Protein 9FQK (pdb70)

Secondary structure (P-SEA, 3-state):
ccccccccbbbbbbccbbbccccaaaaaaaaaaaaacccbbbbbcccccccccccccbbbbbcccccccccaaaaaaaaaaaacccccaaaaaaaaaaaaaaaaaaaaacccccccccccbbbbbbccccccccccccccccccccccaaaaaaaaaaaaaaaaccccccccccccccccccccccbbbbbbcccbbbbbbbbcbbbbcccccccccccccccccccaaaaaaaaaacccccccccccccccccccccccccccccccbbbbbccccccccccccccccccccaaaaaaaaaaaaaacccccccccbbbbbcccccaaaaaaccccaaaaaacccccccccbbbbbcccccccccccccccccccccccccccccccccbbbbcccccccccccccccaaaaaaaaaaaaaaaaaaaacccccccccccccccaaaaaaaaaaaaaccccccaaaaaaaaaaaaaacccccccaaaaaaaaaaaaaaaaacccbbbcccccccaaaaaaaaaaaaaaaaaaaaaaaaaaccccccccccccccccccccccbbbbbbccccccccbbbbbbbbbbbcccccccccccccccccc/cbbbbbbbbbccccccbbbbbbbbccccccccaaaaaaaaaacccccbbbbbcccccccccccccccccccccccbbbbbccccccccccccccccccccccaaaaaaaaaaaccbbbbccccccccccccccaaaaaaaccccccccccccccccccccccccccccaaaaaaaaaaaacccccaaaaaaaaaccccccccccccccccccccccccaaaaaaaaaaaaaaccccaaaaaaaaaaaaacccccccccc

Sequence (863 aa):
AAAAAAGYAVHDHFYDAVVVGAGGAGLRAASGLVAHGLKTACISKVFPTRSHTVAAQGGINAALGNMTEDDWRWHAYDTVKGSDWLGDQDAIEHMCRLAPQVVLELESYGLPFSRTKEGKIYQRAFGGQSLKFGKGGQAYRCAAAADRTGHAILHTLYGMSLKYDCLFFIEYFALDLIMDQDGSCKGVIAMSMEDGSIHRFGAHQTVIATGGYGRAYQSCTSAHTCTGDGGGMVSRAGLPLQDLEFVQFHPTGIFPAGCLMTEGCRGEGGILRNSEGEPFMARYAPTAKDLASRDVVSRAMTLEIREGRGVGPNKDHIYLHLDHLPAETLRERLPGISETAKIFAGVDVTKEPIPVLPTVHYNMGGIPTNWKAQCLNPTSSDPNKIVPGLLAAGEAGSASVHGANRLGANSLLDLVVFGRTAADTVAEIVKPNSPPVTLPKDAGGGTIDRFDKIRHAKGPVSTADLRSKLQRTMQTRAPVYRNGDDLKKGCEEVREIMKEYKDVGIKDRTLVWNTDLIETLELENLITQAAQTIVSGEARKESRGAHAREDFTERDDKKWMKHSLSYQTKPHVEESDIVLKYRPVVDQPLDSEMHHVPPAKRVYMQTFRVYRYDPLLQDKPHMQEFNIDLAQCGPMILDALIKIKATQDSTLAFRRSCREGICGSCAMNINGKNGLACLQYIEPGAAPIDIQPLPHTYVLKDLVPDLSNFYNQYKSIEPFLKRRRAKQPGEKEYYQSIEDREKLDGMYECNLCACCMTSCPSYWWNPEYYLGPAVLLQAYRWIADSRDEFTTERMAWINDSMRLYRCHGIMNCTSCCPKGLDPAKAIAKMKAAIAAAYEPGWTKIVAQESIANKKRESGMMYA

Structure (mmCIF, N/CA/C/O backbone):
data_9FQK
#
_entry.id   9FQK
#
_cell.length_a   1.00
_cell.length_b   1.00
_cell.length_c   1.00
_cell.angle_alpha   90.00
_cell.angle_beta   90.00
_cell.angle_gamma   90.00
#
_symmetry.space_group_name_H-M   'P 1'
#
loop_
_entity.id
_entity.type
_entity.pdbx_description
1 polymer 'Succinate dehydrogenase [ubiquinone] flavoprotein subunit, mitochondrial'
2 polymer 'Succinate dehydrogenase [ubiquinone] iron-sulfur subunit, mitochondrial'
3 non-polymer 'FLAVIN-ADENINE DINUCLEOTIDE'
4 non-polymer 'FE2/S2 (INORGANIC) CLUSTER'
5 non-polymer 'IRON/SULFUR CLUSTER'
6 non-polymer 'FE3-S4 CLUSTER'
7 non-polymer 'POTASSIUM ION'
#
loop_
_atom_site.group_PDB
_atom_site.id
_atom_site.type_symbol
_atom_site.label_atom_id
_atom_site.label_alt_id
_atom_site.label_comp_id
_atom_site.label_asym_id
_atom_site.label_entity_id
_atom_site.label_seq_id
_atom_site.pdbx_PDB_ins_code
_atom_site.Cartn_x
_atom_site.Cartn_y
_atom_site.Cartn_z
_atom_site.occupancy
_atom_site.B_iso_or_equiv
_atom_site.auth_seq_id
_atom_site.auth_comp_id
_atom_site.auth_asym_id
_atom_site.auth_atom_id
_atom_site.pdbx_PDB_model_num
ATOM 1 N N . ALA A 1 1 ? 118.995 228.966 257.601 1.00 29.21 25 ALA 2m N 1
ATOM 2 C CA . ALA A 1 1 ? 119.055 227.905 258.599 1.00 36.30 25 ALA 2m CA 1
ATOM 3 C C . ALA A 1 1 ? 118.042 226.812 258.260 1.00 36.61 25 ALA 2m C 1
ATOM 4 O O . ALA A 1 1 ? 117.507 226.790 257.152 1.00 37.20 25 ALA 2m O 1
ATOM 6 N N . ALA A 1 2 ? 117.775 225.905 259.200 1.00 35.75 26 ALA 2m N 1
ATOM 7 C CA . ALA A 1 2 ? 116.915 224.759 258.916 1.00 35.86 26 ALA 2m CA 1
ATOM 8 C C . ALA A 1 2 ? 116.152 224.340 260.165 1.00 38.89 26 ALA 2m C 1
ATOM 9 O O . ALA A 1 2 ? 116.760 224.003 261.185 1.00 43.72 26 ALA 2m O 1
ATOM 11 N N . ALA A 1 3 ? 114.823 224.356 260.068 1.00 42.08 27 ALA 2m N 1
ATOM 12 C CA . ALA A 1 3 ? 113.923 223.821 261.083 1.00 39.21 27 ALA 2m CA 1
ATOM 13 C C . ALA A 1 3 ? 112.716 223.236 260.354 1.00 38.60 27 ALA 2m C 1
ATOM 14 O O . ALA A 1 3 ? 112.658 223.238 259.121 1.00 38.37 27 ALA 2m O 1
ATOM 16 N N . ALA A 1 4 ? 111.743 222.723 261.115 1.00 43.78 28 ALA 2m N 1
ATOM 17 C CA . ALA A 1 4 ? 110.545 222.138 260.504 1.00 41.74 28 ALA 2m CA 1
ATOM 18 C C . ALA A 1 4 ? 109.354 222.371 261.432 1.00 40.02 28 ALA 2m C 1
ATOM 19 O O . ALA A 1 4 ? 109.136 221.594 262.366 1.00 37.49 28 ALA 2m O 1
ATOM 21 N N . ALA A 1 5 ? 108.584 223.420 261.155 1.00 40.26 29 ALA 2m N 1
ATOM 22 C CA . ALA A 1 5 ? 107.373 223.737 261.903 1.00 35.32 29 ALA 2m CA 1
ATOM 23 C C . ALA A 1 5 ? 106.156 223.354 261.070 1.00 37.63 29 ALA 2m C 1
ATOM 24 O O . ALA A 1 5 ? 105.992 223.837 259.944 1.00 35.74 29 ALA 2m O 1
ATOM 26 N N . ALA A 1 6 ? 105.307 222.488 261.624 1.00 38.47 30 ALA 2m N 1
ATOM 27 C CA . ALA A 1 6 ? 104.090 222.036 260.949 1.00 33.03 30 ALA 2m CA 1
ATOM 28 C C . ALA A 1 6 ? 104.388 221.583 259.522 1.00 32.76 30 ALA 2m C 1
ATOM 29 O O . ALA A 1 6 ? 103.619 221.835 258.593 1.00 35.61 30 ALA 2m O 1
ATOM 31 N N . GLY A 1 7 ? 105.519 220.909 259.349 1.00 28.63 31 GLY 2m N 1
ATOM 32 C CA . GLY A 1 7 ? 105.887 220.347 258.068 1.00 26.58 31 GLY 2m CA 1
ATOM 33 C C . GLY A 1 7 ? 106.501 221.318 257.086 1.00 30.68 31 GLY 2m C 1
ATOM 34 O O . GLY A 1 7 ? 106.816 220.914 255.959 1.00 26.85 31 GLY 2m O 1
ATOM 35 N N . TYR A 1 8 ? 106.684 222.576 257.467 1.00 31.80 32 TYR 2m N 1
ATOM 36 C CA . TYR A 1 8 ? 107.245 223.596 256.594 1.00 28.12 32 TYR 2m CA 1
ATOM 37 C C . TYR A 1 8 ? 108.710 223.836 256.944 1.00 32.16 32 TYR 2m C 1
ATOM 38 O O . TYR A 1 8 ? 109.088 223.808 258.118 1.00 33.71 32 TYR 2m O 1
ATOM 47 N N . ALA A 1 9 ? 109.531 224.070 255.921 1.00 28.49 33 ALA 2m N 1
ATOM 48 C CA . ALA A 1 9 ? 110.944 224.384 256.119 1.00 25.58 33 ALA 2m CA 1
ATOM 49 C C . ALA A 1 9 ? 111.076 225.841 256.547 1.00 23.55 33 ALA 2m C 1
ATOM 50 O O . ALA A 1 9 ? 110.799 226.752 255.760 1.00 22.67 33 ALA 2m O 1
ATOM 52 N N . VAL A 1 10 ? 111.513 226.067 257.785 1.00 23.83 34 VAL 2m N 1
ATOM 53 C CA . VAL A 1 10 ? 111.601 227.401 258.368 1.00 23.64 34 VAL 2m CA 1
ATOM 54 C C . VAL A 1 10 ? 113.069 227.774 258.519 1.00 21.82 34 VAL 2m C 1
ATOM 55 O O . VAL A 1 10 ? 113.819 227.105 259.240 1.00 23.50 34 VAL 2m O 1
ATOM 59 N N . HIS A 1 11 ? 113.474 228.850 257.849 1.00 19.52 35 HIS 2m N 1
ATOM 60 C CA . HIS A 1 11 ? 114.797 229.431 258.010 1.00 18.76 35 HIS 2m CA 1
ATOM 61 C C . HIS A 1 11 ? 114.731 230.558 259.033 1.00 14.96 35 HIS 2m C 1
ATOM 62 O O . HIS A 1 11 ? 113.719 231.254 259.145 1.00 15.78 35 HIS 2m O 1
ATOM 69 N N . ASP A 1 12 ? 115.818 230.738 259.782 1.00 14.90 36 ASP 2m N 1
ATOM 70 C CA . ASP A 1 12 ? 115.895 231.751 260.826 1.00 14.02 36 ASP 2m CA 1
ATOM 71 C C . ASP A 1 12 ? 117.033 232.711 260.521 1.00 13.47 36 ASP 2m C 1
ATOM 72 O O . ASP A 1 12 ? 118.172 232.285 260.310 1.00 16.33 36 ASP 2m O 1
ATOM 77 N N . HIS A 1 13 ? 116.721 234.000 260.514 1.00 13.68 37 HIS 2m N 1
ATOM 78 C CA . HIS A 1 13 ? 117.696 235.063 260.360 1.00 10.06 37 HIS 2m CA 1
ATOM 79 C C . HIS A 1 13 ? 117.628 235.911 261.625 1.00 9.72 37 HIS 2m C 1
ATOM 80 O O . HIS A 1 13 ? 116.573 235.994 262.262 1.00 13.84 37 HIS 2m O 1
ATOM 87 N N . PHE A 1 14 ? 118.756 236.510 262.037 1.00 9.16 38 PHE 2m N 1
ATOM 88 C CA . PHE A 1 14 ? 118.806 237.270 263.295 1.00 10.42 38 PHE 2m CA 1
ATOM 89 C C . PHE A 1 14 ? 119.540 238.595 263.064 1.00 11.55 38 PHE 2m C 1
ATOM 90 O O . PHE A 1 14 ? 120.737 238.713 263.335 1.00 15.59 38 PHE 2m O 1
ATOM 98 N N . TYR A 1 15 ? 118.803 239.602 262.598 1.00 11.91 39 TYR 2m N 1
ATOM 99 C CA . TYR A 1 15 ? 119.357 240.904 262.264 1.00 11.17 39 TYR 2m CA 1
ATOM 100 C C . TYR A 1 15 ? 119.172 241.885 263.422 1.00 11.38 39 TYR 2m C 1
ATOM 101 O O . TYR A 1 15 ? 118.607 241.557 264.467 1.00 17.20 39 TYR 2m O 1
ATOM 110 N N . ASP A 1 16 ? 119.679 243.106 263.237 1.00 12.27 40 ASP 2m N 1
ATOM 111 C CA . ASP A 1 16 ? 119.446 244.189 264.185 1.00 11.43 40 ASP 2m CA 1
ATOM 112 C C . ASP A 1 16 ? 118.218 245.009 263.826 1.00 9.55 40 ASP 2m C 1
ATOM 113 O O . ASP A 1 16 ? 117.649 245.668 264.703 1.00 9.10 40 ASP 2m O 1
ATOM 118 N N . ALA A 1 17 ? 117.811 244.987 262.562 1.00 7.74 41 ALA 2m N 1
ATOM 119 C CA . ALA A 1 17 ? 116.646 245.711 262.087 1.00 6.67 41 ALA 2m CA 1
ATOM 120 C C . ALA A 1 17 ? 116.151 245.041 260.814 1.00 6.38 41 ALA 2m C 1
ATOM 121 O O . ALA A 1 17 ? 116.944 244.523 260.026 1.00 7.50 41 ALA 2m O 1
ATOM 123 N N . VAL A 1 18 ? 114.834 245.040 260.633 1.00 4.95 42 VAL 2m N 1
ATOM 124 C CA . VAL A 1 18 ? 114.192 244.528 259.427 1.00 4.10 42 VAL 2m CA 1
ATOM 125 C C . VAL A 1 18 ? 113.228 245.592 258.920 1.00 3.70 42 VAL 2m C 1
ATOM 126 O O . VAL A 1 18 ? 112.512 246.217 259.709 1.00 4.73 42 VAL 2m O 1
ATOM 130 N N . VAL A 1 19 ? 113.215 245.801 257.608 1.00 3.25 43 VAL 2m N 1
ATOM 131 C CA . VAL A 1 19 ? 112.344 246.774 256.956 1.00 3.16 43 VAL 2m CA 1
ATOM 132 C C . VAL A 1 19 ? 111.455 246.020 255.979 1.00 3.09 43 VAL 2m C 1
ATOM 133 O O . VAL A 1 19 ? 111.948 245.448 255.000 1.00 3.37 43 VAL 2m O 1
ATOM 137 N N . VAL A 1 20 ? 110.145 246.016 256.237 1.00 2.67 44 VAL 2m N 1
ATOM 138 C CA . VAL A 1 20 ? 109.180 245.375 255.347 1.00 2.91 44 VAL 2m CA 1
ATOM 139 C C . VAL A 1 20 ? 108.708 246.421 254.345 1.00 2.58 44 VAL 2m C 1
ATOM 140 O O . VAL A 1 20 ? 107.917 247.305 254.675 1.00 2.76 44 VAL 2m O 1
ATOM 144 N N . GLY A 1 21 ? 109.200 246.316 253.114 1.00 2.51 45 GLY 2m N 1
ATOM 145 C CA . GLY A 1 21 ? 108.847 247.251 252.061 1.00 3.21 45 GLY 2m CA 1
ATOM 146 C C . GLY A 1 21 ? 110.091 247.811 251.399 1.00 3.57 45 GLY 2m C 1
ATOM 147 O O . GLY A 1 21 ? 111.042 248.180 252.088 1.00 3.41 45 GLY 2m O 1
ATOM 148 N N . ALA A 1 22 ? 110.100 247.866 250.066 1.00 3.40 46 ALA 2m N 1
ATOM 149 C CA . ALA A 1 22 ? 111.217 248.425 249.316 1.00 3.41 46 ALA 2m CA 1
ATOM 150 C C . ALA A 1 22 ? 110.760 249.572 248.433 1.00 4.25 46 ALA 2m C 1
ATOM 151 O O . ALA A 1 22 ? 111.324 249.815 247.362 1.00 4.21 46 ALA 2m O 1
ATOM 153 N N . GLY A 1 23 ? 109.721 250.283 248.859 1.00 4.09 47 GLY 2m N 1
ATOM 154 C CA . GLY A 1 23 ? 109.300 251.500 248.205 1.00 3.60 47 GLY 2m CA 1
ATOM 155 C C . GLY A 1 23 ? 110.111 252.655 248.759 1.00 4.54 47 GLY 2m C 1
ATOM 156 O O . GLY A 1 23 ? 111.066 252.476 249.522 1.00 4.58 47 GLY 2m O 1
ATOM 157 N N . GLY A 1 24 ? 109.733 253.866 248.360 1.00 4.19 48 GLY 2m N 1
ATOM 158 C CA . GLY A 1 24 ? 110.415 255.060 248.827 1.00 3.89 48 GLY 2m CA 1
ATOM 159 C C . GLY A 1 24 ? 110.789 255.017 250.292 1.00 4.65 48 GLY 2m C 1
ATOM 160 O O . GLY A 1 24 ? 111.961 255.184 250.647 1.00 5.25 48 GLY 2m O 1
ATOM 161 N N . ALA A 1 25 ? 109.805 254.777 251.158 1.00 3.74 49 ALA 2m N 1
ATOM 162 C CA . ALA A 1 25 ? 110.060 254.791 252.595 1.00 3.82 49 ALA 2m CA 1
ATOM 163 C C . ALA A 1 25 ? 111.008 253.666 252.997 1.00 4.61 49 ALA 2m C 1
ATOM 164 O O . ALA A 1 25 ? 111.878 253.855 253.852 1.00 5.09 49 ALA 2m O 1
ATOM 166 N N . GLY A 1 26 ? 110.843 252.487 252.397 1.00 3.81 50 GLY 2m N 1
ATOM 167 C CA . GLY A 1 26 ? 111.648 251.345 252.800 1.00 3.17 50 GLY 2m CA 1
ATOM 168 C C . GLY A 1 26 ? 113.086 251.431 252.328 1.00 4.15 50 GLY 2m C 1
ATOM 169 O O . GLY A 1 26 ? 114.011 251.072 253.061 1.00 3.78 50 GLY 2m O 1
ATOM 170 N N . LEU A 1 27 ? 113.297 251.895 251.096 1.00 4.46 51 LEU 2m N 1
ATOM 171 C CA . LEU A 1 27 ? 114.655 252.018 250.577 1.00 4.39 51 LEU 2m CA 1
ATOM 172 C C . LEU A 1 27 ? 115.451 253.044 251.371 1.00 4.96 51 LEU 2m C 1
ATOM 173 O O . LEU A 1 27 ? 116.645 252.850 251.632 1.00 6.30 51 LEU 2m O 1
ATOM 178 N N . ARG A 1 28 ? 114.806 254.142 251.761 1.00 4.35 52 ARG 2m N 1
ATOM 179 C CA . ARG A 1 28 ? 115.488 255.175 252.532 1.00 4.61 52 ARG 2m CA 1
ATOM 180 C C . ARG A 1 28 ? 115.834 254.683 253.930 1.00 5.28 52 ARG 2m C 1
ATOM 181 O O . ARG A 1 28 ? 116.945 254.914 254.420 1.00 5.83 52 ARG 2m O 1
ATOM 189 N N . ALA A 1 29 ? 114.892 254.009 254.589 1.00 4.92 53 ALA 2m N 1
ATOM 190 C CA . ALA A 1 29 ? 115.142 253.510 255.935 1.00 4.22 53 ALA 2m CA 1
ATOM 191 C C . ALA A 1 29 ? 116.295 252.516 255.945 1.00 5.69 53 ALA 2m C 1
ATOM 192 O O . ALA A 1 29 ? 117.155 252.556 256.832 1.00 6.17 53 ALA 2m O 1
ATOM 194 N N . ALA A 1 30 ? 116.325 251.615 254.965 1.00 5.78 54 ALA 2m N 1
ATOM 195 C CA . ALA A 1 30 ? 117.374 250.604 254.911 1.00 5.35 54 ALA 2m CA 1
ATOM 196 C C . ALA A 1 30 ? 118.743 251.242 254.713 1.00 6.07 54 ALA 2m C 1
ATOM 197 O O . ALA A 1 30 ? 119.689 250.951 255.453 1.00 6.60 54 ALA 2m O 1
ATOM 199 N N . SER A 1 31 ? 118.864 252.116 253.714 1.00 5.25 55 SER 2m N 1
ATOM 200 C CA . SER A 1 31 ? 120.134 252.793 253.477 1.00 6.88 55 SER 2m CA 1
ATOM 201 C C . SER A 1 31 ? 120.610 253.508 254.733 1.00 7.69 55 SER 2m C 1
ATOM 202 O O . SER A 1 31 ? 121.805 253.502 255.047 1.00 7.76 55 SER 2m O 1
ATOM 205 N N . GLY A 1 32 ? 119.686 254.129 255.465 1.00 6.80 56 GLY 2m N 1
ATOM 206 C CA . GLY A 1 32 ? 120.068 254.830 256.677 1.00 5.78 56 GLY 2m CA 1
ATOM 207 C C . GLY A 1 32 ? 120.572 253.900 257.762 1.00 7.73 56 GLY 2m C 1
ATOM 208 O O . GLY A 1 32 ? 121.583 254.180 258.411 1.00 8.86 56 GLY 2m O 1
ATOM 209 N N . LEU A 1 33 ? 119.875 252.783 257.979 1.00 7.62 57 LEU 2m N 1
ATOM 210 C CA . LEU A 1 33 ? 120.295 251.837 259.005 1.00 7.84 57 LEU 2m CA 1
ATOM 211 C C . LEU A 1 33 ? 121.663 251.251 258.686 1.00 9.35 57 LEU 2m C 1
ATOM 212 O O . LEU A 1 33 ? 122.524 251.141 259.567 1.00 9.76 57 LEU 2m O 1
ATOM 217 N N . VAL A 1 34 ? 121.879 250.871 257.428 1.00 8.42 58 VAL 2m N 1
ATOM 218 C CA . VAL A 1 34 ? 123.172 250.335 257.016 1.00 9.34 58 VAL 2m CA 1
ATOM 219 C C . VAL A 1 34 ? 124.255 251.390 257.184 1.00 9.15 58 VAL 2m C 1
ATOM 220 O O . VAL A 1 34 ? 125.383 251.089 257.588 1.00 10.39 58 VAL 2m O 1
ATOM 224 N N . ALA A 1 35 ? 123.930 252.645 256.870 1.00 9.74 59 ALA 2m N 1
ATOM 225 C CA . ALA A 1 35 ? 124.886 253.731 257.040 1.00 10.05 59 ALA 2m CA 1
ATOM 226 C C . ALA A 1 35 ? 125.216 253.967 258.505 1.00 10.66 59 ALA 2m C 1
ATOM 227 O O . ALA A 1 35 ? 126.297 254.474 258.822 1.00 13.68 59 ALA 2m O 1
ATOM 229 N N . HIS A 1 36 ? 124.304 253.618 259.405 1.00 11.59 60 HIS 2m N 1
ATOM 230 C CA . HIS A 1 36 ? 124.548 253.728 260.835 1.00 11.63 60 HIS 2m CA 1
ATOM 231 C C . HIS A 1 36 ? 125.352 252.558 261.381 1.00 14.21 60 HIS 2m C 1
ATOM 232 O O . HIS A 1 36 ? 125.698 252.565 262.568 1.00 17.29 60 HIS 2m O 1
ATOM 239 N N . GLY A 1 37 ? 125.658 251.566 260.552 1.00 14.83 61 GLY 2m N 1
ATOM 240 C CA . GLY A 1 37 ? 126.450 250.433 260.978 1.00 14.33 61 GLY 2m CA 1
ATOM 241 C C . GLY A 1 37 ? 125.665 249.293 261.580 1.00 18.11 61 GLY 2m C 1
ATOM 242 O O . GLY A 1 37 ? 126.243 248.477 262.305 1.00 18.82 61 GLY 2m O 1
ATOM 243 N N . LEU A 1 38 ? 124.369 249.208 261.301 1.00 14.78 62 LEU 2m N 1
ATOM 244 C CA . LEU A 1 38 ? 123.498 248.188 261.863 1.00 15.91 62 LEU 2m CA 1
ATOM 245 C C . LEU A 1 38 ? 123.202 247.116 260.818 1.00 13.11 62 LEU 2m C 1
ATOM 246 O O . LEU A 1 38 ? 122.944 247.429 259.653 1.00 13.50 62 LEU 2m O 1
ATOM 251 N N . LYS A 1 39 ? 123.248 245.851 261.239 1.00 12.35 63 LYS 2m N 1
ATOM 252 C CA . LYS A 1 39 ? 122.938 244.744 260.338 1.00 13.15 63 LYS 2m CA 1
ATOM 253 C C . LYS A 1 39 ? 121.436 244.714 260.073 1.00 10.69 63 LYS 2m C 1
ATOM 254 O O . LYS A 1 39 ? 120.638 244.644 261.012 1.00 12.36 63 LYS 2m O 1
ATOM 260 N N . THR A 1 40 ? 121.050 244.758 258.798 1.00 8.90 64 THR 2m N 1
ATOM 261 C CA . THR A 1 40 ? 119.662 244.995 258.425 1.00 9.18 64 THR 2m CA 1
ATOM 262 C C . THR A 1 40 ? 119.278 244.181 257.195 1.00 7.04 64 THR 2m C 1
ATOM 263 O O . THR A 1 40 ? 120.117 243.877 256.343 1.00 7.04 64 THR 2m O 1
ATOM 267 N N . ALA A 1 41 ? 117.990 243.841 257.112 1.00 6.80 65 ALA 2m N 1
ATOM 268 C CA . ALA A 1 41 ? 117.398 243.181 255.957 1.00 4.81 65 ALA 2m CA 1
ATOM 269 C C . ALA A 1 41 ? 116.187 243.978 255.485 1.00 4.13 65 ALA 2m C 1
ATOM 270 O O . ALA A 1 41 ? 115.509 244.625 256.286 1.00 5.90 65 ALA 2m O 1
ATOM 272 N N . CYS A 1 42 ? 115.915 243.934 254.178 1.00 3.88 66 CYS 2m N 1
ATOM 273 C CA . CYS A 1 42 ? 114.807 244.677 253.571 1.00 4.23 66 CYS 2m CA 1
ATOM 274 C C . CYS A 1 42 ? 113.957 243.745 252.700 1.00 4.90 66 CYS 2m C 1
ATOM 275 O O . CYS A 1 42 ? 114.337 243.433 251.569 1.00 6.57 66 CYS 2m O 1
ATOM 278 N N . ILE A 1 43 ? 112.798 243.336 253.218 1.00 5.58 67 ILE 2m N 1
ATOM 279 C CA . ILE A 1 43 ? 111.899 242.377 252.570 1.00 4.26 67 ILE 2m CA 1
ATOM 280 C C . ILE A 1 43 ? 110.910 243.117 251.669 1.00 3.88 67 ILE 2m C 1
ATOM 281 O O . ILE A 1 43 ? 110.349 244.141 252.067 1.00 4.93 67 ILE 2m O 1
ATOM 286 N N . SER A 1 44 ? 110.703 242.614 250.444 1.00 3.38 68 SER 2m N 1
ATOM 287 C CA . SER A 1 44 ? 109.742 243.214 249.515 1.00 4.58 68 SER 2m CA 1
ATOM 288 C C . SER A 1 44 ? 109.078 242.155 248.640 1.00 4.57 68 SER 2m C 1
ATOM 289 O O . SER A 1 44 ? 109.686 241.132 248.318 1.00 4.82 68 SER 2m O 1
ATOM 292 N N . LYS A 1 45 ? 107.792 242.378 248.326 1.00 4.72 69 LYS 2m N 1
ATOM 293 C CA . LYS A 1 45 ? 107.041 241.462 247.439 1.00 4.96 69 LYS 2m CA 1
ATOM 294 C C . LYS A 1 45 ? 107.479 241.588 245.986 1.00 4.68 69 LYS 2m C 1
ATOM 295 O O . LYS A 1 45 ? 107.285 240.653 245.211 1.00 5.89 69 LYS 2m O 1
ATOM 301 N N . VAL A 1 46 ? 108.041 242.742 245.593 1.00 4.32 70 VAL 2m N 1
ATOM 302 C CA . VAL A 1 46 ? 108.412 243.024 244.229 1.00 3.56 70 VAL 2m CA 1
ATOM 303 C C . VAL A 1 46 ? 109.835 243.588 244.224 1.00 3.81 70 VAL 2m C 1
ATOM 304 O O . VAL A 1 46 ? 110.362 243.967 245.266 1.00 4.84 70 VAL 2m O 1
ATOM 308 N N . PHE A 1 47 ? 110.454 243.579 243.053 1.00 3.83 71 PHE 2m N 1
ATOM 309 C CA . PHE A 1 47 ? 111.752 244.236 242.916 1.00 3.58 71 PHE 2m CA 1
ATOM 310 C C . PHE A 1 47 ? 111.600 245.698 243.338 1.00 3.53 71 PHE 2m C 1
ATOM 311 O O . PHE A 1 47 ? 110.620 246.350 242.942 1.00 3.47 71 PHE 2m O 1
ATOM 319 N N . PRO A 1 48 ? 112.516 246.246 244.139 1.00 3.65 72 PRO 2m N 1
ATOM 320 C CA . PRO A 1 48 ? 112.265 247.559 244.753 1.00 3.50 72 PRO 2m CA 1
ATOM 321 C C . PRO A 1 48 ? 111.847 248.644 243.779 1.00 3.50 72 PRO 2m C 1
ATOM 322 O O . PRO A 1 48 ? 111.131 249.574 244.169 1.00 4.53 72 PRO 2m O 1
ATOM 326 N N . THR A 1 49 ? 112.260 248.548 242.520 1.00 3.26 73 THR 2m N 1
ATOM 327 C CA . THR A 1 49 ? 112.000 249.581 241.528 1.00 3.63 73 THR 2m CA 1
ATOM 328 C C . THR A 1 49 ? 110.607 249.480 240.921 1.00 4.15 73 THR 2m C 1
ATOM 329 O O . THR A 1 49 ? 110.214 250.366 240.159 1.00 5.17 73 THR 2m O 1
ATOM 333 N N . ARG A 1 50 ? 109.849 248.439 241.258 1.00 3.41 74 ARG 2m N 1
ATOM 334 C CA . ARG A 1 50 ? 108.501 248.257 240.742 1.00 2.60 74 ARG 2m CA 1
ATOM 335 C C . ARG A 1 50 ? 107.429 248.678 241.737 1.00 2.20 74 ARG 2m C 1
ATOM 336 O O . ARG A 1 50 ? 106.241 248.526 241.462 1.00 2.57 74 ARG 2m O 1
ATOM 344 N N . SER A 1 51 ? 107.833 249.206 242.902 1.00 2.18 75 SER 2m N 1
ATOM 345 C CA . SER A 1 51 ? 106.891 249.675 243.920 1.00 2.13 75 SER 2m CA 1
ATOM 346 C C . SER A 1 51 ? 106.049 250.843 243.377 1.00 2.45 75 SER 2m C 1
ATOM 347 O O . SER A 1 51 ? 106.443 251.518 242.422 1.00 3.51 75 SER 2m O 1
ATOM 350 N N . HIS A 1 52 ? 104.943 251.161 244.069 1.00 2.12 76 HIS 2m N 1
ATOM 351 C CA . HIS A 1 52 ? 104.022 252.202 243.580 1.00 2.70 76 HIS 2m CA 1
ATOM 352 C C . HIS A 1 52 ? 104.635 253.583 243.618 1.00 2.80 76 HIS 2m C 1
ATOM 353 O O . HIS A 1 52 ? 104.190 254.470 242.896 1.00 2.44 76 HIS 2m O 1
ATOM 360 N N . THR A 1 53 ? 105.719 253.754 244.383 1.00 2.74 77 THR 2m N 1
ATOM 361 C CA . THR A 1 53 ? 106.393 255.054 244.446 1.00 3.78 77 THR 2m CA 1
ATOM 362 C C . THR A 1 53 ? 106.845 255.452 243.030 1.00 2.99 77 THR 2m C 1
ATOM 363 O O . THR A 1 53 ? 106.942 256.638 242.727 1.00 3.13 77 THR 2m O 1
ATOM 367 N N . VAL A 1 54 ? 107.124 254.457 242.171 1.00 2.71 78 VAL 2m N 1
ATOM 368 C CA . VAL A 1 54 ? 107.593 254.716 240.812 1.00 2.50 78 VAL 2m CA 1
ATOM 369 C C . VAL A 1 54 ? 106.528 255.427 239.980 1.00 2.36 78 VAL 2m C 1
ATOM 370 O O . VAL A 1 54 ? 106.856 256.125 239.012 1.00 2.82 78 VAL 2m O 1
ATOM 374 N N . ALA A 1 55 ? 105.255 255.246 240.317 1.00 3.01 79 ALA 2m N 1
ATOM 375 C CA . ALA A 1 55 ? 104.174 255.833 239.541 1.00 3.24 79 ALA 2m CA 1
ATOM 376 C C . ALA A 1 55 ? 103.910 257.290 239.890 1.00 3.73 79 ALA 2m C 1
ATOM 377 O O . ALA A 1 55 ? 103.124 257.944 239.201 1.00 4.76 79 ALA 2m O 1
ATOM 379 N N . ALA A 1 56 ? 104.542 257.805 240.943 1.00 3.60 80 ALA 2m N 1
ATOM 380 C CA . ALA A 1 56 ? 104.408 259.213 241.311 1.00 5.48 80 ALA 2m CA 1
ATOM 381 C C . ALA A 1 56 ? 104.867 260.096 240.149 1.00 6.04 80 ALA 2m C 1
ATOM 382 O O . ALA A 1 56 ? 105.819 259.766 239.441 1.00 6.00 80 ALA 2m O 1
ATOM 384 N N . GLN A 1 57 ? 104.219 261.256 239.983 1.00 7.04 81 GLN 2m N 1
ATOM 385 C CA . GLN A 1 57 ? 104.489 262.113 238.827 1.00 9.99 81 GLN 2m CA 1
ATOM 386 C C . GLN A 1 57 ? 104.812 263.553 239.193 1.00 11.04 81 GLN 2m C 1
ATOM 387 O O . GLN A 1 57 ? 105.621 264.194 238.533 1.00 10.52 81 GLN 2m O 1
ATOM 393 N N . GLY A 1 58 ? 104.160 264.096 240.232 1.00 10.80 82 GLY 2m N 1
ATOM 394 C CA . GLY A 1 58 ? 104.259 265.498 240.555 1.00 9.03 82 GLY 2m CA 1
ATOM 395 C C . GLY A 1 58 ? 105.642 265.954 241.018 1.00 11.87 82 GLY 2m C 1
ATOM 396 O O . GLY A 1 58 ? 106.290 266.737 240.318 1.00 14.20 82 GLY 2m O 1
ATOM 397 N N . GLY A 1 59 ? 106.049 265.553 242.209 1.00 9.60 83 GLY 2m N 1
ATOM 398 C CA . GLY A 1 59 ? 107.322 265.971 242.760 1.00 6.60 83 GLY 2m CA 1
ATOM 399 C C . GLY A 1 59 ? 107.293 265.959 244.276 1.00 6.04 83 GLY 2m C 1
ATOM 400 O O . GLY A 1 59 ? 106.372 265.419 244.892 1.00 8.30 83 GLY 2m O 1
ATOM 401 N N . ILE A 1 60 ? 108.342 266.535 244.881 1.00 5.62 84 ILE 2m N 1
ATOM 402 C CA . ILE A 1 60 ? 108.514 266.564 246.340 1.00 6.41 84 ILE 2m CA 1
ATOM 403 C C . ILE A 1 60 ? 108.603 268.037 246.752 1.00 6.07 84 ILE 2m C 1
ATOM 404 O O . ILE A 1 60 ? 109.316 268.813 246.113 1.00 6.09 84 ILE 2m O 1
ATOM 409 N N . ASN A 1 61 ? 107.983 268.392 247.869 1.00 5.92 85 ASN 2m N 1
ATOM 410 C CA . ASN A 1 61 ? 107.920 269.801 248.270 1.00 5.64 85 ASN 2m CA 1
ATOM 411 C C . ASN A 1 61 ? 109.086 270.155 249.164 1.00 6.30 85 ASN 2m C 1
ATOM 412 O O . ASN A 1 61 ? 109.396 269.401 250.123 1.00 7.03 85 ASN 2m O 1
ATOM 417 N N . ALA A 1 62 ? 109.838 271.197 248.829 1.00 5.65 86 ALA 2m N 1
ATOM 418 C CA . ALA A 1 62 ? 110.930 271.686 249.691 1.00 5.93 86 ALA 2m CA 1
ATOM 419 C C . ALA A 1 62 ? 111.006 273.203 249.558 1.00 6.70 86 ALA 2m C 1
ATOM 420 O O . ALA A 1 62 ? 110.943 273.740 248.454 1.00 9.39 86 ALA 2m O 1
ATOM 422 N N . ALA A 1 63 ? 111.311 273.882 250.667 1.00 7.53 87 ALA 2m N 1
ATOM 423 C CA . ALA A 1 63 ? 111.485 275.331 250.636 1.00 9.32 87 ALA 2m CA 1
ATOM 424 C C . ALA A 1 63 ? 112.892 275.660 250.186 1.00 7.86 87 ALA 2m C 1
ATOM 425 O O . ALA A 1 63 ? 113.702 276.260 250.912 1.00 9.18 87 ALA 2m O 1
ATOM 427 N N . LEU A 1 64 ? 113.221 275.209 248.964 1.00 8.95 88 LEU 2m N 1
ATOM 428 C CA . LEU A 1 64 ? 114.545 275.478 248.365 1.00 8.08 88 LEU 2m CA 1
ATOM 429 C C . LEU A 1 64 ? 114.688 276.949 247.996 1.00 10.61 88 LEU 2m C 1
ATOM 430 O O . LEU A 1 64 ? 115.780 277.504 248.123 1.00 12.79 88 LEU 2m O 1
ATOM 435 N N . GLY A 1 65 ? 113.592 277.564 247.588 1.00 13.79 89 GLY 2m N 1
ATOM 436 C CA . GLY A 1 65 ? 113.641 278.961 247.234 1.00 11.93 89 GLY 2m CA 1
ATOM 437 C C . GLY A 1 65 ? 114.283 279.255 245.879 1.00 13.51 89 GLY 2m C 1
ATOM 438 O O . GLY A 1 65 ? 114.885 280.301 245.703 1.00 16.69 89 GLY 2m O 1
ATOM 439 N N . ASN A 1 66 ? 114.356 278.214 245.026 1.00 13.18 90 ASN 2m N 1
ATOM 440 C CA . ASN A 1 66 ? 115.004 278.343 243.702 1.00 13.80 90 ASN 2m CA 1
ATOM 441 C C . ASN A 1 66 ? 114.179 279.175 242.745 1.00 17.95 90 ASN 2m C 1
ATOM 442 O O . ASN A 1 66 ? 114.764 279.829 241.871 1.00 19.76 90 ASN 2m O 1
ATOM 447 N N . MET A 1 67 ? 112.841 279.095 242.852 1.00 18.65 91 MET 2m N 1
ATOM 448 C CA . MET A 1 67 ? 111.934 279.870 241.990 1.00 16.88 91 MET 2m CA 1
ATOM 449 C C . MET A 1 67 ? 111.544 281.202 242.587 1.00 19.85 91 MET 2m C 1
ATOM 450 O O . MET A 1 67 ? 111.565 282.218 241.880 1.00 21.62 91 MET 2m O 1
ATOM 455 N N . THR A 1 68 ? 111.140 281.221 243.856 1.00 23.22 92 THR 2m N 1
ATOM 456 C CA . THR A 1 68 ? 110.736 282.464 244.558 1.00 20.68 92 THR 2m CA 1
ATOM 457 C C . THR A 1 68 ? 111.263 282.398 245.986 1.00 23.20 92 THR 2m C 1
ATOM 458 O O . THR A 1 68 ? 111.608 281.290 246.413 1.00 26.81 92 THR 2m O 1
ATOM 462 N N . GLU A 1 69 ? 111.298 283.516 246.709 1.00 23.03 93 GLU 2m N 1
ATOM 463 C CA . GLU A 1 69 ? 111.676 283.485 248.121 1.00 24.92 93 GLU 2m CA 1
ATOM 464 C C . GLU A 1 69 ? 110.722 282.547 248.888 1.00 21.53 93 GLU 2m C 1
ATOM 465 O O . GLU A 1 69 ? 109.529 282.495 248.606 1.00 20.98 93 GLU 2m O 1
ATOM 471 N N . ASP A 1 70 ? 111.272 281.777 249.835 1.00 17.02 94 ASP 2m N 1
ATOM 472 C CA . ASP A 1 70 ? 110.497 280.791 250.581 1.00 14.15 94 ASP 2m CA 1
ATOM 473 C C . ASP A 1 70 ? 111.063 280.547 251.980 1.00 13.69 94 ASP 2m C 1
ATOM 474 O O . ASP A 1 70 ? 112.197 280.914 252.276 1.00 18.76 94 ASP 2m O 1
ATOM 479 N N . ASP A 1 71 ? 110.183 280.073 252.857 1.00 12.15 95 ASP 2m N 1
ATOM 480 C CA . ASP A 1 71 ? 110.533 279.718 254.230 1.00 10.79 95 ASP 2m CA 1
ATOM 481 C C . ASP A 1 71 ? 109.862 278.384 254.527 1.00 9.13 95 ASP 2m C 1
ATOM 482 O O . ASP A 1 71 ? 108.646 278.239 254.270 1.00 10.02 95 ASP 2m O 1
ATOM 487 N N . TRP A 1 72 ? 110.541 277.476 255.233 1.00 8.28 96 TRP 2m N 1
ATOM 488 C CA . TRP A 1 72 ? 109.955 276.202 255.601 1.00 9.49 96 TRP 2m CA 1
ATOM 489 C C . TRP A 1 72 ? 108.728 276.420 256.494 1.00 9.24 96 TRP 2m C 1
ATOM 490 O O . TRP A 1 72 ? 107.774 275.657 256.449 1.00 9.23 96 TRP 2m O 1
ATOM 501 N N . ARG A 1 73 ? 108.788 277.475 257.311 1.00 8.72 97 ARG 2m N 1
ATOM 502 C CA . ARG A 1 73 ? 107.664 277.763 258.176 1.00 8.61 97 ARG 2m CA 1
ATOM 503 C C . ARG A 1 73 ? 106.381 278.054 257.377 1.00 7.47 97 ARG 2m C 1
ATOM 504 O O . ARG A 1 73 ? 105.289 277.720 257.807 1.00 8.70 97 ARG 2m O 1
ATOM 512 N N . TRP A 1 74 ? 106.503 278.727 256.177 1.00 7.56 98 TRP 2m N 1
ATOM 513 C CA . TRP A 1 74 ? 105.418 278.790 255.360 1.00 7.69 98 TRP 2m CA 1
ATOM 514 C C . TRP A 1 74 ? 104.816 277.561 254.765 1.00 7.28 98 TRP 2m C 1
ATOM 515 O O . TRP A 1 74 ? 103.595 277.315 254.794 1.00 6.47 98 TRP 2m O 1
ATOM 526 N N . HIS A 1 75 ? 105.702 276.635 254.470 1.00 7.00 99 HIS 2m N 1
ATOM 527 C CA . HIS A 1 75 ? 105.309 275.278 254.033 1.00 6.89 99 HIS 2m CA 1
ATOM 528 C C . HIS A 1 75 ? 104.580 274.571 255.155 1.00 6.81 99 HIS 2m C 1
ATOM 529 O O . HIS A 1 75 ? 103.721 273.730 254.934 1.00 7.60 99 HIS 2m O 1
ATOM 536 N N . ALA A 1 76 ? 105.062 274.804 256.397 1.00 4.59 100 ALA 2m N 1
ATOM 537 C CA . ALA A 1 76 ? 104.455 274.165 257.561 1.00 6.21 100 ALA 2m CA 1
ATOM 538 C C . ALA A 1 76 ? 103.031 274.664 257.799 1.00 6.15 100 ALA 2m C 1
ATOM 539 O O . ALA A 1 76 ? 102.125 273.872 258.088 1.00 6.73 100 ALA 2m O 1
ATOM 541 N N . TYR A 1 77 ? 102.800 275.976 257.642 1.00 5.87 101 TYR 2m N 1
ATOM 542 C CA . TYR A 1 77 ? 101.454 276.521 257.804 1.00 5.42 101 TYR 2m CA 1
ATOM 543 C C . TYR A 1 77 ? 100.514 275.932 256.771 1.00 6.18 101 TYR 2m C 1
ATOM 544 O O . TYR A 1 77 ? 99.367 275.587 257.077 1.00 6.29 101 TYR 2m O 1
ATOM 553 N N . ASP A 1 78 ? 100.982 275.815 255.524 1.00 6.36 102 ASP 2m N 1
ATOM 554 C CA . ASP A 1 78 ? 100.145 275.258 254.458 1.00 8.10 102 ASP 2m CA 1
ATOM 555 C C . ASP A 1 78 ? 99.727 273.832 254.778 1.00 7.20 102 ASP 2m C 1
ATOM 556 O O . ASP A 1 78 ? 98.571 273.453 254.560 1.00 10.19 102 ASP 2m O 1
ATOM 561 N N . THR A 1 79 ? 100.645 273.043 255.323 1.00 4.95 103 THR 2m N 1
ATOM 562 C CA . THR A 1 79 ? 100.331 271.659 255.657 1.00 6.84 103 THR 2m CA 1
ATOM 563 C C . THR A 1 79 ? 99.303 271.581 256.779 1.00 6.48 103 THR 2m C 1
ATOM 564 O O . THR A 1 79 ? 98.418 270.720 256.758 1.00 7.32 103 THR 2m O 1
ATOM 568 N N . VAL A 1 80 ? 99.398 272.470 257.775 1.00 6.12 104 VAL 2m N 1
ATOM 569 C CA . VAL A 1 80 ? 98.416 272.471 258.858 1.00 6.55 104 VAL 2m CA 1
ATOM 570 C C . VAL A 1 80 ? 97.026 272.782 258.315 1.00 8.25 104 VAL 2m C 1
ATOM 571 O O . VAL A 1 80 ? 96.048 272.101 258.642 1.00 10.16 104 VAL 2m O 1
ATOM 575 N N . LYS A 1 81 ? 96.914 273.823 257.486 1.00 7.36 105 LYS 2m N 1
ATOM 576 C CA . LYS A 1 81 ? 95.621 274.149 256.894 1.00 10.18 105 LYS 2m CA 1
ATOM 577 C C . LYS A 1 81 ? 95.113 272.997 256.040 1.00 11.62 105 LYS 2m C 1
ATOM 578 O O . LYS A 1 81 ? 93.939 272.619 256.124 1.00 13.35 105 LYS 2m O 1
ATOM 584 N N . GLY A 1 82 ? 95.991 272.412 255.227 1.00 8.59 106 GLY 2m N 1
ATOM 585 C CA . GLY A 1 82 ? 95.579 271.313 254.372 1.00 9.56 106 GLY 2m CA 1
ATOM 586 C C . GLY A 1 82 ? 95.111 270.104 255.158 1.00 9.97 106 GLY 2m C 1
ATOM 587 O O . GLY A 1 82 ? 94.189 269.400 254.741 1.00 12.39 106 GLY 2m O 1
ATOM 588 N N . SER A 1 83 ? 95.737 269.849 256.304 1.00 9.15 107 SER 2m N 1
ATOM 589 C CA . SER A 1 83 ? 95.323 268.752 257.164 1.00 8.69 107 SER 2m CA 1
ATOM 590 C C . SER A 1 83 ? 93.988 269.019 257.837 1.00 8.54 107 SER 2m C 1
ATOM 591 O O . SER A 1 83 ? 93.460 268.127 258.508 1.00 8.69 107 SER 2m O 1
ATOM 594 N N . ASP A 1 84 ? 93.441 270.222 257.677 1.00 8.63 108 ASP 2m N 1
ATOM 595 C CA . ASP A 1 84 ? 92.196 270.616 258.326 1.00 9.68 108 ASP 2m CA 1
ATOM 596 C C . ASP A 1 84 ? 92.314 270.465 259.839 1.00 9.80 108 ASP 2m C 1
ATOM 597 O O . ASP A 1 84 ? 91.375 270.050 260.522 1.00 11.06 108 ASP 2m O 1
ATOM 602 N N . TRP A 1 85 ? 93.490 270.807 260.358 1.00 10.10 109 TRP 2m N 1
ATOM 603 C CA . TRP A 1 85 ? 93.770 270.793 261.791 1.00 10.07 109 TRP 2m CA 1
ATOM 604 C C . TRP A 1 85 ? 93.454 269.436 262.406 1.00 10.67 109 TRP 2m C 1
ATOM 605 O O . TRP A 1 85 ? 92.877 269.330 263.489 1.00 12.69 109 TRP 2m O 1
ATOM 616 N N . LEU A 1 86 ? 93.852 268.386 261.694 1.00 9.60 110 LEU 2m N 1
ATOM 617 C CA . LEU A 1 86 ? 93.878 267.033 262.213 1.00 9.38 110 LEU 2m CA 1
ATOM 618 C C . LEU A 1 86 ? 95.282 266.461 262.275 1.00 9.81 110 LEU 2m C 1
ATOM 619 O O . LEU A 1 86 ? 95.493 265.459 262.966 1.00 12.15 110 LEU 2m O 1
ATOM 624 N N . GLY A 1 87 ? 96.241 267.065 261.579 1.00 8.77 111 GLY 2m N 1
ATOM 625 C CA . GLY A 1 87 ? 97.602 266.587 261.611 1.00 11.32 111 GLY 2m CA 1
ATOM 626 C C . GLY A 1 87 ? 98.386 267.133 262.789 1.00 11.46 111 GLY 2m C 1
ATOM 627 O O . GLY A 1 87 ? 98.132 268.228 263.285 1.00 11.69 111 GLY 2m O 1
ATOM 628 N N . ASP A 1 88 ? 99.362 266.347 263.233 1.00 12.74 112 ASP 2m N 1
ATOM 629 C CA . ASP A 1 88 ? 100.218 266.765 264.332 1.00 13.34 112 ASP 2m CA 1
ATOM 630 C C . ASP A 1 88 ? 101.171 267.854 263.865 1.00 11.42 112 ASP 2m C 1
ATOM 631 O O . ASP A 1 88 ? 101.902 267.676 262.886 1.00 13.69 112 ASP 2m O 1
ATOM 636 N N . GLN A 1 89 ? 101.171 268.981 264.571 1.00 12.86 113 GLN 2m N 1
ATOM 637 C CA . GLN A 1 89 ? 102.052 270.083 264.215 1.00 13.08 113 GLN 2m CA 1
ATOM 638 C C . GLN A 1 89 ? 103.494 269.812 264.621 1.00 12.89 113 GLN 2m C 1
ATOM 639 O O . GLN A 1 89 ? 104.414 270.417 264.059 1.00 12.87 113 GLN 2m O 1
ATOM 645 N N . ASP A 1 90 ? 103.700 268.903 265.573 1.00 15.64 114 ASP 2m N 1
ATOM 646 C CA . ASP A 1 90 ? 105.039 268.440 265.921 1.00 16.21 114 ASP 2m CA 1
ATOM 647 C C . ASP A 1 90 ? 105.705 267.754 264.735 1.00 14.46 114 ASP 2m C 1
ATOM 648 O O . ASP A 1 90 ? 106.825 268.101 264.347 1.00 13.87 114 ASP 2m O 1
ATOM 653 N N . ALA A 1 91 ? 105.024 266.774 264.143 1.00 11.03 115 ALA 2m N 1
ATOM 654 C CA . ALA A 1 91 ? 105.588 266.061 263.005 1.00 10.37 115 ALA 2m CA 1
ATOM 655 C C . ALA A 1 91 ? 105.700 266.952 261.777 1.00 10.24 115 ALA 2m C 1
ATOM 656 O O . ALA A 1 91 ? 106.638 266.799 260.987 1.00 9.89 115 ALA 2m O 1
ATOM 658 N N . ILE A 1 92 ? 104.758 267.878 261.595 1.00 9.94 116 ILE 2m N 1
ATOM 659 C CA . ILE A 1 92 ? 104.799 268.762 260.434 1.00 9.41 116 ILE 2m CA 1
ATOM 660 C C . ILE A 1 92 ? 106.041 269.644 260.477 1.00 9.27 116 ILE 2m C 1
ATOM 661 O O . ILE A 1 92 ? 106.695 269.866 259.450 1.00 10.19 116 ILE 2m O 1
ATOM 666 N N . GLU A 1 93 ? 106.390 270.165 261.656 1.00 7.56 117 GLU 2m N 1
ATOM 667 C CA . GLU A 1 93 ? 107.592 270.988 261.755 1.00 11.28 117 GLU 2m CA 1
ATOM 668 C C . GLU A 1 93 ? 108.840 270.180 261.424 1.00 11.46 117 GLU 2m C 1
ATOM 669 O O . GLU A 1 93 ? 109.724 270.656 260.705 1.00 12.68 117 GLU 2m O 1
ATOM 675 N N . HIS A 1 94 ? 108.929 268.957 261.946 1.00 9.59 118 HIS 2m N 1
ATOM 676 C CA . HIS A 1 94 ? 110.098 268.126 261.683 1.00 9.90 118 HIS 2m CA 1
ATOM 677 C C . HIS A 1 94 ? 110.247 267.850 260.195 1.00 8.55 118 HIS 2m C 1
ATOM 678 O O . HIS A 1 94 ? 111.363 267.835 259.664 1.00 8.09 118 HIS 2m O 1
ATOM 685 N N . MET A 1 95 ? 109.129 267.628 259.504 1.00 7.97 119 MET 2m N 1
ATOM 686 C CA . MET A 1 95 ? 109.181 267.306 258.083 1.00 8.14 119 MET 2m CA 1
ATOM 687 C C . MET A 1 95 ? 109.529 268.527 257.243 1.00 7.43 119 MET 2m C 1
ATOM 688 O O . MET A 1 95 ? 110.306 268.428 256.286 1.00 6.66 119 MET 2m O 1
ATOM 693 N N . CYS A 1 96 ? 108.961 269.684 257.579 1.00 8.21 120 CYS 2m N 1
ATOM 694 C CA . CYS A 1 96 ? 109.167 270.871 256.759 1.00 7.00 120 CYS 2m CA 1
ATOM 695 C C . CYS A 1 96 ? 110.564 271.447 256.955 1.00 7.60 120 CYS 2m C 1
ATOM 696 O O . CYS A 1 96 ? 111.179 271.939 256.003 1.00 7.50 120 CYS 2m O 1
ATOM 699 N N . ARG A 1 97 ? 111.081 271.387 258.182 1.00 7.66 121 ARG 2m N 1
ATOM 700 C CA . ARG A 1 97 ? 112.410 271.905 258.479 1.00 7.69 121 ARG 2m CA 1
ATOM 701 C C . ARG A 1 97 ? 113.512 271.065 257.853 1.00 7.19 121 ARG 2m C 1
ATOM 702 O O . ARG A 1 97 ? 114.641 271.547 257.717 1.00 10.70 121 ARG 2m O 1
ATOM 710 N N . LEU A 1 98 ? 113.212 269.826 257.473 1.00 6.38 122 LEU 2m N 1
ATOM 711 C CA . LEU A 1 98 ? 114.183 268.927 256.867 1.00 6.01 122 LEU 2m CA 1
ATOM 712 C C . LEU A 1 98 ? 113.983 268.780 255.369 1.00 6.13 122 LEU 2m C 1
ATOM 713 O O . LEU A 1 98 ? 114.841 268.192 254.697 1.00 7.27 122 LEU 2m O 1
ATOM 718 N N . ALA A 1 99 ? 112.893 269.314 254.826 1.00 4.67 123 ALA 2m N 1
ATOM 719 C CA . ALA A 1 99 ? 112.599 269.167 253.400 1.00 4.87 123 ALA 2m CA 1
ATOM 720 C C . ALA A 1 99 ? 113.715 269.711 252.505 1.00 5.71 123 ALA 2m C 1
ATOM 721 O O . ALA A 1 99 ? 114.069 269.021 251.535 1.00 5.56 123 ALA 2m O 1
ATOM 723 N N . PRO A 1 100 ? 114.293 270.876 252.769 1.00 5.75 124 PRO 2m N 1
ATOM 724 C CA . PRO A 1 100 ? 115.416 271.328 251.926 1.00 6.18 124 PRO 2m CA 1
ATOM 725 C C . PRO A 1 100 ? 116.579 270.342 251.919 1.00 6.49 124 PRO 2m C 1
ATOM 726 O O . PRO A 1 100 ? 117.082 269.978 250.851 1.00 6.52 124 PRO 2m O 1
ATOM 730 N N . GLN A 1 101 ? 117.011 269.890 253.098 1.00 8.01 125 GLN 2m N 1
ATOM 731 C CA . GLN A 1 101 ? 118.149 268.979 253.180 1.00 7.19 125 GLN 2m CA 1
ATOM 732 C C . GLN A 1 101 ? 117.858 267.665 252.470 1.00 6.25 125 GLN 2m C 1
ATOM 733 O O . GLN A 1 101 ? 118.699 267.145 251.728 1.00 8.22 125 GLN 2m O 1
ATOM 739 N N . VAL A 1 102 ? 116.672 267.100 252.699 1.00 5.66 126 VAL 2m N 1
ATOM 740 C CA . VAL A 1 102 ? 116.355 265.786 252.145 1.00 6.00 126 VAL 2m CA 1
ATOM 741 C C . VAL A 1 102 ? 116.391 265.830 250.622 1.00 5.74 126 VAL 2m C 1
ATOM 742 O O . VAL A 1 102 ? 116.888 264.902 249.972 1.00 6.06 126 VAL 2m O 1
ATOM 746 N N . VAL A 1 103 ? 115.874 266.910 250.029 1.00 5.46 127 VAL 2m N 1
ATOM 747 C CA . VAL A 1 103 ? 115.818 267.005 248.573 1.00 5.22 127 VAL 2m CA 1
ATOM 748 C C . VAL A 1 103 ? 117.216 267.151 247.993 1.00 5.30 127 VAL 2m C 1
ATOM 749 O O . VAL A 1 103 ? 117.576 266.513 247.008 1.00 4.67 127 VAL 2m O 1
ATOM 753 N N . LEU A 1 104 ? 118.076 267.944 248.663 1.00 5.39 128 LEU 2m N 1
ATOM 754 C CA . LEU A 1 104 ? 119.436 268.128 248.183 1.00 4.56 128 LEU 2m CA 1
ATOM 755 C C . LEU A 1 104 ? 120.231 266.835 248.302 1.00 6.29 128 LEU 2m C 1
ATOM 756 O O . LEU A 1 104 ? 121.042 266.508 247.426 1.00 5.65 128 LEU 2m O 1
ATOM 761 N N . GLU A 1 105 ? 120.020 266.086 249.384 1.00 6.41 129 GLU 2m N 1
ATOM 762 C CA . GLU A 1 105 ? 120.661 264.783 249.516 1.00 6.41 129 GLU 2m CA 1
ATOM 763 C C . GLU A 1 105 ? 120.296 263.878 248.347 1.00 5.83 129 GLU 2m C 1
ATOM 764 O O . GLU A 1 105 ? 121.158 263.182 247.797 1.00 6.49 129 GLU 2m O 1
ATOM 770 N N . LEU A 1 106 ? 119.023 263.877 247.952 1.00 5.31 130 LEU 2m N 1
ATOM 771 C CA . LEU A 1 106 ? 118.591 263.049 246.833 1.00 5.98 130 LEU 2m CA 1
ATOM 772 C C . LEU A 1 106 ? 119.294 263.456 245.545 1.00 4.93 130 LEU 2m C 1
ATOM 773 O O . LEU A 1 106 ? 119.657 262.603 244.729 1.00 3.78 130 LEU 2m O 1
ATOM 778 N N . GLU A 1 107 ? 119.487 264.759 245.344 1.00 5.27 131 GLU 2m N 1
ATOM 779 C CA . GLU A 1 107 ? 120.252 265.225 244.195 1.00 4.32 131 GLU 2m CA 1
ATOM 780 C C . GLU A 1 107 ? 121.703 264.782 244.286 1.00 4.98 131 GLU 2m C 1
ATOM 781 O O . GLU A 1 107 ? 122.330 264.490 243.263 1.00 5.03 131 GLU 2m O 1
ATOM 787 N N . SER A 1 108 ? 122.250 264.726 245.500 1.00 5.14 132 SER 2m N 1
ATOM 788 C CA . SER A 1 108 ? 123.635 264.322 245.692 1.00 4.83 132 SER 2m CA 1
ATOM 789 C C . SER A 1 108 ? 123.864 262.863 245.336 1.00 5.83 132 SER 2m C 1
ATOM 790 O O . SER A 1 108 ? 125.002 262.482 245.044 1.00 5.70 132 SER 2m O 1
ATOM 793 N N . TYR A 1 109 ? 122.822 262.042 245.361 1.00 5.96 133 TYR 2m N 1
ATOM 794 C CA . TYR A 1 109 ? 122.917 260.656 244.935 1.00 5.48 133 TYR 2m CA 1
ATOM 795 C C . TYR A 1 109 ? 122.559 260.473 243.468 1.00 4.80 133 TYR 2m C 1
ATOM 796 O O . TYR A 1 109 ? 122.541 259.337 242.986 1.00 7.84 133 TYR 2m O 1
ATOM 805 N N . GLY A 1 110 ? 122.278 261.559 242.753 1.00 3.65 134 GLY 2m N 1
ATOM 806 C CA . GLY A 1 110 ? 122.124 261.525 241.316 1.00 2.93 134 GLY 2m CA 1
ATOM 807 C C . GLY A 1 110 ? 120.717 261.694 240.784 1.00 3.48 134 GLY 2m C 1
ATOM 808 O O . GLY A 1 110 ? 120.505 261.474 239.587 1.00 3.79 134 GLY 2m O 1
ATOM 809 N N . LEU A 1 111 ? 119.756 262.076 241.614 1.00 3.59 135 LEU 2m N 1
ATOM 810 C CA . LEU A 1 111 ? 118.385 262.229 241.150 1.00 3.60 135 LEU 2m CA 1
ATOM 811 C C . LEU A 1 111 ? 118.336 263.226 239.994 1.00 3.67 135 LEU 2m C 1
ATOM 812 O O . LEU A 1 111 ? 118.659 264.407 240.193 1.00 4.16 135 LEU 2m O 1
ATOM 817 N N . PRO A 1 112 ? 117.931 262.812 238.792 1.00 3.95 136 PRO 2m N 1
ATOM 818 C CA . PRO A 1 112 ? 117.978 263.703 237.614 1.00 3.74 136 PRO 2m CA 1
ATOM 819 C C . PRO A 1 112 ? 116.872 264.756 237.614 1.00 4.96 136 PRO 2m C 1
ATOM 820 O O . PRO A 1 112 ? 115.969 264.755 236.775 1.00 6.22 136 PRO 2m O 1
ATOM 824 N N . PHE A 1 113 ? 116.929 265.694 238.566 1.00 4.78 137 PHE 2m N 1
ATOM 825 C CA . PHE A 1 113 ? 115.926 266.755 238.669 1.00 5.59 137 PHE 2m CA 1
ATOM 826 C C . PHE A 1 113 ? 115.929 267.622 237.412 1.00 6.86 137 PHE 2m C 1
ATOM 827 O O . PHE A 1 113 ? 116.941 267.756 236.729 1.00 7.30 137 PHE 2m O 1
ATOM 835 N N . SER A 1 114 ? 114.780 268.245 237.111 1.00 8.25 138 SER 2m N 1
ATOM 836 C CA . SER A 1 114 ? 114.758 269.250 236.051 1.00 7.74 138 SER 2m CA 1
ATOM 837 C C . SER A 1 114 ? 115.458 270.509 236.556 1.00 8.34 138 SER 2m C 1
ATOM 838 O O . SER A 1 114 ? 115.474 270.790 237.753 1.00 10.11 138 SER 2m O 1
ATOM 841 N N . ARG A 1 115 ? 116.063 271.270 235.637 1.00 7.73 139 ARG 2m N 1
ATOM 842 C CA . ARG A 1 115 ? 116.930 272.376 236.018 1.00 9.55 139 ARG 2m CA 1
ATOM 843 C C . ARG A 1 115 ? 116.390 273.720 235.541 1.00 10.64 139 ARG 2m C 1
ATOM 844 O O . ARG A 1 115 ? 115.635 273.807 234.569 1.00 11.91 139 ARG 2m O 1
ATOM 852 N N . THR A 1 116 ? 116.802 274.772 236.251 1.00 9.37 140 THR 2m N 1
ATOM 853 C CA . THR A 1 116 ? 116.487 276.151 235.910 1.00 14.18 140 THR 2m CA 1
ATOM 854 C C . THR A 1 116 ? 117.571 276.721 234.994 1.00 16.52 140 THR 2m C 1
ATOM 855 O O . THR A 1 116 ? 118.490 276.018 234.571 1.00 20.30 140 THR 2m O 1
ATOM 859 N N . LYS A 1 117 ? 117.478 278.020 234.687 1.00 17.94 141 LYS 2m N 1
ATOM 860 C CA . LYS A 1 117 ? 118.474 278.674 233.844 1.00 19.90 141 LYS 2m CA 1
ATOM 861 C C . LYS A 1 117 ? 119.781 278.937 234.573 1.00 19.99 141 LYS 2m C 1
ATOM 862 O O . LYS A 1 117 ? 120.769 279.301 233.926 1.00 19.60 141 LYS 2m O 1
ATOM 868 N N . GLU A 1 118 ? 119.809 278.780 235.892 1.00 21.05 142 GLU 2m N 1
ATOM 869 C CA . GLU A 1 118 ? 121.005 279.007 236.689 1.00 21.37 142 GLU 2m CA 1
ATOM 870 C C . GLU A 1 118 ? 121.626 277.705 237.174 1.00 19.39 142 GLU 2m C 1
ATOM 871 O O . GLU A 1 118 ? 122.580 277.736 237.957 1.00 21.39 142 GLU 2m O 1
ATOM 877 N N . GLY A 1 119 ? 121.110 276.566 236.725 1.00 14.98 143 GLY 2m N 1
ATOM 878 C CA . GLY A 1 119 ? 121.619 275.277 237.131 1.00 13.88 143 GLY 2m CA 1
ATOM 879 C C . GLY A 1 119 ? 121.045 274.746 238.421 1.00 15.57 143 GLY 2m C 1
ATOM 880 O O . GLY A 1 119 ? 121.520 273.715 238.912 1.00 19.59 143 GLY 2m O 1
ATOM 881 N N . LYS A 1 120 ? 120.047 275.414 238.985 1.00 15.77 144 LYS 2m N 1
ATOM 882 C CA . LYS A 1 120 ? 119.378 274.967 240.194 1.00 14.71 144 LYS 2m CA 1
ATOM 883 C C . LYS A 1 120 ? 118.199 274.061 239.841 1.00 12.06 144 LYS 2m C 1
ATOM 884 O O . LYS A 1 120 ? 117.843 273.885 238.674 1.00 12.70 144 LYS 2m O 1
ATOM 890 N N . ILE A 1 121 ? 117.590 273.476 240.866 1.00 11.45 145 ILE 2m N 1
ATOM 891 C CA . ILE A 1 121 ? 116.474 272.550 240.680 1.00 8.94 145 ILE 2m CA 1
ATOM 892 C C . ILE A 1 121 ? 115.202 273.338 240.390 1.00 11.34 145 ILE 2m C 1
ATOM 893 O O . ILE A 1 121 ? 114.856 274.276 241.111 1.00 12.73 145 ILE 2m O 1
ATOM 898 N N . TYR A 1 122 ? 114.495 272.952 239.323 1.00 12.35 146 TYR 2m N 1
ATOM 899 C CA . TYR A 1 122 ? 113.235 273.597 238.971 1.00 10.58 146 TYR 2m CA 1
ATOM 900 C C . TYR A 1 122 ? 112.138 273.170 239.939 1.00 10.81 146 TYR 2m C 1
ATOM 901 O O . TYR A 1 122 ? 112.051 272.007 240.330 1.00 10.92 146 TYR 2m O 1
ATOM 910 N N . GLN A 1 123 ? 111.308 274.136 240.365 1.00 10.55 147 GLN 2m N 1
ATOM 911 C CA . GLN A 1 123 ? 110.168 273.904 241.259 1.00 12.07 147 GLN 2m CA 1
ATOM 912 C C . GLN A 1 123 ? 108.872 274.391 240.603 1.00 15.46 147 GLN 2m C 1
ATOM 913 O O . GLN A 1 123 ? 108.823 275.514 240.098 1.00 16.35 147 GLN 2m O 1
ATOM 919 N N . ARG A 1 124 ? 107.830 273.589 240.667 1.00 17.63 148 ARG 2m N 1
ATOM 920 C CA . ARG A 1 124 ? 106.521 273.833 240.042 1.00 16.12 148 ARG 2m CA 1
ATOM 921 C C . ARG A 1 124 ? 105.467 274.154 241.088 1.00 18.93 148 ARG 2m C 1
ATOM 922 O O . ARG A 1 124 ? 105.622 273.822 242.263 1.00 21.19 148 ARG 2m O 1
ATOM 930 N N . ALA A 1 125 ? 104.397 274.834 240.647 1.00 20.47 149 ALA 2m N 1
ATOM 931 C CA . ALA A 1 125 ? 103.279 275.183 241.519 1.00 22.16 149 ALA 2m CA 1
ATOM 932 C C . ALA A 1 125 ? 102.395 273.953 241.752 1.00 21.25 149 ALA 2m C 1
ATOM 933 O O . ALA A 1 125 ? 102.081 273.228 240.803 1.00 22.43 149 ALA 2m O 1
ATOM 935 N N . PHE A 1 126 ? 101.917 273.776 242.979 1.00 20.63 150 PHE 2m N 1
ATOM 936 C CA . PHE A 1 126 ? 101.024 272.673 243.336 1.00 19.66 150 PHE 2m CA 1
ATOM 937 C C . PHE A 1 126 ? 99.900 273.208 244.214 1.00 22.62 150 PHE 2m C 1
ATOM 938 O O . PHE A 1 126 ? 99.971 274.335 244.723 1.00 23.35 150 PHE 2m O 1
ATOM 946 N N . GLY A 1 127 ? 98.814 272.446 244.327 1.00 24.13 151 GLY 2m N 1
ATOM 947 C CA . GLY A 1 127 ? 97.636 272.917 245.059 1.00 23.81 151 GLY 2m CA 1
ATOM 948 C C . GLY A 1 127 ? 97.847 272.924 246.567 1.00 21.02 151 GLY 2m C 1
ATOM 949 O O . GLY A 1 127 ? 98.459 272.043 247.143 1.00 19.13 151 GLY 2m O 1
ATOM 950 N N . GLY A 1 128 ? 97.296 273.970 247.210 1.00 18.38 152 GLY 2m N 1
ATOM 951 C CA . GLY A 1 128 ? 97.360 274.100 248.657 1.00 19.99 152 GLY 2m CA 1
ATOM 952 C C . GLY A 1 128 ? 98.623 274.743 249.188 1.00 23.33 152 GLY 2m C 1
ATOM 953 O O . GLY A 1 128 ? 98.825 274.751 250.404 1.00 25.48 152 GLY 2m O 1
ATOM 954 N N . GLN A 1 129 ? 99.464 275.290 248.317 1.00 21.82 153 GLN 2m N 1
ATOM 955 C CA . GLN A 1 129 ? 100.741 275.894 248.697 1.00 20.32 153 GLN 2m CA 1
ATOM 956 C C . GLN A 1 129 ? 100.698 277.401 248.505 1.00 18.31 153 GLN 2m C 1
ATOM 957 O O . GLN A 1 129 ? 100.230 277.892 247.480 1.00 21.58 153 GLN 2m O 1
ATOM 963 N N . SER A 1 130 ? 101.133 278.141 249.541 1.00 16.59 154 SER 2m N 1
ATOM 964 C CA . SER A 1 130 ? 101.098 279.598 249.469 1.00 18.41 154 SER 2m CA 1
ATOM 965 C C . SER A 1 130 ? 102.382 280.152 250.073 1.00 18.86 154 SER 2m C 1
ATOM 966 O O . SER A 1 130 ? 103.273 279.387 250.525 1.00 20.70 154 SER 2m O 1
ATOM 969 N N . LEU A 1 131 ? 102.515 281.453 250.096 1.00 16.70 155 LEU 2m N 1
ATOM 970 C CA . LEU A 1 131 ? 103.649 282.153 250.696 1.00 16.15 155 LEU 2m CA 1
ATOM 971 C C . LEU A 1 131 ? 103.155 283.132 251.751 1.00 14.11 155 LEU 2m C 1
ATOM 972 O O . LEU A 1 131 ? 102.013 283.606 251.721 1.00 16.24 155 LEU 2m O 1
ATOM 977 N N . LYS A 1 132 ? 104.048 283.454 252.676 1.00 12.36 156 LYS 2m N 1
ATOM 978 C CA . LYS A 1 132 ? 103.776 284.440 253.747 1.00 13.50 156 LYS 2m CA 1
ATOM 979 C C . LYS A 1 132 ? 102.581 284.023 254.622 1.00 14.41 156 LYS 2m C 1
ATOM 980 O O . LYS A 1 132 ? 101.761 284.860 254.993 1.00 15.47 156 LYS 2m O 1
ATOM 986 N N . PHE A 1 133 ? 102.477 282.726 254.932 1.00 14.11 157 PHE 2m N 1
ATOM 987 C CA . PHE A 1 133 ? 101.441 282.182 255.829 1.00 12.07 157 PHE 2m CA 1
ATOM 988 C C . PHE A 1 133 ? 100.042 282.482 255.266 1.00 13.25 157 PHE 2m C 1
ATOM 989 O O . PHE A 1 133 ? 99.109 282.789 256.013 1.00 15.12 157 PHE 2m O 1
ATOM 997 N N . GLY A 1 134 ? 99.918 282.451 253.948 1.00 14.60 158 GLY 2m N 1
ATOM 998 C CA . GLY A 1 134 ? 98.647 282.585 253.284 1.00 17.09 158 GLY 2m CA 1
ATOM 999 C C . GLY A 1 134 ? 98.412 283.992 252.745 1.00 19.50 158 GLY 2m C 1
ATOM 1000 O O . GLY A 1 134 ? 97.552 284.174 251.878 1.00 20.14 158 GLY 2m O 1
ATOM 1001 N N . LYS A 1 135 ? 99.164 284.987 253.229 1.00 19.63 159 LYS 2m N 1
ATOM 1002 C CA . LYS A 1 135 ? 99.005 286.350 252.780 1.00 19.64 159 LYS 2m CA 1
ATOM 1003 C C . LYS A 1 135 ? 99.711 286.626 251.464 1.00 20.51 159 LYS 2m C 1
ATOM 1004 O O . LYS A 1 135 ? 99.490 287.685 250.865 1.00 27.49 159 LYS 2m O 1
ATOM 1010 N N . GLY A 1 136 ? 100.559 285.714 251.002 1.00 21.42 160 GLY 2m N 1
ATOM 1011 C CA . GLY A 1 136 ? 101.210 285.822 249.711 1.00 21.17 160 GLY 2m CA 1
ATOM 1012 C C . GLY A 1 136 ? 100.416 285.119 248.627 1.00 23.36 160 GLY 2m C 1
ATOM 1013 O O . GLY A 1 136 ? 99.202 284.945 248.726 1.00 26.62 160 GLY 2m O 1
ATOM 1014 N N . GLY A 1 137 ? 101.120 284.713 247.573 1.00 21.03 161 GLY 2m N 1
ATOM 1015 C CA . GLY A 1 137 ? 100.525 284.030 246.452 1.00 21.02 161 GLY 2m CA 1
ATOM 1016 C C . GLY A 1 137 ? 100.975 282.582 246.335 1.00 19.97 161 GLY 2m C 1
ATOM 1017 O O . GLY A 1 137 ? 101.564 282.004 247.252 1.00 21.97 161 GLY 2m O 1
ATOM 1018 N N . GLN A 1 138 ? 100.668 281.986 245.175 1.00 19.03 162 GLN 2m N 1
ATOM 1019 C CA . GLN A 1 138 ? 101.035 280.598 244.913 1.00 21.75 162 GLN 2m CA 1
ATOM 1020 C C . GLN A 1 138 ? 102.534 280.413 245.179 1.00 19.91 162 GLN 2m C 1
ATOM 1021 O O . GLN A 1 138 ? 103.350 281.220 244.741 1.00 21.11 162 GLN 2m O 1
ATOM 1027 N N . ALA A 1 139 ? 102.887 279.304 245.821 1.00 16.76 163 ALA 2m N 1
ATOM 1028 C CA . ALA A 1 139 ? 104.265 278.958 246.151 1.00 14.00 163 ALA 2m CA 1
ATOM 1029 C C . ALA A 1 139 ? 104.737 277.817 245.241 1.00 20.96 163 ALA 2m C 1
ATOM 1030 O O . ALA A 1 139 ? 104.008 276.877 245.012 1.00 24.72 163 ALA 2m O 1
ATOM 1032 N N . TYR A 1 140 ? 105.888 278.046 244.603 1.00 16.91 164 TYR 2m N 1
ATOM 1033 C CA . TYR A 1 140 ? 106.463 277.017 243.723 1.00 16.65 164 TYR 2m CA 1
ATOM 1034 C C . TYR A 1 140 ? 107.516 276.211 244.500 1.00 14.04 164 TYR 2m C 1
ATOM 1035 O O . TYR A 1 140 ? 108.708 276.448 244.380 1.00 13.90 164 TYR 2m O 1
ATOM 1044 N N . ARG A 1 141 ? 107.043 275.275 245.343 1.00 12.13 165 ARG 2m N 1
ATOM 1045 C CA . ARG A 1 141 ? 107.908 274.410 246.174 1.00 10.99 165 ARG 2m CA 1
ATOM 1046 C C . ARG A 1 141 ? 108.100 272.974 245.676 1.00 10.22 165 ARG 2m C 1
ATOM 1047 O O . ARG A 1 141 ? 108.963 272.270 246.204 1.00 9.69 165 ARG 2m O 1
ATOM 1055 N N . CYS A 1 142 ? 107.451 272.567 244.609 1.00 9.44 166 CYS 2m N 1
ATOM 1056 C CA . CYS A 1 142 ? 107.462 271.118 244.229 1.00 9.16 166 CYS 2m CA 1
ATOM 1057 C C . CYS A 1 142 ? 108.595 270.786 243.275 1.00 9.46 166 CYS 2m C 1
ATOM 1058 O O . CYS A 1 142 ? 108.414 270.806 242.041 1.00 11.99 166 CYS 2m O 1
ATOM 1061 N N . ALA A 1 143 ? 109.777 270.479 243.823 1.00 7.71 167 ALA 2m N 1
ATOM 1062 C CA . ALA A 1 143 ? 110.958 270.082 243.022 1.00 6.52 167 ALA 2m CA 1
ATOM 1063 C C . ALA A 1 143 ? 110.584 268.861 242.185 1.00 7.50 167 ALA 2m C 1
ATOM 1064 O O . ALA A 1 143 ? 110.556 267.757 242.757 1.00 8.27 167 ALA 2m O 1
ATOM 1066 N N . ALA A 1 144 ? 110.327 269.036 240.890 1.00 8.04 168 ALA 2m N 1
ATOM 1067 C CA . ALA A 1 144 ? 109.870 267.947 239.998 1.00 8.29 168 ALA 2m CA 1
ATOM 1068 C C . ALA A 1 144 ? 110.991 267.513 239.059 1.00 8.79 168 ALA 2m C 1
ATOM 1069 O O . ALA A 1 144 ? 111.961 268.276 238.936 1.00 7.11 168 ALA 2m O 1
ATOM 1071 N N . ALA A 1 145 ? 110.884 266.325 238.461 1.00 11.47 169 ALA 2m N 1
ATOM 1072 C CA . ALA A 1 145 ? 111.842 265.813 237.457 1.00 11.12 169 ALA 2m CA 1
ATOM 1073 C C . ALA A 1 145 ? 111.000 265.425 236.244 1.00 12.53 169 ALA 2m C 1
ATOM 1074 O O . ALA A 1 145 ? 110.799 264.211 236.044 1.00 13.53 169 ALA 2m O 1
ATOM 1076 N N . ALA A 1 146 ? 110.501 266.407 235.484 1.00 14.51 170 ALA 2m N 1
ATOM 1077 C CA . ALA A 1 146 ? 109.576 266.164 234.352 1.00 19.17 170 ALA 2m CA 1
ATOM 1078 C C . ALA A 1 146 ? 108.278 265.596 234.938 1.00 21.18 170 ALA 2m C 1
ATOM 1079 O O . ALA A 1 146 ? 107.922 266.028 236.051 1.00 18.80 170 ALA 2m O 1
ATOM 1081 N N . ASP A 1 147 ? 107.606 264.662 234.258 1.00 25.12 171 ASP 2m N 1
ATOM 1082 C CA . ASP A 1 147 ? 106.377 264.000 234.771 1.00 20.60 171 ASP 2m CA 1
ATOM 1083 C C . ASP A 1 147 ? 106.790 262.671 235.406 1.00 16.58 171 ASP 2m C 1
ATOM 1084 O O . ASP A 1 147 ? 105.890 261.863 235.701 1.00 17.68 171 ASP 2m O 1
ATOM 1089 N N . ARG A 1 148 ? 108.092 262.452 235.615 1.00 13.74 172 ARG 2m N 1
ATOM 1090 C CA . ARG A 1 148 ? 108.629 261.189 236.181 1.00 11.03 172 ARG 2m CA 1
ATOM 1091 C C . ARG A 1 148 ? 109.480 261.519 237.407 1.00 9.00 172 ARG 2m C 1
ATOM 1092 O O . ARG A 1 148 ? 110.709 261.306 237.344 1.00 10.29 172 ARG 2m O 1
ATOM 1100 N N . THR A 1 149 ? 108.864 261.999 238.490 1.00 6.57 173 THR 2m N 1
ATOM 1101 C CA . THR A 1 149 ? 109.597 262.371 239.730 1.00 6.36 173 THR 2m CA 1
ATOM 1102 C C . THR A 1 149 ? 109.651 261.147 240.642 1.00 4.08 173 THR 2m C 1
ATOM 1103 O O . THR A 1 149 ? 110.592 261.090 241.435 1.00 4.02 173 THR 2m O 1
ATOM 1107 N N . GLY A 1 150 ? 108.679 260.230 240.577 1.00 4.09 174 GLY 2m N 1
ATOM 1108 C CA . GLY A 1 150 ? 108.746 258.976 241.307 1.00 3.34 174 GLY 2m CA 1
ATOM 1109 C C . GLY A 1 150 ? 109.808 258.032 240.784 1.00 2.77 174 GLY 2m C 1
ATOM 1110 O O . GLY A 1 150 ? 110.678 257.581 241.535 1.00 2.89 174 GLY 2m O 1
ATOM 1111 N N . HIS A 1 151 ? 109.739 257.725 239.483 1.00 2.62 175 HIS 2m N 1
ATOM 1112 C CA . HIS A 1 151 ? 110.739 256.889 238.834 1.00 3.25 175 HIS 2m CA 1
ATOM 1113 C C . HIS A 1 151 ? 112.118 257.364 239.210 1.00 3.47 175 HIS 2m C 1
ATOM 1114 O O . HIS A 1 151 ? 113.021 256.569 239.495 1.00 3.41 175 HIS 2m O 1
ATOM 1121 N N . ALA A 1 152 ? 112.298 258.677 239.213 1.00 3.28 176 ALA 2m N 1
ATOM 1122 C CA . ALA A 1 152 ? 113.582 259.235 239.570 1.00 2.79 176 ALA 2m CA 1
ATOM 1123 C C . ALA A 1 152 ? 113.931 258.920 241.021 1.00 2.84 176 ALA 2m C 1
ATOM 1124 O O . ALA A 1 152 ? 115.016 258.392 241.304 1.00 2.67 176 ALA 2m O 1
ATOM 1126 N N . ILE A 1 153 ? 113.021 259.202 241.950 1.00 2.91 177 ILE 2m N 1
ATOM 1127 C CA . ILE A 1 153 ? 113.336 259.025 243.366 1.00 2.83 177 ILE 2m CA 1
ATOM 1128 C C . ILE A 1 153 ? 113.601 257.559 243.679 1.00 2.55 177 ILE 2m C 1
ATOM 1129 O O . ILE A 1 153 ? 114.592 257.215 244.335 1.00 2.96 177 ILE 2m O 1
ATOM 1134 N N . LEU A 1 154 ? 112.715 256.670 243.229 1.00 2.68 178 LEU 2m N 1
ATOM 1135 C CA . LEU A 1 154 ? 112.852 255.259 243.578 1.00 2.64 178 LEU 2m CA 1
ATOM 1136 C C . LEU A 1 154 ? 114.138 254.679 243.009 1.00 2.69 178 LEU 2m C 1
ATOM 1137 O O . LEU A 1 154 ? 114.853 253.939 243.692 1.00 2.81 178 LEU 2m O 1
ATOM 1142 N N . HIS A 1 155 ? 114.454 255.012 241.755 1.00 2.45 179 HIS 2m N 1
ATOM 1143 C CA . HIS A 1 155 ? 115.694 254.536 241.151 1.00 2.81 179 HIS 2m CA 1
ATOM 1144 C C . HIS A 1 155 ? 116.911 255.078 241.893 1.00 3.06 179 HIS 2m C 1
ATOM 1145 O O . HIS A 1 155 ? 117.905 254.366 242.073 1.00 3.60 179 HIS 2m O 1
ATOM 1152 N N . THR A 1 156 ? 116.852 256.340 242.324 1.00 2.38 180 THR 2m N 1
ATOM 1153 C CA . THR A 1 156 ? 117.977 256.951 243.029 1.00 2.29 180 THR 2m CA 1
ATOM 1154 C C . THR A 1 156 ? 118.133 256.372 244.427 1.00 2.94 180 THR 2m C 1
ATOM 1155 O O . THR A 1 156 ? 119.258 256.197 244.912 1.00 3.35 180 THR 2m O 1
ATOM 1159 N N . LEU A 1 157 ? 117.019 256.080 245.096 1.00 3.24 181 LEU 2m N 1
ATOM 1160 C CA . LEU A 1 157 ? 117.090 255.479 246.422 1.00 3.27 181 LEU 2m CA 1
ATOM 1161 C C . LEU A 1 157 ? 117.538 254.026 246.348 1.00 2.84 181 LEU 2m C 1
ATOM 1162 O O . LEU A 1 157 ? 118.193 253.533 247.273 1.00 3.39 181 LEU 2m O 1
ATOM 1167 N N . TYR A 1 158 ? 117.194 253.327 245.266 1.00 2.75 182 TYR 2m N 1
ATOM 1168 C CA . TYR A 1 158 ? 117.750 251.998 245.039 1.00 3.00 182 TYR 2m CA 1
ATOM 1169 C C . TYR A 1 158 ? 119.253 252.073 244.810 1.00 3.43 182 TYR 2m C 1
ATOM 1170 O O . TYR A 1 158 ? 120.010 251.264 245.358 1.00 3.05 182 TYR 2m O 1
ATOM 1179 N N . GLY A 1 159 ? 119.703 253.047 244.020 1.00 3.01 183 GLY 2m N 1
ATOM 1180 C CA . GLY A 1 159 ? 121.132 253.234 243.838 1.00 2.61 183 GLY 2m CA 1
ATOM 1181 C C . GLY A 1 159 ? 121.849 253.511 245.144 1.00 2.94 183 GLY 2m C 1
ATOM 1182 O O . GLY A 1 159 ? 122.937 252.987 245.391 1.00 4.31 183 GLY 2m O 1
ATOM 1183 N N . MET A 1 160 ? 121.247 254.338 245.998 1.00 3.53 184 MET 2m N 1
ATOM 1184 C CA . MET A 1 160 ? 121.830 254.613 247.306 1.00 4.56 184 MET 2m CA 1
ATOM 1185 C C . MET A 1 160 ? 121.910 253.345 248.143 1.00 4.77 184 MET 2m C 1
ATOM 1186 O O . MET A 1 160 ? 122.889 253.129 248.867 1.00 7.48 184 MET 2m O 1
ATOM 1191 N N . SER A 1 161 ? 120.884 252.499 248.063 1.00 3.79 185 SER 2m N 1
ATOM 1192 C CA . SER A 1 161 ? 120.892 251.248 248.811 1.00 4.58 185 SER 2m CA 1
ATOM 1193 C C . SER A 1 161 ? 121.957 250.298 248.277 1.00 5.42 185 SER 2m C 1
ATOM 1194 O O . SER A 1 161 ? 122.585 249.562 249.048 1.00 6.40 185 SER 2m O 1
ATOM 1197 N N . LEU A 1 162 ? 122.161 250.291 246.962 1.00 4.54 186 LEU 2m N 1
ATOM 1198 C CA . LEU A 1 162 ? 123.242 249.507 246.379 1.00 4.37 186 LEU 2m CA 1
ATOM 1199 C C . LEU A 1 162 ? 124.600 250.022 246.838 1.00 6.34 186 LEU 2m C 1
ATOM 1200 O O . LEU A 1 162 ? 125.501 249.235 247.151 1.00 7.85 186 LEU 2m O 1
ATOM 1205 N N . LYS A 1 163 ? 124.762 251.345 246.891 1.00 5.98 187 LYS 2m N 1
ATOM 1206 C CA . LYS A 1 163 ? 126.022 251.933 247.335 1.00 4.87 187 LYS 2m CA 1
ATOM 1207 C C . LYS A 1 163 ? 126.344 251.526 248.763 1.00 7.89 187 LYS 2m C 1
ATOM 1208 O O . LYS A 1 163 ? 127.508 251.286 249.102 1.00 9.56 187 LYS 2m O 1
ATOM 1214 N N . TYR A 1 164 ? 125.331 251.459 249.616 1.00 8.74 188 TYR 2m N 1
ATOM 1215 C CA . TYR A 1 164 ? 125.512 251.074 251.004 1.00 8.42 188 TYR 2m CA 1
ATOM 1216 C C . TYR A 1 164 ? 125.496 249.562 251.203 1.00 9.18 188 TYR 2m C 1
ATOM 1217 O O . TYR A 1 164 ? 125.785 249.098 252.309 1.00 11.31 188 TYR 2m O 1
ATOM 1226 N N . ASP A 1 165 ? 125.202 248.789 250.156 1.00 10.29 189 ASP 2m N 1
ATOM 1227 C CA . ASP A 1 165 ? 125.160 247.326 250.216 1.00 10.39 189 ASP 2m CA 1
ATOM 1228 C C . ASP A 1 165 ? 124.124 246.843 251.237 1.00 10.93 189 ASP 2m C 1
ATOM 1229 O O . ASP A 1 165 ? 124.443 246.310 252.301 1.00 12.54 189 ASP 2m O 1
ATOM 1234 N N . CYS A 1 166 ? 122.863 247.067 250.880 1.00 9.31 190 CYS 2m N 1
ATOM 1235 C CA . CYS A 1 166 ? 121.734 246.650 251.702 1.00 8.27 190 CYS 2m CA 1
ATOM 1236 C C . CYS A 1 166 ? 121.291 245.241 251.321 1.00 7.44 190 CYS 2m C 1
ATOM 1237 O O . CYS A 1 166 ? 121.068 244.950 250.143 1.00 9.66 190 CYS 2m O 1
ATOM 1240 N N . LEU A 1 167 ? 121.163 244.375 252.324 1.00 7.12 191 LEU 2m N 1
ATOM 1241 C CA . LEU A 1 167 ? 120.682 243.017 252.107 1.00 5.83 191 LEU 2m CA 1
ATOM 1242 C C . LEU A 1 167 ? 119.191 243.044 251.780 1.00 4.74 191 LEU 2m C 1
ATOM 1243 O O . LEU A 1 167 ? 118.373 243.457 252.608 1.00 5.74 191 LEU 2m O 1
ATOM 1248 N N . PHE A 1 168 ? 118.841 242.602 250.574 1.00 4.27 192 PHE 2m N 1
ATOM 1249 C CA . PHE A 1 168 ? 117.473 242.627 250.069 1.00 4.54 192 PHE 2m CA 1
ATOM 1250 C C . PHE A 1 168 ? 116.947 241.204 249.924 1.00 4.61 192 PHE 2m C 1
ATOM 1251 O O . PHE A 1 168 ? 117.619 240.350 249.338 1.00 4.81 192 PHE 2m O 1
ATOM 1259 N N . PHE A 1 169 ? 115.745 240.954 250.439 1.00 4.16 193 PHE 2m N 1
ATOM 1260 C CA . PHE A 1 169 ? 115.036 239.689 250.240 1.00 3.27 193 PHE 2m CA 1
ATOM 1261 C C . PHE A 1 169 ? 113.877 239.958 249.277 1.00 4.45 193 PHE 2m C 1
ATOM 1262 O O . PHE A 1 169 ? 112.754 240.237 249.696 1.00 5.83 193 PHE 2m O 1
ATOM 1270 N N . ILE A 1 170 ? 114.158 239.859 247.975 1.00 4.66 194 ILE 2m N 1
ATOM 1271 C CA . ILE A 1 170 ? 113.209 240.257 246.940 1.00 5.40 194 ILE 2m CA 1
ATOM 1272 C C . ILE A 1 170 ? 112.238 239.121 246.652 1.00 5.91 194 ILE 2m C 1
ATOM 1273 O O . ILE A 1 170 ? 112.616 237.943 246.633 1.00 5.47 194 ILE 2m O 1
ATOM 1278 N N . GLU A 1 171 ? 110.978 239.483 246.405 1.00 7.55 195 GLU 2m N 1
ATOM 1279 C CA . GLU A 1 171 ? 109.901 238.525 246.154 1.00 7.39 195 GLU 2m CA 1
ATOM 1280 C C . GLU A 1 171 ? 109.701 237.609 247.362 1.00 7.07 195 GLU 2m C 1
ATOM 1281 O O . GLU A 1 171 ? 109.654 236.384 247.253 1.00 10.00 195 GLU 2m O 1
ATOM 1287 N N . TYR A 1 172 ? 109.589 238.239 248.532 1.00 6.19 196 TYR 2m N 1
ATOM 1288 C CA . TYR A 1 172 ? 109.251 237.590 249.793 1.00 5.89 196 TYR 2m CA 1
ATOM 1289 C C . TYR A 1 172 ? 108.012 238.282 250.358 1.00 6.39 196 TYR 2m C 1
ATOM 1290 O O . TYR A 1 172 ? 108.053 239.483 250.640 1.00 6.43 196 TYR 2m O 1
ATOM 1299 N N . PHE A 1 173 ? 106.919 237.533 250.528 1.00 6.65 197 PHE 2m N 1
ATOM 1300 C CA . PHE A 1 173 ? 105.654 238.091 250.999 1.00 7.48 197 PHE 2m CA 1
ATOM 1301 C C . PHE A 1 173 ? 105.554 237.922 252.514 1.00 5.95 197 PHE 2m C 1
ATOM 1302 O O . PHE A 1 173 ? 105.419 236.799 253.010 1.00 8.23 197 PHE 2m O 1
ATOM 1310 N N . ALA A 1 174 ? 105.596 239.036 253.239 1.00 7.50 198 ALA 2m N 1
ATOM 1311 C CA . ALA A 1 174 ? 105.507 239.001 254.694 1.00 6.42 198 ALA 2m CA 1
ATOM 1312 C C . ALA A 1 174 ? 104.095 238.633 255.136 1.00 6.79 198 ALA 2m C 1
ATOM 1313 O O . ALA A 1 174 ? 103.109 239.129 254.585 1.00 7.63 198 ALA 2m O 1
ATOM 1315 N N . LEU A 1 175 ? 104.001 237.758 256.133 1.00 8.53 199 LEU 2m N 1
ATOM 1316 C CA . LEU A 1 175 ? 102.726 237.215 256.589 1.00 9.30 199 LEU 2m CA 1
ATOM 1317 C C . LEU A 1 175 ? 102.244 237.808 257.909 1.00 10.13 199 LEU 2m C 1
ATOM 1318 O O . LEU A 1 175 ? 101.064 238.140 258.029 1.00 11.94 199 LEU 2m O 1
ATOM 1323 N N . ASP A 1 176 ? 103.121 237.945 258.898 1.00 10.12 200 ASP 2m N 1
ATOM 1324 C CA . ASP A 1 176 ? 102.742 238.443 260.215 1.00 11.83 200 ASP 2m CA 1
ATOM 1325 C C . ASP A 1 176 ? 103.985 238.995 260.904 1.00 10.71 200 ASP 2m C 1
ATOM 1326 O O . ASP A 1 176 ? 105.091 238.950 260.361 1.00 11.09 200 ASP 2m O 1
ATOM 1331 N N . LEU A 1 177 ? 103.791 239.520 262.113 1.00 10.59 201 LEU 2m N 1
ATOM 1332 C CA . LEU A 1 177 ? 104.868 239.999 262.968 1.00 11.23 201 LEU 2m CA 1
ATOM 1333 C C . LEU A 1 177 ? 105.094 239.009 264.103 1.00 14.01 201 LEU 2m C 1
ATOM 1334 O O . LEU A 1 177 ? 104.142 238.408 264.609 1.00 14.69 201 LEU 2m O 1
ATOM 1339 N N . ILE A 1 178 ? 106.351 238.832 264.500 1.00 13.99 202 ILE 2m N 1
ATOM 1340 C CA . ILE A 1 178 ? 106.693 237.888 265.583 1.00 15.98 202 ILE 2m CA 1
ATOM 1341 C C . ILE A 1 178 ? 106.613 238.685 266.881 1.00 16.39 202 ILE 2m C 1
ATOM 1342 O O . ILE A 1 178 ? 107.611 239.141 267.441 1.00 19.90 202 ILE 2m O 1
ATOM 1347 N N . MET A 1 179 ? 105.390 238.842 267.383 1.00 19.53 203 MET 2m N 1
ATOM 1348 C CA . MET A 1 179 ? 105.151 239.570 268.624 1.00 24.24 203 MET 2m CA 1
ATOM 1349 C C . MET A 1 179 ? 105.525 238.725 269.840 1.00 26.41 203 MET 2m C 1
ATOM 1350 O O . MET A 1 179 ? 105.412 237.497 269.829 1.00 27.33 203 MET 2m O 1
ATOM 1355 N N . ASP A 1 180 ? 105.966 239.401 270.900 1.00 32.01 204 ASP 2m N 1
ATOM 1356 C CA . ASP A 1 180 ? 106.298 238.762 272.166 1.00 34.62 204 ASP 2m CA 1
ATOM 1357 C C . ASP A 1 180 ? 105.087 238.797 273.099 1.00 39.61 204 ASP 2m C 1
ATOM 1358 O O . ASP A 1 180 ? 104.144 239.565 272.897 1.00 43.27 204 ASP 2m O 1
ATOM 1363 N N . GLN A 1 181 ? 105.117 237.948 274.131 1.00 40.28 205 GLN 2m N 1
ATOM 1364 C CA . GLN A 1 181 ? 104.026 237.942 275.105 1.00 42.38 205 GLN 2m CA 1
ATOM 1365 C C . GLN A 1 181 ? 103.920 239.288 275.813 1.00 49.07 205 GLN 2m C 1
ATOM 1366 O O . GLN A 1 181 ? 102.815 239.772 276.083 1.00 49.32 205 GLN 2m O 1
ATOM 1372 N N . ASP A 1 182 ? 105.063 239.903 276.127 1.00 47.07 206 ASP 2m N 1
ATOM 1373 C CA . ASP A 1 182 ? 105.047 241.199 276.796 1.00 40.00 206 ASP 2m CA 1
ATOM 1374 C C . ASP A 1 182 ? 104.339 242.238 275.941 1.00 44.27 206 ASP 2m C 1
ATOM 1375 O O . ASP A 1 182 ? 103.607 243.089 276.460 1.00 49.53 206 ASP 2m O 1
ATOM 1380 N N . GLY A 1 183 ? 104.537 242.176 274.626 1.00 41.31 207 GLY 2m N 1
ATOM 1381 C CA . GLY A 1 183 ? 103.928 243.118 273.709 1.00 37.39 207 GLY 2m CA 1
ATOM 1382 C C . GLY A 1 183 ? 104.923 243.893 272.868 1.00 29.95 207 GLY 2m C 1
ATOM 1383 O O . GLY A 1 183 ? 104.707 245.072 272.574 1.00 28.83 207 GLY 2m O 1
ATOM 1384 N N . SER A 1 184 ? 106.022 243.245 272.489 1.00 30.80 208 SER 2m N 1
ATOM 1385 C CA . SER A 1 184 ? 107.086 243.863 271.710 1.00 25.68 208 SER 2m CA 1
ATOM 1386 C C . SER A 1 184 ? 107.299 243.075 270.424 1.00 22.31 208 SER 2m C 1
ATOM 1387 O O . SER A 1 184 ? 107.367 241.844 270.456 1.00 23.70 208 SER 2m O 1
ATOM 1390 N N . CYS A 1 185 ? 107.413 243.780 269.300 1.00 20.25 209 CYS 2m N 1
ATOM 1391 C CA . CYS A 1 185 ? 107.725 243.111 268.045 1.00 20.93 209 CYS 2m CA 1
ATOM 1392 C C . CYS A 1 185 ? 109.157 242.596 268.084 1.00 17.90 209 CYS 2m C 1
ATOM 1393 O O . CYS A 1 185 ? 110.083 243.334 268.433 1.00 17.67 209 CYS 2m O 1
ATOM 1396 N N . LYS A 1 186 ? 109.338 241.324 267.734 1.00 15.89 210 LYS 2m N 1
ATOM 1397 C CA . LYS A 1 186 ? 110.653 240.703 267.678 1.00 15.16 210 LYS 2m CA 1
ATOM 1398 C C . LYS A 1 186 ? 111.054 240.337 266.253 1.00 10.34 210 LYS 2m C 1
ATOM 1399 O O . LYS A 1 186 ? 112.044 239.627 266.064 1.00 10.53 210 LYS 2m O 1
ATOM 1405 N N . GLY A 1 187 ? 110.310 240.801 265.252 1.00 10.42 211 GLY 2m N 1
ATOM 1406 C CA . GLY A 1 187 ? 110.614 240.546 263.862 1.00 10.27 211 GLY 2m CA 1
ATOM 1407 C C . GLY A 1 187 ? 109.354 240.280 263.048 1.00 11.21 211 GLY 2m C 1
ATOM 1408 O O . GLY A 1 187 ? 108.256 240.675 263.432 1.00 14.08 211 GLY 2m O 1
ATOM 1409 N N . VAL A 1 188 ? 109.539 239.611 261.901 1.00 10.86 212 VAL 2m N 1
ATOM 1410 C CA . VAL A 1 188 ? 108.476 239.314 260.943 1.00 10.89 212 VAL 2m CA 1
ATOM 1411 C C . VAL A 1 188 ? 108.609 237.857 260.500 1.00 10.09 212 VAL 2m C 1
ATOM 1412 O O . VAL A 1 188 ? 109.685 237.263 260.577 1.00 8.60 212 VAL 2m O 1
ATOM 1416 N N . ILE A 1 189 ? 107.499 237.270 260.035 1.00 8.68 213 ILE 2m N 1
ATOM 1417 C CA . ILE A 1 189 ? 107.490 235.925 259.446 1.00 7.41 213 ILE 2m CA 1
ATOM 1418 C C . ILE A 1 189 ? 107.020 236.041 258.002 1.00 6.27 213 ILE 2m C 1
ATOM 1419 O O . ILE A 1 189 ? 105.872 236.425 257.747 1.00 7.93 213 ILE 2m O 1
ATOM 1424 N N . ALA A 1 190 ? 107.900 235.701 257.061 1.00 5.82 214 ALA 2m N 1
ATOM 1425 C CA . ALA A 1 190 ? 107.659 235.875 255.634 1.00 6.92 214 ALA 2m CA 1
ATOM 1426 C C . ALA A 1 190 ? 107.792 234.550 254.891 1.00 8.47 214 ALA 2m C 1
ATOM 1427 O O . ALA A 1 190 ? 108.281 233.552 255.426 1.00 9.31 214 ALA 2m O 1
ATOM 1429 N N . MET A 1 191 ? 107.346 234.560 253.635 1.00 9.23 215 MET 2m N 1
ATOM 1430 C CA . MET A 1 191 ? 107.462 233.432 252.724 1.00 9.09 215 MET 2m CA 1
ATOM 1431 C C . MET A 1 191 ? 108.173 233.877 251.454 1.00 9.69 215 MET 2m C 1
ATOM 1432 O O . MET A 1 191 ? 108.033 235.023 251.019 1.00 10.15 215 MET 2m O 1
ATOM 1437 N N . SER A 1 192 ? 108.932 232.963 250.855 1.00 9.34 216 SER 2m N 1
ATOM 1438 C CA . SER A 1 192 ? 109.543 233.208 249.558 1.00 10.42 216 SER 2m CA 1
ATOM 1439 C C . SER A 1 192 ? 108.630 232.683 248.459 1.00 14.53 216 SER 2m C 1
ATOM 1440 O O . SER A 1 192 ? 108.225 231.517 248.482 1.00 13.42 216 SER 2m O 1
ATOM 1443 N N . MET A 1 193 ? 108.315 233.546 247.499 1.00 14.37 217 MET 2m N 1
ATOM 1444 C CA . MET A 1 193 ? 107.470 233.177 246.372 1.00 15.81 217 MET 2m CA 1
ATOM 1445 C C . MET A 1 193 ? 108.256 232.514 245.256 1.00 17.03 217 MET 2m C 1
ATOM 1446 O O . MET A 1 193 ? 107.661 232.086 244.263 1.00 19.48 217 MET 2m O 1
ATOM 1451 N N . GLU A 1 194 ? 109.571 232.422 245.407 1.00 15.91 218 GLU 2m N 1
ATOM 1452 C CA . GLU A 1 194 ? 110.456 231.849 244.409 1.00 16.80 218 GLU 2m CA 1
ATOM 1453 C C . GLU A 1 194 ? 110.964 230.472 244.796 1.00 19.24 218 GLU 2m C 1
ATOM 1454 O O . GLU A 1 194 ? 111.265 229.666 243.915 1.00 19.28 218 GLU 2m O 1
ATOM 1460 N N . ASP A 1 195 ? 111.052 230.192 246.093 1.00 19.86 219 ASP 2m N 1
ATOM 1461 C CA . ASP A 1 195 ? 111.458 228.896 246.611 1.00 18.10 219 ASP 2m CA 1
ATOM 1462 C C . ASP A 1 195 ? 110.348 228.178 247.360 1.00 15.86 219 ASP 2m C 1
ATOM 1463 O O . ASP A 1 195 ? 110.327 226.947 247.377 1.00 18.01 219 ASP 2m O 1
ATOM 1468 N N . GLY A 1 196 ? 109.427 228.919 247.968 1.00 16.18 220 GLY 2m N 1
ATOM 1469 C CA . GLY A 1 196 ? 108.342 228.324 248.717 1.00 15.90 220 GLY 2m CA 1
ATOM 1470 C C . GLY A 1 196 ? 108.648 228.061 250.169 1.00 14.72 220 GLY 2m C 1
ATOM 1471 O O . GLY A 1 196 ? 107.910 227.312 250.818 1.00 19.20 220 GLY 2m O 1
ATOM 1472 N N . SER A 1 197 ? 109.708 228.652 250.700 1.00 13.57 221 SER 2m N 1
ATOM 1473 C CA . SER A 1 197 ? 110.137 228.431 252.070 1.00 12.10 221 SER 2m CA 1
ATOM 1474 C C . SER A 1 197 ? 109.660 229.572 252.961 1.00 9.96 221 SER 2m C 1
ATOM 1475 O O . SER A 1 197 ? 109.492 230.708 252.511 1.00 11.42 221 SER 2m O 1
ATOM 1478 N N . ILE A 1 198 ? 109.434 229.254 254.232 1.00 9.52 222 ILE 2m N 1
ATOM 1479 C CA . ILE A 1 198 ? 109.044 230.234 255.238 1.00 10.62 222 ILE 2m CA 1
ATOM 1480 C C . ILE A 1 198 ? 110.301 230.698 255.956 1.00 12.19 222 ILE 2m C 1
ATOM 1481 O O . ILE A 1 198 ? 111.148 229.879 256.332 1.00 12.67 222 ILE 2m O 1
ATOM 1486 N N . HIS A 1 199 ? 110.425 232.006 256.147 1.00 9.93 223 HIS 2m N 1
ATOM 1487 C CA . HIS A 1 199 ? 111.570 232.599 256.818 1.00 10.27 223 HIS 2m CA 1
ATOM 1488 C C . HIS A 1 199 ? 111.083 233.400 258.014 1.00 10.30 223 HIS 2m C 1
ATOM 1489 O O . HIS A 1 199 ? 110.107 234.149 257.907 1.00 10.98 223 HIS 2m O 1
ATOM 1496 N N . ARG A 1 200 ? 111.755 233.234 259.149 1.00 10.14 224 ARG 2m N 1
ATOM 1497 C CA . ARG A 1 200 ? 111.420 233.930 260.390 1.00 10.97 224 ARG 2m CA 1
ATOM 1498 C C . ARG A 1 200 ? 112.529 234.939 260.672 1.00 11.29 224 ARG 2m C 1
ATOM 1499 O O . ARG A 1 200 ? 113.521 234.624 261.328 1.00 12.44 224 ARG 2m O 1
ATOM 1507 N N . PHE A 1 201 ? 112.349 236.160 260.179 1.00 10.78 225 PHE 2m N 1
ATOM 1508 C CA . PHE A 1 201 ? 113.316 237.224 260.411 1.00 8.66 225 PHE 2m CA 1
ATOM 1509 C C . PHE A 1 201 ? 113.148 237.749 261.830 1.00 10.77 225 PHE 2m C 1
ATOM 1510 O O . PHE A 1 201 ? 112.056 238.188 262.209 1.00 15.89 225 PHE 2m O 1
ATOM 1518 N N . GLY A 1 202 ? 114.221 237.698 262.615 1.00 11.37 226 GLY 2m N 1
ATOM 1519 C CA . GLY A 1 202 ? 114.194 238.192 263.977 1.00 12.01 226 GLY 2m CA 1
ATOM 1520 C C . GLY A 1 202 ? 115.077 239.405 264.169 1.00 12.02 226 GLY 2m C 1
ATOM 1521 O O . GLY A 1 202 ? 116.302 239.313 264.049 1.00 13.52 226 GLY 2m O 1
ATOM 1522 N N . ALA A 1 203 ? 114.467 240.548 264.474 1.00 10.92 227 ALA 2m N 1
ATOM 1523 C CA . ALA A 1 203 ? 115.174 241.813 264.592 1.00 9.99 227 ALA 2m CA 1
ATOM 1524 C C . ALA A 1 203 ? 114.813 242.490 265.903 1.00 9.31 227 ALA 2m C 1
ATOM 1525 O O . ALA A 1 203 ? 113.781 242.201 266.513 1.00 11.13 227 ALA 2m O 1
ATOM 1527 N N . HIS A 1 204 ? 115.684 243.401 266.340 1.00 9.11 228 HIS 2m N 1
ATOM 1528 C CA . HIS A 1 204 ? 115.388 244.179 267.535 1.00 9.59 228 HIS 2m CA 1
ATOM 1529 C C . HIS A 1 204 ? 114.363 245.270 267.246 1.00 10.02 228 HIS 2m C 1
ATOM 1530 O O . HIS A 1 204 ? 113.511 245.562 268.092 1.00 13.43 228 HIS 2m O 1
ATOM 1537 N N . GLN A 1 205 ? 114.429 245.879 266.063 1.00 8.20 229 GLN 2m N 1
ATOM 1538 C CA . GLN A 1 205 ? 113.516 246.943 265.668 1.00 8.28 229 GLN 2m CA 1
ATOM 1539 C C . GLN A 1 205 ? 113.047 246.690 264.244 1.00 7.63 229 GLN 2m C 1
ATOM 1540 O O . GLN A 1 205 ? 113.869 246.508 263.343 1.00 8.49 229 GLN 2m O 1
ATOM 1546 N N . THR A 1 206 ? 111.732 246.685 264.039 1.00 6.75 230 THR 2m N 1
ATOM 1547 C CA . THR A 1 206 ? 111.130 246.427 262.738 1.00 5.09 230 THR 2m CA 1
ATOM 1548 C C . THR A 1 206 ? 110.481 247.697 262.202 1.00 5.11 230 THR 2m C 1
ATOM 1549 O O . THR A 1 206 ? 109.859 248.451 262.957 1.00 7.11 230 THR 2m O 1
ATOM 1553 N N . VAL A 1 207 ? 110.624 247.932 260.898 1.00 3.54 231 VAL 2m N 1
ATOM 1554 C CA . VAL A 1 207 ? 110.081 249.115 260.235 1.00 3.48 231 VAL 2m CA 1
ATOM 1555 C C . VAL A 1 207 ? 109.088 248.656 259.175 1.00 2.68 231 VAL 2m C 1
ATOM 1556 O O . VAL A 1 207 ? 109.475 248.005 258.197 1.00 2.86 231 VAL 2m O 1
ATOM 1560 N N . ILE A 1 208 ? 107.817 249.008 259.358 1.00 2.76 232 ILE 2m N 1
ATOM 1561 C CA . ILE A 1 208 ? 106.758 248.660 258.414 1.00 2.79 232 ILE 2m CA 1
ATOM 1562 C C . ILE A 1 208 ? 106.675 249.790 257.392 1.00 2.71 232 ILE 2m C 1
ATOM 1563 O O . ILE A 1 208 ? 106.132 250.859 257.674 1.00 4.29 232 ILE 2m O 1
ATOM 1568 N N . ALA A 1 209 ? 107.206 249.546 256.197 1.00 2.63 233 ALA 2m N 1
ATOM 1569 C CA . ALA A 1 209 ? 107.195 250.516 255.111 1.00 3.10 233 ALA 2m CA 1
ATOM 1570 C C . ALA A 1 209 ? 106.402 249.998 253.921 1.00 3.27 233 ALA 2m C 1
ATOM 1571 O O . ALA A 1 209 ? 106.807 250.144 252.766 1.00 4.06 233 ALA 2m O 1
ATOM 1573 N N . THR A 1 210 ? 105.259 249.379 254.196 1.00 3.51 234 THR 2m N 1
ATOM 1574 C CA . THR A 1 210 ? 104.351 248.949 253.142 1.00 4.24 234 THR 2m CA 1
ATOM 1575 C C . THR A 1 210 ? 103.644 250.194 252.588 1.00 5.91 234 THR 2m C 1
ATOM 1576 O O . THR A 1 210 ? 103.892 251.323 253.026 1.00 7.41 234 THR 2m O 1
ATOM 1580 N N . GLY A 1 211 ? 102.744 250.005 251.639 1.00 5.25 235 GLY 2m N 1
ATOM 1581 C CA . GLY A 1 211 ? 101.986 251.114 251.069 1.00 4.51 235 GLY 2m CA 1
ATOM 1582 C C . GLY A 1 211 ? 100.602 251.233 251.665 1.00 5.18 235 GLY 2m C 1
ATOM 1583 O O . GLY A 1 211 ? 100.368 250.892 252.824 1.00 5.71 235 GLY 2m O 1
ATOM 1584 N N . GLY A 1 212 ? 99.664 251.751 250.864 1.00 4.36 236 GLY 2m N 1
ATOM 1585 C CA . GLY A 1 212 ? 98.281 251.906 251.280 1.00 5.92 236 GLY 2m CA 1
ATOM 1586 C C . GLY A 1 212 ? 97.425 250.710 250.914 1.00 6.66 236 GLY 2m C 1
ATOM 1587 O O . GLY A 1 212 ? 97.924 249.628 250.590 1.00 6.43 236 GLY 2m O 1
ATOM 1588 N N . TYR A 1 213 ? 96.107 250.910 250.968 1.00 6.68 237 TYR 2m N 1
ATOM 1589 C CA . TYR A 1 213 ? 95.129 249.871 250.653 1.00 7.09 237 TYR 2m CA 1
ATOM 1590 C C . TYR A 1 213 ? 94.133 250.365 249.615 1.00 8.26 237 TYR 2m C 1
ATOM 1591 O O . TYR A 1 213 ? 92.938 250.064 249.677 1.00 9.94 237 TYR 2m O 1
ATOM 1600 N N . GLY A 1 214 ? 94.622 251.117 248.629 1.00 7.35 238 GLY 2m N 1
ATOM 1601 C CA . GLY A 1 214 ? 93.754 251.735 247.641 1.00 6.04 238 GLY 2m CA 1
ATOM 1602 C C . GLY A 1 214 ? 93.070 250.764 246.702 1.00 8.98 238 GLY 2m C 1
ATOM 1603 O O . GLY A 1 214 ? 92.095 251.142 246.045 1.00 8.70 238 GLY 2m O 1
ATOM 1604 N N . ARG A 1 215 ? 93.553 249.528 246.617 1.00 8.98 239 ARG 2m N 1
ATOM 1605 C CA . ARG A 1 215 ? 92.930 248.522 245.767 1.00 7.36 239 ARG 2m CA 1
ATOM 1606 C C . ARG A 1 215 ? 91.683 247.923 246.404 1.00 7.82 239 ARG 2m C 1
ATOM 1607 O O . ARG A 1 215 ? 91.134 246.950 245.878 1.00 11.16 239 ARG 2m O 1
ATOM 1615 N N . ALA A 1 216 ? 91.232 248.491 247.522 1.00 7.85 240 ALA 2m N 1
ATOM 1616 C CA . ALA A 1 216 ? 89.988 248.110 248.172 1.00 9.38 240 ALA 2m CA 1
ATOM 1617 C C . ALA A 1 216 ? 88.778 248.824 247.584 1.00 8.94 240 ALA 2m C 1
ATOM 1618 O O . ALA A 1 216 ? 87.659 248.612 248.063 1.00 9.56 240 ALA 2m O 1
ATOM 1620 N N . TYR A 1 217 ? 88.980 249.661 246.571 1.00 8.09 241 TYR 2m N 1
ATOM 1621 C CA . TYR A 1 217 ? 87.924 250.353 245.852 1.00 8.13 241 TYR 2m CA 1
ATOM 1622 C C . TYR A 1 217 ? 87.926 249.889 244.400 1.00 8.62 241 TYR 2m C 1
ATOM 1623 O O . TYR A 1 217 ? 88.944 249.427 243.881 1.00 10.29 241 TYR 2m O 1
ATOM 1632 N N . GLN A 1 218 ? 86.773 250.014 243.738 1.00 10.44 242 GLN 2m N 1
ATOM 1633 C CA . GLN A 1 218 ? 86.674 249.560 242.353 1.00 9.82 242 GLN 2m CA 1
ATOM 1634 C C . GLN A 1 218 ? 87.595 250.361 241.442 1.00 10.82 242 GLN 2m C 1
ATOM 1635 O O . GLN A 1 218 ? 88.362 249.787 240.660 1.00 12.56 242 GLN 2m O 1
ATOM 1641 N N . SER A 1 219 ? 87.532 251.686 241.520 1.00 9.60 243 SER 2m N 1
ATOM 1642 C CA . SER A 1 219 ? 88.356 252.573 240.707 1.00 10.29 243 SER 2m CA 1
ATOM 1643 C C . SER A 1 219 ? 89.367 253.275 241.603 1.00 8.83 243 SER 2m C 1
ATOM 1644 O O . SER A 1 219 ? 88.984 254.032 242.500 1.00 10.12 243 SER 2m O 1
ATOM 1647 N N . CYS A 1 220 ? 90.651 253.027 241.355 1.00 7.79 244 CYS 2m N 1
ATOM 1648 C CA . CYS A 1 220 ? 91.728 253.621 242.132 1.00 7.04 244 CYS 2m CA 1
ATOM 1649 C C . CYS A 1 220 ? 92.878 253.977 241.202 1.00 8.72 244 CYS 2m C 1
ATOM 1650 O O . CYS A 1 220 ? 92.978 253.465 240.085 1.00 11.52 244 CYS 2m O 1
ATOM 1653 N N . THR A 1 221 ? 93.749 254.870 241.670 1.00 8.68 245 THR 2m N 1
ATOM 1654 C CA . THR A 1 221 ? 95.010 255.135 240.992 1.00 8.34 245 THR 2m CA 1
ATOM 1655 C C . THR A 1 221 ? 96.124 254.239 241.514 1.00 6.97 245 THR 2m C 1
ATOM 1656 O O . THR A 1 221 ? 97.235 254.269 240.977 1.00 8.20 245 THR 2m O 1
ATOM 1660 N N . SER A 1 222 ? 95.838 253.447 242.541 1.00 5.44 246 SER 2m N 1
ATOM 1661 C CA . SER A 1 222 ? 96.823 252.598 243.187 1.00 5.93 246 SER 2m CA 1
ATOM 1662 C C . SER A 1 222 ? 97.183 251.406 242.303 1.00 6.40 246 SER 2m C 1
ATOM 1663 O O . SER A 1 222 ? 96.497 251.084 241.330 1.00 9.36 246 SER 2m O 1
ATOM 1666 N N . ALA A 1 223 ? 98.286 250.751 242.656 1.00 6.53 247 ALA 2m N 1
ATOM 1667 C CA . ALA A 1 223 ? 98.736 249.561 241.955 1.00 5.94 247 ALA 2m CA 1
ATOM 1668 C C . ALA A 1 223 ? 97.994 248.328 242.466 1.00 6.21 247 ALA 2m C 1
ATOM 1669 O O . ALA A 1 223 ? 97.415 248.329 243.554 1.00 7.05 247 ALA 2m O 1
ATOM 1671 N N . HIS A 1 224 ? 98.023 247.257 241.665 1.00 6.24 248 HIS 2m N 1
ATOM 1672 C CA . HIS A 1 224 ? 97.419 246.006 242.110 1.00 5.77 248 HIS 2m CA 1
ATOM 1673 C C . HIS A 1 224 ? 98.113 245.468 243.351 1.00 6.63 248 HIS 2m C 1
ATOM 1674 O O . HIS A 1 224 ? 97.526 244.666 244.083 1.00 9.84 248 HIS 2m O 1
ATOM 1681 N N . THR A 1 225 ? 99.352 245.890 243.590 1.00 6.78 249 THR 2m N 1
ATOM 1682 C CA . THR A 1 225 ? 100.119 245.474 244.753 1.00 6.35 249 THR 2m CA 1
ATOM 1683 C C . THR A 1 225 ? 99.761 246.257 246.012 1.00 8.18 249 THR 2m C 1
ATOM 1684 O O . THR A 1 225 ? 100.213 245.883 247.099 1.00 8.30 249 THR 2m O 1
ATOM 1688 N N . CYS A 1 226 ? 98.968 247.324 245.893 1.00 7.47 250 CYS 2m N 1
ATOM 1689 C CA . CYS A 1 226 ? 98.598 248.170 247.030 1.00 7.07 250 CYS 2m CA 1
ATOM 1690 C C . CYS A 1 226 ? 97.419 247.538 247.766 1.00 6.40 250 CYS 2m C 1
ATOM 1691 O O . CYS A 1 226 ? 96.253 247.872 247.549 1.00 8.11 250 CYS 2m O 1
ATOM 1694 N N . THR A 1 227 ? 97.739 246.617 248.672 1.00 6.64 251 THR 2m N 1
ATOM 1695 C CA . THR A 1 227 ? 96.732 245.900 249.439 1.00 8.98 251 THR 2m CA 1
ATOM 1696 C C . THR A 1 227 ? 96.830 246.172 250.935 1.00 7.55 251 THR 2m C 1
ATOM 1697 O O . THR A 1 227 ? 96.071 245.576 251.707 1.00 7.72 251 THR 2m O 1
ATOM 1701 N N . GLY A 1 228 ? 97.729 247.056 251.359 1.00 9.28 252 GLY 2m N 1
ATOM 1702 C CA . GLY A 1 228 ? 97.884 247.397 252.763 1.00 10.42 252 GLY 2m CA 1
ATOM 1703 C C . GLY A 1 228 ? 98.209 246.195 253.626 1.00 8.93 252 GLY 2m C 1
ATOM 1704 O O . GLY A 1 228 ? 97.455 245.833 254.524 1.00 9.29 252 GLY 2m O 1
ATOM 1705 N N . ASP A 1 229 ? 99.347 245.557 253.325 1.00 7.48 253 ASP 2m N 1
ATOM 1706 C CA . ASP A 1 229 ? 99.704 244.320 254.006 1.00 7.82 253 ASP 2m CA 1
ATOM 1707 C C . ASP A 1 229 ? 100.274 244.566 255.398 1.00 7.78 253 ASP 2m C 1
ATOM 1708 O O . ASP A 1 229 ? 100.152 243.719 256.279 1.00 8.33 253 ASP 2m O 1
ATOM 1713 N N . GLY A 1 230 ? 100.971 245.696 255.587 1.00 7.75 254 GLY 2m N 1
ATOM 1714 C CA . GLY A 1 230 ? 101.528 245.998 256.892 1.00 6.39 254 GLY 2m CA 1
ATOM 1715 C C . GLY A 1 230 ? 100.486 246.457 257.887 1.00 7.36 254 GLY 2m C 1
ATOM 1716 O O . GLY A 1 230 ? 100.650 246.264 259.094 1.00 7.43 254 GLY 2m O 1
ATOM 1717 N N . GLY A 1 231 ? 99.414 247.085 257.404 1.00 6.85 255 GLY 2m N 1
ATOM 1718 C CA . GLY A 1 231 ? 98.312 247.420 258.283 1.00 6.11 255 GLY 2m CA 1
ATOM 1719 C C . GLY A 1 231 ? 97.575 246.192 258.779 1.00 7.48 255 GLY 2m C 1
ATOM 1720 O O . GLY A 1 231 ? 97.230 246.096 259.960 1.00 8.17 255 GLY 2m O 1
ATOM 1721 N N . GLY A 1 232 ? 97.326 245.235 257.885 1.00 6.72 256 GLY 2m N 1
ATOM 1722 C CA . GLY A 1 232 ? 96.717 243.987 258.309 1.00 5.66 256 GLY 2m CA 1
ATOM 1723 C C . GLY A 1 232 ? 97.561 243.255 259.334 1.00 6.59 256 GLY 2m C 1
ATOM 1724 O O . GLY A 1 232 ? 97.041 242.710 260.309 1.00 7.38 256 GLY 2m O 1
ATOM 1725 N N . MET A 1 233 ? 98.879 243.237 259.126 1.00 6.72 257 MET 2m N 1
ATOM 1726 C CA . MET A 1 233 ? 99.772 242.601 260.087 1.00 7.62 257 MET 2m CA 1
ATOM 1727 C C . MET A 1 233 ? 99.646 243.244 261.461 1.00 7.36 257 MET 2m C 1
ATOM 1728 O O . MET A 1 233 ? 99.600 242.548 262.481 1.00 8.44 257 MET 2m O 1
ATOM 1733 N N . VAL A 1 234 ? 99.598 244.575 261.504 1.00 6.74 258 VAL 2m N 1
ATOM 1734 C CA . VAL A 1 234 ? 99.470 245.285 262.771 1.00 5.95 258 VAL 2m CA 1
ATOM 1735 C C . VAL A 1 234 ? 98.110 245.015 263.394 1.00 6.65 258 VAL 2m C 1
ATOM 1736 O O . VAL A 1 234 ? 97.991 244.813 264.608 1.00 6.20 258 VAL 2m O 1
ATOM 1740 N N . SER A 1 235 ? 97.062 245.010 262.573 1.00 7.30 259 SER 2m N 1
ATOM 1741 C CA . SER A 1 235 ? 95.717 244.765 263.074 1.00 6.91 259 SER 2m CA 1
ATOM 1742 C C . SER A 1 235 ? 95.586 243.354 263.629 1.00 7.94 259 SER 2m C 1
ATOM 1743 O O . SER A 1 235 ? 94.911 243.136 264.641 1.00 9.46 259 SER 2m O 1
ATOM 1746 N N . ARG A 1 236 ? 96.217 242.383 262.975 1.00 8.05 260 ARG 2m N 1
ATOM 1747 C CA . ARG A 1 236 ? 96.208 241.007 263.451 1.00 9.33 260 ARG 2m CA 1
ATOM 1748 C C . ARG A 1 236 ? 97.146 240.788 264.626 1.00 8.84 260 ARG 2m C 1
ATOM 1749 O O . ARG A 1 236 ? 97.101 239.721 265.245 1.00 11.50 260 ARG 2m O 1
ATOM 1757 N N . ALA A 1 237 ? 97.991 241.764 264.941 1.00 6.56 261 ALA 2m N 1
ATOM 1758 C CA . ALA A 1 237 ? 98.799 241.736 266.147 1.00 5.59 261 ALA 2m CA 1
ATOM 1759 C C . ALA A 1 237 ? 98.077 242.335 267.343 1.00 6.74 261 ALA 2m C 1
ATOM 1760 O O . ALA A 1 237 ? 98.595 242.261 268.462 1.00 6.53 261 ALA 2m O 1
ATOM 1762 N N . GLY A 1 238 ? 96.902 242.918 267.132 1.00 7.80 262 GLY 2m N 1
ATOM 1763 C CA . GLY A 1 238 ? 96.127 243.517 268.196 1.00 7.53 262 GLY 2m CA 1
ATOM 1764 C C . GLY A 1 238 ? 96.392 244.985 268.430 1.00 8.90 262 GLY 2m C 1
ATOM 1765 O O . GLY A 1 238 ? 95.902 245.536 269.422 1.00 8.74 262 GLY 2m O 1
ATOM 1766 N N . LEU A 1 239 ? 97.143 245.631 267.558 1.00 7.58 263 LEU 2m N 1
ATOM 1767 C CA . LEU A 1 239 ? 97.536 247.024 267.660 1.00 8.25 263 LEU 2m CA 1
ATOM 1768 C C . LEU A 1 239 ? 96.604 247.905 266.838 1.00 9.49 263 LEU 2m C 1
ATOM 1769 O O . LEU A 1 239 ? 95.932 247.430 265.917 1.00 10.52 263 LEU 2m O 1
ATOM 1774 N N . PRO A 1 240 ? 96.531 249.198 267.144 1.00 9.46 264 PRO 2m N 1
ATOM 1775 C CA . PRO A 1 240 ? 95.558 250.064 266.474 1.00 9.10 264 PRO 2m CA 1
ATOM 1776 C C . PRO A 1 240 ? 96.035 250.608 265.136 1.00 7.95 264 PRO 2m C 1
ATOM 1777 O O . PRO A 1 240 ? 97.232 250.743 264.874 1.00 10.20 264 PRO 2m O 1
ATOM 1781 N N . LEU A 1 241 ? 95.058 250.920 264.286 1.00 7.82 265 LEU 2m N 1
ATOM 1782 C CA . LEU A 1 241 ? 95.235 251.698 263.069 1.00 8.41 265 LEU 2m CA 1
ATOM 1783 C C . LEU A 1 241 ? 94.444 252.996 263.214 1.00 7.18 265 LEU 2m C 1
ATOM 1784 O O . LEU A 1 241 ? 93.485 253.068 263.985 1.00 7.32 265 LEU 2m O 1
ATOM 1789 N N . GLN A 1 242 ? 94.849 254.037 262.476 1.00 6.83 266 GLN 2m N 1
ATOM 1790 C CA . GLN A 1 242 ? 94.360 255.390 262.723 1.00 7.23 266 GLN 2m CA 1
ATOM 1791 C C . GLN A 1 242 ? 93.895 256.078 261.443 1.00 6.79 266 GLN 2m C 1
ATOM 1792 O O . GLN A 1 242 ? 94.461 255.880 260.367 1.00 7.08 266 GLN 2m O 1
ATOM 1798 N N . ASP A 1 243 ? 92.852 256.903 261.589 1.00 5.83 267 ASP 2m N 1
ATOM 1799 C CA . ASP A 1 243 ? 92.361 257.793 260.529 1.00 8.24 267 ASP 2m CA 1
ATOM 1800 C C . ASP A 1 243 ? 92.127 257.049 259.220 1.00 7.75 267 ASP 2m C 1
ATOM 1801 O O . ASP A 1 243 ? 92.463 257.535 258.138 1.00 7.13 267 ASP 2m O 1
ATOM 1806 N N . LEU A 1 244 ? 91.531 255.867 259.305 1.00 8.27 268 LEU 2m N 1
ATOM 1807 C CA . LEU A 1 244 ? 91.271 255.099 258.096 1.00 7.60 268 LEU 2m CA 1
ATOM 1808 C C . LEU A 1 244 ? 90.072 255.618 257.315 1.00 8.09 268 LEU 2m C 1
ATOM 1809 O O . LEU A 1 244 ? 89.887 255.214 256.161 1.00 7.66 268 LEU 2m O 1
ATOM 1814 N N . GLU A 1 245 ? 89.263 256.503 257.900 1.00 8.50 269 GLU 2m N 1
ATOM 1815 C CA . GLU A 1 245 ? 88.133 257.083 257.188 1.00 7.62 269 GLU 2m CA 1
ATOM 1816 C C . GLU A 1 245 ? 88.558 258.140 256.181 1.00 7.91 269 GLU 2m C 1
ATOM 1817 O O . GLU A 1 245 ? 87.812 258.414 255.235 1.00 10.32 269 GLU 2m O 1
ATOM 1823 N N . PHE A 1 246 ? 89.729 258.738 256.366 1.00 9.04 270 PHE 2m N 1
ATOM 1824 C CA . PHE A 1 246 ? 90.212 259.816 255.507 1.00 7.95 270 PHE 2m CA 1
ATOM 1825 C C . PHE A 1 246 ? 90.910 259.205 254.298 1.00 8.39 270 PHE 2m C 1
ATOM 1826 O O . PHE A 1 246 ? 92.108 258.924 254.313 1.00 9.47 270 PHE 2m O 1
ATOM 1834 N N . VAL A 1 247 ? 90.133 258.993 253.238 1.00 8.23 271 VAL 2m N 1
ATOM 1835 C CA . VAL A 1 247 ? 90.616 258.476 251.962 1.00 8.36 271 VAL 2m CA 1
ATOM 1836 C C . VAL A 1 247 ? 90.550 259.608 250.949 1.00 8.19 271 VAL 2m C 1
ATOM 1837 O O . VAL A 1 247 ? 89.489 260.215 250.759 1.00 11.28 271 VAL 2m O 1
ATOM 1841 N N . GLN A 1 248 ? 91.673 259.888 250.296 1.00 7.86 272 GLN 2m N 1
ATOM 1842 C CA . GLN A 1 248 ? 91.770 261.000 249.362 1.00 7.53 272 GLN 2m CA 1
ATOM 1843 C C . GLN A 1 248 ? 91.398 260.552 247.957 1.00 7.31 272 GLN 2m C 1
ATOM 1844 O O . GLN A 1 248 ? 91.960 259.584 247.436 1.00 7.63 272 GLN 2m O 1
ATOM 1850 N N . PHE A 1 249 ? 90.457 261.265 247.345 1.00 5.83 273 PHE 2m N 1
ATOM 1851 C CA . PHE A 1 249 ? 90.132 261.101 245.936 1.00 7.17 273 PHE 2m CA 1
ATOM 1852 C C . PHE A 1 249 ? 90.905 262.174 245.174 1.00 9.82 273 PHE 2m C 1
ATOM 1853 O O . PHE A 1 249 ? 90.764 263.364 245.471 1.00 11.81 273 PHE 2m O 1
ATOM 1861 N N . HIS A 1 250 ? 91.748 261.761 244.228 1.00 10.88 274 HIS 2m N 1
ATOM 1862 C CA . HIS A 1 250 ? 92.477 262.741 243.428 1.00 12.05 274 HIS 2m CA 1
ATOM 1863 C C . HIS A 1 250 ? 91.525 263.385 242.428 1.00 12.24 274 HIS 2m C 1
ATOM 1864 O O . HIS A 1 250 ? 90.747 262.677 241.782 1.00 10.48 274 HIS 2m O 1
ATOM 1871 N N . PRO A 1 251 ? 91.553 264.709 242.272 1.00 14.73 275 PRO 2m N 1
ATOM 1872 C CA . PRO A 1 251 ? 90.556 265.354 241.402 1.00 14.92 275 PRO 2m CA 1
ATOM 1873 C C . PRO A 1 251 ? 90.544 264.840 239.975 1.00 14.81 275 PRO 2m C 1
ATOM 1874 O O . PRO A 1 251 ? 89.465 264.617 239.413 1.00 15.24 275 PRO 2m O 1
ATOM 1878 N N . THR A 1 252 ? 91.711 264.645 239.370 1.00 16.08 276 THR 2m N 1
ATOM 1879 C CA . THR A 1 252 ? 91.829 264.262 237.968 1.00 16.15 276 THR 2m CA 1
ATOM 1880 C C . THR A 1 252 ? 92.388 262.844 237.878 1.00 19.72 276 THR 2m C 1
ATOM 1881 O O . THR A 1 252 ? 93.551 262.607 238.214 1.00 24.53 276 THR 2m O 1
ATOM 1885 N N . GLY A 1 253 ? 91.554 261.912 237.424 1.00 20.22 277 GLY 2m N 1
ATOM 1886 C CA . GLY A 1 253 ? 91.983 260.573 237.067 1.00 18.30 277 GLY 2m CA 1
ATOM 1887 C C . GLY A 1 253 ? 91.359 260.199 235.739 1.00 21.44 277 GLY 2m C 1
ATOM 1888 O O . GLY A 1 253 ? 90.161 260.428 235.554 1.00 22.62 277 GLY 2m O 1
ATOM 1889 N N . ILE A 1 254 ? 92.131 259.631 234.806 1.00 25.48 278 ILE 2m N 1
ATOM 1890 C CA . ILE A 1 254 ? 91.596 259.384 233.472 1.00 26.50 278 ILE 2m CA 1
ATOM 1891 C C . ILE A 1 254 ? 90.334 258.541 233.599 1.00 26.66 278 ILE 2m C 1
ATOM 1892 O O . ILE A 1 254 ? 90.259 257.616 234.417 1.00 28.08 278 ILE 2m O 1
ATOM 1897 N N . PHE A 1 255 ? 89.324 258.877 232.801 1.00 24.32 279 PHE 2m N 1
ATOM 1898 C CA . PHE A 1 255 ? 88.040 258.190 232.848 1.00 27.20 279 PHE 2m CA 1
ATOM 1899 C C . PHE A 1 255 ? 87.960 257.133 231.749 1.00 29.67 279 PHE 2m C 1
ATOM 1900 O O . PHE A 1 255 ? 88.396 257.384 230.621 1.00 30.03 279 PHE 2m O 1
ATOM 1908 N N . PRO A 1 256 ? 87.470 255.908 232.016 1.00 29.33 280 PRO 2m N 1
ATOM 1909 C CA . PRO A 1 256 ? 87.298 255.301 233.336 1.00 29.99 280 PRO 2m CA 1
ATOM 1910 C C . PRO A 1 256 ? 88.523 254.501 233.772 1.00 28.88 280 PRO 2m C 1
ATOM 1911 O O . PRO A 1 256 ? 88.496 253.902 234.845 1.00 32.78 280 PRO 2m O 1
ATOM 1915 N N . ALA A 1 257 ? 89.570 254.492 232.941 1.00 26.46 281 ALA 2m N 1
ATOM 1916 C CA . ALA A 1 257 ? 90.794 253.746 233.218 1.00 29.11 281 ALA 2m CA 1
ATOM 1917 C C . ALA A 1 257 ? 91.150 253.773 234.700 1.00 31.67 281 ALA 2m C 1
ATOM 1918 O O . ALA A 1 257 ? 91.490 252.738 235.279 1.00 30.16 281 ALA 2m O 1
ATOM 1920 N N . GLY A 1 258 ? 91.059 254.944 235.321 1.00 30.34 282 GLY 2m N 1
ATOM 1921 C CA . GLY A 1 258 ? 91.455 255.107 236.700 1.00 25.01 282 GLY 2m CA 1
ATOM 1922 C C . GLY A 1 258 ? 92.896 255.515 236.880 1.00 25.78 282 GLY 2m C 1
ATOM 1923 O O . GLY A 1 258 ? 93.372 255.576 238.019 1.00 25.35 282 GLY 2m O 1
ATOM 1924 N N . CYS A 1 259 ? 93.598 255.800 235.792 1.00 26.14 283 CYS 2m N 1
ATOM 1925 C CA . CYS A 1 259 ? 94.968 256.275 235.851 1.00 29.38 283 CYS 2m CA 1
ATOM 1926 C C . CYS A 1 259 ? 94.982 257.685 236.444 1.00 27.12 283 CYS 2m C 1
ATOM 1927 O O . CYS A 1 259 ? 93.938 258.315 236.629 1.00 31.16 283 CYS 2m O 1
ATOM 1930 N N . LEU A 1 260 ? 96.173 258.176 236.768 1.00 22.49 284 LEU 2m N 1
ATOM 1931 C CA . LEU A 1 260 ? 96.320 259.481 237.401 1.00 25.14 284 LEU 2m CA 1
ATOM 1932 C C . LEU A 1 260 ? 96.891 260.500 236.423 1.00 23.35 284 LEU 2m C 1
ATOM 1933 O O . LEU A 1 260 ? 97.836 260.206 235.687 1.00 24.13 284 LEU 2m O 1
ATOM 1938 N N . MET A 1 261 ? 96.266 261.679 236.374 1.00 24.20 285 MET 2m N 1
ATOM 1939 C CA . MET A 1 261 ? 96.799 262.829 235.657 1.00 24.80 285 MET 2m CA 1
ATOM 1940 C C . MET A 1 261 ? 97.401 263.759 236.709 1.00 23.74 285 MET 2m C 1
ATOM 1941 O O . MET A 1 261 ? 96.706 264.170 237.640 1.00 23.68 285 MET 2m O 1
ATOM 1946 N N . THR A 1 262 ? 98.694 264.066 236.578 1.00 24.92 286 THR 2m N 1
ATOM 1947 C CA . THR A 1 262 ? 99.379 264.820 237.622 1.00 28.31 286 THR 2m CA 1
ATOM 1948 C C . THR A 1 262 ? 98.651 266.135 237.912 1.00 24.19 286 THR 2m C 1
ATOM 1949 O O . THR A 1 262 ? 98.086 266.764 237.019 1.00 23.64 286 THR 2m O 1
ATOM 1953 N N . GLU A 1 263 ? 98.643 266.525 239.198 1.00 22.30 287 GLU 2m N 1
ATOM 1954 C CA . GLU A 1 263 ? 98.135 267.837 239.589 1.00 26.88 287 GLU 2m CA 1
ATOM 1955 C C . GLU A 1 263 ? 98.988 268.939 238.987 1.00 27.45 287 GLU 2m C 1
ATOM 1956 O O . GLU A 1 263 ? 98.528 270.079 238.861 1.00 27.04 287 GLU 2m O 1
ATOM 1962 N N . GLY A 1 264 ? 100.223 268.607 238.617 1.00 27.55 288 GLY 2m N 1
ATOM 1963 C CA . GLY A 1 264 ? 101.077 269.553 237.927 1.00 27.83 288 GLY 2m CA 1
ATOM 1964 C C . GLY A 1 264 ? 100.500 270.020 236.607 1.00 31.32 288 GLY 2m C 1
ATOM 1965 O O . GLY A 1 264 ? 100.824 271.115 236.140 1.00 31.83 288 GLY 2m O 1
ATOM 1966 N N . CYS A 1 265 ? 99.647 269.205 235.984 1.00 31.13 289 CYS 2m N 1
ATOM 1967 C CA . CYS A 1 265 ? 98.983 269.638 234.760 1.00 29.74 289 CYS 2m CA 1
ATOM 1968 C C . CYS A 1 265 ? 98.219 270.928 235.008 1.00 31.70 289 CYS 2m C 1
ATOM 1969 O O . CYS A 1 265 ? 98.327 271.895 234.245 1.00 30.21 289 CYS 2m O 1
ATOM 1972 N N . ARG A 1 266 ? 97.435 270.952 236.086 1.00 30.94 290 ARG 2m N 1
ATOM 1973 C CA . ARG A 1 266 ? 96.730 272.162 236.482 1.00 30.00 290 ARG 2m CA 1
ATOM 1974 C C . ARG A 1 266 ? 97.697 273.208 237.013 1.00 31.48 290 ARG 2m C 1
ATOM 1975 O O . ARG A 1 266 ? 97.480 274.409 236.821 1.00 28.55 290 ARG 2m O 1
ATOM 1983 N N . GLY A 1 267 ? 98.766 272.768 237.672 1.00 33.40 291 GLY 2m N 1
ATOM 1984 C CA . GLY A 1 267 ? 99.770 273.662 238.210 1.00 29.00 291 GLY 2m CA 1
ATOM 1985 C C . GLY A 1 267 ? 100.630 274.328 237.171 1.00 31.45 291 GLY 2m C 1
ATOM 1986 O O . GLY A 1 267 ? 101.483 275.151 237.519 1.00 35.65 291 GLY 2m O 1
ATOM 1987 N N . GLU A 1 268 ? 100.436 273.986 235.896 1.00 31.53 292 GLU 2m N 1
ATOM 1988 C CA . GLU A 1 268 ? 101.161 274.587 234.792 1.00 32.43 292 GLU 2m CA 1
ATOM 1989 C C . GLU A 1 268 ? 100.229 275.305 233.824 1.00 32.74 292 GLU 2m C 1
ATOM 1990 O O . GLU A 1 268 ? 100.668 275.740 232.756 1.00 32.40 292 GLU 2m O 1
ATOM 1996 N N . GLY A 1 269 ? 98.946 275.444 234.180 1.00 32.30 293 GLY 2m N 1
ATOM 1997 C CA . GLY A 1 269 ? 97.988 276.166 233.370 1.00 31.77 293 GLY 2m CA 1
ATOM 1998 C C . GLY A 1 269 ? 96.723 275.405 233.009 1.00 32.83 293 GLY 2m C 1
ATOM 1999 O O . GLY A 1 269 ? 95.806 275.987 232.425 1.00 33.48 293 GLY 2m O 1
ATOM 2000 N N . GLY A 1 270 ? 96.647 274.119 233.347 1.00 33.88 294 GLY 2m N 1
ATOM 2001 C CA . GLY A 1 270 ? 95.485 273.336 232.955 1.00 29.50 294 GLY 2m CA 1
ATOM 2002 C C . GLY A 1 270 ? 94.211 273.830 233.622 1.00 28.69 294 GLY 2m C 1
ATOM 2003 O O . GLY A 1 270 ? 94.211 274.229 234.789 1.00 30.22 294 GLY 2m O 1
ATOM 2004 N N . ILE A 1 271 ? 93.110 273.774 232.872 1.00 27.28 295 ILE 2m N 1
ATOM 2005 C CA . ILE A 1 271 ? 91.811 274.283 233.297 1.00 29.74 295 ILE 2m CA 1
ATOM 2006 C C . ILE A 1 271 ? 90.778 273.167 233.184 1.00 29.62 295 ILE 2m C 1
ATOM 2007 O O . ILE A 1 271 ? 90.738 272.451 232.179 1.00 29.02 295 ILE 2m O 1
ATOM 2012 N N . LEU A 1 272 ? 89.934 273.029 234.207 1.00 28.54 296 LEU 2m N 1
ATOM 2013 C CA . LEU A 1 272 ? 88.835 272.068 234.204 1.00 27.92 296 LEU 2m CA 1
ATOM 2014 C C . LEU A 1 272 ? 87.541 272.754 233.771 1.00 27.64 296 LEU 2m C 1
ATOM 2015 O O . LEU A 1 272 ? 87.146 273.760 234.361 1.00 31.03 296 LEU 2m O 1
ATOM 2020 N N . ARG A 1 273 ? 86.894 272.203 232.732 1.00 27.40 297 ARG 2m N 1
ATOM 2021 C CA . ARG A 1 273 ? 85.658 272.775 232.209 1.00 27.73 297 ARG 2m CA 1
ATOM 2022 C C . ARG A 1 273 ? 84.530 271.736 232.308 1.00 29.46 297 ARG 2m C 1
ATOM 2023 O O . ARG A 1 273 ? 84.774 270.548 232.470 1.00 28.28 297 ARG 2m O 1
ATOM 2031 N N . ASN A 1 274 ? 83.290 272.219 232.205 1.00 29.88 298 ASN 2m N 1
ATOM 2032 C CA . ASN A 1 274 ? 82.087 271.398 232.343 1.00 28.38 298 ASN 2m CA 1
ATOM 2033 C C . ASN A 1 274 ? 81.296 271.398 231.028 1.00 31.25 298 ASN 2m C 1
ATOM 2034 O O . ASN A 1 274 ? 81.766 271.876 229.993 1.00 32.25 298 ASN 2m O 1
ATOM 2039 N N . SER A 1 275 ? 80.079 270.842 231.076 1.00 32.12 299 SER 2m N 1
ATOM 2040 C CA . SER A 1 275 ? 79.230 270.800 229.889 1.00 30.96 299 SER 2m CA 1
ATOM 2041 C C . SER A 1 275 ? 78.934 272.195 229.367 1.00 31.24 299 SER 2m C 1
ATOM 2042 O O . SER A 1 275 ? 78.732 272.379 228.161 1.00 33.60 299 SER 2m O 1
ATOM 2045 N N . GLU A 1 276 ? 78.884 273.178 230.254 1.00 32.76 300 GLU 2m N 1
ATOM 2046 C CA . GLU A 1 276 ? 78.660 274.564 229.877 1.00 35.64 300 GLU 2m CA 1
ATOM 2047 C C . GLU A 1 276 ? 79.941 275.251 229.430 1.00 35.62 300 GLU 2m C 1
ATOM 2048 O O . GLU A 1 276 ? 79.891 276.410 229.008 1.00 37.11 300 GLU 2m O 1
ATOM 2054 N N . GLY A 1 277 ? 81.077 274.562 229.514 1.00 33.67 301 GLY 2m N 1
ATOM 2055 C CA . GLY A 1 277 ? 82.345 275.130 229.112 1.00 34.08 301 GLY 2m CA 1
ATOM 2056 C C . GLY A 1 277 ? 82.914 276.127 230.088 1.00 38.18 301 GLY 2m C 1
ATOM 2057 O O . GLY A 1 277 ? 83.773 276.930 229.712 1.00 40.34 301 GLY 2m O 1
ATOM 2058 N N . GLU A 1 278 ? 82.467 276.093 231.334 1.00 34.89 302 GLU 2m N 1
ATOM 2059 C CA . GLU A 1 278 ? 82.822 277.053 232.366 1.00 35.98 302 GLU 2m CA 1
ATOM 2060 C C . GLU A 1 278 ? 83.996 276.540 233.198 1.00 36.69 302 GLU 2m C 1
ATOM 2061 O O . GLU A 1 278 ? 84.026 275.363 233.566 1.00 32.15 302 GLU 2m O 1
ATOM 2067 N N . PRO A 1 279 ? 84.969 277.396 233.520 1.00 33.21 303 PRO 2m N 1
ATOM 2068 C CA . PRO A 1 279 ? 85.941 277.027 234.553 1.00 35.37 303 PRO 2m CA 1
ATOM 2069 C C . PRO A 1 279 ? 85.294 277.129 235.926 1.00 34.56 303 PRO 2m C 1
ATOM 2070 O O . PRO A 1 279 ? 85.527 278.070 236.690 1.00 37.09 303 PRO 2m O 1
ATOM 2074 N N . PHE A 1 280 ? 84.458 276.130 236.225 1.00 34.48 304 PHE 2m N 1
ATOM 2075 C CA . PHE A 1 280 ? 83.611 276.130 237.412 1.00 33.96 304 PHE 2m CA 1
ATOM 2076 C C . PHE A 1 280 ? 84.393 276.237 238.710 1.00 35.10 304 PHE 2m C 1
ATOM 2077 O O . PHE A 1 280 ? 83.813 276.595 239.740 1.00 37.06 304 PHE 2m O 1
ATOM 2085 N N . MET A 1 281 ? 85.684 275.923 238.694 1.00 36.00 305 MET 2m N 1
ATOM 2086 C CA . MET A 1 281 ? 86.448 275.899 239.932 1.00 35.27 305 MET 2m CA 1
ATOM 2087 C C . MET A 1 281 ? 86.587 277.274 240.566 1.00 35.99 305 MET 2m C 1
ATOM 2088 O O . MET A 1 281 ? 87.050 277.367 241.704 1.00 36.35 305 MET 2m O 1
ATOM 2093 N N . ALA A 1 282 ? 86.217 278.340 239.859 1.00 37.98 306 ALA 2m N 1
ATOM 2094 C CA . ALA A 1 282 ? 86.265 279.671 240.450 1.00 39.48 306 ALA 2m CA 1
ATOM 2095 C C . ALA A 1 282 ? 85.156 279.871 241.482 1.00 41.05 306 ALA 2m C 1
ATOM 2096 O O . ALA A 1 282 ? 85.322 280.663 242.416 1.00 39.74 306 ALA 2m O 1
ATOM 2098 N N . ARG A 1 283 ? 84.038 279.153 241.348 1.00 40.42 307 ARG 2m N 1
ATOM 2099 C CA . ARG A 1 283 ? 82.938 279.308 242.296 1.00 38.18 307 ARG 2m CA 1
ATOM 2100 C C . ARG A 1 283 ? 83.288 278.710 243.655 1.00 39.91 307 ARG 2m C 1
ATOM 2101 O O . ARG A 1 283 ? 82.892 279.243 244.698 1.00 41.53 307 ARG 2m O 1
ATOM 2109 N N . TYR A 1 284 ? 84.026 277.605 243.659 1.00 38.33 308 TYR 2m N 1
ATOM 2110 C CA . TYR A 1 284 ? 84.482 276.936 244.869 1.00 36.30 308 TYR 2m CA 1
ATOM 2111 C C . TYR A 1 284 ? 85.987 277.154 244.965 1.00 41.24 308 TYR 2m C 1
ATOM 2112 O O . TYR A 1 284 ? 86.705 276.909 243.993 1.00 45.21 308 TYR 2m O 1
ATOM 2121 N N . ALA A 1 285 ? 86.470 277.599 246.123 1.00 40.84 309 ALA 2m N 1
ATOM 2122 C CA . ALA A 1 285 ? 87.886 277.945 246.239 1.00 39.73 309 ALA 2m CA 1
ATOM 2123 C C . ALA A 1 285 ? 88.254 279.027 245.227 1.00 40.35 309 ALA 2m C 1
ATOM 2124 O O . ALA A 1 285 ? 89.124 278.818 244.371 1.00 41.11 309 ALA 2m O 1
ATOM 2126 N N . PRO A 1 286 ? 87.614 280.197 245.302 1.00 40.85 310 PRO 2m N 1
ATOM 2127 C CA . PRO A 1 286 ? 87.827 281.238 244.276 1.00 41.48 310 PRO 2m CA 1
ATOM 2128 C C . PRO A 1 286 ? 89.255 281.746 244.152 1.00 45.79 310 PRO 2m C 1
ATOM 2129 O O . PRO A 1 286 ? 89.715 281.998 243.031 1.00 49.20 310 PRO 2m O 1
ATOM 2133 N N . THR A 1 287 ? 89.967 281.937 245.265 1.00 46.92 311 THR 2m N 1
ATOM 2134 C CA . THR A 1 287 ? 91.313 282.499 245.190 1.00 45.76 311 THR 2m CA 1
ATOM 2135 C C . THR A 1 287 ? 92.262 281.567 244.444 1.00 42.23 311 THR 2m C 1
ATOM 2136 O O . THR A 1 287 ? 93.114 282.025 243.671 1.00 44.24 311 THR 2m O 1
ATOM 2140 N N . ALA A 1 288 ? 92.130 280.259 244.659 1.00 40.29 312 ALA 2m N 1
ATOM 2141 C CA . ALA A 1 288 ? 92.906 279.226 243.969 1.00 40.07 312 ALA 2m CA 1
ATOM 2142 C C . ALA A 1 288 ? 91.914 278.281 243.292 1.00 43.09 312 ALA 2m C 1
ATOM 2143 O O . ALA A 1 288 ? 91.638 277.192 243.796 1.00 47.63 312 ALA 2m O 1
ATOM 2145 N N . LYS A 1 289 ? 91.401 278.688 242.134 1.00 43.97 313 LYS 2m N 1
ATOM 2146 C CA . LYS A 1 289 ? 90.395 277.923 241.405 1.00 39.52 313 LYS 2m CA 1
ATOM 2147 C C . LYS A 1 289 ? 90.708 276.441 241.200 1.00 36.18 313 LYS 2m C 1
ATOM 2148 O O . LYS A 1 289 ? 90.074 275.585 241.823 1.00 39.92 313 LYS 2m O 1
ATOM 2154 N N . ASP A 1 290 ? 91.700 276.122 240.368 1.00 35.83 314 ASP 2m N 1
ATOM 2155 C CA . ASP A 1 290 ? 92.030 274.731 240.073 1.00 35.44 314 ASP 2m CA 1
ATOM 2156 C C . ASP A 1 290 ? 93.131 274.202 240.972 1.00 34.42 314 ASP 2m C 1
ATOM 2157 O O . ASP A 1 290 ? 93.303 272.983 241.080 1.00 34.07 314 ASP 2m O 1
ATOM 2162 N N . LEU A 1 291 ? 93.873 275.101 241.617 1.00 32.61 315 LEU 2m N 1
ATOM 2163 C CA . LEU A 1 291 ? 94.952 274.758 242.528 1.00 29.76 315 LEU 2m CA 1
ATOM 2164 C C . LEU A 1 291 ? 94.496 274.787 243.982 1.00 28.70 315 LEU 2m C 1
ATOM 2165 O O . LEU A 1 291 ? 95.294 275.056 244.885 1.00 28.81 315 LEU 2m O 1
ATOM 2170 N N . ALA A 1 292 ? 93.214 274.526 244.217 1.00 27.48 316 ALA 2m N 1
ATOM 2171 C CA . ALA A 1 292 ? 92.674 274.386 245.558 1.00 23.53 316 ALA 2m CA 1
ATOM 2172 C C . ALA A 1 292 ? 93.086 273.027 246.131 1.00 24.13 316 ALA 2m C 1
ATOM 2173 O O . ALA A 1 292 ? 93.734 272.217 245.466 1.00 23.80 316 ALA 2m O 1
ATOM 2175 N N . SER A 1 293 ? 92.724 272.773 247.387 1.00 20.96 317 SER 2m N 1
ATOM 2176 C CA . SER A 1 293 ? 93.028 271.482 247.993 1.00 20.15 317 SER 2m CA 1
ATOM 2177 C C . SER A 1 293 ? 92.310 270.360 247.250 1.00 18.21 317 SER 2m C 1
ATOM 2178 O O . SER A 1 293 ? 91.189 270.525 246.761 1.00 20.09 317 SER 2m O 1
ATOM 2181 N N . ARG A 1 294 ? 92.969 269.196 247.166 1.00 19.31 318 ARG 2m N 1
ATOM 2182 C CA . ARG A 1 294 ? 92.419 268.088 246.386 1.00 18.55 318 ARG 2m CA 1
ATOM 2183 C C . ARG A 1 294 ? 91.029 267.687 246.863 1.00 17.43 318 ARG 2m C 1
ATOM 2184 O O . ARG A 1 294 ? 90.223 267.194 246.067 1.00 19.37 318 ARG 2m O 1
ATOM 2192 N N . ASP A 1 295 ? 90.729 267.875 248.150 1.00 16.69 319 ASP 2m N 1
ATOM 2193 C CA . ASP A 1 295 ? 89.411 267.500 248.653 1.00 14.23 319 ASP 2m CA 1
ATOM 2194 C C . ASP A 1 295 ? 88.337 268.473 248.174 1.00 15.97 319 ASP 2m C 1
ATOM 2195 O O . ASP A 1 295 ? 87.218 268.058 247.853 1.00 16.74 319 ASP 2m O 1
ATOM 2200 N N . VAL A 1 296 ? 88.657 269.767 248.112 1.00 15.03 320 VAL 2m N 1
ATOM 2201 C CA . VAL A 1 296 ? 87.697 270.752 247.620 1.00 15.63 320 VAL 2m CA 1
ATOM 2202 C C . VAL A 1 296 ? 87.428 270.553 246.135 1.00 16.91 320 VAL 2m C 1
ATOM 2203 O O . VAL A 1 296 ? 86.278 270.623 245.685 1.00 16.56 320 VAL 2m O 1
ATOM 2207 N N . VAL A 1 297 ? 88.478 270.320 245.347 1.00 17.56 321 VAL 2m N 1
ATOM 2208 C CA . VAL A 1 297 ? 88.299 270.154 243.907 1.00 17.51 321 VAL 2m CA 1
ATOM 2209 C C . VAL A 1 297 ? 87.434 268.935 243.624 1.00 15.86 321 VAL 2m C 1
ATOM 2210 O O . VAL A 1 297 ? 86.522 268.978 242.789 1.00 15.28 321 VAL 2m O 1
ATOM 2214 N N . SER A 1 298 ? 87.707 267.827 244.314 1.00 15.99 322 SER 2m N 1
ATOM 2215 C CA . SER A 1 298 ? 86.957 266.59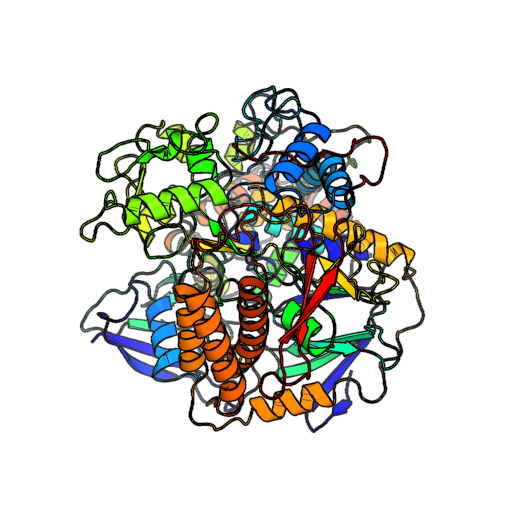8 244.076 1.00 14.05 322 SER 2m CA 1
ATOM 2216 C C . SER A 1 298 ? 85.482 266.780 244.406 1.00 13.25 322 SER 2m C 1
ATOM 2217 O O . SER A 1 298 ? 84.607 266.376 243.632 1.00 14.01 322 SER 2m O 1
ATOM 2220 N N . ARG A 1 299 ? 85.186 267.386 245.555 1.00 15.05 323 ARG 2m N 1
ATOM 2221 C CA . ARG A 1 299 ? 83.794 267.606 245.924 1.00 15.08 323 ARG 2m CA 1
ATOM 2222 C C . ARG A 1 299 ? 83.103 268.521 244.921 1.00 14.52 323 ARG 2m C 1
ATOM 2223 O O . ARG A 1 299 ? 81.932 268.314 244.584 1.00 15.82 323 ARG 2m O 1
ATOM 2231 N N . ALA A 1 300 ? 83.814 269.538 244.435 1.00 15.96 324 ALA 2m N 1
ATOM 2232 C CA . ALA A 1 300 ? 83.242 270.425 243.430 1.00 17.91 324 ALA 2m CA 1
ATOM 2233 C C . ALA A 1 300 ? 82.916 269.672 242.149 1.00 20.08 324 ALA 2m C 1
ATOM 2234 O O . ALA A 1 300 ? 81.842 269.855 241.566 1.00 25.39 324 ALA 2m O 1
ATOM 2236 N N . MET A 1 301 ? 83.833 268.815 241.696 1.00 18.62 325 MET 2m N 1
ATOM 2237 C CA . MET A 1 301 ? 83.597 268.038 240.486 1.00 18.44 325 MET 2m CA 1
ATOM 2238 C C . MET A 1 301 ? 82.407 267.102 240.653 1.00 19.74 325 MET 2m C 1
ATOM 2239 O O . MET A 1 301 ? 81.597 266.945 239.732 1.00 22.41 325 MET 2m O 1
ATOM 2244 N N . THR A 1 302 ? 82.292 266.460 241.816 1.00 17.96 326 THR 2m N 1
ATOM 2245 C CA . THR A 1 302 ? 81.190 265.531 242.036 1.00 18.74 326 THR 2m CA 1
ATOM 2246 C C . THR A 1 302 ? 79.853 266.256 242.061 1.00 21.96 326 THR 2m C 1
ATOM 2247 O O . THR A 1 302 ? 78.861 265.762 241.511 1.00 22.65 326 THR 2m O 1
ATOM 2251 N N . LEU A 1 303 ? 79.799 267.423 242.702 1.00 22.15 327 LEU 2m N 1
ATOM 2252 C CA . LEU A 1 303 ? 78.558 268.1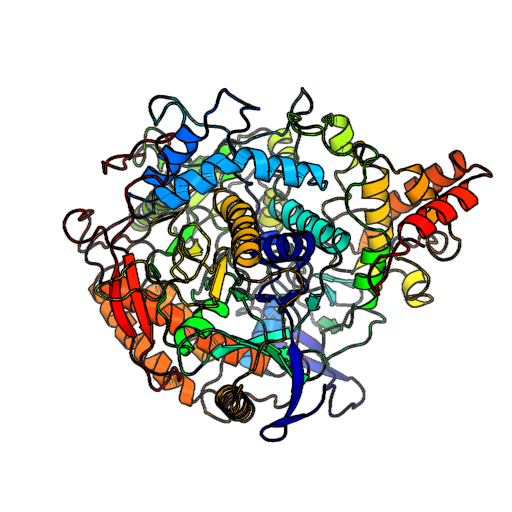86 242.731 1.00 22.90 327 LEU 2m CA 1
ATOM 2253 C C . LEU A 1 303 ? 78.167 268.640 241.335 1.00 25.66 327 LEU 2m C 1
ATOM 2254 O O . LEU A 1 303 ? 76.983 268.643 240.982 1.00 30.49 327 LEU 2m O 1
ATOM 2259 N N . GLU A 1 304 ? 79.152 269.018 240.522 1.00 25.68 328 GLU 2m N 1
ATOM 2260 C CA . GLU A 1 304 ? 78.865 269.500 239.177 1.00 27.44 328 GLU 2m CA 1
ATOM 2261 C C . GLU A 1 304 ? 78.240 268.409 238.318 1.00 28.82 328 GLU 2m C 1
ATOM 2262 O O . GLU A 1 304 ? 77.225 268.632 237.650 1.00 32.86 328 GLU 2m O 1
ATOM 2268 N N . ILE A 1 305 ? 78.837 267.216 238.321 1.00 27.98 329 ILE 2m N 1
ATOM 2269 C CA . ILE A 1 305 ? 78.254 266.090 237.599 1.00 26.99 329 ILE 2m CA 1
ATOM 2270 C C . ILE A 1 305 ? 76.873 265.778 238.150 1.00 27.78 329 ILE 2m C 1
ATOM 2271 O O . ILE A 1 305 ? 75.944 265.446 237.404 1.00 27.82 329 ILE 2m O 1
ATOM 2276 N N . ARG A 1 306 ? 76.720 265.877 239.469 1.00 29.54 330 ARG 2m N 1
ATOM 2277 C CA . ARG A 1 306 ? 75.433 265.609 240.100 1.00 30.01 330 ARG 2m CA 1
ATOM 2278 C C . ARG A 1 306 ? 74.388 266.635 239.684 1.00 35.50 330 ARG 2m C 1
ATOM 2279 O O . ARG A 1 306 ? 73.213 266.296 239.508 1.00 36.54 330 ARG 2m O 1
ATOM 228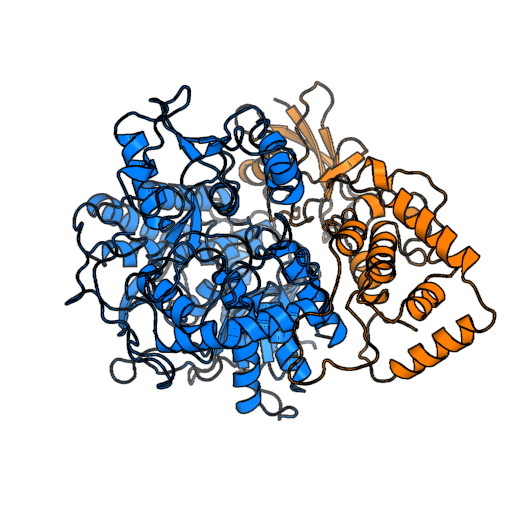7 N N . GLU A 1 307 ? 74.794 267.897 239.534 1.00 35.36 331 GLU 2m N 1
ATOM 2288 C CA . GLU A 1 307 ? 73.862 268.943 239.131 1.00 34.72 331 GLU 2m CA 1
ATOM 2289 C C . GLU A 1 307 ? 73.439 268.823 237.676 1.00 35.96 331 GLU 2m C 1
ATOM 2290 O O . GLU A 1 307 ? 72.528 269.544 237.256 1.00 37.51 331 GLU 2m O 1
ATOM 2296 N N . GLY A 1 308 ? 74.071 267.943 236.905 1.00 33.18 332 GLY 2m N 1
ATOM 2297 C CA . GLY A 1 308 ? 73.737 267.735 235.515 1.00 29.39 332 GLY 2m CA 1
ATOM 2298 C C . GLY A 1 308 ? 74.706 268.361 234.540 1.00 30.24 332 GLY 2m C 1
ATOM 2299 O O . GLY A 1 308 ? 74.641 268.052 233.343 1.00 34.78 332 GLY 2m O 1
ATOM 2300 N N . ARG A 1 309 ? 75.602 269.221 235.010 1.00 30.02 333 ARG 2m N 1
ATOM 2301 C CA . ARG A 1 309 ? 76.594 269.868 234.155 1.00 29.99 333 ARG 2m CA 1
ATOM 2302 C C . ARG A 1 309 ? 77.854 269.016 234.019 1.00 29.73 333 ARG 2m C 1
ATOM 2303 O O . ARG A 1 309 ? 78.966 269.469 234.282 1.00 33.91 333 ARG 2m O 1
ATOM 2311 N N . GLY A 1 310 ? 77.680 267.758 233.609 1.00 29.59 334 GLY 2m N 1
ATOM 2312 C CA . GLY A 1 310 ? 78.789 266.867 233.355 1.00 28.47 334 GLY 2m CA 1
ATOM 2313 C C . GLY A 1 310 ? 79.021 266.680 231.865 1.00 28.60 334 GLY 2m C 1
ATOM 2314 O O . GLY A 1 310 ? 78.117 266.859 231.055 1.00 32.86 334 GLY 2m O 1
ATOM 2315 N N . VAL A 1 311 ? 80.250 266.312 231.507 1.00 27.32 335 VAL 2m N 1
ATOM 2316 C CA . VAL A 1 311 ? 80.637 266.174 230.110 1.00 27.21 335 VAL 2m CA 1
ATOM 2317 C C . VAL A 1 311 ? 80.610 264.699 229.722 1.00 30.56 335 VAL 2m C 1
ATOM 2318 O O . VAL A 1 311 ? 80.704 263.802 230.564 1.00 30.49 335 VAL 2m O 1
ATOM 2322 N N . GLY A 1 312 ? 80.485 264.447 228.418 1.00 34.69 336 GLY 2m N 1
ATOM 2323 C CA . GLY A 1 312 ? 80.441 263.103 227.887 1.00 34.53 336 GLY 2m CA 1
ATOM 2324 C C . GLY A 1 312 ? 79.066 262.724 227.372 1.00 40.30 336 GLY 2m C 1
ATOM 2325 O O . GLY A 1 312 ? 78.084 263.437 227.600 1.00 40.14 336 GLY 2m O 1
ATOM 2326 N N . PRO A 1 313 ? 78.963 261.596 226.655 1.00 44.48 337 PRO 2m N 1
ATOM 2327 C CA . PRO A 1 313 ? 77.625 261.141 226.235 1.00 42.39 337 PRO 2m CA 1
ATOM 2328 C C . PRO A 1 313 ? 76.729 260.799 227.407 1.00 39.94 337 PRO 2m C 1
ATOM 2329 O O . PRO A 1 313 ? 75.529 261.098 227.383 1.00 40.17 337 PRO 2m O 1
ATOM 2333 N N . ASN A 1 314 ? 77.288 260.177 228.438 1.00 41.10 338 ASN 2m N 1
ATOM 2334 C CA . ASN A 1 314 ? 76.557 259.851 229.650 1.00 43.30 338 ASN 2m CA 1
ATOM 2335 C C . ASN A 1 314 ? 76.582 260.987 230.660 1.00 40.07 338 ASN 2m C 1
ATOM 2336 O O . ASN A 1 314 ? 76.037 260.835 231.758 1.00 39.54 338 ASN 2m O 1
ATOM 2341 N N . LYS A 1 315 ? 77.202 262.114 230.314 1.00 40.19 339 LYS 2m N 1
ATOM 2342 C CA . LYS A 1 315 ? 77.313 263.260 231.211 1.00 33.86 339 LYS 2m CA 1
ATOM 2343 C C . LYS A 1 315 ? 77.830 262.815 232.577 1.00 34.36 339 LYS 2m C 1
ATOM 2344 O O . LYS A 1 315 ? 77.317 263.206 233.626 1.00 33.62 339 LYS 2m O 1
ATOM 2350 N N . ASP A 1 316 ? 78.871 261.982 232.549 1.00 31.11 340 ASP 2m N 1
ATOM 2351 C CA . ASP A 1 316 ? 79.358 261.299 233.739 1.00 28.20 340 ASP 2m CA 1
ATOM 2352 C C . ASP A 1 316 ? 80.719 261.783 234.217 1.00 26.97 340 ASP 2m C 1
ATOM 2353 O O . ASP A 1 316 ? 81.116 261.434 235.334 1.00 28.31 340 ASP 2m O 1
ATOM 2358 N N . HIS A 1 317 ? 81.444 262.566 233.418 1.00 24.11 341 HIS 2m N 1
ATOM 2359 C CA . HIS A 1 317 ? 82.778 263.011 233.807 1.00 24.13 341 HIS 2m CA 1
ATOM 2360 C C . HIS A 1 317 ? 82.965 264.510 233.570 1.00 23.50 341 HIS 2m C 1
ATOM 2361 O O . HIS A 1 317 ? 82.002 265.222 233.268 1.00 22.35 341 HIS 2m O 1
ATOM 2368 N N . ILE A 1 318 ? 84.200 264.996 233.743 1.00 24.86 342 ILE 2m N 1
ATOM 2369 C CA . ILE A 1 318 ? 84.575 266.395 233.574 1.00 22.34 342 ILE 2m CA 1
ATOM 2370 C C . ILE A 1 318 ? 85.758 266.425 232.608 1.00 21.53 342 ILE 2m C 1
ATOM 2371 O O . ILE A 1 318 ? 86.478 265.437 232.454 1.00 23.42 342 ILE 2m O 1
ATOM 2376 N N . TYR A 1 319 ? 85.956 267.566 231.944 1.00 22.46 343 TYR 2m N 1
ATOM 2377 C CA . TYR A 1 319 ? 87.027 267.731 230.964 1.00 23.78 343 TYR 2m CA 1
ATOM 2378 C C . TYR A 1 319 ? 88.159 268.586 231.524 1.00 24.63 343 TYR 2m C 1
ATOM 2379 O O . TYR A 1 319 ? 87.915 269.631 232.135 1.00 24.54 343 TYR 2m O 1
ATOM 2388 N N . LEU A 1 320 ? 89.400 268.144 231.299 1.00 23.58 344 LEU 2m N 1
ATOM 2389 C CA . LEU A 1 320 ? 90.607 268.890 231.655 1.00 22.24 344 LEU 2m CA 1
ATOM 2390 C C . LEU A 1 320 ? 91.260 269.381 230.366 1.00 22.46 344 LEU 2m C 1
ATOM 2391 O O . LEU A 1 320 ? 91.742 268.573 229.565 1.00 25.14 344 LEU 2m O 1
ATOM 2396 N N . HIS A 1 321 ? 91.291 270.701 230.172 1.00 27.67 345 HIS 2m N 1
ATOM 2397 C CA . HIS A 1 321 ? 91.779 271.305 228.932 1.00 27.29 345 HIS 2m CA 1
ATOM 2398 C C . HIS A 1 321 ? 93.199 271.818 229.141 1.00 29.91 345 HIS 2m C 1
ATOM 2399 O O . HIS A 1 321 ? 93.409 272.874 229.741 1.00 32.56 345 HIS 2m O 1
ATOM 2406 N N . LEU A 1 322 ? 94.171 271.066 228.632 1.00 34.54 346 LEU 2m N 1
ATOM 2407 C CA . LEU A 1 322 ? 95.558 271.497 228.568 1.00 33.31 346 LEU 2m CA 1
ATOM 2408 C C . LEU A 1 322 ? 95.937 271.991 227.180 1.00 37.43 346 LEU 2m C 1
ATOM 2409 O O . LEU A 1 322 ? 97.086 272.386 226.963 1.00 39.59 346 LEU 2m O 1
ATOM 2414 N N . ASP A 1 323 ? 94.986 271.987 226.244 1.00 38.63 347 ASP 2m N 1
ATOM 2415 C CA . ASP A 1 323 ? 95.284 272.311 224.853 1.00 39.21 347 ASP 2m CA 1
ATOM 2416 C C . ASP A 1 323 ? 95.790 273.738 224.691 1.00 43.91 347 ASP 2m C 1
ATOM 2417 O O . ASP A 1 323 ? 96.634 274.001 223.826 1.00 48.11 347 ASP 2m O 1
ATOM 2422 N N . HIS A 1 324 ? 95.291 274.671 225.501 1.00 42.72 348 HIS 2m N 1
ATOM 2423 C CA . HIS A 1 324 ? 95.657 276.072 225.339 1.00 41.62 348 HIS 2m CA 1
ATOM 2424 C C . HIS A 1 324 ? 97.117 276.343 225.689 1.00 43.19 348 HIS 2m C 1
ATOM 2425 O O . HIS A 1 324 ? 97.680 277.334 225.215 1.00 43.92 348 HIS 2m O 1
ATOM 2432 N N . LEU A 1 325 ? 97.736 275.490 226.501 1.00 41.30 349 LEU 2m N 1
ATOM 2433 C CA . LEU A 1 325 ? 99.111 275.692 226.931 1.00 41.29 349 LEU 2m CA 1
ATOM 2434 C C . LEU A 1 325 ? 100.090 275.454 225.779 1.00 43.51 349 LEU 2m C 1
ATOM 2435 O O . LEU A 1 325 ? 99.778 274.742 224.823 1.00 47.78 349 LEU 2m O 1
ATOM 2440 N N . PRO A 1 326 ? 101.289 276.040 225.851 1.00 44.60 350 PRO 2m N 1
ATOM 2441 C CA . PRO A 1 326 ? 102.273 275.836 224.778 1.00 44.72 350 PRO 2m CA 1
ATOM 2442 C C . PRO A 1 326 ? 102.653 274.371 224.617 1.00 46.48 350 PRO 2m C 1
ATOM 2443 O O . PRO A 1 326 ? 102.768 273.625 225.592 1.00 46.79 350 PRO 2m O 1
ATOM 2447 N N . ALA A 1 327 ? 102.869 273.965 223.361 1.00 47.60 351 ALA 2m N 1
ATOM 2448 C CA . ALA A 1 327 ? 103.223 272.578 223.079 1.00 48.64 351 ALA 2m CA 1
ATOM 2449 C C . ALA A 1 327 ? 104.594 272.223 223.636 1.00 48.06 351 ALA 2m C 1
ATOM 2450 O O . ALA A 1 327 ? 104.814 271.084 224.061 1.00 49.85 351 ALA 2m O 1
ATOM 2452 N N . GLU A 1 328 ? 105.527 273.176 223.629 1.00 48.18 352 GLU 2m N 1
ATOM 2453 C CA . GLU A 1 328 ? 106.849 272.931 224.192 1.00 48.79 352 GLU 2m CA 1
ATOM 2454 C C . GLU A 1 328 ? 106.772 272.678 225.692 1.00 46.43 352 GLU 2m C 1
ATOM 2455 O O . GLU A 1 328 ? 107.433 271.769 226.211 1.00 49.60 352 GLU 2m O 1
ATOM 2461 N N . THR A 1 329 ? 105.979 273.477 226.407 1.00 41.07 353 THR 2m N 1
ATOM 2462 C CA . THR A 1 329 ? 105.827 273.272 227.843 1.00 41.93 353 THR 2m CA 1
ATOM 2463 C C . THR A 1 329 ? 105.189 271.923 228.133 1.00 44.16 353 THR 2m C 1
ATOM 2464 O O . THR A 1 329 ? 105.572 271.233 229.082 1.00 45.89 353 THR 2m O 1
ATOM 2468 N N . LEU A 1 330 ? 104.204 271.535 227.320 1.00 42.06 354 LEU 2m N 1
ATOM 2469 C CA . LEU A 1 330 ? 103.593 270.226 227.474 1.00 41.08 354 LEU 2m CA 1
ATOM 2470 C C . LEU A 1 330 ? 104.627 269.129 227.268 1.00 41.88 354 LEU 2m C 1
ATOM 2471 O O . LEU A 1 330 ? 104.689 268.162 228.037 1.00 41.67 354 LEU 2m O 1
ATOM 2476 N N . ARG A 1 331 ? 105.468 269.284 226.244 1.00 43.04 355 ARG 2m N 1
ATOM 2477 C CA . ARG A 1 331 ? 106.460 268.278 225.917 1.00 44.85 355 ARG 2m CA 1
ATOM 2478 C C . ARG A 1 331 ? 107.584 268.233 226.942 1.00 44.27 355 ARG 2m C 1
ATOM 2479 O O . ARG A 1 331 ? 108.145 267.188 227.227 1.00 44.01 355 ARG 2m O 1
ATOM 2487 N N . GLU A 1 332 ? 107.908 269.403 227.548 1.00 43.29 356 GLU 2m N 1
ATOM 2488 C CA . GLU A 1 332 ? 109.053 269.527 228.441 1.00 43.58 356 GLU 2m CA 1
ATOM 2489 C C . GLU A 1 332 ? 108.679 269.219 229.891 1.00 40.27 356 GLU 2m C 1
ATOM 2490 O O . GLU A 1 332 ? 109.458 268.599 230.615 1.00 41.88 356 GLU 2m O 1
ATOM 2496 N N . ARG A 1 333 ? 107.551 269.758 230.357 1.00 39.36 357 ARG 2m N 1
ATOM 2497 C CA . ARG A 1 333 ? 107.141 269.670 231.755 1.00 37.67 357 ARG 2m CA 1
ATOM 2498 C C . ARG A 1 333 ? 106.158 268.534 232.023 1.00 37.94 357 ARG 2m C 1
ATOM 2499 O O . ARG A 1 333 ? 106.165 267.988 233.131 1.00 38.63 357 ARG 2m O 1
ATOM 2507 N N . LEU A 1 334 ? 105.343 268.163 231.043 1.00 36.99 358 LEU 2m N 1
ATOM 2508 C CA . LEU A 1 334 ? 104.359 267.089 231.178 1.00 35.63 358 LEU 2m CA 1
ATOM 2509 C C . LEU A 1 334 ? 104.597 266.023 230.105 1.00 36.71 358 LEU 2m C 1
ATOM 2510 O O . LEU A 1 334 ? 103.703 265.715 229.307 1.00 38.09 358 LEU 2m O 1
ATOM 2515 N N . PRO A 1 335 ? 105.796 265.441 230.071 1.00 37.55 359 PRO 2m N 1
ATOM 2516 C CA . PRO A 1 335 ? 106.129 264.484 229.000 1.00 34.66 359 PRO 2m CA 1
ATOM 2517 C C . PRO A 1 335 ? 105.398 263.160 229.097 1.00 36.88 359 PRO 2m C 1
ATOM 2518 O O . PRO A 1 335 ? 105.189 262.503 228.063 1.00 36.79 359 PRO 2m O 1
ATOM 2522 N N . GLY A 1 336 ? 105.029 262.720 230.298 1.00 35.35 360 GLY 2m N 1
ATOM 2523 C CA . GLY A 1 336 ? 104.448 261.406 230.497 1.00 32.81 360 GLY 2m CA 1
ATOM 2524 C C . GLY A 1 336 ? 102.936 261.378 230.375 1.00 34.24 360 GLY 2m C 1
ATOM 2525 O O . GLY A 1 336 ? 102.362 260.420 229.853 1.00 30.13 360 GLY 2m O 1
ATOM 2526 N N . ILE A 1 337 ? 102.287 262.442 230.859 1.00 34.73 361 ILE 2m N 1
ATOM 2527 C CA . ILE A 1 337 ? 100.830 262.554 230.776 1.00 33.31 361 ILE 2m CA 1
ATOM 2528 C C . ILE A 1 337 ? 100.366 262.365 229.340 1.00 32.53 361 ILE 2m C 1
ATOM 2529 O O . ILE A 1 337 ? 99.395 261.650 229.065 1.00 32.53 361 ILE 2m O 1
ATOM 2534 N N . SER A 1 338 ? 101.049 263.024 228.405 1.00 33.91 362 SER 2m N 1
ATOM 2535 C CA . SER A 1 338 ? 100.608 263.029 227.014 1.00 35.22 362 SER 2m CA 1
ATOM 2536 C C . SER A 1 338 ? 100.480 261.613 226.467 1.00 33.82 362 SER 2m C 1
ATOM 2537 O O . SER A 1 338 ? 99.469 261.263 225.847 1.00 37.70 362 SER 2m O 1
ATOM 2540 N N . GLU A 1 339 ? 101.500 260.783 226.685 1.00 31.87 363 GLU 2m N 1
ATOM 2541 C CA . GLU A 1 339 ? 101.473 259.416 226.177 1.00 33.06 363 GLU 2m CA 1
ATOM 2542 C C . GLU A 1 339 ? 100.375 258.599 226.845 1.00 31.61 363 GLU 2m C 1
ATOM 2543 O O . GLU A 1 339 ? 99.630 257.875 226.176 1.00 31.72 363 GLU 2m O 1
ATOM 2549 N N . THR A 1 340 ? 100.259 258.707 228.169 1.00 29.29 364 THR 2m N 1
ATOM 2550 C CA . THR A 1 340 ? 99.247 257.942 228.890 1.00 28.42 364 THR 2m CA 1
ATOM 2551 C C . THR A 1 340 ? 97.849 258.298 228.403 1.00 29.02 364 THR 2m C 1
ATOM 2552 O O . THR A 1 340 ? 96.997 257.417 228.238 1.00 30.26 364 THR 2m O 1
ATOM 2556 N N . ALA A 1 341 ? 97.598 259.584 228.165 1.00 28.79 365 ALA 2m N 1
ATOM 2557 C CA . ALA A 1 341 ? 96.321 260.003 227.599 1.00 30.21 365 ALA 2m CA 1
ATOM 2558 C C . ALA A 1 341 ? 96.106 259.390 226.224 1.00 30.20 365 ALA 2m C 1
ATOM 2559 O O . ALA A 1 341 ? 95.025 258.873 225.919 1.00 30.92 365 ALA 2m O 1
ATOM 2561 N N . LYS A 1 342 ? 97.137 259.434 225.383 1.00 29.87 366 LYS 2m N 1
ATOM 2562 C CA . LYS A 1 342 ? 97.025 258.917 224.025 1.00 32.72 366 LYS 2m CA 1
ATOM 2563 C C . LYS A 1 342 ? 96.665 257.438 224.015 1.00 30.17 366 LYS 2m C 1
ATOM 2564 O O . LYS A 1 342 ? 96.054 256.955 223.055 1.00 29.68 366 LYS 2m O 1
ATOM 2570 N N . ILE A 1 343 ? 97.020 256.709 225.070 1.00 29.48 367 ILE 2m N 1
ATOM 2571 C CA . ILE A 1 343 ? 96.791 255.270 225.125 1.00 28.22 367 ILE 2m CA 1
ATOM 2572 C C . ILE A 1 343 ? 95.487 254.967 225.850 1.00 30.08 367 ILE 2m C 1
ATOM 2573 O O . ILE A 1 343 ? 94.528 254.476 225.245 1.00 33.24 367 ILE 2m O 1
ATOM 2578 N N . PHE A 1 344 ? 95.433 255.276 227.144 1.00 28.64 368 PHE 2m N 1
ATOM 2579 C CA . PHE A 1 344 ? 94.309 254.861 227.972 1.00 29.53 368 PHE 2m CA 1
ATOM 2580 C C . PHE A 1 344 ? 93.059 255.702 227.750 1.00 29.54 368 PHE 2m C 1
ATOM 2581 O O . PHE A 1 344 ? 91.983 255.314 228.218 1.00 33.38 368 PHE 2m O 1
ATOM 2589 N N . ALA A 1 345 ? 93.170 256.825 227.047 1.00 29.05 369 ALA 2m N 1
ATOM 2590 C CA . ALA A 1 345 ? 92.022 257.656 226.715 1.00 29.23 369 ALA 2m CA 1
ATOM 2591 C C . ALA A 1 345 ? 91.899 257.971 225.236 1.00 28.11 369 ALA 2m C 1
ATOM 2592 O O . ALA A 1 345 ? 90.795 258.299 224.786 1.00 31.12 369 ALA 2m O 1
ATOM 2594 N N . GLY A 1 346 ? 92.976 257.869 224.464 1.00 29.15 370 GLY 2m N 1
ATOM 2595 C CA . GLY A 1 346 ? 92.955 258.226 223.056 1.00 28.66 370 GLY 2m CA 1
ATOM 2596 C C . GLY A 1 346 ? 92.810 259.710 222.803 1.00 30.04 370 GLY 2m C 1
ATOM 2597 O O . GLY A 1 346 ? 92.141 260.110 221.841 1.00 31.61 370 GLY 2m O 1
ATOM 2598 N N . VAL A 1 347 ? 93.437 260.538 223.633 1.00 30.38 371 VAL 2m N 1
ATOM 2599 C CA . VAL A 1 347 ? 93.322 261.989 223.572 1.00 33.14 371 VAL 2m CA 1
ATOM 2600 C C . VAL A 1 347 ? 94.666 262.575 223.158 1.00 34.23 371 VAL 2m C 1
ATOM 2601 O O . VAL A 1 347 ? 95.720 262.107 223.603 1.00 36.96 371 VAL 2m O 1
ATOM 2605 N N . ASP A 1 348 ? 94.625 263.600 222.307 1.00 35.53 372 ASP 2m N 1
ATOM 2606 C CA . ASP A 1 348 ? 95.802 264.393 221.963 1.00 36.04 372 ASP 2m CA 1
ATOM 2607 C C . ASP A 1 348 ? 95.779 265.650 222.831 1.00 38.88 372 ASP 2m C 1
ATOM 2608 O O . ASP A 1 348 ? 94.996 266.572 222.580 1.00 37.07 372 ASP 2m O 1
ATOM 2613 N N . VAL A 1 349 ? 96.645 265.680 223.846 1.00 37.56 373 VAL 2m N 1
ATOM 2614 C CA . VAL A 1 349 ? 96.615 266.742 224.851 1.00 33.81 373 VAL 2m CA 1
ATOM 2615 C C . VAL A 1 349 ? 96.670 268.114 224.195 1.00 39.56 373 VAL 2m C 1
ATOM 2616 O O . VAL A 1 349 ? 96.016 269.063 224.646 1.00 40.13 373 VAL 2m O 1
ATOM 2620 N N . THR A 1 350 ? 97.456 268.246 223.128 1.00 40.00 374 THR 2m N 1
ATOM 2621 C CA . THR A 1 350 ? 97.653 269.542 222.491 1.00 39.86 374 THR 2m CA 1
ATOM 2622 C C . THR A 1 350 ? 96.437 270.014 221.710 1.00 42.67 374 THR 2m C 1
A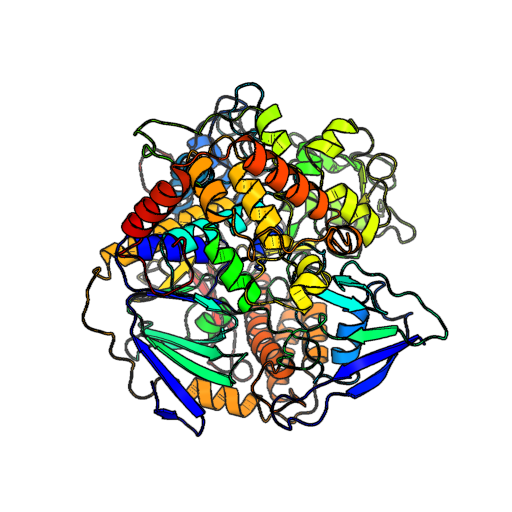TOM 2623 O O . THR A 1 350 ? 96.390 271.188 221.328 1.00 43.67 374 THR 2m O 1
ATOM 2627 N N . LYS A 1 351 ? 95.463 269.141 221.458 1.00 41.27 375 LYS 2m N 1
ATOM 2628 C CA . LYS A 1 351 ? 94.322 269.481 220.625 1.00 39.33 375 LYS 2m CA 1
ATOM 2629 C C . LYS A 1 351 ? 92.974 269.117 221.229 1.00 41.66 375 LYS 2m C 1
ATOM 2630 O O . LYS A 1 351 ? 91.952 269.599 220.728 1.00 41.48 375 LYS 2m O 1
ATOM 2636 N N . GLU A 1 352 ? 92.931 268.299 222.272 1.00 40.04 376 GLU 2m N 1
ATOM 2637 C CA . GLU A 1 352 ? 91.686 267.760 222.795 1.00 37.49 376 GLU 2m CA 1
ATOM 2638 C C . GLU A 1 352 ? 91.681 267.815 224.314 1.00 36.83 376 GLU 2m C 1
ATOM 2639 O O . GLU A 1 352 ? 92.742 267.873 224.946 1.00 37.90 376 GLU 2m O 1
ATOM 2645 N N . PRO A 1 353 ? 90.501 267.801 224.928 1.00 33.98 377 PRO 2m N 1
ATOM 2646 C CA . PRO A 1 353 ? 90.417 267.691 226.384 1.00 27.86 377 PRO 2m CA 1
ATOM 2647 C C . PRO A 1 353 ? 90.514 266.240 226.837 1.00 30.30 377 PRO 2m C 1
ATOM 2648 O O . PRO A 1 353 ? 90.217 265.307 226.090 1.00 32.43 377 PRO 2m O 1
ATOM 2652 N N . ILE A 1 354 ? 90.931 266.063 228.081 1.00 27.31 378 ILE 2m N 1
ATOM 2653 C CA . ILE A 1 354 ? 91.116 264.740 228.675 1.00 26.11 378 ILE 2m CA 1
ATOM 2654 C C . ILE A 1 354 ? 89.939 264.453 229.601 1.00 26.02 378 ILE 2m C 1
ATOM 2655 O O . ILE A 1 354 ? 89.624 265.293 230.455 1.00 25.86 378 ILE 2m O 1
ATOM 2660 N N . PRO A 1 355 ? 89.278 263.300 229.479 1.00 25.34 379 PRO 2m N 1
ATOM 2661 C CA . PRO A 1 355 ? 88.197 262.965 230.417 1.00 23.01 379 PRO 2m CA 1
ATOM 2662 C C . PRO A 1 355 ? 88.756 262.552 231.773 1.00 20.96 379 PRO 2m C 1
ATOM 2663 O O . PRO A 1 355 ? 89.635 261.692 231.859 1.00 23.49 379 PRO 2m O 1
ATOM 2667 N N . VAL A 1 356 ? 88.235 263.167 232.838 1.00 16.83 380 VAL 2m N 1
ATOM 2668 C CA . VAL A 1 356 ? 88.730 262.943 234.191 1.00 18.18 380 VAL 2m CA 1
ATOM 2669 C C . VAL A 1 356 ? 87.566 262.851 235.171 1.00 17.93 380 VAL 2m C 1
ATOM 2670 O O . VAL A 1 356 ? 86.469 263.352 234.919 1.00 16.73 380 VAL 2m O 1
ATOM 2674 N N . LEU A 1 357 ? 87.825 262.192 236.309 1.00 17.92 381 LEU 2m N 1
ATOM 2675 C CA . LEU A 1 357 ? 86.837 261.988 237.364 1.00 14.79 381 LEU 2m CA 1
ATOM 2676 C C . LEU A 1 357 ? 87.562 261.766 238.681 1.00 13.44 381 LEU 2m C 1
ATOM 2677 O O . LEU A 1 357 ? 88.633 261.146 238.674 1.00 15.03 381 LEU 2m O 1
ATOM 2682 N N . PRO A 1 358 ? 87.035 262.242 239.810 1.00 13.78 382 PRO 2m N 1
ATOM 2683 C CA . PRO A 1 358 ? 87.695 261.977 241.099 1.00 12.22 382 PRO 2m CA 1
ATOM 2684 C C . PRO A 1 358 ? 87.846 260.481 241.369 1.00 10.96 382 PRO 2m C 1
ATOM 2685 O O . PRO A 1 358 ? 86.900 259.707 241.218 1.00 12.16 382 PRO 2m O 1
ATOM 2689 N N . THR A 1 359 ? 89.055 260.081 241.785 1.00 9.70 383 THR 2m N 1
ATOM 2690 C CA . THR A 1 359 ? 89.421 258.678 241.980 1.00 8.77 383 THR 2m CA 1
ATOM 2691 C C . THR A 1 359 ? 90.250 258.520 243.252 1.00 7.69 383 THR 2m C 1
ATOM 2692 O O . THR A 1 359 ? 91.084 259.377 243.552 1.00 9.24 383 THR 2m O 1
ATOM 2696 N N . VAL A 1 360 ? 90.041 257.419 243.993 1.00 6.30 384 VAL 2m N 1
ATOM 2697 C CA . VAL A 1 360 ? 90.816 257.200 245.221 1.00 7.10 384 VAL 2m CA 1
ATOM 2698 C C . VAL A 1 360 ? 92.294 257.108 244.872 1.00 6.00 384 VAL 2m C 1
ATOM 2699 O O . VAL A 1 360 ? 92.688 256.402 243.937 1.00 5.52 384 VAL 2m O 1
ATOM 2703 N N . HIS A 1 361 ? 93.126 257.849 245.614 1.00 6.05 385 HIS 2m N 1
ATOM 2704 C CA . HIS A 1 361 ? 94.537 257.983 245.287 1.00 7.41 385 HIS 2m CA 1
ATOM 2705 C C . HIS A 1 361 ? 95.463 257.622 246.445 1.00 6.45 385 HIS 2m C 1
ATOM 2706 O O . HIS A 1 361 ? 96.400 256.835 246.280 1.00 8.38 385 HIS 2m O 1
ATOM 2713 N N . TYR A 1 362 ? 95.200 258.179 247.628 1.00 5.74 386 TYR 2m N 1
ATOM 2714 C CA . TYR A 1 362 ? 96.066 258.019 248.790 1.00 6.03 386 TYR 2m CA 1
ATOM 2715 C C . TYR A 1 362 ? 95.196 257.729 250.001 1.00 5.68 386 TYR 2m C 1
ATOM 2716 O O . TYR A 1 362 ? 93.976 257.922 249.971 1.00 5.66 386 TYR 2m O 1
ATOM 2725 N N . ASN A 1 363 ? 95.818 257.240 251.073 1.00 5.44 387 ASN 2m N 1
ATOM 2726 C CA . ASN A 1 363 ? 95.123 256.972 252.329 1.00 6.29 387 ASN 2m CA 1
ATOM 2727 C C . ASN A 1 363 ? 95.877 257.668 253.452 1.00 5.76 387 ASN 2m C 1
ATOM 2728 O O . ASN A 1 363 ? 96.978 257.250 253.818 1.00 6.23 387 ASN 2m O 1
ATOM 2733 N N . MET A 1 364 ? 95.280 258.731 254.000 1.00 5.46 388 MET 2m N 1
ATOM 2734 C CA . MET A 1 364 ? 95.924 259.469 255.081 1.00 6.08 388 MET 2m CA 1
ATOM 2735 C C . MET A 1 364 ? 96.045 258.641 256.351 1.00 7.11 388 MET 2m C 1
ATOM 2736 O O . MET A 1 364 ? 96.861 258.970 257.215 1.00 10.05 388 MET 2m O 1
ATOM 2741 N N . GLY A 1 365 ? 95.249 257.583 256.484 1.00 6.88 389 GLY 2m N 1
ATOM 2742 C CA . GLY A 1 365 ? 95.331 256.728 257.647 1.00 6.14 389 GLY 2m CA 1
ATOM 2743 C C . GLY A 1 365 ? 96.449 255.704 257.549 1.00 7.36 389 GLY 2m C 1
ATOM 2744 O O . GLY A 1 365 ? 97.089 255.529 256.515 1.00 7.78 389 GLY 2m O 1
ATOM 2745 N N . GLY A 1 366 ? 96.672 255.015 258.661 1.00 6.66 390 GLY 2m N 1
ATOM 2746 C CA . GLY A 1 366 ? 97.737 254.033 258.739 1.00 5.52 390 GLY 2m CA 1
ATOM 2747 C C . GLY A 1 366 ? 98.056 253.706 260.189 1.00 5.67 390 GLY 2m C 1
ATOM 2748 O O . GLY A 1 366 ? 97.268 253.987 261.088 1.00 6.99 390 GLY 2m O 1
ATOM 2749 N N . ILE A 1 367 ? 99.222 253.108 260.384 1.00 4.82 391 ILE 2m N 1
ATOM 2750 C CA . ILE A 1 367 ? 99.677 252.765 261.737 1.00 5.39 391 ILE 2m CA 1
ATOM 2751 C C . ILE A 1 367 ? 99.906 254.053 262.523 1.00 5.14 391 ILE 2m C 1
ATOM 2752 O O . ILE A 1 367 ? 100.611 254.952 262.033 1.00 4.82 391 ILE 2m O 1
ATOM 2757 N N . PRO A 1 368 ? 99.347 254.201 263.722 1.00 5.35 392 PRO 2m N 1
ATOM 2758 C CA . PRO A 1 368 ? 99.652 255.390 264.528 1.00 5.45 392 PRO 2m CA 1
ATOM 2759 C C . PRO A 1 368 ? 101.141 255.466 264.838 1.00 7.07 392 PRO 2m C 1
ATOM 2760 O O . PRO A 1 368 ? 101.753 254.482 265.256 1.00 7.75 392 PRO 2m O 1
ATOM 2764 N N . THR A 1 369 ? 101.725 256.647 264.632 1.00 6.68 393 THR 2m N 1
ATOM 2765 C CA . THR A 1 369 ? 103.154 256.850 264.843 1.00 7.04 393 THR 2m CA 1
ATOM 2766 C C . THR A 1 369 ? 103.405 258.208 265.485 1.00 6.33 393 THR 2m C 1
ATOM 2767 O O . THR A 1 369 ? 102.603 259.136 265.357 1.00 7.92 393 THR 2m O 1
ATOM 2771 N N . ASN A 1 370 ? 104.541 258.317 266.181 1.00 6.22 394 ASN 2m N 1
ATOM 2772 C CA . ASN A 1 370 ? 104.991 259.585 266.740 1.00 5.77 394 ASN 2m CA 1
ATOM 2773 C C . ASN A 1 370 ? 105.913 260.278 265.736 1.00 6.96 394 ASN 2m C 1
ATOM 2774 O O . ASN A 1 370 ? 106.068 259.832 264.597 1.00 6.93 394 ASN 2m O 1
ATOM 2779 N N . TRP A 1 371 ? 106.539 261.386 266.144 1.00 8.60 395 TRP 2m N 1
ATOM 2780 C CA . TRP A 1 371 ? 107.401 262.123 265.225 1.00 7.65 395 TRP 2m CA 1
ATOM 2781 C C . TRP A 1 371 ? 108.714 261.406 264.954 1.00 7.74 395 TRP 2m C 1
ATOM 2782 O O . TRP A 1 371 ? 109.422 261.780 264.015 1.00 8.04 395 TRP 2m O 1
ATOM 2793 N N . LYS A 1 372 ? 109.047 260.391 265.743 1.00 6.66 396 LYS 2m N 1
ATOM 2794 C CA . LYS A 1 372 ? 110.248 259.593 265.549 1.00 6.38 396 LYS 2m CA 1
ATOM 2795 C C . LYS A 1 372 ? 109.983 258.340 264.728 1.00 6.48 396 LYS 2m C 1
ATOM 2796 O O . LYS A 1 372 ? 110.885 257.513 264.569 1.00 6.40 396 LYS 2m O 1
ATOM 2802 N N . ALA A 1 373 ? 108.763 258.186 264.212 1.00 4.98 397 ALA 2m N 1
ATOM 2803 C CA . ALA A 1 373 ? 108.337 257.056 263.394 1.00 5.23 397 ALA 2m CA 1
ATOM 2804 C C . ALA A 1 373 ? 108.156 255.782 264.208 1.00 4.25 397 ALA 2m C 1
ATOM 2805 O O . ALA A 1 373 ? 108.104 254.687 263.641 1.00 5.06 397 ALA 2m O 1
ATOM 2807 N N . GLN A 1 374 ? 108.056 255.902 265.527 1.00 4.46 398 GLN 2m N 1
ATOM 2808 C CA . GLN A 1 374 ? 107.795 254.758 266.389 1.00 5.53 398 GLN 2m CA 1
ATOM 2809 C C . GLN A 1 374 ? 106.293 254.513 266.457 1.00 7.45 398 GLN 2m C 1
ATOM 2810 O O . GLN A 1 374 ? 105.529 255.416 266.814 1.00 8.21 398 GLN 2m O 1
ATOM 2816 N N . CYS A 1 375 ? 105.869 253.299 266.117 1.00 7.31 399 CYS 2m N 1
ATOM 2817 C CA . CYS A 1 375 ? 104.453 252.968 266.159 1.00 7.87 399 CYS 2m CA 1
ATOM 2818 C C . CYS A 1 375 ? 103.918 253.078 267.581 1.00 9.80 399 CYS 2m C 1
ATOM 2819 O O . CYS A 1 375 ? 104.612 252.769 268.551 1.00 10.70 399 CYS 2m O 1
ATOM 2822 N N . LEU A 1 376 ? 102.668 253.519 267.697 1.00 11.51 400 LEU 2m N 1
ATOM 2823 C CA . LEU A 1 376 ? 102.039 253.801 268.977 1.00 12.41 400 LEU 2m CA 1
ATOM 2824 C C . LEU A 1 376 ? 100.942 252.786 269.269 1.00 12.19 400 LEU 2m C 1
ATOM 2825 O O . LEU A 1 376 ? 100.234 252.341 268.360 1.00 13.29 400 LEU 2m O 1
ATOM 2830 N N . ASN A 1 377 ? 100.802 252.427 270.550 1.00 11.10 401 ASN 2m N 1
ATOM 2831 C CA . ASN A 1 377 ? 99.701 251.603 271.049 1.00 13.18 401 ASN 2m CA 1
ATOM 2832 C C . ASN A 1 377 ? 99.030 252.390 272.169 1.00 15.85 401 ASN 2m C 1
ATOM 2833 O O . ASN A 1 377 ? 99.202 252.076 273.356 1.00 17.14 401 ASN 2m O 1
ATOM 2838 N N . PRO A 1 378 ? 98.251 253.413 271.825 1.00 18.09 402 PRO 2m N 1
ATOM 2839 C CA . PRO A 1 378 ? 97.765 254.350 272.841 1.00 19.84 402 PRO 2m CA 1
ATOM 2840 C C . PRO A 1 378 ? 96.952 253.670 273.931 1.00 23.74 402 PRO 2m C 1
ATOM 2841 O O . PRO A 1 378 ? 96.236 252.694 273.697 1.00 30.50 402 PRO 2m O 1
ATOM 2845 N N . THR A 1 379 ? 97.091 254.204 275.139 1.00 26.81 403 THR 2m N 1
ATOM 2846 C CA . THR A 1 379 ? 96.354 253.778 276.314 1.00 31.03 403 THR 2m CA 1
ATOM 2847 C C . THR A 1 379 ? 95.638 254.995 276.896 1.00 34.90 403 THR 2m C 1
ATOM 2848 O O . THR A 1 379 ? 96.022 256.139 276.639 1.00 37.94 403 THR 2m O 1
ATOM 2852 N N . SER A 1 380 ? 94.586 254.744 277.679 1.00 38.44 404 SER 2m N 1
ATOM 2853 C CA . SER A 1 380 ? 93.759 255.842 278.172 1.00 41.07 404 SER 2m CA 1
ATOM 2854 C C . SER A 1 380 ? 94.584 256.879 278.919 1.00 41.07 404 SER 2m C 1
ATOM 2855 O O . SER A 1 380 ? 94.238 258.066 278.921 1.00 41.37 404 SER 2m O 1
ATOM 2858 N N . SER A 1 381 ? 95.665 256.455 279.564 1.00 42.25 405 SER 2m N 1
ATOM 2859 C CA . SER A 1 381 ? 96.526 257.357 280.310 1.00 36.74 405 SER 2m CA 1
ATOM 2860 C C . SER A 1 381 ? 97.722 257.841 279.505 1.00 37.52 405 SER 2m C 1
ATOM 2861 O O . SER A 1 381 ? 98.253 258.917 279.802 1.00 42.54 405 SER 2m O 1
ATOM 2864 N N . ASP A 1 382 ? 98.151 257.081 278.502 1.00 33.31 406 ASP 2m N 1
ATOM 2865 C CA . ASP A 1 382 ? 99.338 257.395 277.709 1.00 27.74 406 ASP 2m CA 1
ATOM 2866 C C . ASP A 1 382 ? 98.952 257.381 276.236 1.00 27.00 406 ASP 2m C 1
ATOM 2867 O O . ASP A 1 382 ? 99.154 256.377 275.540 1.00 25.60 406 ASP 2m O 1
ATOM 2872 N N . PRO A 1 383 ? 98.390 258.478 275.726 1.00 27.42 407 PRO 2m N 1
ATOM 2873 C CA . PRO A 1 383 ? 98.042 258.517 274.299 1.00 25.46 407 PRO 2m CA 1
ATOM 2874 C C . PRO A 1 383 ? 99.251 258.413 273.394 1.00 22.34 407 PRO 2m C 1
ATOM 2875 O O . PRO A 1 383 ? 99.100 258.090 272.210 1.00 19.57 407 PRO 2m O 1
ATOM 2879 N N . ASN A 1 384 ? 100.447 258.677 273.917 1.00 23.09 408 ASN 2m N 1
ATOM 2880 C CA . ASN A 1 384 ? 101.683 258.633 273.152 1.00 20.43 408 ASN 2m CA 1
ATOM 2881 C C . ASN A 1 384 ? 102.491 257.362 273.414 1.00 22.11 408 ASN 2m C 1
ATOM 2882 O O . ASN A 1 384 ? 103.648 257.281 272.992 1.00 25.41 408 ASN 2m O 1
ATOM 2887 N N . LYS A 1 385 ? 101.912 256.373 274.097 1.00 21.38 409 LYS 2m N 1
ATOM 2888 C CA . LYS A 1 385 ? 102.621 255.124 274.360 1.00 18.43 409 LYS 2m CA 1
ATOM 2889 C C . LYS A 1 385 ? 103.020 254.471 273.041 1.00 16.11 409 LYS 2m C 1
ATOM 2890 O O . LYS A 1 385 ? 102.249 254.471 272.079 1.00 19.76 409 LYS 2m O 1
ATOM 2896 N N . ILE A 1 386 ? 104.223 253.899 272.991 1.00 12.89 410 ILE 2m N 1
ATOM 2897 C CA . ILE A 1 386 ? 104.775 253.370 271.747 1.00 14.10 410 ILE 2m CA 1
ATOM 2898 C C . ILE A 1 386 ? 104.982 251.866 271.868 1.00 13.84 410 ILE 2m C 1
ATOM 2899 O O . ILE A 1 386 ? 105.391 251.369 272.922 1.00 14.37 410 ILE 2m O 1
ATOM 2904 N N . VAL A 1 387 ? 104.692 251.143 270.786 1.00 13.66 411 VAL 2m N 1
ATOM 2905 C CA . VAL A 1 387 ? 105.038 249.717 270.756 1.00 13.32 411 VAL 2m CA 1
ATOM 2906 C C . VAL A 1 387 ? 106.547 249.591 270.926 1.00 13.42 411 VAL 2m C 1
ATOM 2907 O O . VAL A 1 387 ? 107.307 250.335 270.276 1.00 17.70 411 VAL 2m O 1
ATOM 2911 N N . PRO A 1 388 ? 107.043 248.693 271.779 1.00 13.22 412 PRO 2m N 1
ATOM 2912 C CA . PRO A 1 388 ? 108.474 248.741 272.121 1.00 13.42 412 PRO 2m CA 1
ATOM 2913 C C . PRO A 1 388 ? 109.409 248.569 270.936 1.00 15.03 412 PRO 2m C 1
ATOM 2914 O O . PRO A 1 388 ? 110.409 249.289 270.839 1.00 16.43 412 PRO 2m O 1
ATOM 2918 N N . GLY A 1 389 ? 109.120 247.634 270.033 1.00 11.58 413 GLY 2m N 1
ATOM 2919 C CA . GLY A 1 389 ? 110.051 247.306 268.969 1.00 10.74 413 GLY 2m CA 1
ATOM 2920 C C . GLY A 1 389 ? 109.582 247.563 267.551 1.00 12.02 413 GLY 2m C 1
ATOM 2921 O O . GLY A 1 389 ? 110.135 246.980 266.615 1.00 10.79 413 GLY 2m O 1
ATOM 2922 N N . LEU A 1 390 ? 108.583 248.422 267.360 1.00 10.64 414 LEU 2m N 1
ATOM 2923 C CA . LEU A 1 390 ? 107.981 248.636 266.050 1.00 6.96 414 LEU 2m CA 1
ATOM 2924 C C . LEU A 1 390 ? 108.064 250.101 265.627 1.00 7.01 414 LEU 2m C 1
ATOM 2925 O O . LEU A 1 390 ? 107.917 251.007 266.452 1.00 9.13 414 LEU 2m O 1
ATOM 2930 N N . LEU A 1 391 ? 108.314 250.315 264.332 1.00 4.28 415 LEU 2m N 1
ATOM 2931 C CA . LEU A 1 391 ? 108.345 251.629 263.695 1.00 3.84 415 LEU 2m CA 1
ATOM 2932 C C . LEU A 1 391 ? 107.577 251.539 262.376 1.00 3.67 415 LEU 2m C 1
ATOM 2933 O O . LEU A 1 391 ? 107.405 250.450 261.826 1.00 4.00 415 LEU 2m O 1
ATOM 2938 N N . ALA A 1 392 ? 107.090 252.681 261.872 1.00 3.50 416 ALA 2m N 1
ATOM 2939 C CA . ALA A 1 392 ? 106.394 252.712 260.585 1.00 2.53 416 ALA 2m CA 1
ATOM 2940 C C . ALA A 1 392 ? 106.804 253.938 259.778 1.00 3.26 416 ALA 2m C 1
ATOM 2941 O O . ALA A 1 392 ? 107.146 254.983 260.341 1.00 4.12 416 ALA 2m O 1
ATOM 2943 N N . ALA A 1 393 ? 106.767 253.808 258.448 1.00 3.33 417 ALA 2m N 1
ATOM 2944 C CA . ALA A 1 393 ? 107.133 254.892 257.540 1.00 2.95 417 ALA 2m CA 1
ATOM 2945 C C . ALA A 1 393 ? 106.344 254.773 256.238 1.00 3.65 417 ALA 2m C 1
ATOM 2946 O O . ALA A 1 393 ? 105.996 253.671 255.812 1.00 4.79 417 ALA 2m O 1
ATOM 2948 N N . GLY A 1 394 ? 106.072 255.918 255.604 1.00 3.54 418 GLY 2m N 1
ATOM 2949 C CA . GLY A 1 394 ? 105.422 255.937 254.293 1.00 3.40 418 GLY 2m CA 1
ATOM 2950 C C . GLY A 1 394 ? 103.907 256.032 254.368 1.00 4.28 418 GLY 2m C 1
ATOM 2951 O O . GLY A 1 394 ? 103.327 256.405 255.389 1.00 5.78 418 GLY 2m O 1
ATOM 2952 N N . GLU A 1 395 ? 103.254 255.677 253.250 1.00 4.65 419 GLU 2m N 1
ATOM 2953 C CA . GLU A 1 395 ? 101.791 255.703 253.217 1.00 4.54 419 GLU 2m CA 1
ATOM 2954 C C . GLU A 1 395 ? 101.219 254.756 254.259 1.00 5.62 419 GLU 2m C 1
ATOM 2955 O O . GLU A 1 395 ? 100.136 255.001 254.803 1.00 9.47 419 GLU 2m O 1
ATOM 2961 N N . ALA A 1 396 ? 101.949 253.683 254.561 1.00 5.13 420 ALA 2m N 1
ATOM 2962 C CA . ALA A 1 396 ? 101.520 252.734 255.583 1.00 4.28 420 ALA 2m CA 1
ATOM 2963 C C . ALA A 1 396 ? 101.391 253.403 256.945 1.00 4.89 420 ALA 2m C 1
ATOM 2964 O O . ALA A 1 396 ? 100.477 253.090 257.715 1.00 5.23 420 ALA 2m O 1
ATOM 2966 N N . GLY A 1 397 ? 102.309 254.311 257.266 1.00 5.29 421 GLY 2m N 1
ATOM 2967 C CA . GLY A 1 397 ? 102.290 254.960 258.558 1.00 5.24 421 GLY 2m CA 1
ATOM 2968 C C . GLY A 1 397 ? 101.367 256.163 258.592 1.00 5.74 421 GLY 2m C 1
ATOM 2969 O O . GLY A 1 397 ? 101.036 256.755 257.567 1.00 7.55 421 GLY 2m O 1
ATOM 2970 N N . SER A 1 398 ? 100.932 256.528 259.804 1.00 5.59 422 SER 2m N 1
ATOM 2971 C CA . SER A 1 398 ? 100.112 257.723 260.015 1.00 6.42 422 SER 2m CA 1
ATOM 2972 C C . SER A 1 398 ? 100.719 258.512 261.170 1.00 7.32 422 SER 2m C 1
ATOM 2973 O O . SER A 1 398 ? 100.220 258.471 262.297 1.00 7.10 422 SER 2m O 1
ATOM 2976 N N . ALA A 1 399 ? 101.768 259.279 260.875 1.00 9.40 423 ALA 2m N 1
ATOM 2977 C CA . ALA A 1 399 ? 102.283 260.242 261.834 1.00 9.65 423 ALA 2m CA 1
ATOM 2978 C C . ALA A 1 399 ? 101.381 261.459 261.900 1.00 12.19 423 ALA 2m C 1
ATOM 2979 O O . ALA A 1 399 ? 101.576 262.330 262.754 1.00 12.15 423 ALA 2m O 1
ATOM 2981 N N . SER A 1 400 ? 100.398 261.509 261.001 1.00 14.01 424 SER 2m N 1
ATOM 2982 C CA . SER A 1 400 ? 99.425 262.581 260.875 1.00 11.42 424 SER 2m CA 1
ATOM 2983 C C . SER A 1 400 ? 100.079 263.868 260.388 1.00 13.79 424 SER 2m C 1
ATOM 2984 O O . SER A 1 400 ? 99.604 264.963 260.682 1.00 16.11 424 SER 2m O 1
ATOM 2987 N N . VAL A 1 401 ? 101.170 263.753 259.623 1.00 11.08 425 VAL 2m N 1
ATOM 2988 C CA . VAL A 1 401 ? 101.683 264.937 258.943 1.00 11.79 425 VAL 2m CA 1
ATOM 2989 C C . VAL A 1 401 ? 100.637 265.446 257.962 1.00 10.34 425 VAL 2m C 1
ATOM 2990 O O . VAL A 1 401 ? 100.499 266.658 257.760 1.00 13.65 425 VAL 2m O 1
ATOM 2994 N N . HIS A 1 402 ? 99.880 264.536 257.349 1.00 10.43 426 HIS 2m N 1
ATOM 2995 C CA . HIS A 1 402 ? 98.895 264.881 256.334 1.00 9.37 426 HIS 2m CA 1
ATOM 2996 C C . HIS A 1 402 ? 97.478 265.040 256.881 1.00 9.36 426 HIS 2m C 1
ATOM 2997 O O . HIS A 1 402 ? 96.626 265.601 256.185 1.00 8.62 426 HIS 2m O 1
ATOM 3004 N N . GLY A 1 403 ? 97.209 264.575 258.099 1.00 9.82 427 GLY 2m N 1
ATOM 3005 C CA . GLY A 1 403 ? 95.914 264.812 258.727 1.00 8.61 427 GLY 2m CA 1
ATOM 3006 C C . GLY A 1 403 ? 94.740 264.309 257.906 1.00 9.02 427 GLY 2m C 1
ATOM 3007 O O . GLY A 1 403 ? 94.693 263.146 257.493 1.00 9.73 427 GLY 2m O 1
ATOM 3008 N N . ALA A 1 404 ? 93.761 265.192 257.678 1.00 7.75 428 ALA 2m N 1
ATOM 3009 C CA . ALA A 1 404 ? 92.530 264.832 256.986 1.00 7.12 428 ALA 2m CA 1
ATOM 3010 C C . ALA A 1 404 ? 92.632 264.949 255.471 1.00 8.79 428 ALA 2m C 1
ATOM 3011 O O . ALA A 1 404 ? 91.790 264.382 254.765 1.00 10.58 428 ALA 2m O 1
ATOM 3013 N N . ASN A 1 405 ? 93.626 265.669 254.961 1.00 8.52 429 ASN 2m N 1
ATOM 3014 C CA . ASN A 1 405 ? 93.850 265.804 253.527 1.00 9.18 429 ASN 2m CA 1
ATOM 3015 C C . ASN A 1 405 ? 95.327 266.077 253.289 1.00 9.08 429 ASN 2m C 1
ATOM 3016 O O . ASN A 1 405 ? 95.904 266.966 253.920 1.00 10.28 429 ASN 2m O 1
ATOM 3021 N N . ARG A 1 406 ? 95.922 265.314 252.381 1.00 8.76 430 ARG 2m N 1
ATOM 3022 C CA . ARG A 1 406 ? 97.333 265.438 252.047 1.00 8.13 430 ARG 2m CA 1
ATOM 3023 C C . ARG A 1 406 ? 97.509 266.494 250.968 1.00 9.36 430 ARG 2m C 1
ATOM 3024 O O . ARG A 1 406 ? 96.736 266.529 250.000 1.00 9.56 430 ARG 2m O 1
ATOM 3032 N N . LEU A 1 407 ? 98.490 267.375 251.137 1.00 11.12 431 LEU 2m N 1
ATOM 3033 C CA . LEU A 1 407 ? 98.829 268.318 250.081 1.00 7.81 431 LEU 2m CA 1
ATOM 3034 C C . LEU A 1 407 ? 99.715 267.626 249.053 1.00 8.38 431 LEU 2m C 1
ATOM 3035 O O . LEU A 1 407 ? 100.635 266.887 249.405 1.00 8.78 431 LEU 2m O 1
ATOM 3040 N N . GLY A 1 408 ? 99.421 267.859 247.779 1.00 7.73 432 GLY 2m N 1
ATOM 3041 C CA . GLY A 1 408 ? 100.197 267.239 246.724 1.00 8.58 432 GLY 2m CA 1
ATOM 3042 C C . GLY A 1 408 ? 101.678 267.497 246.902 1.00 9.63 432 GLY 2m C 1
ATOM 3043 O O . GLY A 1 408 ? 102.070 268.596 247.303 1.00 9.20 432 GLY 2m O 1
ATOM 3044 N N . ALA A 1 409 ? 102.508 266.490 246.637 1.00 9.68 433 ALA 2m N 1
ATOM 3045 C CA . ALA A 1 409 ? 103.961 266.595 246.739 1.00 6.98 433 ALA 2m CA 1
ATOM 3046 C C . ALA A 1 409 ? 104.447 266.646 248.183 1.00 6.28 433 ALA 2m C 1
ATOM 3047 O O . ALA A 1 409 ? 105.553 267.130 248.442 1.00 6.61 433 ALA 2m O 1
ATOM 3049 N N . ASN A 1 410 ? 103.644 266.173 249.141 1.00 6.11 434 ASN 2m N 1
ATOM 3050 C CA . ASN A 1 410 ? 104.093 266.021 250.519 1.00 6.62 434 ASN 2m CA 1
ATOM 3051 C C . ASN A 1 410 ? 104.323 264.573 250.916 1.00 5.89 434 ASN 2m C 1
ATOM 3052 O O . ASN A 1 410 ? 105.024 264.323 251.898 1.00 6.76 434 ASN 2m O 1
ATOM 3057 N N . SER A 1 411 ? 103.758 263.616 250.176 1.00 6.11 435 SER 2m N 1
ATOM 3058 C CA . SER A 1 411 ? 103.935 262.209 250.516 1.00 6.33 435 SER 2m CA 1
ATOM 3059 C C . SER A 1 411 ? 105.350 261.753 250.208 1.00 5.80 435 SER 2m C 1
ATOM 3060 O O . SER A 1 411 ? 106.030 261.168 251.056 1.00 5.74 435 SER 2m O 1
ATOM 3063 N N . LEU A 1 412 ? 105.828 262.035 248.987 1.00 5.50 436 LEU 2m N 1
ATOM 3064 C CA . LEU A 1 412 ? 107.203 261.694 248.632 1.00 4.85 436 LEU 2m CA 1
ATOM 3065 C C . LEU A 1 412 ? 108.174 262.337 249.612 1.00 5.20 436 LEU 2m C 1
ATOM 3066 O O . LEU A 1 412 ? 109.227 261.780 249.913 1.00 5.40 436 LEU 2m O 1
ATOM 3071 N N . LEU A 1 413 ? 107.797 263.505 250.166 1.00 5.36 437 LEU 2m N 1
ATOM 3072 C CA . LEU A 1 413 ? 108.603 264.138 251.201 1.00 5.19 437 LEU 2m CA 1
ATOM 3073 C C . LEU A 1 413 ? 108.531 263.356 252.506 1.00 6.15 437 LEU 2m C 1
ATOM 3074 O O . LEU A 1 413 ? 109.525 263.253 253.235 1.00 6.56 437 LEU 2m O 1
ATOM 3079 N N . ASP A 1 414 ? 107.355 262.813 252.832 1.00 8.45 438 ASP 2m N 1
ATOM 3080 C CA . ASP A 1 414 ? 107.210 262.002 254.033 1.00 8.36 438 ASP 2m CA 1
ATOM 3081 C C . ASP A 1 414 ? 107.964 260.683 253.903 1.00 8.21 438 ASP 2m C 1
ATOM 3082 O O . ASP A 1 414 ? 108.456 260.152 254.903 1.00 8.14 438 ASP 2m O 1
ATOM 3087 N N . LEU A 1 415 ? 108.083 260.154 252.684 1.00 6.59 439 LEU 2m N 1
ATOM 3088 C CA . LEU A 1 415 ? 108.852 258.934 252.482 1.00 5.69 439 LEU 2m CA 1
ATOM 3089 C C . LEU A 1 415 ? 110.303 259.146 252.896 1.00 5.72 439 LEU 2m C 1
ATOM 3090 O O . LEU A 1 415 ? 110.843 258.423 253.735 1.00 5.84 439 LEU 2m O 1
ATOM 3095 N N . VAL A 1 416 ? 110.934 260.193 252.346 1.00 6.37 440 VAL 2m N 1
ATOM 3096 C CA . VAL A 1 416 ? 112.349 260.441 252.602 1.00 6.21 440 VAL 2m CA 1
ATOM 3097 C C . VAL A 1 416 ? 112.576 260.870 254.050 1.00 6.11 440 VAL 2m C 1
ATOM 3098 O O . VAL A 1 416 ? 113.491 260.378 254.718 1.00 7.81 440 VAL 2m O 1
ATOM 3102 N N . VAL A 1 417 ? 111.763 261.801 254.559 1.00 5.65 441 VAL 2m N 1
ATOM 3103 C CA . VAL A 1 417 ? 112.022 262.343 255.894 1.00 5.71 441 VAL 2m CA 1
ATOM 3104 C C . VAL A 1 417 ? 111.835 261.267 256.956 1.00 6.24 441 VAL 2m C 1
ATOM 3105 O O . VAL A 1 417 ? 112.698 261.070 257.820 1.00 7.09 441 VAL 2m O 1
ATOM 3109 N N . PHE A 1 418 ? 110.704 260.563 256.919 1.00 6.51 442 PHE 2m N 1
ATOM 3110 C CA . PHE A 1 418 ? 110.397 259.616 257.984 1.00 7.31 442 PHE 2m CA 1
ATOM 3111 C C . PHE A 1 418 ? 111.141 258.296 257.823 1.00 5.51 442 PHE 2m C 1
ATOM 3112 O O . PHE A 1 418 ? 111.427 257.633 258.826 1.00 6.35 442 PHE 2m O 1
ATOM 3120 N N . GLY A 1 419 ? 111.496 257.909 256.599 1.00 5.11 443 GLY 2m N 1
ATOM 3121 C CA . GLY A 1 419 ? 112.416 256.796 256.445 1.00 5.17 443 GLY 2m CA 1
ATOM 3122 C C . GLY A 1 419 ? 113.757 257.096 257.083 1.00 5.84 443 GLY 2m C 1
ATOM 3123 O O . GLY A 1 419 ? 114.342 256.249 257.762 1.00 6.11 443 GLY 2m O 1
ATOM 3124 N N . ARG A 1 420 ? 114.254 258.316 256.878 1.00 5.45 444 ARG 2m N 1
ATOM 3125 C CA . ARG A 1 420 ? 115.487 258.759 257.515 1.00 6.28 444 ARG 2m CA 1
ATOM 3126 C C . ARG A 1 420 ? 115.338 258.824 259.030 1.00 7.60 444 ARG 2m C 1
ATOM 3127 O O . ARG A 1 420 ? 116.234 258.400 259.768 1.00 8.31 444 ARG 2m O 1
ATOM 3135 N N . THR A 1 421 ? 114.210 259.352 259.510 1.00 7.50 445 THR 2m N 1
ATOM 3136 C CA . THR A 1 421 ? 113.989 259.459 260.950 1.00 7.68 445 THR 2m CA 1
ATOM 3137 C C . THR A 1 421 ? 113.939 258.083 261.589 1.00 7.24 445 THR 2m C 1
ATOM 3138 O O . THR A 1 421 ? 114.485 257.870 262.679 1.00 7.95 445 THR 2m O 1
ATOM 3142 N N . ALA A 1 422 ? 113.294 257.134 260.916 1.00 6.42 446 ALA 2m N 1
ATOM 3143 C CA . ALA A 1 422 ? 113.177 255.786 261.451 1.00 7.57 446 ALA 2m CA 1
ATOM 3144 C C . ALA A 1 422 ? 114.549 255.152 261.625 1.00 8.56 446 ALA 2m C 1
ATOM 3145 O O . ALA A 1 422 ? 114.809 254.475 262.626 1.00 8.82 446 ALA 2m O 1
ATOM 3147 N N . ALA A 1 423 ? 115.439 255.364 260.657 1.00 7.51 447 ALA 2m N 1
ATOM 3148 C CA . ALA A 1 423 ? 116.797 254.846 260.766 1.00 8.20 447 ALA 2m CA 1
ATOM 3149 C C . ALA A 1 423 ? 117.545 255.501 261.921 1.00 9.02 447 ALA 2m C 1
ATOM 3150 O O . ALA A 1 423 ? 118.298 254.832 262.638 1.00 9.90 447 ALA 2m O 1
ATOM 3152 N N . ASP A 1 424 ? 117.353 256.807 262.115 1.00 8.47 448 ASP 2m N 1
ATOM 3153 C CA . ASP A 1 424 ? 117.998 257.497 263.229 1.00 9.16 448 ASP 2m CA 1
ATOM 3154 C C . ASP A 1 424 ? 117.486 256.984 264.567 1.00 10.43 448 ASP 2m C 1
ATOM 3155 O O . ASP A 1 424 ? 118.257 256.834 265.521 1.00 11.05 448 ASP 2m O 1
ATOM 3160 N N . THR A 1 425 ? 116.181 256.726 264.653 1.00 8.81 449 THR 2m N 1
ATOM 3161 C CA . THR A 1 425 ? 115.568 256.319 265.912 1.00 8.94 449 THR 2m CA 1
ATOM 3162 C C . THR A 1 425 ? 116.035 254.929 266.326 1.00 13.35 449 THR 2m C 1
ATOM 3163 O O . THR A 1 425 ? 116.286 254.677 267.510 1.00 16.27 449 THR 2m O 1
ATOM 3167 N N . VAL A 1 426 ? 116.172 254.019 265.361 1.00 11.03 450 VAL 2m N 1
ATOM 3168 C CA . VAL A 1 426 ? 116.683 252.682 265.643 1.00 10.58 450 VAL 2m CA 1
ATOM 3169 C C . VAL A 1 426 ? 118.140 252.747 266.075 1.00 13.17 450 VAL 2m C 1
ATOM 3170 O O . VAL A 1 426 ? 118.569 252.013 266.974 1.00 15.55 450 VAL 2m O 1
ATOM 3174 N N . ALA A 1 427 ? 118.928 253.609 265.433 1.00 13.22 451 ALA 2m N 1
ATOM 3175 C CA . ALA A 1 427 ? 120.338 253.728 265.780 1.00 15.48 451 ALA 2m CA 1
ATOM 3176 C C . ALA A 1 427 ? 120.513 254.008 267.267 1.00 17.92 451 ALA 2m C 1
ATOM 3177 O O . ALA A 1 427 ? 121.382 253.421 267.921 1.00 27.88 451 ALA 2m O 1
ATOM 3179 N N . GLU A 1 428 ? 119.690 254.902 267.815 1.00 15.69 452 GLU 2m N 1
ATOM 3180 C CA . GLU A 1 428 ? 119.756 255.214 269.238 1.00 18.02 452 GLU 2m CA 1
ATOM 3181 C C . GLU A 1 428 ? 119.376 254.006 270.089 1.00 18.89 452 GLU 2m C 1
ATOM 3182 O O . GLU A 1 428 ? 120.046 253.690 271.077 1.00 21.70 452 GLU 2m O 1
ATOM 3188 N N . ILE A 1 429 ? 118.325 253.287 269.687 1.00 18.83 453 ILE 2m N 1
ATOM 3189 C CA . ILE A 1 429 ? 117.831 252.094 270.437 1.00 19.52 453 ILE 2m CA 1
ATOM 3190 C C . ILE A 1 429 ? 118.829 250.944 270.275 1.00 21.92 453 ILE 2m C 1
ATOM 3191 O O . ILE A 1 429 ? 119.470 250.591 271.281 1.00 22.11 453 ILE 2m O 1
ATOM 3196 N N . VAL A 1 430 ? 118.958 250.382 269.071 1.00 23.77 454 VAL 2m N 1
ATOM 3197 C CA . VAL A 1 430 ? 119.856 249.222 268.787 1.00 20.54 454 VAL 2m CA 1
ATOM 3198 C C . VAL A 1 430 ? 121.262 249.729 268.473 1.00 27.19 454 VAL 2m C 1
ATOM 3199 O O . VAL A 1 430 ? 121.377 250.637 267.631 1.00 27.49 454 VAL 2m O 1
ATOM 3203 N N . LYS A 1 431 ? 122.290 249.162 269.109 1.00 34.43 455 LYS 2m N 1
ATOM 3204 C CA . LYS A 1 431 ? 123.707 249.530 268.847 1.00 38.69 455 LYS 2m CA 1
ATOM 3205 C C . LYS A 1 431 ? 124.168 248.834 267.563 1.00 41.56 455 LYS 2m C 1
ATOM 3206 O O . LYS A 1 431 ? 123.525 247.842 267.170 1.00 39.07 455 LYS 2m O 1
ATOM 3212 N N . PRO A 1 432 ? 125.252 249.289 266.899 1.00 42.77 456 PRO 2m N 1
ATOM 3213 C CA . PRO A 1 432 ? 125.678 248.700 265.628 1.00 38.15 456 PRO 2m CA 1
ATOM 3214 C C . PRO A 1 432 ? 125.933 247.200 265.815 1.00 41.57 456 PRO 2m C 1
ATOM 3215 O O . PRO A 1 432 ? 125.562 246.455 264.928 1.00 41.60 456 PRO 2m O 1
ATOM 3219 N N . ASN A 1 433 ? 126.551 246.796 266.929 1.00 40.80 457 ASN 2m N 1
ATOM 3220 C CA . ASN A 1 433 ? 126.778 245.364 267.261 1.00 50.16 457 ASN 2m CA 1
ATOM 3221 C C . ASN A 1 433 ? 126.010 245.061 268.548 1.00 55.44 457 ASN 2m C 1
ATOM 3222 O O . ASN A 1 433 ? 126.270 245.759 269.548 1.00 60.35 457 ASN 2m O 1
ATOM 3227 N N . SER A 1 434 ? 125.097 244.086 268.532 1.00 47.06 458 SER 2m N 1
ATOM 3228 C CA . SER A 1 434 ? 124.253 243.738 269.705 1.00 46.07 458 SER 2m CA 1
ATOM 3229 C C . SER A 1 434 ? 124.042 242.224 269.783 1.00 41.95 458 SER 2m C 1
ATOM 3230 O O . SER A 1 434 ? 124.054 241.577 268.720 1.00 41.92 458 SER 2m O 1
ATOM 3233 N N . PRO A 1 435 ? 123.838 241.628 270.981 1.00 39.45 459 PRO 2m N 1
ATOM 3234 C CA . PRO A 1 435 ? 123.534 240.199 271.087 1.00 36.26 459 PRO 2m CA 1
ATOM 3235 C C . PRO A 1 435 ? 122.262 239.905 270.282 1.00 32.98 459 PRO 2m C 1
ATOM 3236 O O . PRO A 1 435 ? 121.398 240.753 270.269 1.00 32.18 459 PRO 2m O 1
ATOM 3240 N N . PRO A 1 436 ? 122.103 238.725 269.643 1.00 32.34 460 PRO 2m N 1
ATOM 3241 C CA . PRO A 1 436 ? 120.934 238.471 268.759 1.00 30.20 460 PRO 2m CA 1
ATOM 3242 C C . PRO A 1 436 ? 119.622 238.383 269.523 1.00 25.83 460 PRO 2m C 1
ATOM 3243 O O . PRO A 1 436 ? 119.584 237.996 270.696 1.00 29.13 460 PRO 2m O 1
ATOM 3247 N N . VAL A 1 437 ? 118.526 238.804 268.866 1.00 24.78 461 VAL 2m N 1
ATOM 3248 C CA . VAL A 1 437 ? 117.192 238.743 269.483 1.00 24.81 461 VAL 2m CA 1
ATOM 3249 C C . VAL A 1 437 ? 116.810 237.285 269.756 1.00 25.38 461 VAL 2m C 1
ATOM 3250 O O . VAL A 1 437 ? 117.198 236.367 269.030 1.00 27.30 461 VAL 2m O 1
ATOM 3254 N N . THR A 1 438 ? 116.035 237.072 270.828 1.00 27.20 462 THR 2m N 1
ATOM 3255 C CA . THR A 1 438 ? 115.557 235.735 271.214 1.00 26.59 462 THR 2m CA 1
ATOM 3256 C C . THR A 1 438 ? 114.124 235.574 270.716 1.00 28.20 462 THR 2m C 1
ATOM 3257 O O . THR A 1 438 ? 113.168 235.946 271.401 1.00 28.86 462 THR 2m O 1
ATOM 3261 N N . LEU A 1 439 ? 113.972 235.007 269.527 1.00 28.73 463 LEU 2m N 1
ATOM 3262 C CA . LEU A 1 439 ? 112.644 234.777 268.974 1.00 28.08 463 LEU 2m CA 1
ATOM 3263 C C . LEU A 1 439 ? 111.828 233.908 269.932 1.00 27.61 463 LEU 2m C 1
ATOM 3264 O O . LEU A 1 439 ? 112.322 232.866 270.386 1.00 26.73 463 LEU 2m O 1
ATOM 3269 N N . PRO A 1 440 ? 110.593 234.290 270.263 1.00 27.94 464 PRO 2m N 1
ATOM 3270 C CA . PRO A 1 440 ? 109.814 233.507 271.228 1.00 28.58 464 PRO 2m CA 1
ATOM 3271 C C . PRO A 1 440 ? 109.659 232.063 270.772 1.00 35.32 464 PRO 2m C 1
ATOM 3272 O O . PRO A 1 440 ? 109.839 231.733 269.599 1.00 35.52 464 PRO 2m O 1
ATOM 3276 N N . LYS A 1 441 ? 109.330 231.187 271.725 1.00 38.28 465 LYS 2m N 1
ATOM 3277 C CA . LYS A 1 441 ? 109.397 229.755 271.447 1.00 44.20 465 LYS 2m CA 1
ATOM 3278 C C . LYS A 1 441 ? 108.400 229.350 270.364 1.00 44.00 465 LYS 2m C 1
ATOM 3279 O O . LYS A 1 441 ? 108.748 228.616 269.433 1.00 43.75 465 LYS 2m O 1
ATOM 3285 N N . ASP A 1 442 ? 107.159 229.817 270.465 1.00 42.77 466 ASP 2m N 1
ATOM 3286 C CA . ASP A 1 442 ? 106.132 229.507 269.468 1.00 41.70 466 ASP 2m CA 1
ATOM 3287 C C . ASP A 1 442 ? 106.025 230.630 268.438 1.00 38.82 466 ASP 2m C 1
ATOM 3288 O O . ASP A 1 442 ? 104.962 231.211 268.225 1.00 42.12 466 ASP 2m O 1
ATOM 3293 N N . ALA A 1 443 ? 107.141 230.929 267.786 1.00 31.93 467 ALA 2m N 1
ATOM 3294 C CA . ALA A 1 443 ? 107.205 232.042 266.848 1.00 29.72 467 ALA 2m CA 1
ATOM 3295 C C . ALA A 1 443 ? 106.780 231.551 265.472 1.00 28.56 467 ALA 2m C 1
ATOM 3296 O O . ALA A 1 443 ? 107.497 230.775 264.832 1.00 27.69 467 ALA 2m O 1
ATOM 3298 N N . GLY A 1 444 ? 105.616 232.005 265.016 1.00 26.52 468 GLY 2m N 1
ATOM 3299 C CA . GLY A 1 444 ? 105.087 231.648 263.723 1.00 24.63 468 GLY 2m CA 1
ATOM 3300 C C . GLY A 1 444 ? 104.028 230.566 263.746 1.00 24.24 468 GLY 2m C 1
ATOM 3301 O O . GLY A 1 444 ? 103.262 230.454 262.785 1.00 27.91 468 GLY 2m O 1
ATOM 3302 N N . GLY A 1 445 ? 103.968 229.773 264.814 1.00 23.64 469 GLY 2m N 1
ATOM 3303 C CA . GLY A 1 445 ? 103.007 228.692 264.918 1.00 19.22 469 GLY 2m CA 1
ATOM 3304 C C . GLY A 1 445 ? 101.647 229.044 264.357 1.00 20.69 469 GLY 2m C 1
ATOM 3305 O O . GLY A 1 445 ? 101.142 228.365 263.460 1.00 19.09 469 GLY 2m O 1
ATOM 3306 N N . GLY A 1 446 ? 101.048 230.118 264.873 1.00 22.11 470 GLY 2m N 1
ATOM 3307 C CA . GLY A 1 446 ? 99.746 230.532 264.380 1.00 16.53 470 GLY 2m CA 1
ATOM 3308 C C . GLY A 1 446 ? 99.766 230.922 262.915 1.00 17.56 470 GLY 2m C 1
ATOM 3309 O O . GLY A 1 446 ? 98.864 230.566 262.155 1.00 17.40 470 GLY 2m O 1
ATOM 3310 N N . THR A 1 447 ? 100.795 231.662 262.501 1.00 17.09 471 THR 2m N 1
ATOM 3311 C CA . THR A 1 447 ? 100.890 232.094 261.111 1.00 16.75 471 THR 2m CA 1
ATOM 3312 C C . THR A 1 447 ? 101.014 230.903 260.169 1.00 15.75 471 THR 2m C 1
ATOM 3313 O O . THR A 1 447 ? 100.352 230.856 259.125 1.00 16.09 471 THR 2m O 1
ATOM 3317 N N . ILE A 1 448 ? 101.852 229.928 260.521 1.00 16.55 472 ILE 2m N 1
ATOM 3318 C CA . ILE A 1 448 ? 102.011 228.743 259.683 1.00 16.98 472 ILE 2m CA 1
ATOM 3319 C C . ILE A 1 448 ? 100.694 227.987 259.580 1.00 15.85 472 ILE 2m C 1
ATOM 3320 O O . ILE A 1 448 ? 100.320 227.502 258.505 1.00 15.61 472 ILE 2m O 1
ATOM 3325 N N . ASP A 1 449 ? 99.978 227.861 260.696 1.00 14.20 473 ASP 2m N 1
ATOM 3326 C CA . ASP A 1 449 ? 98.716 227.132 260.691 1.00 14.84 473 ASP 2m CA 1
ATOM 3327 C C . ASP A 1 449 ? 97.697 227.808 259.784 1.00 15.12 473 ASP 2m C 1
ATOM 3328 O O . ASP A 1 449 ? 97.011 227.148 258.998 1.00 17.74 473 ASP 2m O 1
ATOM 3333 N N . ARG A 1 450 ? 97.583 229.133 259.888 1.00 13.75 474 ARG 2m N 1
ATOM 3334 C CA . ARG A 1 450 ? 96.662 229.868 259.030 1.00 14.00 474 ARG 2m CA 1
ATOM 3335 C C . ARG A 1 450 ? 97.078 229.774 257.569 1.00 13.21 474 ARG 2m C 1
ATOM 3336 O O . ARG A 1 450 ? 96.233 229.590 256.685 1.00 15.32 474 ARG 2m O 1
ATOM 3344 N N . PHE A 1 451 ? 98.376 229.901 257.292 1.00 12.78 475 PHE 2m N 1
ATOM 3345 C CA . PHE A 1 451 ? 98.855 229.780 255.921 1.00 14.64 475 PHE 2m CA 1
ATOM 3346 C C . PHE A 1 451 ? 98.487 228.423 255.340 1.00 15.92 475 PHE 2m C 1
ATOM 3347 O O . PHE A 1 451 ? 98.061 228.325 254.184 1.00 15.59 475 PHE 2m O 1
ATOM 3355 N N . ASP A 1 452 ? 98.646 227.368 256.134 1.00 16.08 476 ASP 2m N 1
ATOM 3356 C CA . ASP A 1 452 ? 98.309 226.025 255.680 1.00 17.61 476 ASP 2m CA 1
ATOM 3357 C C . ASP A 1 452 ? 96.804 225.860 255.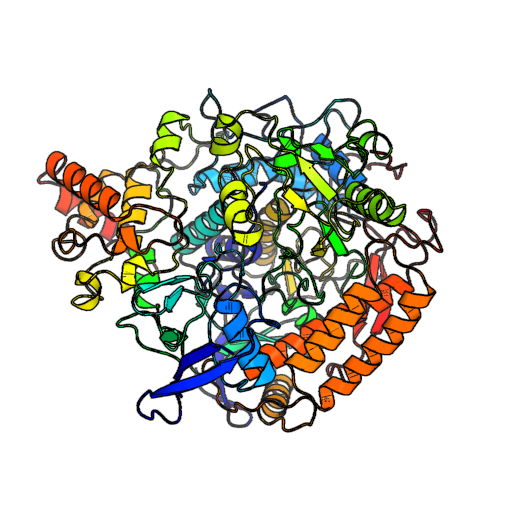514 1.00 20.66 476 ASP 2m C 1
ATOM 3358 O O . ASP A 1 452 ? 96.343 225.212 254.568 1.00 22.83 476 ASP 2m O 1
ATOM 3363 N N . LYS A 1 453 ? 96.025 226.444 256.425 1.00 19.70 477 LYS 2m N 1
ATOM 3364 C CA . LYS A 1 453 ? 94.571 226.387 256.321 1.00 18.48 477 LYS 2m CA 1
ATOM 3365 C C . LYS A 1 453 ? 94.081 227.095 255.065 1.00 17.11 477 LYS 2m C 1
ATOM 3366 O O . LYS A 1 453 ? 93.139 226.635 254.409 1.00 18.57 477 LYS 2m O 1
ATOM 3372 N N . ILE A 1 454 ? 94.702 228.221 254.723 1.00 15.67 478 ILE 2m N 1
ATOM 3373 C CA . ILE A 1 454 ? 94.344 228.952 253.512 1.00 16.25 478 ILE 2m CA 1
ATOM 3374 C C . ILE A 1 454 ? 94.886 228.249 252.278 1.00 17.26 478 ILE 2m C 1
ATOM 3375 O O . ILE A 1 454 ? 94.238 228.230 251.226 1.00 19.17 478 ILE 2m O 1
ATOM 3380 N N . ARG A 1 455 ? 96.080 227.669 252.378 1.00 17.43 479 ARG 2m N 1
ATOM 3381 C CA . ARG A 1 455 ? 96.637 226.925 251.255 1.00 17.23 479 ARG 2m CA 1
ATOM 3382 C C . ARG A 1 455 ? 95.695 225.805 250.838 1.00 21.20 479 ARG 2m C 1
ATOM 3383 O O . ARG A 1 455 ? 95.441 225.600 249.647 1.00 24.39 479 ARG 2m O 1
ATOM 3391 N N . HIS A 1 456 ? 95.178 225.064 251.809 1.00 19.04 480 HIS 2m N 1
ATOM 3392 C CA . HIS A 1 456 ? 94.242 223.971 251.555 1.00 18.11 480 HIS 2m CA 1
ATOM 3393 C C . HIS A 1 456 ? 92.802 224.410 251.813 1.00 22.45 480 HIS 2m C 1
ATOM 3394 O O . HIS A 1 456 ? 92.069 223.811 252.600 1.00 27.15 480 HIS 2m O 1
ATOM 3401 N N . ALA A 1 457 ? 92.394 225.467 251.119 1.00 22.58 481 ALA 2m N 1
ATOM 3402 C CA . ALA A 1 457 ? 91.051 226.019 251.230 1.00 21.70 481 ALA 2m CA 1
ATOM 3403 C C . ALA A 1 457 ? 90.215 225.567 250.041 1.00 18.90 481 ALA 2m C 1
ATOM 3404 O O . ALA A 1 457 ? 90.605 225.780 248.888 1.00 22.60 481 ALA 2m O 1
ATOM 3406 N N . LYS A 1 458 ? 89.070 224.948 250.320 1.00 16.42 482 LYS 2m N 1
ATOM 3407 C CA . LYS A 1 458 ? 88.213 224.366 249.295 1.00 19.44 482 LYS 2m CA 1
ATOM 3408 C C . LYS A 1 458 ? 86.764 224.794 249.487 1.00 20.15 482 LYS 2m C 1
ATOM 3409 O O . LYS A 1 458 ? 85.839 223.983 249.384 1.00 20.56 482 LYS 2m O 1
ATOM 3415 N N . GLY A 1 459 ? 86.543 226.078 249.758 1.00 21.97 483 GLY 2m N 1
ATOM 3416 C CA . GLY A 1 459 ? 85.216 226.595 249.999 1.00 19.90 483 GLY 2m CA 1
ATOM 3417 C C . GLY A 1 459 ? 84.532 227.111 248.746 1.00 20.68 483 GLY 2m C 1
ATOM 3418 O O . GLY A 1 459 ? 85.123 227.171 247.665 1.00 21.80 483 GLY 2m O 1
ATOM 3419 N N . PRO A 1 460 ? 83.260 227.504 248.878 1.00 23.40 484 PRO 2m N 1
ATOM 3420 C CA . PRO A 1 460 ? 82.479 227.851 247.677 1.00 20.30 484 PRO 2m CA 1
ATOM 3421 C C . PRO A 1 460 ? 82.883 229.152 246.999 1.00 20.73 484 PRO 2m C 1
ATOM 3422 O O . PRO A 1 460 ? 82.974 229.185 245.766 1.00 23.90 484 PRO 2m O 1
ATOM 3426 N N . VAL A 1 461 ? 83.111 230.229 247.749 1.00 17.42 485 VAL 2m N 1
ATOM 3427 C CA . VAL A 1 461 ? 83.365 231.531 247.138 1.00 18.29 485 VAL 2m CA 1
ATOM 3428 C C . VAL A 1 461 ? 84.814 231.614 246.677 1.00 16.15 485 VAL 2m C 1
ATOM 3429 O O . VAL A 1 461 ? 85.718 231.012 247.267 1.00 17.38 485 VAL 2m O 1
ATOM 3433 N N . SER A 1 462 ? 85.036 232.361 245.597 1.00 14.67 486 SER 2m N 1
ATOM 3434 C CA . SER A 1 462 ? 86.359 232.582 245.037 1.00 12.62 486 SER 2m CA 1
ATOM 3435 C C . SER A 1 462 ? 86.923 233.915 245.515 1.00 11.20 486 SER 2m C 1
ATOM 3436 O O . SER A 1 462 ? 86.181 234.859 245.796 1.00 12.63 486 SER 2m O 1
ATOM 3439 N N . THR A 1 463 ? 88.254 233.982 245.597 1.00 10.54 487 THR 2m N 1
ATOM 3440 C CA . THR A 1 463 ? 88.910 235.202 246.055 1.00 10.44 487 THR 2m CA 1
ATOM 3441 C C . THR A 1 463 ? 88.520 236.390 245.186 1.00 10.05 487 THR 2m C 1
ATOM 3442 O O . THR A 1 463 ? 88.251 237.483 245.697 1.00 11.87 487 THR 2m O 1
ATOM 3446 N N . ALA A 1 464 ? 88.487 236.194 243.868 1.00 9.39 488 ALA 2m N 1
ATOM 3447 C CA . ALA A 1 464 ? 88.167 237.286 242.957 1.00 9.91 488 ALA 2m CA 1
ATOM 3448 C C . ALA A 1 464 ? 86.748 237.792 243.175 1.00 10.87 488 ALA 2m C 1
ATOM 3449 O O . ALA A 1 464 ? 86.508 239.003 243.221 1.00 10.92 488 ALA 2m O 1
ATOM 3451 N N . ASP A 1 465 ? 85.789 236.875 243.307 1.00 10.45 489 ASP 2m N 1
ATOM 3452 C CA . ASP A 1 465 ? 84.406 237.285 243.523 1.00 11.64 489 ASP 2m CA 1
ATOM 3453 C C . ASP A 1 465 ? 84.263 238.067 244.819 1.00 11.80 489 ASP 2m C 1
ATOM 3454 O O . ASP A 1 465 ? 83.592 239.105 244.858 1.00 13.72 489 ASP 2m O 1
ATOM 3459 N N . LEU A 1 466 ? 84.885 237.581 245.892 1.00 9.76 490 LEU 2m N 1
ATOM 3460 C CA . LEU A 1 466 ? 84.801 238.273 247.171 1.00 8.81 490 LEU 2m CA 1
ATOM 3461 C C . LEU A 1 466 ? 85.444 239.650 247.090 1.00 9.30 490 LEU 2m C 1
ATOM 3462 O O . LEU A 1 466 ? 84.932 240.618 247.663 1.00 10.05 490 LEU 2m O 1
ATOM 3467 N N . ARG A 1 467 ? 86.568 239.757 246.379 1.00 7.66 491 ARG 2m N 1
ATOM 3468 C CA . ARG A 1 467 ? 87.236 241.047 246.239 1.00 8.80 491 ARG 2m CA 1
ATOM 3469 C C . ARG A 1 467 ? 86.371 242.033 245.469 1.00 9.86 491 ARG 2m C 1
ATOM 3470 O O . ARG A 1 467 ? 86.257 243.203 245.851 1.00 9.37 491 ARG 2m O 1
ATOM 3478 N N . SER A 1 468 ? 85.748 241.578 244.381 1.00 10.37 492 SER 2m N 1
ATOM 3479 C CA . SER A 1 468 ? 84.859 242.449 243.621 1.00 9.68 492 SER 2m CA 1
ATOM 3480 C C . SER A 1 468 ? 83.702 242.933 244.484 1.00 11.30 492 SER 2m C 1
ATOM 3481 O O . SER A 1 468 ? 83.277 244.088 244.376 1.00 14.41 492 SER 2m O 1
ATOM 3484 N N . LYS A 1 469 ? 83.177 242.058 245.340 1.00 10.41 493 LYS 2m N 1
ATOM 3485 C CA . LYS A 1 469 ? 82.099 242.455 246.237 1.00 10.70 493 LYS 2m CA 1
ATOM 3486 C C . LYS A 1 469 ? 82.558 243.564 247.175 1.00 11.72 493 LYS 2m C 1
ATOM 3487 O O . LYS A 1 469 ? 81.868 244.575 247.349 1.00 13.47 493 LYS 2m O 1
ATOM 3493 N N . LEU A 1 470 ? 83.735 243.395 247.779 1.00 10.03 494 LEU 2m N 1
ATOM 3494 C CA . LEU A 1 470 ? 84.270 244.414 248.677 1.00 9.51 494 LEU 2m CA 1
ATOM 3495 C C . LEU A 1 470 ? 84.539 245.717 247.939 1.00 8.38 494 LEU 2m C 1
ATOM 3496 O O . LEU A 1 470 ? 84.207 246.800 248.430 1.00 9.58 494 LEU 2m O 1
ATOM 3501 N N . GLN A 1 471 ? 85.149 245.630 246.756 1.00 8.80 495 GLN 2m N 1
ATOM 3502 C CA . GLN A 1 471 ? 85.462 246.832 245.996 1.00 8.41 495 GLN 2m CA 1
ATOM 3503 C C . GLN A 1 471 ? 84.193 247.590 245.635 1.00 10.20 495 GLN 2m C 1
ATOM 3504 O O . GLN A 1 471 ? 84.156 248.824 245.695 1.00 11.57 495 GLN 2m O 1
ATOM 3510 N N . ARG A 1 472 ? 83.140 246.864 245.262 1.00 10.19 496 ARG 2m N 1
ATOM 3511 C CA . ARG A 1 472 ? 81.865 247.491 244.942 1.00 9.92 496 ARG 2m CA 1
ATOM 3512 C C . ARG A 1 472 ? 81.280 248.207 246.153 1.00 11.41 496 ARG 2m C 1
ATOM 3513 O O . ARG A 1 472 ? 80.843 249.359 246.058 1.00 13.83 496 ARG 2m O 1
ATOM 3521 N N . THR A 1 473 ? 81.261 247.536 247.308 1.00 11.16 497 THR 2m N 1
ATOM 3522 C CA . THR A 1 473 ? 80.665 248.140 248.494 1.00 10.88 497 THR 2m CA 1
ATOM 3523 C C . THR A 1 473 ? 81.409 249.404 248.903 1.00 10.13 497 THR 2m C 1
ATOM 3524 O O . THR A 1 473 ? 80.787 250.415 249.248 1.00 10.67 497 THR 2m O 1
ATOM 3528 N N . MET A 1 474 ? 82.741 249.368 248.871 1.00 8.74 498 MET 2m N 1
ATOM 3529 C CA . MET A 1 474 ? 83.521 250.541 249.255 1.00 10.23 498 MET 2m CA 1
ATOM 3530 C C . MET A 1 474 ? 83.270 251.700 248.300 1.00 10.97 498 MET 2m C 1
ATOM 3531 O O . MET A 1 474 ? 83.122 252.850 248.728 1.00 11.64 498 MET 2m O 1
ATOM 3536 N N . GLN A 1 475 ? 83.224 251.413 247.000 1.00 9.52 499 GLN 2m N 1
ATOM 3537 C CA . GLN A 1 475 ? 83.025 252.455 245.999 1.00 9.41 499 GLN 2m CA 1
ATOM 3538 C C . GLN A 1 475 ? 81.643 253.086 246.111 1.00 11.63 499 GLN 2m C 1
ATOM 3539 O O . GLN A 1 475 ? 81.488 254.294 245.894 1.00 13.49 499 GLN 2m O 1
ATOM 3545 N N . THR A 1 476 ? 80.625 252.288 246.428 1.00 10.60 500 THR 2m N 1
ATOM 3546 C CA . THR A 1 476 ? 79.252 252.775 246.490 1.00 10.08 500 THR 2m CA 1
ATOM 3547 C C . THR A 1 476 ? 78.853 253.309 247.857 1.00 12.29 500 THR 2m C 1
ATOM 3548 O O . THR A 1 476 ? 78.021 254.220 247.935 1.00 19.07 500 THR 2m O 1
ATOM 3552 N N . ARG A 1 477 ? 79.407 252.763 248.936 1.00 10.89 501 ARG 2m N 1
ATOM 3553 C CA . ARG A 1 477 ? 78.990 253.131 250.281 1.00 10.45 501 ARG 2m CA 1
ATOM 3554 C C . ARG A 1 477 ? 79.924 254.138 250.934 1.00 11.63 501 ARG 2m C 1
ATOM 3555 O O . ARG A 1 477 ? 79.554 254.730 251.954 1.00 15.78 501 ARG 2m O 1
ATOM 3563 N N . ALA A 1 478 ? 81.118 254.343 250.381 1.00 12.62 502 ALA 2m N 1
ATOM 3564 C CA . ALA A 1 478 ? 82.062 255.348 250.869 1.00 11.51 502 ALA 2m CA 1
ATOM 3565 C C . ALA A 1 478 ? 82.583 256.187 249.706 1.00 11.01 502 ALA 2m C 1
ATOM 3566 O O . ALA A 1 478 ? 83.777 256.170 249.391 1.00 13.36 502 ALA 2m O 1
ATOM 3568 N N . PRO A 1 479 ? 81.704 256.946 249.048 1.00 11.36 503 PRO 2m N 1
ATOM 3569 C CA . PRO A 1 479 ? 82.128 257.794 247.927 1.00 10.58 503 PRO 2m CA 1
ATOM 3570 C C . PRO A 1 479 ? 82.676 259.136 248.395 1.00 12.50 503 PRO 2m C 1
ATOM 3571 O O . PRO A 1 479 ? 82.956 259.306 249.585 1.00 11.78 503 PRO 2m O 1
ATOM 3575 N N . VAL A 1 480 ? 82.871 260.081 247.469 1.00 11.55 504 VAL 2m N 1
ATOM 3576 C CA . VAL A 1 480 ? 83.349 261.410 247.855 1.00 11.12 504 VAL 2m CA 1
ATOM 3577 C C . VAL A 1 480 ? 82.401 262.041 248.869 1.00 13.00 504 VAL 2m C 1
ATOM 3578 O O . VAL A 1 480 ? 82.834 262.586 249.891 1.00 15.08 504 VAL 2m O 1
ATOM 3582 N N . TYR A 1 481 ? 81.095 261.977 248.609 1.00 11.15 505 TYR 2m N 1
ATOM 3583 C CA . TYR A 1 481 ? 80.078 262.522 249.506 1.00 13.77 505 TYR 2m CA 1
ATOM 3584 C C . TYR A 1 481 ? 79.372 261.366 250.200 1.00 13.90 505 TYR 2m C 1
ATOM 3585 O O . TYR A 1 481 ? 78.558 260.670 249.586 1.00 15.75 505 TYR 2m O 1
ATOM 3594 N N . ARG A 1 482 ? 79.666 261.182 251.480 1.00 13.20 506 ARG 2m N 1
ATOM 3595 C CA . ARG A 1 482 ? 79.168 260.050 252.244 1.00 13.15 506 ARG 2m CA 1
ATOM 3596 C C . ARG A 1 482 ? 77.916 260.460 253.009 1.00 15.65 506 ARG 2m C 1
ATOM 3597 O O . ARG A 1 482 ? 77.821 261.588 253.499 1.00 18.65 506 ARG 2m O 1
ATOM 3605 N N . ASN A 1 483 ? 76.936 259.562 253.075 1.00 16.63 507 ASN 2m N 1
ATOM 3606 C CA . ASN A 1 483 ? 75.775 259.761 253.931 1.00 19.01 507 ASN 2m CA 1
ATOM 3607 C C . ASN A 1 483 ? 75.689 258.662 254.977 1.00 19.80 507 ASN 2m C 1
ATOM 3608 O O . ASN A 1 483 ? 76.180 257.546 254.784 1.00 25.13 507 ASN 2m O 1
ATOM 3613 N N . GLY A 1 484 ? 75.061 259.009 256.099 1.00 15.96 508 GLY 2m N 1
ATOM 3614 C CA . GLY A 1 484 ? 75.067 258.119 257.245 1.00 18.40 508 GLY 2m CA 1
ATOM 3615 C C . GLY A 1 484 ? 74.295 256.839 256.998 1.00 23.07 508 GLY 2m C 1
ATOM 3616 O O . GLY A 1 484 ? 74.684 255.768 257.472 1.00 27.98 508 GLY 2m O 1
ATOM 3617 N N . ASP A 1 485 ? 73.187 256.930 256.261 1.00 24.71 509 ASP 2m N 1
ATOM 3618 C CA . ASP A 1 485 ? 72.403 255.739 255.955 1.00 24.05 509 ASP 2m CA 1
ATOM 3619 C C . ASP A 1 485 ? 73.224 254.730 255.163 1.00 25.51 509 ASP 2m C 1
ATOM 3620 O O . ASP A 1 485 ? 73.304 253.553 255.528 1.00 28.89 509 ASP 2m O 1
ATOM 3625 N N . ASP A 1 486 ? 73.843 255.176 254.067 1.00 23.72 510 ASP 2m N 1
ATOM 3626 C CA . ASP A 1 486 ? 74.667 254.269 253.273 1.00 22.56 510 ASP 2m CA 1
ATOM 3627 C C . ASP A 1 486 ? 75.830 253.735 254.093 1.00 20.44 510 ASP 2m C 1
ATOM 3628 O O . ASP A 1 486 ? 76.166 252.548 254.012 1.00 21.73 510 ASP 2m O 1
ATOM 3633 N N . LEU A 1 487 ? 76.460 254.599 254.889 1.00 19.11 511 LEU 2m N 1
ATOM 3634 C CA . LEU A 1 487 ? 77.583 254.157 255.706 1.00 18.64 511 LEU 2m CA 1
ATOM 3635 C C . LEU A 1 487 ? 77.163 253.033 256.643 1.00 20.37 511 LEU 2m C 1
ATOM 3636 O O . LEU A 1 487 ? 77.937 252.103 256.897 1.00 24.22 511 LEU 2m O 1
ATOM 3641 N N . LYS A 1 488 ? 75.939 253.100 257.166 1.00 20.23 512 LYS 2m N 1
ATOM 3642 C CA . LYS A 1 488 ? 75.432 252.022 258.008 1.00 21.83 512 LYS 2m CA 1
ATOM 3643 C C . LYS A 1 488 ? 75.186 250.759 257.193 1.00 23.44 512 LYS 2m C 1
ATOM 3644 O O . LYS A 1 488 ? 75.627 249.669 257.573 1.00 25.40 512 LYS 2m O 1
ATOM 3650 N N . LYS A 1 489 ? 74.482 250.885 256.063 1.00 20.86 513 LYS 2m N 1
ATOM 3651 C CA . LYS A 1 489 ? 74.286 249.737 255.184 1.00 19.51 513 LYS 2m CA 1
ATOM 3652 C C . LYS A 1 489 ? 75.617 249.081 254.858 1.00 19.95 513 LYS 2m C 1
ATOM 3653 O O . LYS A 1 489 ? 75.784 247.865 255.000 1.00 20.51 513 LYS 2m O 1
ATOM 3659 N N . GLY A 1 490 ? 76.583 249.888 254.423 1.00 17.24 514 GLY 2m N 1
ATOM 3660 C CA . GLY A 1 490 ? 77.878 249.345 254.054 1.00 17.92 514 GLY 2m CA 1
ATOM 3661 C C . GLY A 1 490 ? 78.576 248.672 255.217 1.00 17.00 514 GLY 2m C 1
ATOM 3662 O O . GLY A 1 490 ? 79.217 247.631 255.053 1.00 16.85 514 GLY 2m O 1
ATOM 3663 N N . CYS A 1 491 ? 78.458 249.253 256.411 1.00 16.83 515 CYS 2m N 1
ATOM 3664 C CA . CYS A 1 491 ? 79.100 248.665 257.579 1.00 19.87 515 CYS 2m CA 1
ATOM 3665 C C . CYS A 1 491 ? 78.555 247.270 257.854 1.00 20.34 515 CYS 2m C 1
ATOM 3666 O O . CYS A 1 491 ? 79.297 246.378 258.283 1.00 20.18 515 CYS 2m O 1
ATOM 3669 N N . GLU A 1 492 ? 77.259 247.063 257.620 1.00 22.18 516 GLU 2m N 1
ATOM 3670 C CA . GLU A 1 492 ? 76.701 245.720 257.734 1.00 20.86 516 GLU 2m CA 1
ATOM 3671 C C . GLU A 1 492 ? 77.237 244.813 256.635 1.00 18.58 516 GLU 2m C 1
ATOM 3672 O O . GLU A 1 492 ? 77.542 243.640 256.881 1.00 22.65 516 GLU 2m O 1
ATOM 3678 N N . GLU A 1 493 ? 77.353 245.339 255.414 1.00 17.24 517 GLU 2m N 1
ATOM 3679 C CA . GLU A 1 493 ? 77.817 244.533 254.290 1.00 17.47 517 GLU 2m CA 1
ATOM 3680 C C . GLU A 1 493 ? 79.262 244.089 254.472 1.00 18.34 517 GLU 2m C 1
ATOM 3681 O O . GLU A 1 493 ? 79.596 242.928 254.208 1.00 18.82 517 GLU 2m O 1
ATOM 3687 N N . VAL A 1 494 ? 80.136 244.993 254.917 1.00 16.53 518 VAL 2m N 1
ATOM 3688 C CA . VAL A 1 494 ? 81.539 244.621 255.072 1.00 16.42 518 VAL 2m CA 1
ATOM 3689 C C . VAL A 1 494 ? 81.691 243.584 256.173 1.00 16.91 518 VAL 2m C 1
ATOM 3690 O O . VAL A 1 494 ? 82.561 242.708 256.094 1.00 18.51 518 VAL 2m O 1
ATOM 3694 N N . ARG A 1 495 ? 80.860 243.659 257.212 1.00 16.22 519 ARG 2m N 1
ATOM 3695 C CA . ARG A 1 495 ? 80.887 242.633 258.248 1.00 17.14 519 ARG 2m CA 1
ATOM 3696 C C . ARG A 1 495 ? 80.478 241.278 257.685 1.00 18.39 519 ARG 2m C 1
ATOM 3697 O O . ARG A 1 495 ? 81.020 240.243 258.087 1.00 20.89 519 ARG 2m O 1
ATOM 3705 N N . GLU A 1 496 ? 79.521 241.262 256.754 1.00 18.00 520 GLU 2m N 1
ATOM 3706 C CA . GLU A 1 496 ? 79.166 240.011 256.094 1.00 19.86 520 GLU 2m CA 1
ATOM 3707 C C . GLU A 1 496 ? 80.318 239.496 255.239 1.00 16.86 520 GLU 2m C 1
ATOM 3708 O O . GLU A 1 496 ? 80.641 238.303 255.275 1.00 18.41 520 GLU 2m O 1
ATOM 3714 N N . ILE A 1 497 ? 80.959 240.383 254.473 1.00 13.53 521 ILE 2m N 1
ATOM 3715 C CA . ILE A 1 497 ? 82.117 239.995 253.674 1.00 15.09 521 ILE 2m CA 1
ATOM 3716 C C . ILE A 1 497 ? 83.234 239.480 254.571 1.00 15.89 521 ILE 2m C 1
ATOM 3717 O O . ILE A 1 497 ? 84.043 238.641 254.154 1.00 14.49 521 ILE 2m O 1
ATOM 3722 N N . MET A 1 498 ? 83.301 239.970 255.810 1.00 16.28 522 MET 2m N 1
ATOM 3723 C CA . MET A 1 498 ? 84.295 239.479 256.761 1.00 17.05 522 MET 2m CA 1
ATOM 3724 C C . MET A 1 498 ? 84.040 238.028 257.138 1.00 17.66 522 MET 2m C 1
ATOM 3725 O O . MET A 1 498 ? 84.978 237.227 257.221 1.00 20.16 522 MET 2m O 1
ATOM 3730 N N . LYS A 1 499 ? 82.783 237.675 257.390 1.00 17.62 523 LYS 2m N 1
ATOM 3731 C CA . LYS A 1 499 ? 82.442 236.312 257.765 1.00 18.59 523 LYS 2m CA 1
ATOM 3732 C C . LYS A 1 499 ? 82.348 235.396 256.556 1.00 16.64 523 LYS 2m C 1
ATOM 3733 O O . LYS A 1 499 ? 82.204 234.181 256.723 1.00 20.18 523 LYS 2m O 1
ATOM 3739 N N . GLU A 1 500 ? 82.432 235.955 255.353 1.00 18.57 524 GLU 2m N 1
ATOM 3740 C CA . GLU A 1 500 ? 82.428 235.190 254.119 1.00 18.32 524 GLU 2m CA 1
ATOM 3741 C C . GLU A 1 500 ? 83.818 234.713 253.724 1.00 19.90 524 GLU 2m C 1
ATOM 3742 O O . GLU A 1 500 ? 83.936 233.819 252.878 1.00 19.76 524 GLU 2m O 1
ATOM 3748 N N . TYR A 1 501 ? 84.865 235.280 254.324 1.00 17.44 525 TYR 2m N 1
ATOM 3749 C CA . TYR A 1 501 ? 86.231 234.859 254.042 1.00 18.78 525 TYR 2m CA 1
ATOM 3750 C C . TYR A 1 501 ? 86.496 233.443 254.529 1.00 19.13 525 TYR 2m C 1
ATOM 3751 O O . TYR A 1 501 ? 87.487 232.830 254.122 1.00 21.33 525 TYR 2m O 1
ATOM 3760 N N . LYS A 1 502 ? 85.626 232.919 255.392 1.00 20.00 526 LYS 2m N 1
ATOM 3761 C CA . LYS A 1 502 ? 85.699 231.548 255.870 1.00 20.48 526 LYS 2m CA 1
ATOM 3762 C C . LYS A 1 502 ? 85.280 230.540 254.808 1.00 21.24 526 LYS 2m C 1
ATOM 3763 O O . LYS A 1 502 ? 85.505 229.340 254.994 1.00 22.67 526 LYS 2m O 1
ATOM 3769 N N . ASP A 1 503 ? 84.689 230.999 253.706 1.00 23.52 527 ASP 2m N 1
ATOM 3770 C CA . ASP A 1 503 ? 84.259 230.138 252.615 1.00 19.68 527 ASP 2m CA 1
ATOM 3771 C C . ASP A 1 503 ? 85.103 230.298 251.359 1.00 19.99 527 ASP 2m C 1
ATOM 3772 O O . ASP A 1 503 ? 84.776 229.696 250.331 1.00 17.51 527 ASP 2m O 1
ATOM 3777 N N . VAL A 1 504 ? 86.165 231.101 251.404 1.00 20.93 528 VAL 2m N 1
ATOM 3778 C CA . VAL A 1 504 ? 87.000 231.297 250.228 1.00 17.47 528 VAL 2m CA 1
ATOM 3779 C C . VAL A 1 504 ? 87.711 229.994 249.884 1.00 20.00 528 VAL 2m C 1
ATOM 3780 O O . VAL A 1 504 ? 88.042 229.185 250.761 1.00 20.45 528 VAL 2m O 1
ATOM 3784 N N . GLY A 1 505 ? 87.935 229.778 248.590 1.00 18.81 529 GLY 2m N 1
ATOM 3785 C CA . GLY A 1 505 ? 88.623 228.591 248.128 1.00 16.73 529 GLY 2m CA 1
ATOM 3786 C C . GLY A 1 505 ? 89.613 228.873 247.016 1.00 19.18 529 GLY 2m C 1
ATOM 3787 O O . GLY A 1 505 ? 89.318 229.646 246.102 1.00 20.80 529 GLY 2m O 1
ATOM 3788 N N . ILE A 1 506 ? 90.791 228.252 247.081 1.00 18.78 530 ILE 2m N 1
ATOM 3789 C CA . ILE A 1 506 ? 91.827 228.419 246.071 1.00 20.30 530 ILE 2m CA 1
ATOM 3790 C C . ILE A 1 506 ? 92.041 227.080 245.377 1.00 19.66 530 ILE 2m C 1
ATOM 3791 O O . ILE A 1 506 ? 91.897 226.017 245.988 1.00 21.23 530 ILE 2m O 1
ATOM 3796 N N . LYS A 1 507 ? 92.381 227.138 244.089 1.00 20.12 531 LYS 2m N 1
ATOM 3797 C CA . LYS A 1 507 ? 92.581 225.932 243.293 1.00 18.39 531 LYS 2m CA 1
ATOM 3798 C C . LYS A 1 507 ? 94.036 225.490 243.215 1.00 18.57 531 LYS 2m C 1
ATOM 3799 O O . LYS A 1 507 ? 94.296 224.296 243.042 1.00 19.77 531 LYS 2m O 1
ATOM 3805 N N . ASP A 1 508 ? 94.986 226.414 243.339 1.00 19.35 532 ASP 2m N 1
ATOM 3806 C CA . ASP A 1 508 ? 96.404 226.088 243.279 1.00 16.49 532 ASP 2m CA 1
ATOM 3807 C C . ASP A 1 508 ? 96.944 225.850 244.683 1.00 17.28 532 ASP 2m C 1
ATOM 3808 O O . ASP A 1 508 ? 96.760 226.685 245.574 1.00 20.93 532 ASP 2m O 1
ATOM 3813 N N . ARG A 1 509 ? 97.615 224.715 244.872 1.00 17.55 533 ARG 2m N 1
ATOM 3814 C CA . ARG A 1 509 ? 98.102 224.304 246.181 1.00 16.94 533 ARG 2m CA 1
ATOM 3815 C C . ARG A 1 509 ? 99.624 224.242 246.250 1.00 17.94 533 ARG 2m C 1
ATOM 3816 O O . ARG A 1 509 ? 100.168 223.697 247.217 1.00 18.26 533 ARG 2m O 1
ATOM 3824 N N . THR A 1 510 ? 100.319 224.791 245.258 1.00 18.28 534 THR 2m N 1
ATOM 3825 C CA . THR A 1 510 ? 101.769 224.883 245.261 1.00 17.93 534 THR 2m CA 1
ATOM 3826 C C . THR A 1 510 ? 102.223 226.088 246.085 1.00 18.45 534 THR 2m C 1
ATOM 3827 O O . THR A 1 510 ? 101.418 226.916 246.520 1.00 19.89 534 THR 2m O 1
ATOM 3831 N N . LEU A 1 511 ? 103.540 226.187 246.295 1.00 17.60 535 LEU 2m N 1
ATOM 3832 C CA . LEU A 1 511 ? 104.118 227.274 247.074 1.00 16.25 535 LEU 2m CA 1
ATOM 3833 C C . LEU A 1 511 ? 105.031 228.199 246.284 1.00 15.38 535 LEU 2m C 1
ATOM 3834 O O . LEU A 1 511 ? 105.458 229.222 246.829 1.00 23.00 535 LEU 2m O 1
ATOM 3839 N N . VAL A 1 512 ? 105.343 227.887 245.031 1.00 13.64 536 VAL 2m N 1
ATOM 3840 C CA . VAL A 1 512 ? 106.228 228.704 244.209 1.00 14.92 536 VAL 2m CA 1
ATOM 3841 C C . VAL A 1 512 ? 105.362 229.579 243.312 1.00 14.60 536 VAL 2m C 1
ATOM 3842 O O . VAL A 1 512 ? 104.718 229.087 242.383 1.00 15.42 536 VAL 2m O 1
ATOM 3846 N N . TRP A 1 513 ? 105.361 230.883 243.584 1.00 16.64 537 TRP 2m N 1
ATOM 3847 C CA . TRP A 1 513 ? 104.604 231.854 242.796 1.00 14.14 537 TRP 2m CA 1
ATOM 3848 C C . TRP A 1 513 ? 103.129 231.462 242.683 1.00 10.89 537 TRP 2m C 1
ATOM 3849 O O . TRP A 1 513 ? 102.518 231.528 241.622 1.00 10.96 537 TRP 2m O 1
ATOM 3860 N N . ASN A 1 514 ? 102.549 231.033 243.814 1.00 10.51 538 ASN 2m N 1
ATOM 3861 C CA . ASN A 1 514 ? 101.117 230.755 243.904 1.00 12.09 538 ASN 2m CA 1
ATOM 3862 C C . ASN A 1 514 ? 100.367 232.073 244.091 1.00 11.47 538 ASN 2m C 1
ATOM 3863 O O . ASN A 1 514 ? 99.999 232.471 245.199 1.00 12.36 538 ASN 2m O 1
ATOM 3868 N N . THR A 1 515 ? 100.134 232.760 242.970 1.00 12.13 539 THR 2m N 1
ATOM 3869 C CA . THR A 1 515 ? 99.418 234.031 243.007 1.00 13.53 539 THR 2m CA 1
ATOM 3870 C C . THR A 1 515 ? 98.030 233.878 243.611 1.00 13.26 539 THR 2m C 1
ATOM 3871 O O . THR A 1 515 ? 97.528 234.803 244.260 1.00 13.24 539 THR 2m O 1
ATOM 3875 N N . ASP A 1 516 ? 97.394 232.728 243.397 1.00 11.60 540 ASP 2m N 1
ATOM 3876 C CA . ASP A 1 516 ? 96.074 232.477 243.963 1.00 13.60 540 ASP 2m CA 1
ATOM 3877 C C . ASP A 1 516 ? 96.103 232.581 245.483 1.00 13.85 540 ASP 2m C 1
ATOM 3878 O O . ASP A 1 516 ? 95.264 233.257 246.090 1.00 15.80 540 ASP 2m O 1
ATOM 3883 N N . LEU A 1 517 ? 97.073 231.920 246.116 1.00 11.95 541 LEU 2m N 1
ATOM 3884 C CA . LEU A 1 517 ? 97.198 231.978 247.569 1.00 11.13 541 LEU 2m CA 1
ATOM 3885 C C . LEU A 1 517 ? 97.590 233.374 248.032 1.00 10.56 541 LEU 2m C 1
ATOM 3886 O O . LEU A 1 517 ? 96.996 233.920 248.970 1.00 10.45 541 LEU 2m O 1
ATOM 3891 N N . ILE A 1 518 ? 98.591 233.971 247.384 1.00 10.01 542 ILE 2m N 1
ATOM 3892 C CA . ILE A 1 518 ? 99.051 235.298 247.778 1.00 12.21 542 ILE 2m CA 1
ATOM 3893 C C . ILE A 1 518 ? 97.903 236.294 247.720 1.00 11.72 542 ILE 2m C 1
ATOM 3894 O O . ILE A 1 518 ? 97.743 237.136 248.611 1.00 11.57 542 ILE 2m O 1
ATOM 3899 N N . GLU A 1 519 ? 97.086 236.216 246.669 1.00 10.69 543 GLU 2m N 1
ATOM 3900 C CA . GLU A 1 519 ? 95.983 237.156 246.516 1.00 11.19 543 GLU 2m CA 1
ATOM 3901 C C . GLU A 1 519 ? 94.903 236.938 247.566 1.00 9.84 543 GLU 2m C 1
ATOM 3902 O O . GLU A 1 519 ? 94.205 237.887 247.940 1.00 10.02 543 GLU 2m O 1
ATOM 3908 N N . THR A 1 520 ? 94.747 235.706 248.053 1.00 8.16 544 THR 2m N 1
ATOM 3909 C CA . THR A 1 520 ? 93.776 235.447 249.111 1.00 8.57 544 THR 2m CA 1
ATOM 3910 C C . THR A 1 520 ? 94.279 235.965 250.452 1.00 7.87 544 THR 2m C 1
ATOM 3911 O O . THR A 1 520 ? 93.497 236.477 251.259 1.00 9.54 544 THR 2m O 1
ATOM 3915 N N . LEU A 1 521 ? 95.580 235.834 250.705 1.00 8.04 545 LEU 2m N 1
ATOM 3916 C CA . LEU A 1 521 ? 96.168 236.430 251.899 1.00 8.46 545 LEU 2m CA 1
ATOM 3917 C C . LEU A 1 521 ? 96.082 237.948 251.848 1.00 8.66 545 LEU 2m C 1
ATOM 3918 O O . LEU A 1 521 ? 95.909 238.599 252.883 1.00 9.98 545 LEU 2m O 1
ATOM 3923 N N . GLU A 1 522 ? 96.209 238.524 250.652 1.00 8.22 546 GLU 2m N 1
ATOM 3924 C CA . GLU A 1 522 ? 96.075 239.968 250.493 1.00 8.42 546 GLU 2m CA 1
ATOM 3925 C C . GLU A 1 522 ? 94.640 240.417 250.729 1.00 8.53 546 GLU 2m C 1
ATOM 3926 O O . GLU A 1 522 ? 94.403 241.478 251.317 1.00 8.91 546 GLU 2m O 1
ATOM 3932 N N . LEU A 1 523 ? 93.670 239.624 250.273 1.00 6.92 547 LEU 2m N 1
ATOM 3933 C CA . LEU A 1 523 ? 92.271 239.965 250.486 1.00 6.83 547 LEU 2m CA 1
ATOM 3934 C C . LEU A 1 523 ? 91.938 240.049 251.969 1.00 7.51 547 LEU 2m C 1
ATOM 3935 O O . LEU A 1 523 ? 91.088 240.851 252.368 1.00 6.67 547 LEU 2m O 1
ATOM 3940 N N . GLU A 1 524 ? 92.592 239.235 252.799 1.00 7.26 548 GLU 2m N 1
ATOM 3941 C CA . GLU A 1 524 ? 92.392 239.346 254.239 1.00 9.33 548 GLU 2m CA 1
ATOM 3942 C C . GLU A 1 524 ? 92.812 240.721 254.741 1.00 8.53 548 GLU 2m C 1
ATOM 3943 O O . GLU A 1 524 ? 92.104 241.344 255.540 1.00 7.57 548 GLU 2m O 1
ATOM 3949 N N . ASN A 1 525 ? 93.966 241.207 254.283 1.00 8.08 549 ASN 2m N 1
ATOM 3950 C CA . ASN A 1 525 ? 94.424 242.535 254.675 1.00 8.18 549 ASN 2m CA 1
ATOM 3951 C C . ASN A 1 525 ? 93.490 243.612 254.146 1.00 6.89 549 ASN 2m C 1
ATOM 3952 O O . ASN A 1 525 ? 93.176 244.577 254.851 1.00 6.74 549 ASN 2m O 1
ATOM 3957 N N . LEU A 1 526 ? 93.050 243.464 252.899 1.00 6.03 550 LEU 2m N 1
ATOM 3958 C CA . LEU A 1 526 ? 92.154 244.442 252.295 1.00 6.88 550 LEU 2m CA 1
ATOM 3959 C C . LEU A 1 526 ? 90.828 244.504 253.041 1.00 6.19 550 LEU 2m C 1
ATOM 3960 O O . LEU A 1 526 ? 90.283 245.590 253.266 1.00 6.95 550 LEU 2m O 1
ATOM 3965 N N . ILE A 1 527 ? 90.292 243.346 253.433 1.00 6.77 551 ILE 2m N 1
ATOM 3966 C CA . ILE A 1 527 ? 89.004 243.314 254.119 1.00 6.16 551 ILE 2m CA 1
ATOM 3967 C C . ILE A 1 527 ? 89.099 244.018 255.468 1.00 6.04 551 ILE 2m C 1
ATOM 3968 O O . ILE A 1 527 ? 88.237 244.832 255.821 1.00 7.17 551 ILE 2m O 1
ATOM 3973 N N . THR A 1 528 ? 90.137 243.713 256.250 1.00 5.93 552 THR 2m N 1
ATOM 3974 C CA . THR A 1 528 ? 90.212 244.282 257.593 1.00 7.02 552 THR 2m CA 1
ATOM 3975 C C . THR A 1 528 ? 90.350 245.798 257.542 1.00 6.89 552 THR 2m C 1
ATOM 3976 O O . THR A 1 528 ? 89.719 246.512 258.329 1.00 6.77 552 THR 2m O 1
ATOM 3980 N N . GLN A 1 529 ? 91.166 246.309 256.620 1.00 5.90 553 GLN 2m N 1
ATOM 3981 C CA . GLN A 1 529 ? 91.345 247.753 256.518 1.00 7.29 553 GLN 2m CA 1
ATOM 3982 C C . GLN A 1 529 ? 90.105 248.425 255.948 1.00 7.04 553 GLN 2m C 1
ATOM 3983 O O . GLN A 1 529 ? 89.699 249.493 256.418 1.00 6.52 553 GLN 2m O 1
ATOM 3989 N N . ALA A 1 530 ? 89.489 247.813 254.936 1.00 7.07 554 ALA 2m N 1
ATOM 3990 C CA . ALA A 1 530 ? 88.270 248.373 254.369 1.00 8.04 554 ALA 2m CA 1
ATOM 3991 C C . ALA A 1 530 ? 87.150 248.391 255.396 1.00 7.51 554 ALA 2m C 1
ATOM 3992 O O . ALA A 1 530 ? 86.339 249.323 255.430 1.00 6.54 554 ALA 2m O 1
ATOM 3994 N N . ALA A 1 531 ? 87.084 247.363 256.240 1.00 6.30 555 ALA 2m N 1
ATOM 3995 C CA . ALA A 1 531 ? 86.090 247.342 257.305 1.00 7.71 555 ALA 2m CA 1
ATOM 3996 C C . ALA A 1 531 ? 86.321 248.481 258.284 1.00 8.73 555 ALA 2m C 1
ATOM 3997 O O . ALA A 1 531 ? 85.398 249.234 258.612 1.00 9.77 555 ALA 2m O 1
ATOM 3999 N N . GLN A 1 532 ? 87.560 248.629 258.756 1.00 9.20 556 GLN 2m N 1
ATOM 4000 C CA . GLN A 1 532 ? 87.871 249.692 259.702 1.00 8.04 556 GLN 2m CA 1
ATOM 4001 C C . GLN A 1 532 ? 87.594 251.066 259.106 1.00 6.66 556 GLN 2m C 1
ATOM 4002 O O . GLN A 1 532 ? 87.222 251.995 259.831 1.00 7.82 556 GLN 2m O 1
ATOM 4008 N N . THR A 1 533 ? 87.759 251.213 257.790 1.00 6.68 557 THR 2m N 1
ATOM 4009 C CA . THR A 1 533 ? 87.466 252.483 257.131 1.00 7.61 557 THR 2m CA 1
ATOM 4010 C C . THR A 1 533 ? 85.984 252.828 257.225 1.00 7.87 557 THR 2m C 1
ATOM 4011 O O . THR A 1 533 ? 85.617 253.942 257.615 1.00 7.76 557 THR 2m O 1
ATOM 4015 N N . ILE A 1 534 ? 85.114 251.883 256.861 1.00 7.53 558 ILE 2m N 1
ATOM 4016 C CA . ILE A 1 534 ? 83.677 252.133 256.890 1.00 7.50 558 ILE 2m CA 1
ATOM 4017 C C . ILE A 1 534 ? 83.203 252.359 258.319 1.00 8.09 558 ILE 2m C 1
ATOM 4018 O O . ILE A 1 534 ? 82.377 253.241 258.583 1.00 8.41 558 ILE 2m O 1
ATOM 4023 N N . VAL A 1 535 ? 83.703 251.563 259.263 1.00 8.56 559 VAL 2m N 1
ATOM 4024 C CA . VAL A 1 535 ? 83.285 251.695 260.654 1.00 8.28 559 VAL 2m CA 1
ATOM 4025 C C . VAL A 1 535 ? 83.693 253.059 261.199 1.00 9.31 559 VAL 2m C 1
ATOM 4026 O O . VAL A 1 535 ? 82.902 253.751 261.851 1.00 10.31 559 VAL 2m O 1
ATOM 4030 N N . SER A 1 536 ? 84.938 253.462 260.941 1.00 8.88 560 SER 2m N 1
ATOM 4031 C CA . SER A 1 536 ? 85.423 254.751 261.423 1.00 8.50 560 SER 2m CA 1
ATOM 4032 C C . SER A 1 536 ? 84.669 255.905 260.782 1.00 9.13 560 SER 2m C 1
ATOM 4033 O O . SER A 1 536 ? 84.358 256.900 261.448 1.00 11.13 560 SER 2m O 1
ATOM 4036 N N . GLY A 1 537 ? 84.372 255.798 259.488 1.00 8.60 561 GLY 2m N 1
ATOM 4037 C CA . GLY A 1 537 ? 83.671 256.878 258.818 1.00 9.38 561 GLY 2m CA 1
ATOM 4038 C C . GLY A 1 537 ? 82.254 257.060 259.326 1.00 8.90 561 GLY 2m C 1
ATOM 4039 O O . GLY A 1 537 ? 81.817 258.187 259.576 1.00 11.71 561 GLY 2m O 1
ATOM 4040 N N . GLU A 1 538 ? 81.523 255.959 259.495 1.00 10.97 562 GLU 2m N 1
ATOM 4041 C CA . GLU A 1 538 ? 80.167 256.047 260.020 1.00 11.75 562 GLU 2m CA 1
ATOM 4042 C C . GLU A 1 538 ? 80.161 256.628 261.425 1.00 12.40 562 GLU 2m C 1
ATOM 4043 O O . GLU A 1 538 ? 79.218 257.321 261.811 1.00 13.82 562 GLU 2m O 1
ATOM 4049 N N . ALA A 1 539 ? 81.217 256.361 262.188 1.00 10.37 563 ALA 2m N 1
ATOM 4050 C CA . ALA A 1 539 ? 81.290 256.828 263.565 1.00 11.80 563 ALA 2m CA 1
ATOM 4051 C C . ALA A 1 539 ? 81.589 258.315 263.653 1.00 12.25 563 ALA 2m C 1
ATOM 4052 O O . ALA A 1 539 ? 81.209 258.963 264.631 1.00 11.54 563 ALA 2m O 1
ATOM 4054 N N . ARG A 1 540 ? 82.300 258.867 262.661 1.00 11.03 564 ARG 2m N 1
ATOM 4055 C CA . ARG A 1 540 ? 82.658 260.285 262.658 1.00 9.77 564 ARG 2m CA 1
ATOM 4056 C C . ARG A 1 540 ? 81.470 261.094 262.142 1.00 10.05 564 ARG 2m C 1
ATOM 4057 O O . ARG A 1 540 ? 81.160 261.053 260.955 1.00 11.70 564 ARG 2m O 1
ATOM 4065 N N . LYS A 1 541 ? 80.828 261.839 263.033 1.00 10.58 565 LYS 2m N 1
ATOM 4066 C CA . LYS A 1 541 ? 79.636 262.621 262.679 1.00 12.79 565 LYS 2m CA 1
ATOM 4067 C C . LYS A 1 541 ? 80.001 264.090 262.452 1.00 11.63 565 LYS 2m C 1
ATOM 4068 O O . LYS A 1 541 ? 79.485 264.999 263.104 1.00 11.89 565 LYS 2m O 1
ATOM 4074 N N . GLU A 1 542 ? 80.913 264.304 261.510 1.00 13.28 566 GLU 2m N 1
ATOM 4075 C CA . GLU A 1 542 ? 81.391 265.632 261.135 1.00 10.35 566 GLU 2m CA 1
ATOM 4076 C C . GLU A 1 542 ? 81.863 265.561 259.685 1.00 11.93 566 GLU 2m C 1
ATOM 4077 O O . GLU A 1 542 ? 81.830 264.503 259.055 1.00 12.51 566 GLU 2m O 1
ATOM 4083 N N . SER A 1 543 ? 82.314 266.700 259.154 1.00 13.11 567 SER 2m N 1
ATOM 4084 C CA . SER A 1 543 ? 82.863 266.767 257.796 1.00 11.92 567 SER 2m CA 1
ATOM 4085 C C . SER A 1 543 ? 84.204 267.493 257.832 1.00 11.42 567 SER 2m C 1
ATOM 4086 O O . SER A 1 543 ? 84.253 268.725 257.846 1.00 14.63 567 SER 2m O 1
ATOM 4089 N N . ARG A 1 544 ? 85.297 266.725 257.871 1.00 10.56 568 ARG 2m N 1
ATOM 4090 C CA . ARG A 1 544 ? 86.653 267.261 257.912 1.00 8.68 568 ARG 2m CA 1
ATOM 4091 C C . ARG A 1 544 ? 87.449 266.708 256.738 1.00 8.29 568 ARG 2m C 1
ATOM 4092 O O . ARG A 1 544 ? 87.401 265.507 256.470 1.00 9.90 568 ARG 2m O 1
ATOM 4100 N N . GLY A 1 545 ? 88.164 267.587 256.038 1.00 7.60 569 GLY 2m N 1
ATOM 4101 C CA . GLY A 1 545 ? 89.026 267.170 254.946 1.00 7.08 569 GLY 2m CA 1
ATOM 4102 C C . GLY A 1 545 ? 88.357 266.272 253.930 1.00 8.17 569 GLY 2m C 1
ATOM 4103 O O . GLY A 1 545 ? 87.336 266.634 253.337 1.00 12.31 569 GLY 2m O 1
ATOM 4104 N N . ALA A 1 546 ? 88.924 265.080 253.729 1.00 7.78 570 ALA 2m N 1
ATOM 4105 C CA . ALA A 1 546 ? 88.400 264.152 252.732 1.00 8.19 570 ALA 2m CA 1
ATOM 4106 C C . ALA A 1 546 ? 87.085 263.524 253.173 1.00 7.71 570 ALA 2m C 1
ATOM 4107 O O . ALA A 1 546 ? 86.290 263.101 252.326 1.00 9.10 570 ALA 2m O 1
ATOM 4109 N N . HIS A 1 547 ? 86.841 263.438 254.478 1.00 6.36 571 HIS 2m N 1
ATOM 4110 C CA . HIS A 1 547 ? 85.592 262.895 255.004 1.00 7.09 571 HIS 2m CA 1
ATOM 4111 C C . HIS A 1 547 ? 84.516 263.973 254.925 1.00 9.47 571 HIS 2m C 1
ATOM 4112 O O . HIS A 1 547 ? 84.560 264.955 255.672 1.00 11.76 571 HIS 2m O 1
ATOM 4119 N N . ALA A 1 548 ? 83.552 263.800 254.022 1.00 8.19 572 ALA 2m N 1
ATOM 4120 C CA . ALA A 1 548 ? 82.504 264.791 253.772 1.00 10.36 572 ALA 2m CA 1
ATOM 4121 C C . ALA A 1 548 ? 81.120 264.164 253.946 1.00 13.24 572 ALA 2m C 1
ATOM 4122 O O . ALA A 1 548 ? 80.534 263.662 252.985 1.00 13.51 572 ALA 2m O 1
ATOM 4124 N N . ARG A 1 549 ? 80.588 264.213 255.165 1.00 12.15 573 ARG 2m N 1
ATOM 4125 C CA . ARG A 1 549 ? 79.253 263.695 255.433 1.00 13.22 573 ARG 2m CA 1
ATOM 4126 C C . ARG A 1 549 ? 78.193 264.719 255.040 1.00 15.97 573 ARG 2m C 1
ATOM 4127 O O . ARG A 1 549 ? 78.258 265.880 255.453 1.00 20.07 573 ARG 2m O 1
ATOM 4135 N N . GLU A 1 550 ? 77.213 264.283 254.244 1.00 18.82 574 GLU 2m N 1
ATOM 4136 C CA . GLU A 1 550 ? 76.092 265.154 253.905 1.00 19.86 574 GLU 2m CA 1
ATOM 4137 C C . GLU A 1 550 ? 75.205 265.403 255.120 1.00 19.69 574 GLU 2m C 1
ATOM 4138 O O . GLU A 1 550 ? 74.656 266.498 255.282 1.00 22.59 574 GLU 2m O 1
ATOM 4144 N N . ASP A 1 551 ? 75.057 264.397 255.984 1.00 22.20 575 ASP 2m N 1
ATOM 4145 C CA . ASP A 1 551 ? 74.248 264.557 257.189 1.00 20.87 575 ASP 2m CA 1
ATOM 4146 C C . ASP A 1 551 ? 74.818 265.642 258.092 1.00 19.56 575 ASP 2m C 1
ATOM 4147 O O . ASP A 1 551 ? 74.081 266.481 258.621 1.00 20.99 575 ASP 2m O 1
ATOM 4152 N N . PHE A 1 552 ? 76.131 265.625 258.296 1.00 18.34 576 PHE 2m N 1
ATOM 4153 C CA . PHE A 1 552 ? 76.839 266.603 259.116 1.00 16.44 576 PHE 2m CA 1
ATOM 4154 C C . PHE A 1 552 ? 77.830 267.304 258.192 1.00 18.12 576 PHE 2m C 1
ATOM 4155 O O . PHE A 1 552 ? 78.876 266.739 257.857 1.00 20.72 576 PHE 2m O 1
ATOM 4163 N N . THR A 1 553 ? 77.506 268.526 257.774 1.00 17.45 577 THR 2m N 1
ATOM 4164 C CA . THR A 1 553 ? 78.261 269.225 256.740 1.00 19.64 577 THR 2m CA 1
ATOM 4165 C C . THR A 1 553 ? 79.301 270.187 257.303 1.00 20.89 577 THR 2m C 1
ATOM 4166 O O . THR A 1 553 ? 79.918 270.928 256.531 1.00 27.25 577 THR 2m O 1
ATOM 4170 N N . GLU A 1 554 ? 79.511 270.201 258.617 1.00 19.34 578 GLU 2m N 1
ATOM 4171 C CA . GLU A 1 554 ? 80.361 271.195 259.260 1.00 19.98 578 GLU 2m CA 1
ATOM 4172 C C . GLU A 1 554 ? 81.414 270.520 260.134 1.00 16.73 578 GLU 2m C 1
ATOM 4173 O O . GLU A 1 554 ? 81.148 269.485 260.750 1.00 19.40 578 GLU 2m O 1
ATOM 4179 N N . ARG A 1 555 ? 82.612 271.111 260.182 1.00 15.12 579 ARG 2m N 1
ATOM 4180 C CA . ARG A 1 555 ? 83.643 270.633 261.097 1.00 14.27 579 ARG 2m CA 1
ATOM 4181 C C . ARG A 1 555 ? 83.177 270.809 262.535 1.00 14.78 579 ARG 2m C 1
ATOM 4182 O O . ARG A 1 555 ? 82.534 271.805 262.875 1.00 17.22 579 ARG 2m O 1
ATOM 4190 N N . ASP A 1 556 ? 83.512 269.848 263.388 1.00 16.13 580 ASP 2m N 1
ATOM 4191 C CA . ASP A 1 556 ? 83.258 269.960 264.820 1.00 16.38 580 ASP 2m CA 1
ATOM 4192 C C . ASP A 1 556 ? 84.610 269.887 265.526 1.00 19.32 580 ASP 2m C 1
ATOM 4193 O O . ASP A 1 556 ? 85.096 268.804 265.858 1.00 19.04 580 ASP 2m O 1
ATOM 4198 N N . ASP A 1 557 ? 85.222 271.053 265.747 1.00 17.48 581 ASP 2m N 1
ATOM 4199 C CA . ASP A 1 557 ? 86.497 271.087 266.455 1.00 18.76 581 ASP 2m CA 1
ATOM 4200 C C . ASP A 1 557 ? 86.315 270.694 267.916 1.00 21.67 581 ASP 2m C 1
ATOM 4201 O O . ASP A 1 557 ? 87.185 270.044 268.507 1.00 22.31 581 ASP 2m O 1
ATOM 4206 N N . LYS A 1 558 ? 85.180 271.072 268.506 1.00 20.05 582 LYS 2m N 1
ATOM 4207 C CA . LYS A 1 558 ? 84.944 270.829 269.926 1.00 22.99 582 LYS 2m CA 1
ATOM 4208 C C . LYS A 1 558 ? 84.908 269.342 270.258 1.00 23.65 582 LYS 2m C 1
ATOM 4209 O O . LYS A 1 558 ? 85.488 268.912 271.262 1.00 23.99 582 LYS 2m O 1
ATOM 4215 N N . LYS A 1 559 ? 84.226 268.537 269.439 1.00 20.06 583 LYS 2m N 1
ATOM 4216 C CA . LYS A 1 559 ? 83.994 267.135 269.761 1.00 18.52 583 LYS 2m CA 1
ATOM 4217 C C . LYS A 1 559 ? 84.577 266.163 268.748 1.00 17.77 583 LYS 2m C 1
ATOM 4218 O O . LYS A 1 559 ? 84.373 264.953 268.896 1.00 18.97 583 LYS 2m O 1
ATOM 4224 N N . TRP A 1 560 ? 85.279 266.642 267.725 1.00 15.69 584 TRP 2m N 1
ATOM 4225 C CA . TRP A 1 560 ? 85.765 265.740 266.689 1.00 11.67 584 TRP 2m CA 1
ATOM 4226 C C . TRP A 1 560 ? 87.161 266.109 266.200 1.00 12.16 584 TRP 2m C 1
ATOM 4227 O O . TRP A 1 560 ? 87.576 265.643 265.132 1.00 13.76 584 TRP 2m O 1
ATOM 4238 N N . MET A 1 561 ? 87.896 266.924 266.950 1.00 14.21 585 MET 2m N 1
ATOM 4239 C CA . MET A 1 561 ? 89.317 267.143 266.689 1.00 12.92 585 MET 2m CA 1
ATOM 4240 C C . MET A 1 561 ? 90.138 266.066 267.401 1.00 11.22 585 MET 2m C 1
ATOM 4241 O O . MET A 1 561 ? 90.918 266.322 268.318 1.00 11.37 585 MET 2m O 1
ATOM 4246 N N . LYS A 1 562 ? 89.931 264.832 266.948 1.00 11.51 586 LYS 2m N 1
ATOM 4247 C CA . LYS A 1 562 ? 90.524 263.648 267.549 1.00 10.13 586 LYS 2m CA 1
ATOM 4248 C C . LYS A 1 562 ? 90.989 262.707 266.447 1.00 9.52 586 LYS 2m C 1
ATOM 4249 O O . LYS A 1 562 ? 90.404 262.672 265.361 1.00 9.95 586 LYS 2m O 1
ATOM 4255 N N . HIS A 1 563 ? 92.036 261.939 266.732 1.00 9.47 587 HIS 2m N 1
ATOM 4256 C CA . HIS A 1 563 ? 92.417 260.837 265.860 1.00 8.85 587 HIS 2m CA 1
ATOM 4257 C C . HIS A 1 563 ? 91.548 259.619 266.167 1.00 9.63 587 HIS 2m C 1
ATOM 4258 O O . HIS A 1 563 ? 91.265 259.322 267.330 1.00 10.65 587 HIS 2m O 1
ATOM 4265 N N . SER A 1 564 ? 91.131 258.910 265.121 1.00 9.85 588 SER 2m N 1
ATOM 4266 C CA . SER A 1 564 ? 90.233 257.767 265.249 1.00 9.66 588 SER 2m CA 1
ATOM 4267 C C . SER A 1 564 ? 91.021 256.463 265.157 1.00 10.77 588 SER 2m C 1
ATOM 4268 O O . SER A 1 564 ? 91.589 256.153 264.107 1.00 11.63 588 SER 2m O 1
ATOM 4271 N N . LEU A 1 565 ? 91.027 255.695 266.247 1.00 9.01 589 LEU 2m N 1
ATOM 4272 C CA . LEU A 1 565 ? 91.784 254.450 266.342 1.00 10.37 589 LEU 2m CA 1
ATOM 4273 C C . LEU A 1 565 ? 90.847 253.251 266.211 1.00 9.96 589 LEU 2m C 1
ATOM 4274 O O . LEU A 1 565 ? 89.885 253.128 266.976 1.00 11.11 589 LEU 2m O 1
ATOM 4279 N N . SER A 1 566 ? 91.143 252.363 265.262 1.00 9.77 590 SER 2m N 1
ATOM 4280 C CA . SER A 1 566 ? 90.373 251.145 265.039 1.00 10.64 590 SER 2m CA 1
ATOM 4281 C C . SER A 1 566 ? 91.171 249.916 265.467 1.00 12.59 590 SER 2m C 1
ATOM 4282 O O . SER A 1 566 ? 92.392 249.865 265.287 1.00 14.39 590 SER 2m O 1
ATOM 4285 N N . TYR A 1 567 ? 90.474 248.926 266.029 1.00 12.52 591 TYR 2m N 1
ATOM 4286 C CA . TYR A 1 567 ? 91.087 247.703 266.536 1.00 14.07 591 TYR 2m CA 1
ATOM 4287 C C . TYR A 1 567 ? 90.295 246.490 266.057 1.00 14.98 591 TYR 2m C 1
ATOM 4288 O O . TYR A 1 567 ? 89.066 246.470 266.171 1.00 15.97 591 TYR 2m O 1
ATOM 4297 N N . GLN A 1 568 ? 90.995 245.477 265.541 1.00 15.25 592 GLN 2m N 1
ATOM 4298 C CA . GLN A 1 568 ? 90.383 244.195 265.193 1.00 13.75 592 GLN 2m CA 1
ATOM 4299 C C . GLN A 1 568 ? 90.412 243.284 266.417 1.00 15.62 592 GLN 2m C 1
ATOM 4300 O O . GLN A 1 568 ? 91.485 242.988 266.950 1.00 19.47 592 GLN 2m O 1
ATOM 4306 N N . THR A 1 569 ? 89.231 242.831 266.849 1.00 15.62 593 THR 2m N 1
ATOM 4307 C CA . THR A 1 569 ? 89.118 242.144 268.135 1.00 17.11 593 THR 2m CA 1
ATOM 4308 C C . THR A 1 569 ? 89.921 240.846 268.164 1.00 19.05 593 THR 2m C 1
ATOM 4309 O O . THR A 1 569 ? 90.601 240.556 269.154 1.00 20.75 593 THR 2m O 1
ATOM 4313 N N . LYS A 1 570 ? 89.857 240.052 267.098 1.00 19.76 594 LYS 2m N 1
ATOM 4314 C CA . LYS A 1 570 ? 90.489 238.742 267.071 1.00 17.39 594 LYS 2m CA 1
ATOM 4315 C C . LYS A 1 570 ? 91.394 238.612 265.854 1.00 17.22 594 LYS 2m C 1
ATOM 4316 O O . LYS A 1 570 ? 91.153 239.256 264.828 1.00 18.75 594 LYS 2m O 1
ATOM 4322 N N . PRO A 1 571 ? 92.441 237.785 265.937 1.00 18.43 595 PRO 2m N 1
ATOM 4323 C CA . PRO A 1 571 ? 93.400 237.711 264.821 1.00 19.30 595 PRO 2m CA 1
ATOM 4324 C C . PRO A 1 571 ? 92.798 237.213 263.524 1.00 21.34 595 PRO 2m C 1
ATOM 4325 O O . PRO A 1 571 ? 93.356 237.486 262.456 1.00 23.24 595 PRO 2m O 1
ATOM 4329 N N . HIS A 1 572 ? 91.689 236.487 263.580 1.00 21.32 596 HIS 2m N 1
ATOM 4330 C CA . HIS A 1 572 ? 91.044 235.957 262.387 1.00 22.31 596 HIS 2m CA 1
ATOM 4331 C C . HIS A 1 572 ? 89.956 236.919 261.922 1.00 22.28 596 HIS 2m C 1
ATOM 4332 O O . HIS A 1 572 ? 89.109 237.340 262.717 1.00 21.29 596 HIS 2m O 1
ATOM 4339 N N . VAL A 1 573 ? 89.985 237.268 260.631 1.00 22.59 597 VAL 2m N 1
ATOM 4340 C CA . VAL A 1 573 ? 89.072 238.281 260.106 1.00 20.93 597 VAL 2m CA 1
ATOM 4341 C C . VAL A 1 573 ? 87.628 237.800 260.163 1.00 20.73 597 VAL 2m C 1
ATOM 4342 O O . VAL A 1 573 ? 86.701 238.613 260.258 1.00 23.13 597 VAL 2m O 1
ATOM 4346 N N . GLU A 1 574 ? 87.406 236.490 260.102 1.00 20.34 598 GLU 2m N 1
ATOM 4347 C CA . GLU A 1 574 ? 86.065 235.926 260.131 1.00 20.45 598 GLU 2m CA 1
ATOM 4348 C C . GLU A 1 574 ? 85.588 235.663 261.551 1.00 24.72 598 GLU 2m C 1
ATOM 4349 O O . GLU A 1 574 ? 84.545 235.030 261.737 1.00 24.83 598 GLU 2m O 1
ATOM 4355 N N . GLU A 1 575 ? 86.338 236.131 262.549 1.00 26.85 599 GLU 2m N 1
ATOM 4356 C CA . GLU A 1 575 ? 86.002 235.905 263.949 1.00 26.35 599 GLU 2m CA 1
ATOM 4357 C C . GLU A 1 575 ? 86.179 237.172 264.780 1.00 27.33 599 GLU 2m C 1
ATOM 4358 O O . GLU A 1 575 ? 86.365 237.079 265.998 1.00 28.16 599 GLU 2m O 1
ATOM 4364 N N . SER A 1 576 ? 86.123 238.350 264.158 1.00 23.44 600 SER 2m N 1
ATOM 4365 C CA . SER A 1 576 ? 86.531 239.593 264.795 1.00 22.30 600 SER 2m CA 1
ATOM 4366 C C . SER A 1 576 ? 85.480 240.681 264.610 1.00 26.23 600 SER 2m C 1
ATOM 4367 O O . SER A 1 576 ? 84.618 240.603 263.731 1.00 28.42 600 SER 2m O 1
ATOM 4370 N N . ASP A 1 577 ? 85.571 241.704 265.463 1.00 27.08 601 ASP 2m N 1
ATOM 4371 C CA . ASP A 1 577 ? 84.756 242.909 265.388 1.00 27.16 601 ASP 2m CA 1
ATOM 4372 C C . ASP A 1 577 ? 85.679 244.121 265.356 1.00 25.11 601 ASP 2m C 1
ATOM 4373 O O . ASP A 1 577 ? 86.805 244.065 265.855 1.00 24.85 601 ASP 2m O 1
ATOM 4378 N N . ILE A 1 578 ? 85.203 245.220 264.771 1.00 23.74 602 ILE 2m N 1
ATOM 4379 C CA . ILE A 1 578 ? 85.979 246.454 264.672 1.00 18.43 602 ILE 2m CA 1
ATOM 4380 C C . ILE A 1 578 ? 85.552 247.366 265.819 1.00 21.23 602 ILE 2m C 1
ATOM 4381 O O . ILE A 1 578 ? 84.474 247.970 265.779 1.00 26.56 602 ILE 2m O 1
ATOM 4386 N N . VAL A 1 579 ? 86.402 247.480 266.845 1.00 21.46 603 VAL 2m N 1
ATOM 4387 C CA . VAL A 1 579 ? 86.185 248.382 267.972 1.00 18.86 603 VAL 2m CA 1
ATOM 4388 C C . VAL A 1 579 ? 86.884 249.705 267.683 1.00 17.52 603 VAL 2m C 1
ATOM 4389 O O . VAL A 1 579 ? 87.974 249.726 267.101 1.00 14.02 603 VAL 2m O 1
ATOM 4393 N N . LEU A 1 580 ? 86.264 250.813 268.092 1.00 16.50 604 LEU 2m N 1
ATOM 4394 C CA . LEU A 1 580 ? 86.776 252.151 267.818 1.00 14.78 604 LEU 2m CA 1
ATOM 4395 C C . LEU A 1 580 ? 87.030 252.910 269.114 1.00 12.22 604 LEU 2m C 1
ATOM 4396 O O . LEU A 1 580 ? 86.129 253.046 269.948 1.00 14.62 604 LEU 2m O 1
ATOM 4401 N N . LYS A 1 581 ? 88.257 253.405 269.270 1.00 11.80 605 LYS 2m N 1
ATOM 4402 C CA . LYS A 1 581 ? 88.658 254.310 270.340 1.00 11.32 605 LYS 2m CA 1
ATOM 4403 C C . LYS A 1 581 ? 89.287 255.546 269.698 1.00 8.72 605 LYS 2m C 1
ATOM 4404 O O . LYS A 1 581 ? 89.427 255.620 268.474 1.00 9.37 605 LYS 2m O 1
ATOM 4410 N N . TYR A 1 582 ? 89.663 256.537 270.513 1.00 9.04 606 TYR 2m N 1
ATOM 4411 C CA . TYR A 1 582 ? 90.153 257.808 269.987 1.00 10.66 606 TYR 2m CA 1
ATOM 4412 C C . TYR A 1 582 ? 91.364 258.287 270.776 1.00 9.89 606 TYR 2m C 1
ATOM 4413 O O . TYR A 1 582 ? 91.526 257.958 271.952 1.00 11.82 606 TYR 2m O 1
ATOM 4422 N N . ARG A 1 583 ? 92.222 259.063 270.112 1.00 8.51 607 ARG 2m N 1
ATOM 4423 C CA . ARG A 1 583 ? 93.381 259.670 270.752 1.00 9.40 607 ARG 2m CA 1
ATOM 4424 C C . ARG A 1 583 ? 93.519 261.124 270.323 1.00 10.45 607 ARG 2m C 1
ATOM 4425 O O . ARG A 1 583 ? 93.199 261.472 269.180 1.00 11.83 607 ARG 2m O 1
ATOM 4433 N N . PRO A 1 584 ? 93.993 261.993 271.218 1.00 10.96 608 PRO 2m N 1
ATOM 4434 C CA . PRO A 1 584 ? 94.053 263.427 270.907 1.00 10.54 608 PRO 2m CA 1
ATOM 4435 C C . PRO A 1 584 ? 95.139 263.756 269.890 1.00 13.18 608 PRO 2m C 1
ATOM 4436 O O . PRO A 1 584 ? 96.131 263.038 269.751 1.00 12.37 608 PRO 2m O 1
ATOM 4440 N N . VAL A 1 585 ? 94.939 264.874 269.171 1.00 13.10 609 VAL 2m N 1
ATOM 4441 C CA . VAL A 1 585 ? 95.891 265.349 268.171 1.00 18.49 609 VAL 2m CA 1
ATOM 4442 C C . VAL A 1 585 ? 96.929 266.241 268.843 1.00 17.53 609 VAL 2m C 1
ATOM 4443 O O . VAL A 1 585 ? 96.606 267.018 269.750 1.00 21.32 609 VAL 2m O 1
ATOM 4447 N N . VAL A 1 586 ? 98.182 266.124 268.408 1.00 15.84 610 VAL 2m N 1
ATOM 4448 C CA . VAL A 1 586 ? 99.275 266.929 268.949 1.00 16.63 610 VAL 2m CA 1
ATOM 4449 C C . VAL A 1 586 ? 99.264 268.274 268.231 1.00 18.68 610 VAL 2m C 1
ATOM 4450 O O . VAL A 1 586 ? 99.534 268.348 267.032 1.00 17.69 610 VAL 2m O 1
ATOM 4454 N N . ASP A 1 587 ? 98.972 269.342 268.968 1.00 18.12 611 ASP 2m N 1
ATOM 4455 C CA . ASP A 1 587 ? 98.819 270.658 268.367 1.00 18.65 611 ASP 2m CA 1
ATOM 4456 C C . ASP A 1 587 ? 100.035 271.555 268.549 1.00 18.23 611 ASP 2m C 1
ATOM 4457 O O . ASP A 1 587 ? 100.217 272.490 267.761 1.00 18.85 611 ASP 2m O 1
ATOM 4462 N N . GLN A 1 588 ? 100.860 271.300 269.549 1.00 17.55 612 GLN 2m N 1
ATOM 4463 C CA . GLN A 1 588 ? 102.015 272.147 269.812 1.00 17.20 612 GLN 2m CA 1
ATOM 4464 C C . GLN A 1 588 ? 103.200 271.724 268.948 1.00 17.78 612 GLN 2m C 1
ATOM 4465 O O . GLN A 1 588 ? 103.533 270.537 268.904 1.00 20.51 612 GLN 2m O 1
ATOM 4471 N N . PRO A 1 589 ? 103.851 272.654 268.249 1.00 18.37 613 PRO 2m N 1
ATOM 4472 C CA . PRO A 1 589 ? 105.055 272.300 267.489 1.00 21.60 613 PRO 2m CA 1
ATOM 4473 C C . PRO A 1 589 ? 106.186 271.864 268.412 1.00 23.20 613 PRO 2m C 1
ATOM 4474 O O . PRO A 1 589 ? 106.238 272.226 269.589 1.00 23.70 613 PRO 2m O 1
ATOM 4478 N N . LEU A 1 590 ? 107.103 271.058 267.863 1.00 24.32 614 LEU 2m N 1
ATOM 4479 C CA . LEU A 1 590 ? 108.116 270.432 268.711 1.00 26.54 614 LEU 2m CA 1
ATOM 4480 C C . LEU A 1 590 ? 109.131 271.442 269.238 1.00 27.83 614 LEU 2m C 1
ATOM 4481 O O . LEU A 1 590 ? 109.628 271.284 270.358 1.00 29.59 614 LEU 2m O 1
ATOM 4486 N N . ASP A 1 591 ? 109.459 272.468 268.459 1.00 31.91 615 ASP 2m N 1
ATOM 4487 C CA . ASP A 1 591 ? 110.352 273.540 268.883 1.00 31.10 615 ASP 2m CA 1
ATOM 4488 C C . ASP A 1 591 ? 109.584 274.858 268.905 1.00 28.70 615 ASP 2m C 1
ATOM 4489 O O . ASP A 1 591 ? 108.377 274.903 268.659 1.00 32.87 615 ASP 2m O 1
ATOM 4494 N N . SER A 1 592 ? 110.295 275.942 269.216 1.00 31.64 616 SER 2m N 1
ATOM 4495 C CA . SER A 1 592 ? 109.731 277.280 269.123 1.00 27.24 616 SER 2m CA 1
ATOM 4496 C C . SER A 1 592 ? 110.003 277.933 267.777 1.00 29.43 616 SER 2m C 1
ATOM 4497 O O . SER A 1 592 ? 109.469 279.014 267.508 1.00 33.10 616 SER 2m O 1
ATOM 4500 N N . GLU A 1 593 ? 110.817 277.301 266.932 1.00 29.77 617 GLU 2m N 1
ATOM 4501 C CA . GLU A 1 593 ? 111.103 277.852 265.616 1.00 27.30 617 GLU 2m CA 1
ATOM 4502 C C . GLU A 1 593 ? 109.824 278.078 264.821 1.00 24.11 617 GLU 2m C 1
ATOM 4503 O O . GLU A 1 593 ? 109.748 279.011 264.014 1.00 23.39 617 GLU 2m O 1
ATOM 4509 N N . MET A 1 594 ? 108.812 277.245 265.046 1.00 23.32 618 MET 2m N 1
ATOM 4510 C CA . MET A 1 594 ? 107.494 277.382 264.446 1.00 22.27 618 MET 2m CA 1
ATOM 4511 C C . MET A 1 594 ? 106.469 277.606 265.554 1.00 21.28 618 MET 2m C 1
ATOM 4512 O O . MET A 1 594 ? 106.630 277.116 266.674 1.00 22.19 618 MET 2m O 1
ATOM 4517 N N . HIS A 1 595 ? 105.419 278.359 265.237 1.00 20.00 619 HIS 2m N 1
ATOM 4518 C CA . HIS A 1 595 ? 104.349 278.662 266.177 1.00 18.04 619 HIS 2m CA 1
ATOM 4519 C C . HIS A 1 595 ? 103.166 277.726 265.953 1.00 15.64 619 HIS 2m C 1
ATOM 4520 O O . HIS A 1 595 ? 103.041 277.086 264.906 1.00 16.06 619 HIS 2m O 1
ATOM 4527 N N . HIS A 1 596 ? 102.287 277.650 266.953 1.00 13.99 620 HIS 2m N 1
ATOM 4528 C CA . HIS A 1 596 ? 101.059 276.876 266.805 1.00 15.72 620 HIS 2m CA 1
ATOM 4529 C C . HIS A 1 596 ? 100.114 277.602 265.858 1.00 15.43 620 HIS 2m C 1
ATOM 4530 O O . HIS A 1 596 ? 99.737 278.750 266.108 1.00 16.65 620 HIS 2m O 1
ATOM 4537 N N . VAL A 1 597 ? 99.738 276.935 264.773 1.00 14.61 621 VAL 2m N 1
ATOM 4538 C CA . VAL A 1 597 ? 98.780 277.472 263.812 1.00 11.29 621 VAL 2m CA 1
ATOM 4539 C C . VAL A 1 597 ? 97.375 277.240 264.366 1.00 12.31 621 VAL 2m C 1
ATOM 4540 O O . VAL A 1 597 ? 96.866 276.115 264.295 1.00 13.38 621 VAL 2m O 1
ATOM 4544 N N . PRO A 1 598 ? 96.717 278.260 264.918 1.00 14.38 622 PRO 2m N 1
ATOM 4545 C CA . PRO A 1 598 ? 95.439 278.025 265.588 1.00 12.86 622 PRO 2m CA 1
ATOM 4546 C C . PRO A 1 598 ? 94.405 277.498 264.623 1.00 13.73 622 PRO 2m C 1
ATOM 4547 O O . PRO A 1 598 ? 94.395 277.865 263.430 1.00 16.15 622 PRO 2m O 1
ATOM 4551 N N . PRO A 1 599 ? 93.495 276.630 265.082 1.00 15.30 623 PRO 2m N 1
ATOM 4552 C CA . PRO A 1 599 ? 92.428 276.144 264.197 1.00 13.92 623 PRO 2m CA 1
ATOM 4553 C C . PRO A 1 599 ? 91.596 277.291 263.635 1.00 14.93 623 PRO 2m C 1
ATOM 4554 O O . PRO A 1 599 ? 91.269 278.246 264.343 1.00 16.39 623 PRO 2m O 1
ATOM 4558 N N . ALA A 1 600 ? 91.249 277.188 262.351 1.00 15.68 624 ALA 2m N 1
ATOM 4559 C CA . ALA A 1 600 ? 90.588 278.282 261.644 1.00 15.17 624 ALA 2m CA 1
ATOM 4560 C C . ALA A 1 600 ? 89.787 277.731 260.466 1.00 20.42 624 ALA 2m C 1
ATOM 4561 O O . ALA A 1 600 ? 89.742 276.521 260.227 1.00 20.76 624 ALA 2m O 1
ATOM 4563 N N . LYS A 1 601 ? 89.147 278.645 259.729 1.00 20.26 625 LYS 2m N 1
ATOM 4564 C CA . LYS A 1 601 ? 88.397 278.284 258.529 1.00 21.48 625 LYS 2m CA 1
ATOM 4565 C C . LYS A 1 601 ? 89.342 277.930 257.388 1.00 25.22 625 LYS 2m C 1
ATOM 4566 O O . LYS A 1 601 ? 90.402 278.539 257.224 1.00 27.52 625 LYS 2m O 1
ATOM 4572 N N . ARG A 1 602 ? 88.939 276.951 256.582 1.00 24.59 626 ARG 2m N 1
ATOM 4573 C CA . ARG A 1 602 ? 89.733 276.437 255.467 1.00 24.33 626 ARG 2m CA 1
ATOM 4574 C C . ARG A 1 602 ? 88.967 276.700 254.173 1.00 26.22 626 ARG 2m C 1
ATOM 4575 O O . ARG A 1 602 ? 88.312 275.806 253.633 1.00 31.47 626 ARG 2m O 1
ATOM 4583 N N . VAL A 1 603 ? 89.078 277.925 253.655 1.00 24.79 627 VAL 2m N 1
ATOM 4584 C CA . VAL A 1 603 ? 88.286 278.321 252.492 1.00 31.60 627 VAL 2m CA 1
ATOM 4585 C C . VAL A 1 603 ? 88.990 277.957 251.187 1.00 32.53 627 VAL 2m C 1
ATOM 4586 O O . VAL A 1 603 ? 88.362 277.433 250.265 1.00 36.32 627 VAL 2m O 1
ATOM 4590 N N . TYR A 1 604 ? 90.287 278.227 251.091 1.00 31.69 628 TYR 2m N 1
ATOM 4591 C CA . TYR A 1 604 ? 91.051 278.002 249.867 1.00 33.74 628 TYR 2m CA 1
ATOM 4592 C C . TYR A 1 604 ? 90.467 278.784 248.698 1.00 38.73 628 TYR 2m C 1
ATOM 4593 O O . TYR A 1 604 ? 90.892 278.618 247.555 1.00 42.24 628 TYR 2m O 1
ATOM 4603 N N . MET B 2 1 ? 84.493 236.839 220.721 1.00 35.39 22 MET 2n N 1
ATOM 4604 C CA . MET B 2 1 ? 85.040 235.682 221.418 1.00 38.56 22 MET 2n CA 1
ATOM 4605 C C . MET B 2 1 ? 86.442 235.348 220.934 1.00 37.86 22 MET 2n C 1
ATOM 4606 O O . MET B 2 1 ? 86.637 234.420 220.154 1.00 49.74 22 MET 2n O 1
ATOM 4611 N N . GLN B 2 2 ? 87.418 236.109 221.411 1.00 30.25 23 GLN 2n N 1
ATOM 4612 C CA . GLN B 2 2 ? 88.803 235.888 221.031 1.00 26.52 23 GLN 2n CA 1
ATOM 4613 C C . GLN B 2 2 ? 89.385 234.683 221.760 1.00 22.62 23 GLN 2n C 1
ATOM 4614 O O . GLN B 2 2 ? 89.001 234.363 222.888 1.00 21.75 23 GLN 2n O 1
ATOM 4620 N N . THR B 2 3 ? 90.324 234.017 221.096 1.00 25.71 24 THR 2n N 1
ATOM 4621 C CA . THR B 2 3 ? 91.037 232.871 221.647 1.00 19.80 24 THR 2n CA 1
ATOM 4622 C C . THR B 2 3 ? 92.442 233.298 222.057 1.00 17.92 24 THR 2n C 1
ATOM 4623 O O . THR B 2 3 ? 93.165 233.905 221.262 1.00 22.21 24 THR 2n O 1
ATOM 4627 N N . PHE B 2 4 ? 92.826 232.977 223.293 1.00 16.55 25 PHE 2n N 1
ATOM 4628 C CA . PHE B 2 4 ? 94.120 233.366 223.860 1.00 17.58 25 PHE 2n CA 1
ATOM 4629 C C . PHE B 2 4 ? 94.885 232.120 224.306 1.00 20.69 25 PHE 2n C 1
ATOM 4630 O O . PHE B 2 4 ? 94.604 231.570 225.375 1.00 23.56 25 PHE 2n O 1
ATOM 4638 N N . ARG B 2 5 ? 95.860 231.676 223.513 1.00 16.41 26 ARG 2n N 1
ATOM 4639 C CA . ARG B 2 5 ? 96.767 230.616 223.942 1.00 11.65 26 ARG 2n CA 1
ATOM 4640 C C . ARG B 2 5 ? 97.834 231.180 224.885 1.00 10.76 26 ARG 2n C 1
ATOM 4641 O O . ARG B 2 5 ? 98.491 232.171 224.557 1.00 16.72 26 ARG 2n O 1
ATOM 4649 N N . VAL B 2 6 ? 98.012 230.551 226.054 1.00 11.12 27 VAL 2n N 1
ATOM 4650 C CA . VAL B 2 6 ? 98.920 231.033 227.096 1.00 11.52 27 VAL 2n CA 1
ATOM 4651 C C . VAL B 2 6 ? 99.858 229.915 227.556 1.00 10.64 27 VAL 2n C 1
ATOM 4652 O O . VAL B 2 6 ? 99.411 228.801 227.841 1.00 11.14 27 VAL 2n O 1
ATOM 4656 N N . TYR B 2 7 ? 101.157 230.229 227.657 1.00 8.43 28 TYR 2n N 1
ATOM 4657 C CA . TYR B 2 7 ? 102.183 229.281 228.106 1.00 10.81 28 TYR 2n CA 1
ATOM 4658 C C . TYR B 2 7 ? 101.969 228.910 229.570 1.00 9.92 28 TYR 2n C 1
ATOM 4659 O O . TYR B 2 7 ? 101.742 229.779 230.412 1.00 10.97 28 TYR 2n O 1
ATOM 4668 N N . ARG B 2 8 ? 102.043 227.608 229.888 1.00 9.75 29 ARG 2n N 1
ATOM 4669 C CA . ARG B 2 8 ? 101.758 227.115 231.229 1.00 10.50 29 ARG 2n CA 1
ATOM 4670 C C . ARG B 2 8 ? 102.825 226.125 231.683 1.00 9.55 29 ARG 2n C 1
ATOM 4671 O O . ARG B 2 8 ? 103.126 225.166 230.966 1.00 11.02 29 ARG 2n O 1
ATOM 4679 N N . TYR B 2 9 ? 103.399 226.350 232.874 1.00 10.42 30 TYR 2n N 1
ATOM 4680 C CA . TYR B 2 9 ? 104.394 225.454 233.456 1.00 7.63 30 TYR 2n CA 1
ATOM 4681 C C . TYR B 2 9 ? 104.190 225.383 234.964 1.00 9.47 30 TYR 2n C 1
ATOM 4682 O O . TYR B 2 9 ? 104.100 226.424 235.619 1.00 15.43 30 TYR 2n O 1
ATOM 4691 N N . ASP B 2 10 ? 104.119 224.166 235.516 1.00 10.09 31 ASP 2n N 1
ATOM 4692 C CA . ASP B 2 10 ? 104.016 223.988 236.961 1.00 11.96 31 ASP 2n CA 1
ATOM 4693 C C . ASP B 2 10 ? 105.396 223.688 237.518 1.00 12.32 31 ASP 2n C 1
ATOM 4694 O O . ASP B 2 10 ? 105.996 222.676 237.128 1.00 12.91 31 ASP 2n O 1
ATOM 4699 N N . PRO B 2 11 ? 105.945 224.517 238.407 1.00 14.27 32 PRO 2n N 1
ATOM 4700 C CA . PRO B 2 11 ? 107.295 224.233 238.927 1.00 11.51 32 PRO 2n CA 1
ATOM 4701 C C . PRO B 2 11 ? 107.395 222.956 239.740 1.00 17.13 32 PRO 2n C 1
ATOM 4702 O O . PRO B 2 11 ? 108.515 222.482 239.971 1.00 19.26 32 PRO 2n O 1
ATOM 4706 N N . LEU B 2 12 ? 106.279 222.381 240.184 1.00 18.49 33 LEU 2n N 1
ATOM 4707 C CA . LEU B 2 12 ? 106.304 221.192 241.028 1.00 18.90 33 LEU 2n CA 1
ATOM 4708 C C . LEU B 2 12 ? 106.157 219.911 240.217 1.00 21.31 33 LEU 2n C 1
ATOM 4709 O O . LEU B 2 12 ? 106.943 218.973 240.387 1.00 24.00 33 LEU 2n O 1
ATOM 4714 N N . LEU B 2 13 ? 105.156 219.849 239.340 1.00 26.13 34 LEU 2n N 1
ATOM 4715 C CA . LEU B 2 13 ? 105.038 218.707 238.442 1.00 22.81 34 LEU 2n CA 1
ATOM 4716 C C . LEU B 2 13 ? 106.254 218.607 237.538 1.00 23.35 34 LEU 2n C 1
ATOM 4717 O O . LEU B 2 13 ? 106.710 217.505 237.212 1.00 23.54 34 LEU 2n O 1
ATOM 4722 N N . GLN B 2 14 ? 106.791 219.751 237.125 1.00 21.90 35 GLN 2n N 1
ATOM 4723 C CA . GLN B 2 14 ? 107.941 219.798 236.234 1.00 19.42 35 GLN 2n CA 1
ATOM 4724 C C . GLN B 2 14 ? 107.652 219.054 234.933 1.00 21.52 35 GLN 2n C 1
ATOM 4725 O O . GLN B 2 14 ? 108.543 218.456 234.327 1.00 25.59 35 GLN 2n O 1
ATOM 4731 N N . ASP B 2 15 ? 106.391 219.101 234.509 1.00 23.69 36 ASP 2n N 1
ATOM 4732 C CA . ASP B 2 15 ? 105.971 218.569 233.225 1.00 20.98 36 ASP 2n CA 1
ATOM 4733 C C . ASP B 2 15 ? 106.287 219.561 232.111 1.00 24.66 36 ASP 2n C 1
ATOM 4734 O O . ASP B 2 15 ? 106.313 220.777 232.325 1.00 33.09 36 ASP 2n O 1
ATOM 4739 N N . LYS B 2 16 ? 106.515 219.032 230.916 1.00 22.87 37 LYS 2n N 1
ATOM 4740 C CA . LYS B 2 16 ? 106.950 219.850 229.796 1.00 20.98 37 LYS 2n CA 1
ATOM 4741 C C . LYS B 2 16 ? 105.984 221.017 229.588 1.00 21.72 37 LYS 2n C 1
ATOM 4742 O O . LYS B 2 16 ? 104.765 220.801 229.526 1.00 24.58 37 LYS 2n O 1
ATOM 4748 N N . PRO B 2 17 ? 106.476 222.251 229.475 1.00 20.02 38 PRO 2n N 1
ATOM 4749 C CA . PRO B 2 17 ? 105.570 223.400 229.322 1.00 16.57 38 PRO 2n CA 1
ATOM 4750 C C . PRO B 2 17 ? 104.683 223.254 228.092 1.00 15.37 38 PRO 2n C 1
ATOM 4751 O O . PRO B 2 17 ? 105.077 222.670 227.082 1.00 21.65 38 PRO 2n O 1
ATOM 4755 N N . HIS B 2 18 ? 103.457 223.779 228.190 1.00 14.25 39 HIS 2n N 1
ATOM 4756 C CA . HIS B 2 18 ? 102.466 223.653 227.126 1.00 12.86 39 HIS 2n CA 1
ATOM 4757 C C . HIS B 2 18 ? 101.641 224.930 227.009 1.00 14.77 39 HIS 2n C 1
ATOM 4758 O O . HIS B 2 18 ? 101.557 225.727 227.944 1.00 17.80 39 HIS 2n O 1
ATOM 4765 N N . MET B 2 19 ? 101.021 225.110 225.837 1.00 16.37 40 MET 2n N 1
ATOM 4766 C CA . MET B 2 19 ? 100.140 226.243 225.563 1.00 16.07 40 MET 2n CA 1
ATOM 4767 C C . MET B 2 19 ? 98.685 225.811 225.709 1.00 15.69 40 MET 2n C 1
ATOM 4768 O O . MET B 2 19 ? 98.225 224.919 224.989 1.00 17.55 40 MET 2n O 1
ATOM 4773 N N . GLN B 2 20 ? 97.961 226.462 226.614 1.00 15.29 41 GLN 2n N 1
ATOM 4774 C CA . GLN B 2 20 ? 96.546 226.199 226.844 1.00 13.04 41 GLN 2n CA 1
ATOM 4775 C C . GLN B 2 20 ? 95.711 227.313 226.229 1.00 16.87 41 GLN 2n C 1
ATOM 4776 O O . GLN B 2 20 ? 96.029 228.495 226.397 1.00 18.13 41 GLN 2n O 1
ATOM 4782 N N . GLU B 2 21 ? 94.644 226.940 225.525 1.00 18.59 42 GLU 2n N 1
ATOM 4783 C CA . GLU B 2 21 ? 93.793 227.894 224.825 1.00 20.42 42 GLU 2n CA 1
ATOM 4784 C C . GLU B 2 21 ? 92.584 228.252 225.680 1.00 19.51 42 GLU 2n C 1
ATOM 4785 O O . GLU B 2 21 ? 91.901 227.365 226.202 1.00 25.44 42 GLU 2n O 1
ATOM 4791 N N . PHE B 2 22 ? 92.323 229.550 225.817 1.00 21.53 43 PHE 2n N 1
ATOM 4792 C CA . PHE B 2 22 ? 91.151 230.060 226.512 1.00 18.73 43 PHE 2n CA 1
ATOM 4793 C C . PHE B 2 22 ? 90.322 230.913 225.561 1.00 22.52 43 PHE 2n C 1
ATOM 4794 O O . PHE B 2 22 ? 90.854 231.540 224.642 1.00 25.45 43 PHE 2n O 1
ATOM 4802 N N . ASN B 2 23 ? 89.014 230.937 225.798 1.00 27.42 44 ASN 2n N 1
ATOM 4803 C CA . ASN B 2 23 ? 88.089 231.776 225.048 1.00 25.18 44 ASN 2n CA 1
ATOM 4804 C C . ASN B 2 23 ? 87.541 232.861 225.962 1.00 25.71 44 ASN 2n C 1
ATOM 4805 O O . ASN B 2 23 ? 87.023 232.564 227.044 1.00 29.07 44 ASN 2n O 1
ATOM 4810 N N . ILE B 2 24 ? 87.655 234.111 225.524 1.00 29.22 45 ILE 2n N 1
ATOM 4811 C CA . ILE B 2 24 ? 87.230 235.268 226.302 1.00 30.62 45 ILE 2n CA 1
ATOM 4812 C C . ILE B 2 24 ? 86.386 236.173 225.418 1.00 31.28 45 ILE 2n C 1
ATOM 4813 O O . ILE B 2 24 ? 86.689 236.361 224.235 1.00 34.09 45 ILE 2n O 1
ATOM 4818 N N . ASP B 2 25 ? 85.321 236.725 225.993 1.00 33.63 46 ASP 2n N 1
ATOM 4819 C CA . ASP B 2 25 ? 84.477 237.697 225.309 1.00 36.87 46 ASP 2n CA 1
ATOM 4820 C C . ASP B 2 25 ? 85.090 239.078 225.501 1.00 34.23 46 ASP 2n C 1
ATOM 4821 O O . ASP B 2 25 ? 85.132 239.597 226.621 1.00 33.65 46 ASP 2n O 1
ATOM 4826 N N . LEU B 2 26 ? 85.567 239.674 224.407 1.00 36.09 47 LEU 2n N 1
ATOM 4827 C CA . LEU B 2 26 ? 86.195 240.985 224.494 1.00 37.38 47 LEU 2n CA 1
ATOM 4828 C C . LEU B 2 26 ? 85.212 242.071 224.902 1.00 37.28 47 LEU 2n C 1
ATOM 4829 O O . LEU B 2 26 ? 85.641 243.148 225.329 1.00 41.68 47 LEU 2n O 1
ATOM 4834 N N . ALA B 2 27 ? 83.910 241.817 224.783 1.00 34.69 48 ALA 2n N 1
ATOM 4835 C CA . ALA B 2 27 ? 82.929 242.816 225.191 1.00 38.94 48 ALA 2n CA 1
ATOM 4836 C C . ALA B 2 27 ? 83.028 243.101 226.683 1.00 41.07 48 ALA 2n C 1
ATOM 4837 O O . ALA B 2 27 ? 82.890 244.252 227.112 1.00 45.18 48 ALA 2n O 1
ATOM 4839 N N . GLN B 2 28 ? 83.266 242.066 227.488 1.00 41.57 49 GLN 2n N 1
ATOM 4840 C CA . GLN B 2 28 ? 83.358 242.196 228.936 1.00 41.10 49 GLN 2n CA 1
ATOM 4841 C C . GLN B 2 28 ? 84.801 242.208 229.425 1.00 44.84 49 GLN 2n C 1
ATOM 4842 O O . GLN B 2 28 ? 85.078 241.784 230.552 1.00 46.40 49 GLN 2n O 1
ATOM 4848 N N . CYS B 2 29 ? 85.728 242.687 228.599 1.00 39.97 50 CYS 2n N 1
ATOM 4849 C CA . CYS B 2 29 ? 87.138 242.712 228.953 1.00 35.26 50 CYS 2n CA 1
ATOM 4850 C C . CYS B 2 29 ? 87.738 244.046 228.538 1.00 37.58 50 CYS 2n C 1
ATOM 4851 O O . CYS B 2 29 ? 87.252 244.703 227.616 1.00 42.55 50 CYS 2n O 1
ATOM 4854 N N . GLY B 2 30 ? 88.798 244.441 229.236 1.00 37.06 51 GLY 2n N 1
ATOM 4855 C CA . GLY B 2 30 ? 89.492 245.668 228.933 1.00 20.68 51 GLY 2n CA 1
ATOM 4856 C C . GLY B 2 30 ? 90.276 245.572 227.641 1.00 24.44 51 GLY 2n C 1
ATOM 4857 O O . GLY B 2 30 ? 90.604 244.482 227.165 1.00 31.30 51 GLY 2n O 1
ATOM 4858 N N . PRO B 2 31 ? 90.591 246.720 227.040 1.00 20.51 52 PRO 2n N 1
ATOM 4859 C CA . PRO B 2 31 ? 91.289 246.692 225.746 1.00 18.53 52 PRO 2n CA 1
ATOM 4860 C C . PRO B 2 31 ? 92.662 246.053 225.802 1.00 18.57 52 PRO 2n C 1
ATOM 4861 O O . PRO B 2 31 ? 93.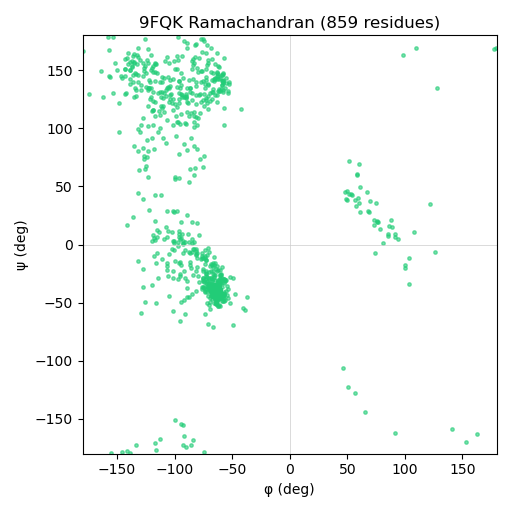100 245.461 224.808 1.00 22.11 52 PRO 2n O 1
ATOM 4865 N N . MET B 2 32 ? 93.356 246.152 226.928 1.00 14.82 53 MET 2n N 1
ATOM 4866 C CA . MET B 2 32 ? 94.739 245.718 226.991 1.00 15.40 53 MET 2n CA 1
ATOM 4867 C C . MET B 2 32 ? 94.833 244.218 227.246 1.00 13.33 53 MET 2n C 1
ATOM 4868 O O . MET B 2 32 ? 93.899 243.578 227.732 1.00 17.33 53 MET 2n O 1
ATOM 4873 N N . ILE B 2 33 ? 95.997 243.660 226.904 1.00 12.56 54 ILE 2n N 1
ATOM 4874 C CA . ILE B 2 33 ? 96.221 242.231 227.084 1.00 8.60 54 ILE 2n CA 1
ATOM 4875 C C . ILE B 2 33 ? 96.134 241.860 228.556 1.00 10.18 54 ILE 2n C 1
ATOM 4876 O O . ILE B 2 33 ? 95.550 240.833 228.920 1.00 15.43 54 ILE 2n O 1
ATOM 4881 N N . LEU B 2 34 ? 96.723 242.681 229.426 1.00 9.53 55 LEU 2n N 1
ATOM 4882 C CA . LEU B 2 34 ? 96.730 242.361 230.847 1.00 9.59 55 LEU 2n CA 1
ATOM 4883 C C . LEU B 2 34 ? 95.319 242.187 231.384 1.00 11.42 55 LEU 2n C 1
ATOM 4884 O O . LEU B 2 34 ? 95.094 241.376 232.288 1.00 13.30 55 LEU 2n O 1
ATOM 4889 N N . ASP B 2 35 ? 94.358 242.934 230.842 1.00 10.42 56 ASP 2n N 1
ATOM 4890 C CA . ASP B 2 35 ? 92.973 242.769 231.263 1.00 14.55 56 ASP 2n CA 1
ATOM 4891 C C . ASP B 2 35 ? 92.460 241.378 230.922 1.00 13.68 56 ASP 2n C 1
ATOM 4892 O O . ASP B 2 35 ? 91.748 240.757 231.718 1.00 12.66 56 ASP 2n O 1
ATOM 4897 N N . ALA B 2 36 ? 92.811 240.872 229.739 1.00 13.62 57 ALA 2n N 1
ATOM 4898 C CA . ALA B 2 36 ? 92.397 239.526 229.361 1.00 11.51 57 ALA 2n CA 1
ATOM 4899 C C . ALA B 2 36 ? 92.997 238.485 230.293 1.00 13.07 57 ALA 2n C 1
ATOM 4900 O O . ALA B 2 36 ? 92.313 237.540 230.703 1.00 12.39 57 ALA 2n O 1
ATOM 4902 N N . LEU B 2 37 ? 94.276 238.634 230.636 1.00 14.02 58 LEU 2n N 1
ATOM 4903 C CA . LEU B 2 37 ? 94.907 237.682 231.543 1.00 14.65 58 LEU 2n CA 1
ATOM 4904 C C . LEU B 2 37 ? 94.250 237.714 232.914 1.00 14.19 58 LEU 2n C 1
ATOM 4905 O O . LEU B 2 37 ? 94.015 236.663 233.522 1.00 12.68 58 LEU 2n O 1
ATOM 4910 N N . ILE B 2 38 ? 93.950 238.909 233.419 1.00 13.37 59 ILE 2n N 1
ATOM 4911 C CA . ILE B 2 38 ? 93.283 239.016 234.711 1.00 13.58 59 ILE 2n CA 1
ATOM 4912 C C . ILE B 2 38 ? 91.904 238.378 234.646 1.00 15.61 59 ILE 2n C 1
ATOM 4913 O O . ILE B 2 38 ? 91.487 237.666 235.568 1.00 16.79 59 ILE 2n O 1
ATOM 4918 N N . LYS B 2 39 ? 91.172 238.622 233.560 1.00 12.66 60 LYS 2n N 1
ATOM 4919 C CA . LYS B 2 39 ? 89.844 238.037 233.426 1.00 13.49 60 LYS 2n CA 1
ATOM 4920 C C . LYS B 2 39 ? 89.914 236.518 233.380 1.00 19.44 60 LYS 2n C 1
ATOM 4921 O O . LYS B 2 39 ? 89.086 235.831 233.989 1.00 20.07 60 LYS 2n O 1
ATOM 4927 N N . ILE B 2 40 ? 90.894 235.972 232.659 1.00 18.82 61 ILE 2n N 1
ATOM 4928 C CA . ILE B 2 40 ? 91.060 234.523 232.614 1.00 17.49 61 ILE 2n CA 1
ATOM 4929 C C . ILE B 2 40 ? 91.314 233.984 234.013 1.00 17.38 61 ILE 2n C 1
ATOM 4930 O O . ILE B 2 40 ? 90.714 232.989 234.436 1.00 20.56 61 ILE 2n O 1
ATOM 4935 N N . LYS B 2 41 ? 92.208 234.636 234.753 1.00 15.94 62 LYS 2n N 1
ATOM 4936 C CA . LYS B 2 41 ? 92.520 234.181 236.099 1.00 19.89 62 LYS 2n CA 1
ATOM 4937 C C . LYS B 2 41 ? 91.306 234.289 237.009 1.00 21.71 62 LYS 2n C 1
ATOM 4938 O O . LYS B 2 41 ? 91.052 233.399 237.828 1.00 25.65 62 LYS 2n O 1
ATOM 4944 N N . ALA B 2 42 ? 90.546 235.375 236.882 1.00 17.83 63 ALA 2n N 1
ATOM 4945 C CA . ALA B 2 42 ? 89.421 235.594 237.782 1.00 19.09 63 ALA 2n CA 1
ATOM 4946 C C . ALA B 2 42 ? 88.302 234.594 237.532 1.00 28.23 63 ALA 2n C 1
ATOM 4947 O O . ALA B 2 42 ? 87.669 234.116 238.480 1.00 38.64 63 ALA 2n O 1
ATOM 4949 N N . THR B 2 43 ? 88.042 234.262 236.268 1.00 30.84 64 THR 2n N 1
ATOM 4950 C CA . THR B 2 43 ? 86.876 233.464 235.905 1.00 28.39 64 THR 2n CA 1
ATOM 4951 C C . THR B 2 43 ? 87.214 231.999 235.649 1.00 34.08 64 THR 2n C 1
ATOM 4952 O O . THR B 2 43 ? 86.650 231.111 236.293 1.00 42.80 64 THR 2n O 1
ATOM 4956 N N . GLN B 2 44 ? 88.128 231.727 234.719 1.00 31.83 65 GLN 2n N 1
ATOM 4957 C CA . GLN B 2 44 ? 88.292 230.369 234.212 1.00 31.34 65 GLN 2n CA 1
ATOM 4958 C C . GLN B 2 44 ? 89.331 229.569 234.994 1.00 30.88 65 GLN 2n C 1
ATOM 4959 O O . GLN B 2 44 ? 89.008 228.527 235.572 1.00 38.99 65 GLN 2n O 1
ATOM 4965 N N . ASP B 2 45 ? 90.577 230.038 235.020 1.00 24.00 66 ASP 2n N 1
ATOM 4966 C CA . ASP B 2 45 ? 91.682 229.293 235.620 1.00 20.72 66 ASP 2n CA 1
ATOM 4967 C C . ASP B 2 45 ? 92.463 230.226 236.538 1.00 21.65 66 ASP 2n C 1
ATOM 4968 O O . ASP B 2 45 ? 93.313 230.992 236.076 1.00 23.55 66 ASP 2n O 1
ATOM 4973 N N . SER B 2 46 ? 92.193 230.143 237.840 1.00 19.83 67 SER 2n N 1
ATOM 4974 C CA . SER B 2 46 ? 92.876 230.994 238.802 1.00 22.96 67 SER 2n CA 1
ATOM 4975 C C . SER B 2 46 ? 94.324 230.585 239.033 1.00 21.91 67 SER 2n C 1
ATOM 4976 O O . SER B 2 46 ? 95.061 231.328 239.685 1.00 26.00 67 SER 2n O 1
ATOM 4979 N N . THR B 2 47 ? 94.748 229.430 238.515 1.00 20.01 68 THR 2n N 1
ATOM 4980 C CA . THR B 2 47 ? 96.125 228.997 238.712 1.00 18.54 68 THR 2n CA 1
ATOM 4981 C C . THR B 2 47 ? 97.105 229.860 237.923 1.00 17.52 68 THR 2n C 1
ATOM 4982 O O . THR B 2 47 ? 98.275 229.949 238.294 1.00 22.85 68 THR 2n O 1
ATOM 4986 N N . LEU B 2 48 ? 96.639 230.514 236.848 1.00 12.38 69 LEU 2n N 1
ATOM 4987 C CA . LEU B 2 48 ? 97.507 231.314 235.985 1.00 11.88 69 LEU 2n CA 1
ATOM 4988 C C . LEU B 2 48 ? 98.300 232.336 236.794 1.00 14.53 69 LEU 2n C 1
ATOM 4989 O O . LEU B 2 48 ? 97.746 233.050 237.625 1.00 15.91 69 LEU 2n O 1
ATOM 4994 N N . ALA B 2 49 ? 99.615 232.405 236.544 1.00 10.14 70 ALA 2n N 1
ATOM 4995 C CA . ALA B 2 49 ? 100.514 233.273 237.298 1.00 8.40 70 ALA 2n CA 1
ATOM 4996 C C . ALA B 2 49 ? 101.208 234.266 236.373 1.00 6.54 70 ALA 2n C 1
ATOM 4997 O O . ALA B 2 49 ? 101.693 233.889 235.303 1.00 7.22 70 ALA 2n O 1
ATOM 4999 N N . PHE B 2 50 ? 101.257 235.538 236.787 1.00 4.44 71 PHE 2n N 1
ATOM 5000 C CA . PHE B 2 50 ? 101.923 236.583 236.019 1.00 3.32 71 PHE 2n CA 1
ATOM 5001 C C . PHE B 2 50 ? 102.160 237.798 236.909 1.00 3.33 71 PHE 2n C 1
ATOM 5002 O O . PHE B 2 50 ? 101.390 238.062 237.834 1.00 3.98 71 PHE 2n O 1
ATOM 5010 N N . ARG B 2 51 ? 103.241 238.530 236.621 1.00 4.82 72 ARG 2n N 1
ATOM 5011 C CA . ARG B 2 51 ? 103.598 239.732 237.370 1.00 3.72 72 ARG 2n CA 1
ATOM 5012 C C . ARG B 2 51 ? 102.877 240.944 236.789 1.00 3.46 72 ARG 2n C 1
ATOM 5013 O O . ARG B 2 51 ? 102.857 241.134 235.571 1.00 4.75 72 ARG 2n O 1
ATOM 5021 N N . ARG B 2 52 ? 102.301 241.770 237.665 1.00 4.17 73 ARG 2n N 1
ATOM 5022 C CA . ARG B 2 52 ? 101.574 242.965 237.244 1.00 8.64 73 ARG 2n CA 1
ATOM 5023 C C . ARG B 2 52 ? 101.433 243.897 238.436 1.00 7.32 73 ARG 2n C 1
ATOM 5024 O O . ARG B 2 52 ? 101.035 243.448 239.516 1.00 8.02 73 ARG 2n O 1
ATOM 5032 N N . SER B 2 53 ? 101.836 245.161 238.281 1.00 9.97 74 SER 2n N 1
ATOM 5033 C CA . SER B 2 53 ? 101.548 246.129 239.333 1.00 7.87 74 SER 2n CA 1
ATOM 5034 C C . SER B 2 53 ? 100.893 247.431 238.876 1.00 10.18 74 SER 2n C 1
ATOM 5035 O O . SER B 2 53 ? 99.786 247.758 239.312 1.00 13.10 74 SER 2n O 1
ATOM 5038 N N . CYS B 2 54 ? 101.560 248.171 237.988 1.00 14.82 75 CYS 2n N 1
ATOM 5039 C CA . CYS B 2 54 ? 101.199 249.574 237.790 1.00 7.52 75 CYS 2n CA 1
ATOM 5040 C C . CYS B 2 54 ? 99.929 249.723 236.968 1.00 14.22 75 CYS 2n C 1
ATOM 5041 O O . CYS B 2 54 ? 99.123 250.624 237.224 1.00 20.28 75 CYS 2n O 1
ATOM 5044 N N . ARG B 2 55 ? 99.756 248.868 235.964 1.00 13.63 76 ARG 2n N 1
ATOM 5045 C CA . ARG B 2 55 ? 98.611 248.893 235.060 1.00 18.04 76 ARG 2n CA 1
ATOM 5046 C C . ARG B 2 55 ? 98.702 250.060 234.078 1.00 19.16 76 ARG 2n C 1
ATOM 5047 O O . ARG B 2 55 ? 97.909 250.138 233.135 1.00 15.46 76 ARG 2n O 1
ATOM 5055 N N . GLU B 2 56 ? 99.680 250.951 234.261 1.00 15.86 77 GLU 2n N 1
ATOM 5056 C CA . GLU B 2 56 ? 99.848 252.111 233.392 1.00 13.51 77 GLU 2n CA 1
ATOM 5057 C C . GLU B 2 56 ? 101.175 252.106 232.642 1.00 8.75 77 GLU 2n C 1
ATOM 5058 O O . GLU B 2 56 ? 101.487 253.087 231.957 1.00 10.46 77 GLU 2n O 1
ATOM 5064 N N . GLY B 2 57 ? 101.967 251.041 232.755 1.00 11.28 78 GLY 2n N 1
ATOM 5065 C CA . GLY B 2 57 ? 103.187 250.910 231.987 1.00 6.02 78 GLY 2n CA 1
ATOM 5066 C C . GLY B 2 57 ? 104.454 251.380 232.668 1.00 8.18 78 GLY 2n C 1
ATOM 5067 O O . GLY B 2 57 ? 105.517 251.358 232.033 1.00 19.35 78 GLY 2n O 1
ATOM 5068 N N . ILE B 2 58 ? 104.392 251.784 233.934 1.00 5.42 79 ILE 2n N 1
ATOM 5069 C CA . ILE B 2 58 ? 105.498 252.502 234.557 1.00 5.32 79 ILE 2n CA 1
ATOM 5070 C C . ILE B 2 58 ? 106.346 251.600 235.445 1.00 4.89 79 ILE 2n C 1
ATOM 5071 O O . ILE B 2 58 ? 107.541 251.853 235.631 1.00 6.68 79 ILE 2n O 1
ATOM 5076 N N . CYS B 2 59 ? 105.750 250.552 236.014 1.00 3.14 80 CYS 2n N 1
ATOM 5077 C CA . CYS B 2 59 ? 106.528 249.696 236.903 1.00 3.68 80 CYS 2n CA 1
ATOM 5078 C C . CYS B 2 59 ? 107.476 248.786 236.133 1.00 4.54 80 CYS 2n C 1
ATOM 5079 O O . CYS B 2 59 ? 108.557 248.460 236.634 1.00 9.42 80 CYS 2n O 1
ATOM 5082 N N . GLY B 2 60 ? 107.103 248.377 234.925 1.00 4.25 81 GLY 2n N 1
ATOM 5083 C CA . GLY B 2 60 ? 107.934 247.475 234.150 1.00 5.39 81 GLY 2n CA 1
ATOM 5084 C C . GLY B 2 60 ? 107.903 246.042 234.635 1.00 6.31 81 GLY 2n C 1
ATOM 5085 O O . GLY B 2 60 ? 108.927 245.350 234.574 1.00 14.16 81 GLY 2n O 1
ATOM 5086 N N . SER B 2 61 ? 106.751 245.577 235.116 1.00 4.95 82 SER 2n N 1
ATOM 5087 C CA . SER B 2 61 ? 106.629 244.241 235.673 1.00 6.87 82 SER 2n CA 1
ATOM 5088 C C . SER B 2 61 ? 105.873 243.264 234.783 1.00 4.50 82 SER 2n C 1
ATOM 5089 O O . SER B 2 61 ? 105.976 242.055 235.004 1.00 4.15 82 SER 2n O 1
ATOM 5092 N N . CYS B 2 62 ? 105.129 243.748 233.789 1.00 4.29 83 CYS 2n N 1
ATOM 5093 C CA . CYS B 2 62 ? 104.284 242.901 232.959 1.00 3.82 83 CYS 2n CA 1
ATOM 5094 C C . CYS B 2 62 ? 104.921 242.575 231.614 1.00 4.45 83 CYS 2n C 1
ATOM 5095 O O . CYS B 2 62 ? 104.209 242.337 230.633 1.00 4.29 83 CYS 2n O 1
ATOM 5098 N N . ALA B 2 63 ? 106.246 242.558 231.544 1.00 4.15 84 ALA 2n N 1
ATOM 5099 C CA . ALA B 2 63 ? 106.928 242.288 230.285 1.00 3.64 84 ALA 2n CA 1
ATOM 5100 C C . ALA B 2 63 ? 106.722 240.833 229.882 1.00 3.48 84 ALA 2n C 1
ATOM 5101 O O . ALA B 2 63 ? 107.045 239.916 230.643 1.00 4.04 84 ALA 2n O 1
ATOM 5103 N N . MET B 2 64 ? 106.181 240.626 228.683 1.00 3.40 85 MET 2n N 1
ATOM 5104 C CA . MET B 2 64 ? 105.898 239.301 228.154 1.00 2.65 85 MET 2n CA 1
ATOM 5105 C C . MET B 2 64 ? 106.222 239.298 226.665 1.00 2.67 85 MET 2n C 1
ATOM 5106 O O . MET B 2 64 ? 106.697 240.292 226.111 1.00 5.34 85 MET 2n O 1
ATOM 5111 N N . ASN B 2 65 ? 105.964 238.167 226.015 1.00 2.75 86 ASN 2n N 1
ATOM 5112 C CA . ASN B 2 65 ? 106.126 238.022 224.572 1.00 2.45 86 ASN 2n CA 1
ATOM 5113 C C . ASN B 2 65 ? 104.755 237.736 223.974 1.00 3.43 86 ASN 2n C 1
ATOM 5114 O O . ASN B 2 65 ? 104.193 236.657 224.190 1.00 6.86 86 ASN 2n O 1
ATOM 5119 N N . ILE B 2 66 ? 104.220 238.696 223.226 1.00 2.87 87 ILE 2n N 1
ATOM 5120 C CA . ILE B 2 66 ? 102.880 238.614 222.658 1.00 3.52 87 ILE 2n CA 1
ATOM 5121 C C . ILE B 2 66 ? 103.005 238.503 221.144 1.00 5.41 87 ILE 2n C 1
ATOM 5122 O O . ILE B 2 66 ? 103.527 239.411 220.487 1.00 9.30 87 ILE 2n O 1
ATOM 5127 N N . ASN B 2 67 ? 102.509 237.396 220.594 1.00 4.91 88 ASN 2n N 1
ATOM 5128 C CA . ASN B 2 67 ? 102.520 237.146 219.153 1.00 4.54 88 ASN 2n CA 1
ATOM 5129 C C . ASN B 2 67 ? 103.904 237.372 218.552 1.00 5.39 88 ASN 2n C 1
ATOM 5130 O O . ASN B 2 67 ? 104.045 237.890 217.443 1.00 11.83 88 ASN 2n O 1
ATOM 5135 N N . GLY B 2 68 ? 104.941 236.974 219.287 1.00 4.85 89 GLY 2n N 1
ATOM 5136 C CA . GLY B 2 68 ? 106.295 236.986 218.793 1.00 3.02 89 GLY 2n CA 1
ATOM 5137 C C . GLY B 2 68 ? 107.166 238.118 219.308 1.00 3.43 89 GLY 2n C 1
ATOM 5138 O O . GLY B 2 68 ? 108.372 237.918 219.482 1.00 4.52 89 GLY 2n O 1
ATOM 5139 N N . LYS B 2 69 ? 106.598 239.295 219.551 1.00 2.57 90 LYS 2n N 1
ATOM 5140 C CA . LYS B 2 69 ? 107.370 240.475 219.917 1.00 2.60 90 LYS 2n CA 1
ATOM 5141 C C . LYS B 2 69 ? 107.182 240.795 221.395 1.00 2.07 90 LYS 2n C 1
ATOM 5142 O O . LYS B 2 69 ? 106.056 240.784 221.899 1.00 2.29 90 LYS 2n O 1
ATOM 5148 N N . ASN B 2 70 ? 108.289 241.085 222.077 1.00 1.62 91 ASN 2n N 1
ATOM 5149 C CA . ASN B 2 70 ? 108.235 241.457 223.483 1.00 1.37 91 ASN 2n CA 1
ATOM 5150 C C . ASN B 2 70 ? 107.429 242.735 223.676 1.00 1.83 91 ASN 2n C 1
ATOM 5151 O O . ASN B 2 70 ? 107.338 243.582 222.784 1.00 1.98 91 ASN 2n O 1
ATOM 5156 N N . GLY B 2 71 ? 106.846 242.872 224.861 1.00 1.44 92 GLY 2n N 1
ATOM 5157 C CA . GLY B 2 71 ? 106.111 244.077 225.195 1.00 1.21 92 GLY 2n CA 1
ATOM 5158 C C . GLY B 2 71 ? 105.523 243.978 226.586 1.00 2.37 92 GLY 2n C 1
ATOM 5159 O O . GLY B 2 71 ? 105.520 242.915 227.214 1.00 3.14 92 GLY 2n O 1
ATOM 5160 N N . LEU B 2 72 ? 105.026 245.118 227.059 1.00 3.51 93 LEU 2n N 1
ATOM 5161 C CA . LEU B 2 72 ? 104.325 245.203 228.332 1.00 3.36 93 LEU 2n CA 1
ATOM 5162 C C . LEU B 2 72 ? 102.840 244.965 228.096 1.00 6.21 93 LEU 2n C 1
ATOM 5163 O O . LEU B 2 72 ? 102.223 245.636 227.264 1.00 9.04 93 LEU 2n O 1
ATOM 5168 N N . ALA B 2 73 ? 102.268 243.999 228.822 1.00 6.07 94 ALA 2n N 1
ATOM 5169 C CA . ALA B 2 73 ? 100.876 243.630 228.594 1.00 6.09 94 ALA 2n CA 1
ATOM 5170 C C . ALA B 2 73 ? 99.927 244.785 228.874 1.00 9.20 94 ALA 2n C 1
ATOM 5171 O O . ALA B 2 73 ? 98.874 244.890 228.236 1.00 8.30 94 ALA 2n O 1
ATOM 5173 N N . CYS B 2 74 ? 100.271 245.659 229.820 1.00 8.90 95 CYS 2n N 1
ATOM 5174 C CA . CYS B 2 74 ? 99.349 246.722 230.198 1.00 5.86 95 CYS 2n CA 1
ATOM 5175 C C . CYS B 2 74 ? 99.242 247.794 229.122 1.00 7.39 95 CYS 2n C 1
ATOM 5176 O O . CYS B 2 74 ? 98.205 248.455 229.015 1.00 9.78 95 CYS 2n O 1
ATOM 5179 N N . LEU B 2 75 ? 100.292 247.989 228.323 1.00 10.34 96 LEU 2n N 1
ATOM 5180 C CA . LEU B 2 75 ? 100.244 248.932 227.215 1.00 13.81 96 LEU 2n CA 1
ATOM 5181 C C . LEU B 2 75 ? 99.920 248.274 225.884 1.00 12.61 96 LEU 2n C 1
ATOM 5182 O O . LEU B 2 75 ? 99.556 248.977 224.936 1.00 17.66 96 LEU 2n O 1
ATOM 5187 N N . GLN B 2 76 ? 100.037 246.957 225.792 1.00 14.82 97 GLN 2n N 1
ATOM 5188 C CA . GLN B 2 76 ? 99.713 246.251 224.565 1.00 15.12 97 GLN 2n CA 1
ATOM 5189 C C . GLN B 2 76 ? 98.203 246.160 224.390 1.00 14.16 97 GLN 2n C 1
ATOM 5190 O O . GLN B 2 76 ? 97.466 245.942 225.354 1.00 17.78 97 GLN 2n O 1
ATOM 5196 N N . TYR B 2 77 ? 97.748 246.323 223.153 1.00 18.83 98 TYR 2n N 1
ATOM 5197 C CA . TYR B 2 77 ? 96.333 246.254 222.824 1.00 19.17 98 TYR 2n CA 1
ATOM 5198 C C . TYR B 2 77 ? 95.973 244.863 222.323 1.00 22.46 98 TYR 2n C 1
ATOM 5199 O O . TYR B 2 77 ? 96.735 244.244 221.575 1.00 33.88 98 TYR 2n O 1
ATOM 5208 N N . ILE B 2 78 ? 94.804 244.379 222.738 1.00 21.17 99 ILE 2n N 1
ATOM 5209 C CA . ILE B 2 78 ? 94.248 243.170 222.150 1.00 22.88 99 ILE 2n CA 1
ATOM 5210 C C . ILE B 2 78 ? 93.883 243.454 220.701 1.00 27.82 99 ILE 2n C 1
ATOM 5211 O O . ILE B 2 78 ? 93.216 244.451 220.397 1.00 33.78 99 ILE 2n O 1
ATOM 5216 N N . GLU B 2 79 ? 94.314 242.576 219.800 1.00 32.28 100 GLU 2n N 1
ATOM 5217 C CA . GLU B 2 79 ? 94.013 242.711 218.379 1.00 34.63 100 GLU 2n CA 1
ATOM 5218 C C . GLU B 2 79 ? 93.120 241.556 217.951 1.00 43.51 100 GLU 2n C 1
ATOM 5219 O O . GLU B 2 79 ? 93.623 240.463 217.647 1.00 43.76 100 GLU 2n O 1
ATOM 5225 N N . PRO B 2 80 ? 91.802 241.737 217.904 1.00 45.97 101 PRO 2n N 1
ATOM 5226 C CA . PRO B 2 80 ? 90.919 240.604 217.615 1.00 39.53 101 PRO 2n CA 1
ATOM 5227 C C . PRO B 2 80 ? 91.156 240.040 216.224 1.00 36.73 101 PRO 2n C 1
ATOM 5228 O O . PRO B 2 80 ? 91.499 240.759 215.284 1.00 46.30 101 PRO 2n O 1
ATOM 5232 N N . GLY B 2 81 ? 90.966 238.734 216.108 1.00 37.86 102 GLY 2n N 1
ATOM 5233 C CA . GLY B 2 81 ? 91.153 238.061 214.839 1.00 43.81 102 GLY 2n CA 1
ATOM 5234 C C . GLY B 2 81 ? 90.939 236.575 215.007 1.00 48.86 102 GLY 2n C 1
ATOM 5235 O O . GLY B 2 81 ? 90.856 236.053 216.123 1.00 47.53 102 GLY 2n O 1
ATOM 5236 N N . ALA B 2 82 ? 90.851 235.895 213.863 1.00 48.79 103 ALA 2n N 1
ATOM 5237 C CA . ALA B 2 82 ? 90.717 234.446 213.881 1.00 43.45 103 ALA 2n CA 1
ATOM 5238 C C . ALA B 2 82 ? 91.931 233.789 214.520 1.00 43.21 103 ALA 2n C 1
ATOM 5239 O O . ALA B 2 82 ? 91.803 232.765 215.200 1.00 42.97 103 ALA 2n O 1
ATOM 5241 N N . ALA B 2 83 ? 93.105 234.363 214.317 1.00 38.80 104 ALA 2n N 1
ATOM 5242 C CA . ALA B 2 83 ? 94.332 233.782 214.837 1.00 33.47 104 ALA 2n CA 1
ATOM 5243 C C . ALA B 2 83 ? 94.390 233.915 216.356 1.00 31.32 104 ALA 2n C 1
ATOM 5244 O O . ALA B 2 83 ? 94.231 235.021 216.881 1.00 33.27 104 ALA 2n O 1
ATOM 5246 N N . PRO B 2 84 ? 94.618 232.827 217.090 1.00 28.74 105 PRO 2n N 1
ATOM 5247 C CA . PRO B 2 84 ? 94.776 232.944 218.544 1.00 23.25 105 PRO 2n CA 1
ATOM 5248 C C . PRO B 2 84 ? 95.919 233.877 218.912 1.00 19.69 105 PRO 2n C 1
ATOM 5249 O O . PRO B 2 84 ? 96.966 233.897 218.262 1.00 23.28 105 PRO 2n O 1
ATOM 5253 N N . ILE B 2 85 ? 95.705 234.657 219.966 1.00 15.46 106 ILE 2n N 1
ATOM 5254 C CA . ILE B 2 85 ? 96.733 235.543 220.502 1.00 17.98 106 ILE 2n CA 1
ATOM 5255 C C . ILE B 2 85 ? 97.622 234.718 221.430 1.00 16.82 106 ILE 2n C 1
ATOM 5256 O O . ILE B 2 85 ? 97.190 234.298 222.505 1.00 16.63 106 ILE 2n O 1
ATOM 5261 N N . ASP B 2 86 ? 98.868 234.488 221.018 1.00 15.53 107 ASP 2n N 1
ATOM 5262 C CA . ASP B 2 86 ? 99.806 233.663 221.772 1.00 12.31 107 ASP 2n CA 1
ATOM 5263 C C . ASP B 2 86 ? 100.572 234.522 222.774 1.00 11.30 107 ASP 2n C 1
ATOM 5264 O O . ASP B 2 86 ? 101.252 235.475 222.384 1.00 15.24 107 ASP 2n O 1
ATOM 5269 N N . ILE B 2 87 ? 100.480 234.169 224.053 1.00 6.90 108 ILE 2n N 1
ATOM 5270 C CA . ILE B 2 87 ? 101.181 234.864 225.126 1.00 8.25 108 ILE 2n CA 1
ATOM 5271 C C . ILE B 2 87 ? 102.128 233.870 225.796 1.00 7.67 108 ILE 2n C 1
ATOM 5272 O O . ILE B 2 87 ? 101.692 232.815 226.265 1.00 10.95 108 ILE 2n O 1
ATOM 5277 N N . GLN B 2 88 ? 103.411 234.208 225.835 1.00 7.58 109 GLN 2n N 1
ATOM 5278 C CA . GLN B 2 88 ? 104.465 233.372 226.390 1.00 4.30 109 GLN 2n CA 1
ATOM 5279 C C . GLN B 2 88 ? 105.334 234.194 227.325 1.00 4.76 109 GLN 2n C 1
ATOM 5280 O O . GLN B 2 88 ? 105.203 235.421 227.390 1.00 4.06 109 GLN 2n O 1
ATOM 5286 N N . PRO B 2 89 ? 106.214 233.551 228.094 1.00 6.32 110 PRO 2n N 1
ATOM 5287 C CA . PRO B 2 89 ? 107.129 234.306 228.969 1.00 5.26 110 PRO 2n CA 1
ATOM 5288 C C . PRO B 2 89 ? 108.196 234.999 228.130 1.00 3.43 110 PRO 2n C 1
ATOM 5289 O O . PRO B 2 89 ? 108.309 234.793 226.923 1.00 4.28 110 PRO 2n O 1
ATOM 5293 N N . LEU B 2 90 ? 108.988 235.855 228.784 1.00 3.86 111 LEU 2n N 1
ATOM 5294 C CA . LEU B 2 90 ? 110.047 236.568 228.079 1.00 3.39 111 LEU 2n CA 1
ATOM 5295 C C . LEU B 2 90 ? 111.015 235.583 227.421 1.00 3.34 111 LEU 2n C 1
ATOM 5296 O O . LEU B 2 90 ? 111.355 234.555 228.015 1.00 2.70 111 LEU 2n O 1
ATOM 5301 N N . PRO B 2 91 ? 111.488 235.870 226.204 1.00 3.82 112 PRO 2n N 1
ATOM 5302 C CA . PRO B 2 91 ? 112.271 234.874 225.459 1.00 2.39 112 PRO 2n CA 1
ATOM 5303 C C . PRO B 2 91 ? 113.564 234.465 226.163 1.00 3.28 112 PRO 2n C 1
ATOM 5304 O O . PRO B 2 91 ? 114.252 235.283 226.776 1.00 2.94 112 PRO 2n O 1
ATOM 5308 N N . HIS B 2 92 ? 113.889 233.176 226.044 1.00 3.75 113 HIS 2n N 1
ATOM 5309 C CA . HIS B 2 92 ? 115.114 232.576 226.583 1.00 3.64 113 HIS 2n CA 1
ATOM 5310 C C . HIS B 2 92 ? 115.371 232.963 228.040 1.00 4.95 113 HIS 2n C 1
ATOM 5311 O O . HIS B 2 92 ? 116.493 233.287 228.431 1.00 10.54 113 HIS 2n O 1
ATOM 5318 N N . THR B 2 93 ? 114.324 232.904 228.858 1.00 4.78 114 THR 2n N 1
ATOM 5319 C CA . THR B 2 93 ? 114.435 233.134 230.292 1.00 6.29 114 THR 2n CA 1
ATOM 5320 C C . THR B 2 93 ? 113.987 231.875 231.024 1.00 9.23 114 THR 2n C 1
ATOM 5321 O O . THR B 2 93 ? 113.157 231.117 230.520 1.00 12.46 114 THR 2n O 1
ATOM 5325 N N . TYR B 2 94 ? 114.522 231.659 232.222 1.00 10.28 115 TYR 2n N 1
ATOM 5326 C CA . TYR B 2 94 ? 114.086 230.527 233.025 1.00 5.85 115 TYR 2n CA 1
ATOM 5327 C C . TYR B 2 94 ? 112.717 230.876 233.611 1.00 6.90 115 TYR 2n C 1
ATOM 5328 O O . TYR B 2 94 ? 112.554 231.936 234.222 1.00 8.80 115 TYR 2n O 1
ATOM 5337 N N . VAL B 2 95 ? 111.721 230.024 233.367 1.00 6.90 116 VAL 2n N 1
ATOM 5338 C CA . VAL B 2 95 ? 110.341 230.286 233.783 1.00 7.96 116 VAL 2n CA 1
ATOM 5339 C C . VAL B 2 95 ? 110.137 229.735 235.191 1.00 6.10 116 VAL 2n C 1
ATOM 5340 O O . VAL B 2 95 ? 110.191 228.526 235.410 1.00 7.58 116 VAL 2n O 1
ATOM 5344 N N . LEU B 2 96 ? 109.907 230.633 236.158 1.00 6.73 117 LEU 2n N 1
ATOM 5345 C CA . LEU B 2 96 ? 109.609 230.199 237.520 1.00 6.60 117 LEU 2n CA 1
ATOM 5346 C C . LEU B 2 96 ? 108.240 229.526 237.598 1.00 8.87 117 LEU 2n C 1
ATOM 5347 O O . LEU B 2 96 ? 108.058 228.555 238.332 1.00 6.61 117 LEU 2n O 1
ATOM 5352 N N . LYS B 2 97 ? 107.263 230.034 236.838 1.00 10.33 118 LYS 2n N 1
ATOM 5353 C CA . LYS B 2 97 ? 105.894 229.484 236.791 1.00 7.78 118 LYS 2n CA 1
ATOM 5354 C C . LYS B 2 97 ? 105.090 230.226 235.725 1.00 9.67 118 LYS 2n C 1
ATOM 5355 O O . LYS B 2 97 ? 104.862 231.417 235.869 1.00 12.94 118 LYS 2n O 1
ATOM 5361 N N . ASP B 2 98 ? 104.429 229.477 234.834 1.00 9.60 119 ASP 2n N 1
ATOM 5362 C CA . ASP B 2 98 ? 103.576 230.035 233.789 1.00 8.04 119 ASP 2n CA 1
ATOM 5363 C C . ASP B 2 98 ? 104.270 231.208 233.064 1.00 7.70 119 ASP 2n C 1
ATOM 5364 O O . ASP B 2 98 ? 105.169 230.965 232.290 1.00 9.53 119 ASP 2n O 1
ATOM 5369 N N . LEU B 2 99 ? 103.868 232.479 233.292 1.00 6.78 120 LEU 2n N 1
ATOM 5370 C CA . LEU B 2 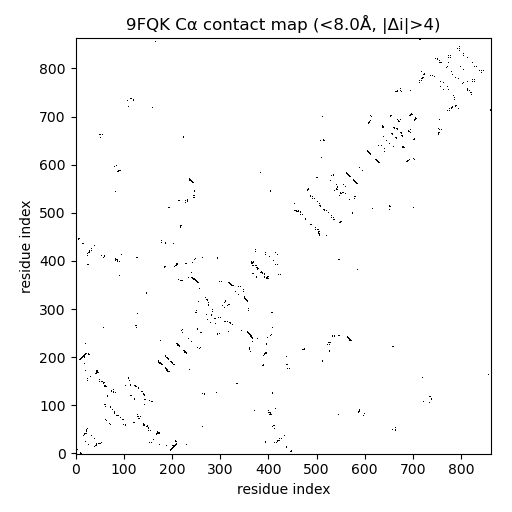99 ? 104.412 233.593 232.526 1.00 5.24 120 LEU 2n CA 1
ATOM 5371 C C . LEU B 2 99 ? 105.371 234.440 233.369 1.00 6.08 120 LEU 2n C 1
ATOM 5372 O O . LEU B 2 99 ? 105.709 235.564 232.977 1.00 12.12 120 LEU 2n O 1
ATOM 5377 N N . VAL B 2 100 ? 105.822 233.930 234.513 1.00 4.92 121 VAL 2n N 1
ATOM 5378 C CA . VAL B 2 100 ? 106.685 234.668 235.435 1.00 8.17 121 VAL 2n CA 1
ATOM 5379 C C . VAL B 2 100 ? 108.146 234.305 235.151 1.00 9.52 121 VAL 2n C 1
ATOM 5380 O O . VAL B 2 100 ? 108.593 233.217 235.546 1.00 8.00 121 VAL 2n O 1
ATOM 5384 N N . PRO B 2 101 ? 108.926 235.174 234.493 1.00 8.94 122 PRO 2n N 1
ATOM 5385 C CA . PRO B 2 101 ? 110.319 234.827 234.158 1.00 8.42 122 PRO 2n CA 1
ATOM 5386 C C . PRO B 2 101 ? 111.252 234.882 235.358 1.00 8.16 122 PRO 2n C 1
ATOM 5387 O O . PRO B 2 101 ? 110.836 235.270 236.455 1.00 8.58 122 PRO 2n O 1
ATOM 5391 N N . ASP B 2 102 ? 112.517 234.492 235.174 1.00 9.61 123 ASP 2n N 1
ATOM 5392 C CA . ASP B 2 102 ? 113.560 234.598 236.197 1.00 9.52 123 ASP 2n CA 1
ATOM 5393 C C . ASP B 2 102 ? 114.585 235.628 235.723 1.00 9.49 123 ASP 2n C 1
ATOM 5394 O O . ASP B 2 102 ? 115.450 235.320 234.903 1.00 17.97 123 ASP 2n O 1
ATOM 5399 N N . LEU B 2 103 ? 114.489 236.852 236.251 1.00 8.26 124 LEU 2n N 1
ATOM 5400 C CA . LEU B 2 103 ? 115.309 237.971 235.804 1.00 9.66 124 LEU 2n CA 1
ATOM 5401 C C . LEU B 2 103 ? 116.391 238.325 236.821 1.00 6.87 124 LEU 2n C 1
ATOM 5402 O O . LEU B 2 103 ? 116.816 239.478 236.918 1.00 8.03 124 LEU 2n O 1
ATOM 5407 N N . SER B 2 104 ? 116.846 237.331 237.584 1.00 8.02 125 SER 2n N 1
ATOM 5408 C CA . SER B 2 104 ? 117.836 237.575 238.625 1.00 7.21 125 SER 2n CA 1
ATOM 5409 C C . SER B 2 104 ? 119.179 237.989 238.037 1.00 6.01 125 SER 2n C 1
ATOM 5410 O O . SER B 2 104 ? 119.888 238.816 238.619 1.00 4.13 125 SER 2n O 1
ATOM 5413 N N . ASN B 2 105 ? 119.554 237.414 236.895 1.00 5.77 126 ASN 2n N 1
ATOM 5414 C CA . ASN B 2 105 ? 120.806 237.797 236.250 1.00 4.36 126 ASN 2n CA 1
ATOM 5415 C C . ASN B 2 105 ? 120.765 239.254 235.805 1.00 5.10 126 ASN 2n C 1
ATOM 5416 O O . ASN B 2 105 ? 121.762 239.976 235.915 1.00 4.28 126 ASN 2n O 1
ATOM 5421 N N . PHE B 2 106 ? 119.613 239.701 235.302 1.00 4.98 127 PHE 2n N 1
ATOM 5422 C CA . PHE B 2 106 ? 119.459 241.087 234.874 1.00 4.48 127 PHE 2n CA 1
ATOM 5423 C C . PHE B 2 106 ? 119.637 242.045 236.042 1.00 3.46 127 PHE 2n C 1
ATOM 5424 O O . PHE B 2 106 ? 120.278 243.093 235.905 1.00 3.60 127 PHE 2n O 1
ATOM 5432 N N . TYR B 2 107 ? 119.082 241.701 237.203 1.00 3.21 128 TYR 2n N 1
ATOM 5433 C CA . TYR B 2 107 ? 119.241 242.544 238.381 1.00 3.41 128 TYR 2n CA 1
ATOM 5434 C C . TYR B 2 107 ? 120.693 242.579 238.842 1.00 3.61 128 TYR 2n C 1
ATOM 5435 O O . TYR B 2 107 ? 121.197 243.632 239.250 1.00 5.60 128 TYR 2n O 1
ATOM 5444 N N . ASN B 2 108 ? 121.377 241.435 238.793 1.00 3.23 129 ASN 2n N 1
ATOM 5445 C CA . ASN B 2 108 ? 122.776 241.380 239.203 1.00 4.52 129 ASN 2n CA 1
ATOM 5446 C C . ASN B 2 108 ? 123.665 242.202 238.280 1.00 5.79 129 ASN 2n C 1
ATOM 5447 O O . ASN B 2 108 ? 124.546 242.934 238.745 1.00 4.75 129 ASN 2n O 1
ATOM 5452 N N . GLN B 2 109 ? 123.454 242.091 236.967 1.00 4.66 130 GLN 2n N 1
ATOM 5453 C CA . GLN B 2 109 ? 124.281 242.834 236.023 1.00 3.07 130 GLN 2n CA 1
ATOM 5454 C C . GLN B 2 109 ? 124.143 244.335 236.240 1.00 4.91 130 GLN 2n C 1
ATOM 5455 O O . GLN B 2 109 ? 125.123 245.080 236.124 1.00 7.37 130 GLN 2n O 1
ATOM 5461 N N . TYR B 2 110 ? 122.930 244.797 236.549 1.00 3.79 131 TYR 2n N 1
ATOM 5462 C CA . TYR B 2 110 ? 122.711 246.216 236.808 1.00 4.17 131 TYR 2n CA 1
ATOM 5463 C C . TYR B 2 110 ? 123.467 246.675 238.047 1.00 5.28 131 TYR 2n C 1
ATOM 5464 O O . TYR B 2 110 ? 124.074 247.752 238.051 1.00 7.57 131 TYR 2n O 1
ATOM 5473 N N . LYS B 2 111 ? 123.440 245.874 239.111 1.00 3.98 132 LYS 2n N 1
ATOM 5474 C CA . LYS B 2 111 ? 124.198 246.210 240.309 1.00 6.02 132 LYS 2n CA 1
ATOM 5475 C C . LYS B 2 111 ? 125.684 246.323 240.005 1.00 6.36 132 LYS 2n C 1
ATOM 5476 O O . LYS B 2 111 ? 126.411 247.037 240.704 1.00 7.84 132 LYS 2n O 1
ATOM 5482 N N . SER B 2 112 ? 126.148 245.637 238.960 1.00 6.65 133 SER 2n N 1
ATOM 5483 C CA . SER B 2 112 ? 127.566 245.651 238.623 1.00 7.58 133 SER 2n CA 1
ATOM 5484 C C . SER B 2 112 ? 128.020 247.026 238.151 1.00 8.12 133 SER 2n C 1
ATOM 5485 O O . SER B 2 112 ? 129.133 247.458 238.472 1.00 7.39 133 SER 2n O 1
ATOM 5488 N N . ILE B 2 113 ? 127.186 247.728 237.382 1.00 6.61 134 ILE 2n N 1
ATOM 5489 C CA . ILE B 2 113 ? 127.594 249.014 236.825 1.00 5.73 134 ILE 2n CA 1
ATOM 5490 C C . ILE B 2 113 ? 127.633 250.103 237.887 1.00 5.98 134 ILE 2n C 1
ATOM 5491 O O . ILE B 2 113 ? 128.069 251.224 237.608 1.00 5.85 134 ILE 2n O 1
ATOM 5496 N N . GLU B 2 114 ? 127.207 249.784 239.110 1.00 7.66 135 GLU 2n N 1
ATOM 5497 C CA . GLU B 2 114 ? 127.177 250.727 240.223 1.00 7.16 135 GLU 2n CA 1
ATOM 5498 C C . GLU B 2 114 ? 126.458 252.004 239.809 1.00 5.65 135 GLU 2n C 1
ATOM 5499 O O . GLU B 2 114 ? 127.092 253.049 239.628 1.00 5.19 135 GLU 2n O 1
ATOM 5505 N N . PRO B 2 115 ? 125.139 251.956 239.649 1.00 6.21 136 PRO 2n N 1
ATOM 5506 C CA . PRO B 2 115 ? 124.369 253.127 239.190 1.00 6.10 136 PRO 2n CA 1
ATOM 5507 C C . PRO B 2 115 ? 124.042 254.100 240.316 1.00 7.30 136 PRO 2n C 1
ATOM 5508 O O . PRO B 2 115 ? 122.891 254.310 240.706 1.00 7.46 136 PRO 2n O 1
ATOM 5512 N N . PHE B 2 116 ? 125.085 254.717 240.863 1.00 6.87 137 PHE 2n N 1
ATOM 5513 C CA . PHE B 2 116 ? 124.931 255.790 241.831 1.00 4.66 137 PHE 2n CA 1
ATOM 5514 C C . PHE B 2 116 ? 126.020 256.823 241.601 1.00 6.35 137 PHE 2n C 1
ATOM 5515 O O . PHE B 2 116 ? 127.146 256.478 241.234 1.00 7.64 137 PHE 2n O 1
ATOM 5523 N N . LEU B 2 117 ? 125.674 258.089 241.814 1.00 6.19 138 LEU 2n N 1
ATOM 5524 C CA . LEU B 2 117 ? 126.592 259.178 241.519 1.00 6.25 138 LEU 2n CA 1
ATOM 5525 C C . LEU B 2 117 ? 127.852 259.064 242.365 1.00 7.25 138 LEU 2n C 1
ATOM 5526 O O . LEU B 2 117 ? 127.786 258.833 243.575 1.00 9.51 138 LEU 2n O 1
ATOM 5531 N N . LYS B 2 118 ? 129.002 259.229 241.720 1.00 7.24 139 LYS 2n N 1
ATOM 5532 C CA . LYS B 2 118 ? 130.299 259.181 242.377 1.00 12.32 139 LYS 2n CA 1
ATOM 5533 C C . LYS B 2 118 ? 131.000 260.516 242.199 1.00 11.45 139 LYS 2n C 1
ATOM 5534 O O . LYS B 2 118 ? 131.071 261.040 241.083 1.00 11.53 139 LYS 2n O 1
ATOM 5540 N N . ARG B 2 119 ? 131.520 261.057 243.293 1.00 12.60 140 ARG 2n N 1
ATOM 5541 C CA . ARG B 2 119 ? 132.273 262.298 243.261 1.00 18.05 140 ARG 2n CA 1
ATOM 5542 C C . ARG B 2 119 ? 133.535 262.152 244.092 1.00 23.32 140 ARG 2n C 1
ATOM 5543 O O . ARG B 2 119 ? 133.562 261.438 245.096 1.00 25.70 140 ARG 2n O 1
ATOM 5551 N N . ARG B 2 120 ? 134.586 262.844 243.655 1.00 23.98 141 ARG 2n N 1
ATOM 5552 C CA . ARG B 2 120 ? 135.870 262.734 244.333 1.00 25.89 141 ARG 2n CA 1
ATOM 5553 C C . ARG B 2 120 ? 135.858 263.452 245.673 1.00 30.37 141 ARG 2n C 1
ATOM 5554 O O . ARG B 2 120 ? 136.527 263.015 246.615 1.00 38.41 141 ARG 2n O 1
ATOM 5562 N N . ARG B 2 121 ? 135.108 264.542 245.781 1.00 41.65 142 ARG 2n N 1
ATOM 5563 C CA . ARG B 2 121 ? 135.032 265.334 247.000 1.00 44.72 142 ARG 2n CA 1
ATOM 5564 C C . ARG B 2 121 ? 133.627 265.243 247.575 1.00 47.41 142 ARG 2n C 1
ATOM 5565 O O . ARG B 2 121 ? 132.642 265.431 246.853 1.00 49.18 142 ARG 2n O 1
ATOM 5573 N N . ALA B 2 122 ? 133.538 264.950 248.867 1.00 49.15 143 ALA 2n N 1
ATOM 5574 C CA . ALA B 2 122 ? 132.247 264.878 249.534 1.00 56.82 143 ALA 2n CA 1
ATOM 5575 C C . ALA B 2 122 ? 131.656 266.275 249.683 1.00 58.23 143 ALA 2n C 1
ATOM 5576 O O . ALA B 2 122 ? 132.361 267.228 250.024 1.00 54.85 143 ALA 2n O 1
ATOM 5578 N N . LYS B 2 123 ? 130.351 266.392 249.427 1.00 60.41 144 LYS 2n N 1
ATOM 5579 C CA . LYS B 2 123 ? 129.656 267.672 249.483 1.00 57.00 144 LYS 2n CA 1
ATOM 5580 C C . LYS B 2 123 ? 130.106 268.478 250.694 1.00 62.91 144 LYS 2n C 1
ATOM 5581 O O . LYS B 2 123 ? 129.914 268.061 251.841 1.00 63.90 144 LYS 2n O 1
ATOM 5587 N N . GLN B 2 124 ? 130.715 269.631 250.434 1.00 67.42 145 GLN 2n N 1
ATOM 5588 C CA . GLN B 2 124 ? 131.209 270.475 251.510 1.00 72.02 145 GLN 2n CA 1
ATOM 5589 C C . GLN B 2 124 ? 130.036 270.994 252.339 1.00 77.41 145 GLN 2n C 1
ATOM 5590 O O . GLN B 2 124 ? 128.973 271.288 251.785 1.00 77.87 145 GLN 2n O 1
ATOM 5596 N N . PRO B 2 125 ? 130.183 271.108 253.660 1.00 82.70 146 PRO 2n N 1
ATOM 5597 C CA . PRO B 2 125 ? 129.083 271.663 254.458 1.00 85.22 146 PRO 2n CA 1
ATOM 5598 C C . PRO B 2 125 ? 128.722 273.065 253.993 1.00 84.51 146 PRO 2n C 1
ATOM 5599 O O . PRO B 2 125 ? 129.591 273.896 253.723 1.00 79.99 146 PRO 2n O 1
ATOM 5603 N N . GLY B 2 126 ? 127.419 273.324 253.912 1.00 81.93 147 GLY 2n N 1
ATOM 5604 C CA . GLY B 2 126 ? 126.927 274.588 253.409 1.00 77.27 147 GLY 2n CA 1
ATOM 5605 C C . GLY B 2 126 ? 126.781 274.645 251.909 1.00 74.31 147 GLY 2n C 1
ATOM 5606 O O . GLY B 2 126 ? 126.667 275.744 251.352 1.00 70.53 147 GLY 2n O 1
ATOM 5607 N N . GLU B 2 127 ? 126.782 273.500 251.237 1.00 69.47 148 GLU 2n N 1
ATOM 5608 C CA . GLU B 2 127 ? 126.667 273.426 249.789 1.00 58.06 148 GLU 2n CA 1
ATOM 5609 C C . GLU B 2 127 ? 125.259 272.993 249.399 1.00 52.96 148 GLU 2n C 1
ATOM 5610 O O . GLU B 2 127 ? 124.642 272.160 250.068 1.00 60.00 148 GLU 2n O 1
ATOM 5616 N N . LYS B 2 128 ? 124.751 273.595 248.326 1.00 44.33 149 LYS 2n N 1
ATOM 5617 C CA . LYS B 2 128 ? 123.445 273.295 247.752 1.00 38.16 149 LYS 2n CA 1
ATOM 5618 C C . LYS B 2 128 ? 123.593 272.266 246.629 1.00 37.12 149 LYS 2n C 1
ATOM 5619 O O . LYS B 2 128 ? 124.499 271.427 246.676 1.00 49.43 149 LYS 2n O 1
ATOM 5625 N N . GLU B 2 129 ? 122.663 272.254 245.675 1.00 33.83 150 GLU 2n N 1
ATOM 5626 C CA . GLU B 2 129 ? 122.678 271.268 244.599 1.00 33.58 150 GLU 2n CA 1
ATOM 5627 C C . GLU B 2 129 ? 123.893 271.423 243.683 1.00 28.64 150 GLU 2n C 1
ATOM 5628 O O . GLU B 2 129 ? 124.321 272.537 243.375 1.00 27.62 150 GLU 2n O 1
ATOM 5634 N N . TYR B 2 130 ? 124.436 270.286 243.234 1.00 24.41 151 TYR 2n N 1
ATOM 5635 C CA . TYR B 2 130 ? 125.510 270.296 242.246 1.00 19.43 151 TYR 2n CA 1
ATOM 5636 C C . TYR B 2 130 ? 125.002 270.917 240.946 1.00 20.50 151 TYR 2n C 1
ATOM 5637 O O . TYR B 2 130 ? 123.929 270.559 240.456 1.00 26.13 151 TYR 2n O 1
ATOM 5646 N N . TYR B 2 131 ? 125.776 271.843 240.381 1.00 15.37 152 TYR 2n N 1
ATOM 5647 C CA . TYR B 2 131 ? 125.320 272.577 239.205 1.00 11.89 152 TYR 2n CA 1
ATOM 5648 C C . TYR B 2 131 ? 125.218 271.656 237.996 1.00 15.07 152 TYR 2n C 1
ATOM 5649 O O . TYR B 2 131 ? 126.146 270.898 237.697 1.00 19.00 152 TYR 2n O 1
ATOM 5658 N N . GLN B 2 132 ? 124.086 271.726 237.298 1.00 15.11 153 GLN 2n N 1
ATOM 5659 C CA . GLN B 2 132 ? 123.924 271.116 235.985 1.00 16.69 153 GLN 2n CA 1
ATOM 5660 C C . GLN B 2 132 ? 123.080 272.054 235.136 1.00 16.60 153 GLN 2n C 1
ATOM 5661 O O . GLN B 2 132 ? 122.026 272.513 235.585 1.00 21.83 153 GLN 2n O 1
ATOM 5667 N N . SER B 2 133 ? 123.539 272.345 233.921 1.00 22.37 154 SER 2n N 1
ATOM 5668 C CA . SER B 2 133 ? 122.807 273.234 233.032 1.00 19.04 154 SER 2n CA 1
ATOM 5669 C C . SER B 2 133 ? 121.610 272.508 232.423 1.00 21.09 154 SER 2n C 1
ATOM 5670 O O . SER B 2 133 ? 121.504 271.281 232.470 1.00 23.84 154 SER 2n O 1
ATOM 5673 N N . ILE B 2 134 ? 120.693 273.283 231.835 1.00 19.51 155 ILE 2n N 1
ATOM 5674 C CA . ILE B 2 134 ? 119.560 272.675 231.144 1.00 24.09 155 ILE 2n CA 1
ATOM 5675 C C . ILE B 2 134 ? 120.059 271.813 229.995 1.00 27.97 155 ILE 2n C 1
ATOM 5676 O O . ILE B 2 134 ? 119.540 270.720 229.741 1.00 39.17 155 ILE 2n O 1
ATOM 5681 N N . GLU B 2 135 ? 121.085 272.291 229.289 1.00 24.78 156 GLU 2n N 1
ATOM 5682 C CA . GLU B 2 135 ? 121.636 271.543 228.164 1.00 26.09 156 GLU 2n CA 1
ATOM 5683 C C . GLU B 2 135 ? 122.238 270.223 228.627 1.00 27.80 156 GLU 2n C 1
ATOM 5684 O O . GLU B 2 135 ? 122.046 269.185 227.981 1.00 39.82 156 GLU 2n O 1
ATOM 5690 N N . ASP B 2 136 ? 122.971 270.245 229.740 1.00 23.64 157 ASP 2n N 1
ATOM 5691 C CA . ASP B 2 136 ? 123.530 269.010 230.285 1.00 25.82 157 ASP 2n CA 1
ATOM 5692 C C . ASP B 2 136 ? 122.423 268.057 230.709 1.00 25.49 157 ASP 2n C 1
ATOM 5693 O O . ASP B 2 136 ? 122.518 266.847 230.499 1.00 29.10 157 ASP 2n O 1
ATOM 5698 N N . ARG B 2 137 ? 121.362 268.597 231.312 1.00 19.34 158 ARG 2n N 1
ATOM 5699 C CA . ARG B 2 137 ? 120.246 267.765 231.741 1.00 22.39 158 ARG 2n CA 1
ATOM 5700 C C . ARG B 2 137 ? 119.528 267.176 230.535 1.00 27.45 158 ARG 2n C 1
ATOM 5701 O O . ARG B 2 137 ? 118.970 266.080 230.612 1.00 28.88 158 ARG 2n O 1
ATOM 5709 N N . GLU B 2 138 ? 119.554 267.896 229.406 1.00 21.38 159 GLU 2n N 1
ATOM 5710 C CA . GLU B 2 138 ? 118.946 267.416 228.171 1.00 30.18 159 GLU 2n CA 1
ATOM 5711 C C . GLU B 2 138 ? 119.653 266.172 227.647 1.00 27.56 159 GLU 2n C 1
ATOM 5712 O O . GLU B 2 138 ? 119.024 265.329 226.997 1.00 31.64 159 GLU 2n O 1
ATOM 5718 N N . LYS B 2 139 ? 120.956 266.048 227.905 1.00 24.53 160 LYS 2n N 1
ATOM 5719 C CA . LYS B 2 139 ? 121.706 264.885 227.439 1.00 26.85 160 LYS 2n CA 1
ATOM 5720 C C . LYS B 2 139 ? 121.152 263.595 228.034 1.00 26.13 160 LYS 2n C 1
ATOM 5721 O O . LYS B 2 139 ? 121.154 262.548 227.375 1.00 28.75 160 LYS 2n O 1
ATOM 5727 N N . LEU B 2 140 ? 120.682 263.647 229.281 1.00 23.59 161 LEU 2n N 1
ATOM 5728 C CA . LEU B 2 140 ? 120.173 262.479 229.991 1.00 24.79 161 LEU 2n CA 1
ATOM 5729 C C . LEU B 2 140 ? 118.679 262.256 229.769 1.00 26.59 161 LEU 2n C 1
ATOM 5730 O O . LEU B 2 140 ? 118.016 261.636 230.611 1.00 29.80 161 LEU 2n O 1
ATOM 5735 N N . ASP B 2 141 ? 118.134 262.735 228.649 1.00 29.37 162 ASP 2n N 1
ATOM 5736 C CA . ASP B 2 141 ? 116.686 262.728 228.450 1.00 30.82 162 ASP 2n CA 1
ATOM 5737 C C . ASP B 2 141 ? 116.155 261.328 228.160 1.00 38.68 162 ASP 2n C 1
ATOM 5738 O O . ASP B 2 141 ? 115.300 260.813 228.890 1.00 42.83 162 ASP 2n O 1
ATOM 5743 N N . GLY B 2 142 ? 116.632 260.701 227.090 1.00 27.89 163 GLY 2n N 1
ATOM 5744 C CA . GLY B 2 142 ? 116.079 259.428 226.673 1.00 24.79 163 GLY 2n CA 1
ATOM 5745 C C . GLY B 2 142 ? 116.625 258.227 227.399 1.00 22.95 163 GLY 2n C 1
ATOM 5746 O O . GLY B 2 142 ? 116.239 257.096 227.094 1.00 27.44 163 GLY 2n O 1
ATOM 5747 N N . MET B 2 143 ? 117.518 258.446 228.364 1.00 21.93 164 MET 2n N 1
ATOM 5748 C CA . MET B 2 143 ? 118.192 257.368 229.066 1.00 17.43 164 MET 2n CA 1
ATOM 5749 C C . MET B 2 143 ? 117.700 257.154 230.489 1.00 19.22 164 MET 2n C 1
ATOM 5750 O O . MET B 2 143 ? 117.878 256.056 231.024 1.00 26.33 164 MET 2n O 1
ATOM 5755 N N . TYR B 2 144 ? 117.087 258.160 231.115 1.00 17.33 165 TYR 2n N 1
ATOM 5756 C CA . TYR B 2 144 ? 116.672 258.073 232.507 1.00 15.01 165 TYR 2n CA 1
ATOM 5757 C C . TYR B 2 144 ? 115.234 257.600 232.664 1.00 17.16 165 TYR 2n C 1
ATOM 5758 O O . TYR B 2 144 ? 114.744 257.506 233.789 1.00 19.00 165 TYR 2n O 1
ATOM 5767 N N . GLU B 2 145 ? 114.552 257.306 231.557 1.00 17.23 166 GLU 2n N 1
ATOM 5768 C CA . GLU B 2 145 ? 113.162 256.881 231.564 1.00 13.96 166 GLU 2n CA 1
ATOM 5769 C C . GLU B 2 145 ? 113.009 255.366 231.504 1.00 11.73 166 GLU 2n C 1
ATOM 5770 O O . GLU B 2 145 ? 111.880 254.871 231.467 1.00 19.14 166 GLU 2n O 1
ATOM 5776 N N . CYS B 2 146 ? 114.114 254.625 231.504 1.00 10.63 167 CYS 2n N 1
ATOM 5777 C CA . CYS B 2 146 ? 114.061 253.174 231.391 1.00 9.36 167 CYS 2n CA 1
ATOM 5778 C C . CYS B 2 146 ? 113.421 252.562 232.632 1.00 7.53 167 CYS 2n C 1
ATOM 5779 O O . CYS B 2 146 ? 113.876 252.794 233.755 1.00 7.91 167 CYS 2n O 1
ATOM 5782 N N . ASN B 2 147 ? 112.378 251.757 232.427 1.00 6.47 168 ASN 2n N 1
ATOM 5783 C CA . ASN B 2 147 ? 111.627 251.167 233.525 1.00 9.88 168 ASN 2n CA 1
ATOM 5784 C C . ASN B 2 147 ? 112.089 249.753 233.851 1.00 8.90 168 ASN 2n C 1
ATOM 5785 O O . ASN B 2 147 ? 111.446 249.069 234.652 1.00 10.43 168 ASN 2n O 1
ATOM 5790 N N . LEU B 2 148 ? 113.192 249.307 233.251 1.00 4.89 169 LEU 2n N 1
ATOM 5791 C CA . LEU B 2 148 ? 113.775 247.999 233.535 1.00 4.03 169 LEU 2n CA 1
ATOM 5792 C C . LEU B 2 148 ? 112.811 246.866 233.201 1.00 3.49 169 LEU 2n C 1
ATOM 5793 O O . LEU B 2 148 ? 112.865 245.793 233.805 1.00 3.07 169 LEU 2n O 1
ATOM 5798 N N . CYS B 2 149 ? 111.923 247.095 232.232 1.00 4.49 170 CYS 2n N 1
ATOM 5799 C CA . CYS B 2 149 ? 111.000 246.046 231.818 1.00 3.20 170 CYS 2n CA 1
ATOM 5800 C C . CYS B 2 149 ? 111.741 244.801 231.361 1.00 3.68 170 CYS 2n C 1
ATOM 5801 O O . CYS B 2 149 ? 111.218 243.688 231.482 1.00 5.49 170 CYS 2n O 1
ATOM 5804 N N . ALA B 2 150 ? 112.947 244.970 230.821 1.00 3.71 171 ALA 2n N 1
ATOM 5805 C CA . ALA B 2 150 ? 113.817 243.891 230.376 1.00 2.45 171 ALA 2n CA 1
ATOM 5806 C C . ALA B 2 150 ? 113.372 243.301 229.044 1.00 3.32 171 ALA 2n C 1
ATOM 5807 O O . ALA B 2 150 ? 113.767 242.184 228.702 1.00 2.95 171 ALA 2n O 1
ATOM 5809 N N . CYS B 2 151 ? 112.557 244.030 228.278 1.00 1.96 172 CYS 2n N 1
ATOM 5810 C CA . CYS B 2 151 ? 112.199 243.578 226.938 1.00 1.77 172 CYS 2n CA 1
ATOM 5811 C C . CYS B 2 151 ? 113.394 243.658 225.998 1.00 2.52 172 CYS 2n C 1
ATOM 5812 O O . CYS B 2 151 ? 113.739 242.676 225.333 1.00 2.90 172 CYS 2n O 1
ATOM 5815 N N . CYS B 2 152 ? 114.043 244.824 225.935 1.00 1.35 173 CYS 2n N 1
ATOM 5816 C CA . CYS B 2 152 ? 115.213 244.971 225.076 1.00 1.35 173 CYS 2n CA 1
ATOM 5817 C C . CYS B 2 152 ? 116.254 243.910 225.396 1.00 1.97 173 CYS 2n C 1
ATOM 5818 O O . CYS B 2 152 ? 116.942 243.408 224.501 1.00 1.88 173 CYS 2n O 1
ATOM 5821 N N . MET B 2 153 ? 116.376 243.554 226.674 1.00 2.34 174 MET 2n N 1
ATOM 5822 C CA . MET B 2 153 ? 117.332 242.533 227.085 1.00 1.98 174 MET 2n CA 1
ATOM 5823 C C . MET B 2 153 ? 117.003 241.189 226.453 1.00 2.82 174 MET 2n C 1
ATOM 5824 O O . MET B 2 153 ? 117.859 240.551 225.832 1.00 2.56 174 MET 2n O 1
ATOM 5829 N N . THR B 2 154 ? 115.759 240.742 226.609 1.00 2.10 175 THR 2n N 1
ATOM 5830 C CA . THR B 2 154 ? 115.304 239.451 226.121 1.00 1.09 175 THR 2n CA 1
ATOM 5831 C C . THR B 2 154 ? 114.861 239.495 224.666 1.00 1.44 175 THR 2n C 1
ATOM 5832 O O . THR B 2 154 ? 114.131 238.604 224.220 1.00 2.56 175 THR 2n O 1
ATOM 5836 N N . SER B 2 155 ? 115.283 240.513 223.922 1.00 1.39 176 SER 2n N 1
ATOM 5837 C CA . SER B 2 155 ? 115.078 240.585 222.488 1.00 1.16 176 SER 2n CA 1
ATOM 5838 C C . SER B 2 155 ? 116.391 240.620 221.734 1.00 1.41 176 SER 2n C 1
ATOM 5839 O O . SER B 2 155 ? 116.386 240.515 220.503 1.00 2.14 176 SER 2n O 1
ATOM 5842 N N . CYS B 2 156 ? 117.504 240.776 222.435 1.00 1.47 177 CYS 2n N 1
ATOM 5843 C CA . CYS B 2 156 ? 118.807 240.840 221.801 1.00 1.24 177 CYS 2n CA 1
ATOM 5844 C C . CYS B 2 156 ? 119.301 239.432 221.510 1.00 1.13 177 CYS 2n C 1
ATOM 5845 O O . CYS B 2 156 ? 119.441 238.631 222.440 1.00 0.89 177 CYS 2n O 1
ATOM 5848 N N . PRO B 2 157 ? 119.575 239.091 220.255 1.00 1.51 178 PRO 2n N 1
ATOM 5849 C CA . PRO B 2 157 ? 120.131 237.765 219.964 1.00 1.12 178 PRO 2n CA 1
ATOM 5850 C C . PRO B 2 157 ? 121.461 237.521 220.644 1.00 1.31 178 PRO 2n C 1
ATOM 5851 O O . PRO B 2 157 ? 121.830 236.362 220.856 1.00 1.49 178 PRO 2n O 1
ATOM 5855 N N . SER B 2 158 ? 122.182 238.579 221.012 1.00 1.68 179 SER 2n N 1
ATOM 5856 C CA . SER B 2 158 ? 123.469 238.434 221.674 1.00 1.74 179 SER 2n CA 1
ATOM 5857 C C . SER B 2 158 ? 123.331 238.164 223.166 1.00 2.01 179 SER 2n C 1
ATOM 5858 O O . SER B 2 158 ? 124.257 237.615 223.769 1.00 4.24 179 SER 2n O 1
ATOM 5861 N N . TYR B 2 159 ? 122.201 238.536 223.770 1.00 1.55 180 TYR 2n N 1
ATOM 5862 C CA . TYR B 2 159 ? 121.940 238.181 225.160 1.00 1.97 180 TYR 2n CA 1
ATOM 5863 C C . TYR B 2 159 ? 121.363 236.780 225.255 1.00 2.60 180 TYR 2n C 1
ATOM 5864 O O . TYR B 2 159 ? 121.515 236.114 226.284 1.00 2.73 180 TYR 2n O 1
ATOM 5873 N N . TRP B 2 160 ? 120.704 236.325 224.190 1.00 1.52 181 TRP 2n N 1
ATOM 5874 C CA . TRP B 2 160 ? 120.241 234.945 224.133 1.00 2.00 181 TRP 2n CA 1
ATOM 5875 C C . TRP B 2 160 ? 121.415 233.978 224.176 1.00 3.06 181 TRP 2n C 1
ATOM 5876 O O . TRP B 2 160 ? 121.349 232.933 224.832 1.00 2.69 181 TRP 2n O 1
ATOM 5887 N N . TRP B 2 161 ? 122.501 234.310 223.476 1.00 2.84 182 TRP 2n N 1
ATOM 5888 C CA . TRP B 2 161 ? 123.613 233.381 223.332 1.00 3.82 182 TRP 2n CA 1
ATOM 5889 C C . TRP B 2 161 ? 124.580 233.453 224.509 1.00 6.80 182 TRP 2n C 1
ATOM 5890 O O . TRP B 2 161 ? 125.038 232.413 224.995 1.00 11.19 182 TRP 2n O 1
ATOM 5901 N N . ASN B 2 162 ? 124.906 234.654 224.984 1.00 4.20 183 ASN 2n N 1
ATOM 5902 C CA . ASN B 2 162 ? 125.874 234.847 226.065 1.00 5.49 183 ASN 2n CA 1
ATOM 5903 C C . ASN B 2 162 ? 125.244 235.672 227.182 1.00 7.24 183 ASN 2n C 1
ATOM 5904 O O . ASN B 2 162 ? 125.677 236.795 227.463 1.00 7.48 183 ASN 2n O 1
ATOM 5909 N N . PRO B 2 163 ? 124.222 235.135 227.852 1.00 7.16 184 PRO 2n N 1
ATOM 5910 C CA . PRO B 2 163 ? 123.543 235.922 228.894 1.00 6.43 184 PRO 2n CA 1
ATOM 5911 C C . PRO B 2 163 ? 124.420 236.289 230.076 1.00 10.66 184 PRO 2n C 1
ATOM 5912 O O . PRO B 2 163 ? 124.226 237.359 230.664 1.00 12.38 184 PRO 2n O 1
ATOM 5916 N N . GLU B 2 164 ? 125.369 235.441 230.453 1.00 10.63 185 GLU 2n N 1
ATOM 5917 C CA . GLU B 2 164 ? 126.143 235.654 231.668 1.00 10.69 185 GLU 2n CA 1
ATOM 5918 C C . GLU B 2 164 ? 127.433 236.424 231.430 1.00 10.76 185 GLU 2n C 1
ATOM 5919 O O . GLU B 2 164 ? 128.178 236.663 232.386 1.00 12.02 185 GLU 2n O 1
ATOM 5925 N N . TYR B 2 165 ? 127.712 236.819 230.195 1.00 9.47 186 TYR 2n N 1
ATOM 5926 C CA . TYR B 2 165 ? 128.906 237.576 229.867 1.00 5.86 186 TYR 2n CA 1
ATOM 5927 C C . TYR B 2 165 ? 128.598 238.943 229.269 1.00 6.42 186 TYR 2n C 1
ATOM 5928 O O . TYR B 2 165 ? 129.326 239.898 229.544 1.00 6.00 186 TYR 2n O 1
ATOM 5937 N N . TYR B 2 166 ? 127.530 239.062 228.487 1.00 4.92 187 TYR 2n N 1
ATOM 5938 C CA . TYR B 2 166 ? 127.118 240.322 227.878 1.00 2.60 187 TYR 2n CA 1
ATOM 5939 C C . TYR B 2 166 ? 126.162 241.057 228.810 1.00 4.18 187 TYR 2n C 1
ATOM 5940 O O . TYR B 2 166 ? 125.167 240.485 229.266 1.00 8.24 187 TYR 2n O 1
ATOM 5949 N N . LEU B 2 167 ? 126.473 242.323 229.098 1.00 2.50 188 LEU 2n N 1
ATOM 5950 C CA . LEU B 2 167 ? 125.652 243.097 230.025 1.00 3.13 188 LEU 2n CA 1
ATOM 5951 C C . LEU B 2 167 ? 124.238 243.307 229.498 1.00 2.57 188 LEU 2n C 1
ATOM 5952 O O . LEU B 2 167 ? 123.286 243.340 230.284 1.00 3.01 188 LEU 2n O 1
ATOM 5957 N N . GLY B 2 168 ? 124.077 243.456 228.188 1.00 2.10 189 GLY 2n N 1
ATOM 5958 C CA . GLY B 2 168 ? 122.768 243.586 227.593 1.00 2.06 189 GLY 2n CA 1
ATOM 5959 C C . GLY B 2 168 ? 122.399 245.031 227.327 1.00 2.76 189 GLY 2n C 1
ATOM 5960 O O . GLY B 2 168 ? 123.010 245.956 227.868 1.00 2.47 189 GLY 2n O 1
ATOM 5961 N N . PRO B 2 169 ? 121.387 245.258 226.484 1.00 4.42 190 PRO 2n N 1
ATOM 5962 C CA . PRO B 2 169 ? 121.074 246.646 226.094 1.00 2.36 190 PRO 2n CA 1
ATOM 5963 C C . PRO B 2 169 ? 120.701 247.555 227.255 1.00 1.90 190 PRO 2n C 1
ATOM 5964 O O . PRO B 2 169 ? 121.192 248.687 227.332 1.00 2.95 190 PRO 2n O 1
ATOM 5968 N N . ALA B 2 170 ? 119.835 247.095 228.158 1.00 2.27 191 ALA 2n N 1
ATOM 5969 C CA . ALA B 2 170 ? 119.339 247.960 229.224 1.00 1.62 191 ALA 2n CA 1
ATOM 5970 C C . ALA B 2 170 ? 120.456 248.387 230.168 1.00 1.80 191 ALA 2n C 1
ATOM 5971 O O . ALA B 2 170 ? 120.561 249.563 230.533 1.00 2.91 191 ALA 2n O 1
ATOM 5973 N N . VAL B 2 171 ? 121.300 247.441 230.583 1.00 2.15 192 VAL 2n N 1
ATOM 5974 C CA . VAL B 2 171 ? 122.390 247.768 231.499 1.00 2.09 192 VAL 2n CA 1
ATOM 5975 C C . VAL B 2 171 ? 123.373 248.711 230.821 1.00 2.03 192 VAL 2n C 1
ATOM 5976 O O . VAL B 2 171 ? 123.881 249.657 231.434 1.00 1.74 192 VAL 2n O 1
ATOM 5980 N N . LEU B 2 172 ? 123.652 248.467 229.541 1.00 2.09 193 LEU 2n N 1
ATOM 5981 C CA . LEU B 2 172 ? 124.603 249.290 228.802 1.00 1.83 193 LEU 2n CA 1
ATOM 5982 C C . LEU B 2 172 ? 124.099 250.720 228.645 1.00 2.37 193 LEU 2n C 1
ATOM 5983 O O . LEU B 2 172 ? 124.877 251.674 228.760 1.00 3.24 193 LEU 2n O 1
ATOM 5988 N N . LEU B 2 173 ? 122.804 250.890 228.378 1.00 3.30 194 LEU 2n N 1
ATOM 5989 C CA . LEU B 2 173 ? 122.237 252.230 228.298 1.00 2.57 194 LEU 2n CA 1
ATOM 5990 C C . LEU B 2 173 ? 122.322 252.938 229.643 1.00 2.89 194 LEU 2n C 1
ATOM 5991 O O . LEU B 2 173 ? 122.598 254.141 229.707 1.00 5.71 194 LEU 2n O 1
ATOM 5996 N N . GLN B 2 174 ? 122.081 252.206 230.731 1.00 2.36 195 GLN 2n N 1
ATOM 5997 C CA . GLN B 2 174 ? 122.185 252.789 232.063 1.00 2.70 195 GLN 2n CA 1
ATOM 5998 C C . GLN B 2 174 ? 123.618 253.189 232.377 1.00 2.99 195 GLN 2n C 1
ATOM 5999 O O . GLN B 2 174 ? 123.855 254.198 233.052 1.00 3.55 195 GLN 2n O 1
ATOM 6005 N N . ALA B 2 175 ? 124.586 252.409 231.901 1.00 2.99 196 ALA 2n N 1
ATOM 6006 C CA . ALA B 2 175 ? 125.986 252.775 232.064 1.00 3.00 196 ALA 2n CA 1
ATOM 6007 C C . ALA B 2 175 ? 126.308 254.062 231.314 1.00 4.25 196 ALA 2n C 1
ATOM 6008 O O . ALA B 2 175 ? 127.063 254.906 231.810 1.00 4.30 196 ALA 2n O 1
ATOM 6010 N N . TYR B 2 176 ? 125.749 254.228 230.113 1.00 3.84 197 TYR 2n N 1
ATOM 6011 C CA . TYR B 2 176 ? 125.949 255.470 229.371 1.00 4.92 197 TYR 2n CA 1
ATOM 6012 C C . TYR B 2 176 ? 125.270 256.641 230.068 1.00 5.07 197 TYR 2n C 1
ATOM 6013 O O . TYR B 2 176 ? 125.746 257.774 229.985 1.00 7.05 197 TYR 2n O 1
ATOM 6022 N N . ARG B 2 177 ? 124.153 256.379 230.755 1.00 3.62 198 ARG 2n N 1
ATOM 6023 C CA . ARG B 2 177 ? 123.460 257.441 231.475 1.00 5.98 198 ARG 2n CA 1
ATOM 6024 C C . ARG B 2 177 ? 124.354 258.023 232.558 1.00 6.81 198 ARG 2n C 1
ATOM 6025 O O . ARG B 2 177 ? 124.334 259.228 232.817 1.00 5.19 198 ARG 2n O 1
ATOM 6033 N N . TRP B 2 178 ? 125.144 257.171 233.221 1.00 5.12 199 TRP 2n N 1
ATOM 6034 C CA . TRP B 2 178 ? 126.043 257.611 234.275 1.00 4.34 199 TRP 2n CA 1
ATOM 6035 C C . TRP B 2 178 ? 127.384 258.080 233.734 1.00 5.97 199 TRP 2n C 1
ATOM 6036 O O . TRP B 2 178 ? 128.096 258.820 234.422 1.00 7.62 199 TRP 2n O 1
ATOM 6047 N N . ILE B 2 179 ? 127.741 257.670 232.515 1.00 7.27 200 ILE 2n N 1
ATOM 6048 C CA . ILE B 2 179 ? 128.917 258.210 231.845 1.00 5.20 200 ILE 2n CA 1
ATOM 6049 C C . ILE B 2 179 ? 128.625 259.558 231.202 1.00 8.05 200 ILE 2n C 1
ATOM 6050 O O . ILE B 2 179 ? 129.557 260.323 230.924 1.00 9.27 200 ILE 2n O 1
ATOM 6055 N N . ALA B 2 180 ? 127.352 259.876 230.979 1.00 9.46 201 ALA 2n N 1
ATOM 6056 C CA . ALA B 2 180 ? 126.930 261.122 230.360 1.00 6.96 201 ALA 2n CA 1
ATOM 6057 C C . ALA B 2 180 ? 126.449 262.155 231.370 1.00 10.88 201 ALA 2n C 1
ATOM 6058 O O . ALA B 2 180 ? 126.155 263.288 230.982 1.00 17.29 201 ALA 2n O 1
ATOM 6060 N N . ASP B 2 181 ? 126.372 261.799 232.651 1.00 11.27 202 ASP 2n N 1
ATOM 6061 C CA . ASP B 2 181 ? 125.855 262.698 233.678 1.00 9.57 202 ASP 2n CA 1
ATOM 6062 C C . ASP B 2 181 ? 126.964 263.640 234.127 1.00 14.48 202 ASP 2n C 1
ATOM 6063 O O . ASP B 2 181 ? 127.874 263.238 234.859 1.00 12.42 202 ASP 2n O 1
ATOM 6068 N N . SER B 2 182 ? 126.878 264.901 233.695 1.00 15.64 203 SER 2n N 1
ATOM 6069 C CA . SER B 2 182 ? 127.927 265.879 233.970 1.00 11.21 203 SER 2n CA 1
ATOM 6070 C C . SER B 2 182 ? 128.334 265.911 235.437 1.00 10.77 203 SER 2n C 1
ATOM 6071 O O . SER B 2 182 ? 129.478 266.255 235.756 1.00 16.42 203 SER 2n O 1
ATOM 6074 N N . ARG B 2 183 ? 127.418 265.570 236.342 1.00 12.21 204 ARG 2n N 1
ATOM 6075 C CA . ARG B 2 183 ? 127.725 265.625 237.767 1.00 9.68 204 ARG 2n CA 1
ATOM 6076 C C . ARG B 2 183 ? 128.657 264.500 238.198 1.00 11.91 204 ARG 2n C 1
ATOM 6077 O O . ARG B 2 183 ? 129.416 264.664 239.159 1.00 12.74 204 ARG 2n O 1
ATOM 6085 N N . ASP B 2 184 ? 128.604 263.353 237.525 1.00 12.72 205 ASP 2n N 1
ATOM 6086 C CA . ASP B 2 184 ? 129.499 262.252 237.855 1.00 9.48 205 ASP 2n CA 1
ATOM 6087 C C . ASP B 2 184 ? 130.934 262.619 237.500 1.00 12.82 205 ASP 2n C 1
ATOM 6088 O O . ASP B 2 184 ? 131.192 263.244 236.466 1.00 14.63 205 ASP 2n O 1
ATOM 6093 N N . GLU B 2 185 ? 131.873 262.211 238.357 1.00 12.73 206 GLU 2n N 1
ATOM 6094 C CA . GLU B 2 185 ? 133.282 262.559 238.199 1.00 13.42 206 GLU 2n CA 1
ATOM 6095 C C . GLU B 2 185 ? 134.162 261.345 237.934 1.00 12.92 206 GLU 2n C 1
ATOM 6096 O O . GLU B 2 185 ? 135.390 261.480 237.888 1.00 12.27 206 GLU 2n O 1
ATOM 6102 N N . PHE B 2 186 ? 133.570 260.172 237.741 1.00 12.54 207 PHE 2n N 1
ATOM 6103 C CA . PHE B 2 186 ? 134.292 258.933 237.481 1.00 10.86 207 PHE 2n CA 1
ATOM 6104 C C . PHE B 2 186 ? 134.037 258.447 236.055 1.00 9.00 207 PHE 2n C 1
ATOM 6105 O O . PHE B 2 186 ? 133.815 257.261 235.813 1.00 10.44 207 PHE 2n O 1
ATOM 6113 N N . THR B 2 187 ? 134.061 259.376 235.095 1.00 6.69 208 THR 2n N 1
ATOM 6114 C CA . THR B 2 187 ? 133.805 259.025 233.701 1.00 8.67 208 THR 2n CA 1
ATOM 6115 C C . THR B 2 187 ? 134.824 258.018 233.184 1.00 8.18 208 THR 2n C 1
ATOM 6116 O O . THR B 2 187 ? 134.467 257.037 232.523 1.00 8.13 208 THR 2n O 1
ATOM 6120 N N . THR B 2 188 ? 136.106 258.256 233.460 1.00 7.47 209 THR 2n N 1
ATOM 6121 C CA . THR B 2 188 ? 137.147 257.383 232.933 1.00 7.73 209 THR 2n CA 1
ATOM 6122 C C . THR B 2 188 ? 137.070 255.996 233.552 1.00 6.51 209 THR 2n C 1
ATOM 6123 O O . THR B 2 188 ? 137.251 254.990 232.857 1.00 6.81 209 THR 2n O 1
ATOM 6127 N N . GLU B 2 189 ? 136.810 255.921 234.856 1.00 7.93 210 GLU 2n N 1
ATOM 6128 C CA . GLU B 2 189 ? 136.710 254.623 235.511 1.00 6.46 210 GLU 2n CA 1
ATOM 6129 C C . GLU B 2 189 ? 135.588 253.792 234.911 1.00 6.87 210 GLU 2n C 1
ATOM 6130 O O . GLU B 2 189 ? 135.763 252.598 234.642 1.00 9.46 210 GLU 2n O 1
ATOM 6136 N N . ARG B 2 190 ? 134.428 254.407 234.689 1.00 3.94 211 ARG 2n N 1
ATOM 6137 C CA . ARG B 2 190 ? 133.297 253.676 234.131 1.00 3.98 211 ARG 2n CA 1
ATOM 6138 C C . ARG B 2 190 ? 133.586 253.207 232.713 1.00 3.83 211 ARG 2n C 1
ATOM 6139 O O . ARG B 2 190 ? 133.260 252.072 232.350 1.00 4.98 211 ARG 2n O 1
ATOM 6147 N N . MET B 2 191 ? 134.190 254.066 231.897 1.00 3.52 212 MET 2n N 1
ATOM 6148 C CA . MET B 2 191 ? 134.512 253.677 230.529 1.00 3.93 212 MET 2n CA 1
ATOM 6149 C C . MET B 2 191 ? 135.543 252.559 230.502 1.00 4.16 212 MET 2n C 1
ATOM 6150 O O . MET B 2 191 ? 135.450 251.641 229.681 1.00 4.92 212 MET 2n O 1
ATOM 6155 N N . ALA B 2 192 ? 136.535 252.619 231.390 1.00 4.21 213 ALA 2n N 1
ATOM 6156 C CA . ALA B 2 192 ? 137.553 251.578 231.424 1.00 4.14 213 ALA 2n CA 1
ATOM 6157 C C . ALA B 2 192 ? 136.944 250.226 231.769 1.00 5.04 213 ALA 2n C 1
ATOM 6158 O O . ALA B 2 192 ? 137.270 249.212 231.141 1.00 5.27 213 ALA 2n O 1
ATOM 6160 N N . TRP B 2 193 ? 136.058 250.192 232.763 1.00 5.71 214 TRP 2n N 1
ATOM 6161 C CA . TRP B 2 193 ? 135.433 248.934 233.154 1.00 4.16 214 TRP 2n CA 1
ATOM 6162 C C . TRP B 2 193 ? 134.556 248.380 232.042 1.00 4.05 214 TRP 2n C 1
ATOM 6163 O O . TRP B 2 193 ? 134.580 247.177 231.765 1.00 4.87 214 TRP 2n O 1
ATOM 6174 N N . ILE B 2 194 ? 133.774 249.243 231.392 1.00 3.57 215 ILE 2n N 1
ATOM 6175 C CA . ILE B 2 194 ? 132.849 248.776 230.372 1.00 4.56 215 ILE 2n CA 1
ATOM 6176 C C . ILE B 2 194 ? 133.576 248.376 229.098 1.00 2.94 215 ILE 2n C 1
ATOM 6177 O O . ILE B 2 194 ? 133.003 247.680 228.254 1.00 3.92 215 ILE 2n O 1
ATOM 6182 N N . ASN B 2 195 ? 134.828 248.801 228.934 1.00 2.85 216 ASN 2n N 1
ATOM 6183 C CA . ASN B 2 195 ? 135.598 248.523 227.722 1.00 3.13 216 ASN 2n CA 1
ATOM 6184 C C . ASN B 2 195 ? 136.119 247.086 227.770 1.00 2.76 216 ASN 2n C 1
ATOM 6185 O O . ASN B 2 195 ? 137.300 246.813 227.989 1.00 2.91 216 ASN 2n O 1
ATOM 6190 N N . ASP B 2 196 ? 135.195 246.155 227.561 1.00 5.28 217 ASP 2n N 1
ATOM 6191 C CA . ASP B 2 196 ? 135.499 244.734 227.539 1.00 2.75 217 ASP 2n CA 1
ATOM 6192 C C . ASP B 2 196 ? 134.826 244.095 226.334 1.00 3.64 217 ASP 2n C 1
ATOM 6193 O O . ASP B 2 196 ? 133.741 244.510 225.919 1.00 5.20 217 ASP 2n O 1
ATOM 6198 N N . SER B 2 197 ? 135.481 243.076 225.778 1.00 2.91 218 SER 2n N 1
ATOM 6199 C CA . SER B 2 197 ? 134.960 242.438 224.575 1.00 3.25 218 SER 2n CA 1
ATOM 6200 C C . SER B 2 197 ? 133.607 241.791 224.831 1.00 4.20 218 SER 2n C 1
ATOM 6201 O O . SER B 2 197 ? 132.703 241.872 223.992 1.00 6.86 218 SER 2n O 1
ATOM 6204 N N . MET B 2 198 ? 133.449 241.138 225.982 1.00 3.67 219 MET 2n N 1
ATOM 6205 C CA . MET B 2 198 ? 132.201 240.442 226.268 1.00 3.75 219 MET 2n CA 1
ATOM 6206 C C . MET B 2 198 ? 131.132 241.397 226.783 1.00 3.05 219 MET 2n C 1
ATOM 6207 O O . MET B 2 198 ? 129.960 241.277 226.412 1.00 2.99 219 MET 2n O 1
ATOM 6212 N N . ARG B 2 199 ? 131.514 242.354 227.630 1.00 2.63 220 ARG 2n N 1
ATOM 6213 C CA . ARG B 2 199 ? 130.528 243.229 228.250 1.00 3.59 220 ARG 2n CA 1
ATOM 6214 C C . ARG B 2 199 ? 129.832 244.118 227.227 1.00 2.99 220 ARG 2n C 1
ATOM 6215 O O . ARG B 2 199 ? 128.608 244.281 227.276 1.00 2.56 220 ARG 2n O 1
ATOM 6223 N N . LEU B 2 200 ? 130.585 244.703 226.301 1.00 2.89 221 LEU 2n N 1
ATOM 6224 C CA . LEU B 2 200 ? 130.062 245.752 225.437 1.00 2.14 221 LEU 2n CA 1
ATOM 6225 C C . LEU B 2 200 ? 130.038 245.366 223.970 1.00 1.90 221 LEU 2n C 1
ATOM 6226 O O . LEU B 2 200 ? 129.004 245.524 223.312 1.00 1.95 221 LEU 2n O 1
ATOM 6231 N N . TYR B 2 201 ? 131.143 244.868 223.431 1.00 2.33 222 TYR 2n N 1
ATOM 6232 C CA . TYR B 2 201 ? 131.264 244.668 221.995 1.00 2.39 222 TYR 2n CA 1
ATOM 6233 C C . TYR B 2 201 ? 130.602 243.389 221.510 1.00 2.10 222 TYR 2n C 1
ATOM 6234 O O . TYR B 2 201 ? 130.910 242.933 220.404 1.00 2.41 222 TYR 2n O 1
ATOM 6243 N N . ARG B 2 202 ? 129.698 242.802 222.291 1.00 2.04 223 ARG 2n N 1
ATOM 6244 C CA . ARG B 2 202 ? 128.872 241.716 221.791 1.00 2.27 223 ARG 2n CA 1
ATOM 6245 C C . ARG B 2 202 ? 127.619 242.245 221.107 1.00 2.48 223 ARG 2n C 1
ATOM 6246 O O . ARG B 2 202 ? 126.884 241.464 220.497 1.00 4.25 223 ARG 2n O 1
ATOM 6254 N N . CYS B 2 203 ? 127.380 243.553 221.183 1.00 1.55 224 CYS 2n N 1
ATOM 6255 C CA . CYS B 2 203 ? 126.295 244.183 220.444 1.00 2.00 224 CYS 2n CA 1
ATOM 6256 C C . CYS B 2 203 ? 126.666 244.284 218.971 1.00 2.49 224 CYS 2n C 1
ATOM 6257 O O . CYS B 2 203 ? 127.655 244.932 218.615 1.00 3.76 224 CYS 2n O 1
ATOM 6260 N N . HIS B 2 204 ? 125.868 243.647 218.120 1.00 3.47 225 HIS 2n N 1
ATOM 6261 C CA . HIS B 2 204 ? 126.098 243.624 216.684 1.00 2.81 225 HIS 2n CA 1
ATOM 6262 C C . HIS B 2 204 ? 125.120 244.514 215.933 1.00 4.40 225 HIS 2n C 1
ATOM 6263 O O . HIS B 2 204 ? 125.043 244.440 214.703 1.00 6.71 225 HIS 2n O 1
ATOM 6270 N N . GLY B 2 205 ? 124.378 245.359 216.643 1.00 4.18 226 GLY 2n N 1
ATOM 6271 C CA . GLY B 2 205 ? 123.439 246.269 216.023 1.00 2.86 226 GLY 2n CA 1
ATOM 6272 C C . GLY B 2 205 ? 122.251 245.591 215.369 1.00 5.21 226 GLY 2n C 1
ATOM 6273 O O . GLY B 2 205 ? 121.879 245.935 214.245 1.00 9.03 226 GLY 2n O 1
ATOM 6274 N N . ILE B 2 206 ? 121.648 244.624 216.062 1.00 3.55 227 ILE 2n N 1
ATOM 6275 C CA . ILE B 2 206 ? 120.447 243.976 215.541 1.00 4.42 227 ILE 2n CA 1
ATOM 6276 C C . ILE B 2 206 ? 119.276 244.947 215.561 1.00 6.54 227 ILE 2n C 1
ATOM 6277 O O . ILE B 2 206 ? 118.411 244.919 214.679 1.00 7.06 227 ILE 2n O 1
ATOM 6282 N N . MET B 2 207 ? 119.219 245.808 216.575 1.00 5.93 228 MET 2n N 1
ATOM 6283 C CA . MET B 2 207 ? 118.221 246.859 216.734 1.00 5.74 228 MET 2n CA 1
ATOM 6284 C C . MET B 2 207 ? 116.893 246.318 217.244 1.00 6.79 228 MET 2n C 1
ATOM 6285 O O . MET B 2 207 ? 115.886 247.036 217.194 1.00 13.64 228 MET 2n O 1
ATOM 6290 N N . ASN B 2 208 ? 116.851 245.079 217.740 1.00 4.65 229 ASN 2n N 1
ATOM 6291 C CA . ASN B 2 208 ? 115.622 244.568 218.338 1.00 4.72 229 ASN 2n CA 1
ATOM 6292 C C . ASN B 2 208 ? 115.312 245.288 219.643 1.00 4.88 229 ASN 2n C 1
ATOM 6293 O O . ASN B 2 208 ? 114.144 245.408 220.023 1.00 4.96 229 ASN 2n O 1
ATOM 6298 N N . CYS B 2 209 ? 116.346 245.771 220.335 1.00 3.94 230 CYS 2n N 1
ATOM 6299 C CA . CYS B 2 209 ? 116.144 246.462 221.602 1.00 3.68 230 CYS 2n CA 1
ATOM 6300 C C . CYS B 2 209 ? 115.358 247.752 221.412 1.00 4.69 230 CYS 2n C 1
ATOM 6301 O O . CYS B 2 209 ? 114.478 248.079 222.216 1.00 4.39 230 CYS 2n O 1
ATOM 6304 N N . THR B 2 210 ? 115.670 248.503 220.355 1.00 4.40 231 THR 2n N 1
ATOM 6305 C CA . THR B 2 210 ? 114.986 249.763 220.092 1.00 5.25 231 THR 2n CA 1
ATOM 6306 C C . THR B 2 210 ? 113.584 249.531 219.549 1.00 4.63 231 THR 2n C 1
ATOM 6307 O O . THR B 2 210 ? 112.678 250.329 219.808 1.00 8.72 231 THR 2n O 1
ATOM 6311 N N . SER B 2 211 ? 113.391 248.448 218.798 1.00 5.28 232 SER 2n N 1
ATOM 6312 C CA . SER B 2 211 ? 112.094 248.180 218.188 1.00 6.13 232 SER 2n CA 1
ATOM 6313 C C . SER B 2 211 ? 111.058 247.773 219.229 1.00 6.45 232 SER 2n C 1
ATOM 6314 O O . SER B 2 211 ? 109.877 248.112 219.098 1.00 12.37 232 SER 2n O 1
ATOM 6317 N N . CYS B 2 212 ? 111.471 247.042 220.261 1.00 4.39 233 CYS 2n N 1
ATOM 6318 C CA . CYS B 2 212 ? 110.549 246.518 221.259 1.00 5.29 233 CYS 2n CA 1
ATOM 6319 C C . CYS B 2 212 ? 110.453 247.378 222.510 1.00 7.02 233 CYS 2n C 1
ATOM 6320 O O . CYS B 2 212 ? 109.677 247.039 223.408 1.00 9.62 233 CYS 2n O 1
ATOM 6323 N N . CYS B 2 213 ? 111.203 248.466 222.603 1.00 4.03 234 CYS 2n N 1
ATOM 6324 C CA . CYS B 2 213 ? 111.204 249.226 223.845 1.00 4.35 234 CYS 2n CA 1
ATOM 6325 C C . CYS B 2 213 ? 109.815 249.791 224.108 1.00 6.01 234 CYS 2n C 1
ATOM 6326 O O . CYS B 2 213 ? 109.278 250.522 223.263 1.00 9.26 234 CYS 2n O 1
ATOM 6329 N N . PRO B 2 214 ? 109.203 249.483 225.252 1.00 5.26 235 PRO 2n N 1
ATOM 6330 C CA . PRO B 2 214 ? 107.848 249.978 225.527 1.00 4.26 235 PRO 2n CA 1
ATOM 6331 C C . PRO B 2 214 ? 107.797 251.456 225.844 1.00 6.03 235 PRO 2n C 1
ATOM 6332 O O . PRO B 2 214 ? 106.738 252.072 225.683 1.00 12.91 235 PRO 2n O 1
ATOM 6336 N N . LYS B 2 215 ? 108.903 252.036 226.295 1.00 7.27 236 LYS 2n N 1
ATOM 6337 C CA . LYS B 2 215 ? 108.970 253.441 226.660 1.00 5.36 236 LYS 2n CA 1
ATOM 6338 C C . LYS B 2 215 ? 109.485 254.299 225.513 1.00 6.20 236 LYS 2n C 1
ATOM 6339 O O . LYS B 2 215 ? 109.697 255.502 225.693 1.00 4.96 236 LYS 2n O 1
ATOM 6345 N N . GLY B 2 216 ? 109.696 253.702 224.343 1.00 7.26 237 GLY 2n N 1
ATOM 6346 C CA . GLY B 2 216 ? 110.143 254.436 223.175 1.00 5.35 237 GLY 2n CA 1
ATOM 6347 C C . GLY B 2 216 ? 111.555 254.964 223.260 1.00 7.04 237 GLY 2n C 1
ATOM 6348 O O . GLY B 2 216 ? 111.870 255.976 222.628 1.00 8.27 237 GLY 2n O 1
ATOM 6349 N N . LEU B 2 217 ? 112.419 254.301 224.020 1.00 6.09 238 LEU 2n N 1
ATOM 6350 C CA . LEU B 2 217 ? 113.815 254.681 224.148 1.00 5.94 238 LEU 2n CA 1
ATOM 6351 C C . LEU B 2 217 ? 114.633 253.973 223.064 1.00 7.41 238 LEU 2n C 1
ATOM 6352 O O . LEU B 2 217 ? 114.142 253.078 222.374 1.00 9.76 238 LEU 2n O 1
ATOM 6357 N N . ASP B 2 218 ? 115.894 254.382 222.904 1.00 6.91 239 ASP 2n N 1
ATOM 6358 C CA . ASP B 2 218 ? 116.757 253.880 221.830 1.00 5.76 239 ASP 2n CA 1
ATOM 6359 C C . ASP B 2 218 ? 118.051 253.354 222.437 1.00 6.16 239 ASP 2n C 1
ATOM 6360 O O . ASP B 2 218 ? 119.100 254.007 222.362 1.00 8.30 239 ASP 2n O 1
ATOM 6365 N N . PRO B 2 219 ? 118.012 252.167 223.043 1.00 5.59 240 PRO 2n N 1
ATOM 6366 C CA . PRO B 2 219 ? 119.243 251.608 223.625 1.00 4.58 240 PRO 2n CA 1
ATOM 6367 C C . PRO B 2 219 ? 120.339 251.391 222.595 1.00 4.20 240 PRO 2n C 1
ATOM 6368 O O . PRO B 2 219 ? 121.524 251.542 222.918 1.00 4.23 240 PRO 2n O 1
ATOM 6372 N N . ALA B 2 220 ? 119.972 251.061 221.357 1.00 4.32 241 ALA 2n N 1
ATOM 6373 C CA . ALA B 2 220 ? 120.958 250.840 220.303 1.00 3.14 241 ALA 2n CA 1
ATOM 6374 C C . ALA B 2 220 ? 121.783 252.093 220.025 1.00 4.04 241 ALA 2n C 1
ATOM 6375 O O . ALA B 2 220 ? 123.002 252.010 219.836 1.00 3.22 241 ALA 2n O 1
ATOM 6377 N N . LYS B 2 221 ? 121.135 253.259 219.972 1.00 7.29 242 LYS 2n N 1
ATOM 6378 C CA . LYS B 2 221 ? 121.861 254.502 219.725 1.00 5.00 242 LYS 2n CA 1
ATOM 6379 C C . LYS B 2 221 ? 122.827 254.808 220.858 1.00 5.75 242 LYS 2n C 1
ATOM 6380 O O . LYS B 2 221 ? 123.938 255.298 220.628 1.00 5.74 242 LYS 2n O 1
ATOM 6386 N N . ALA B 2 222 ? 122.409 254.545 222.091 1.00 5.35 243 ALA 2n N 1
ATOM 6387 C CA . ALA B 2 222 ? 123.260 254.818 223.238 1.00 3.87 243 ALA 2n CA 1
ATOM 6388 C C . ALA B 2 222 ? 124.509 253.951 223.233 1.00 3.95 243 ALA 2n C 1
ATOM 6389 O O . ALA B 2 222 ? 125.598 254.417 223.584 1.00 5.59 243 ALA 2n O 1
ATOM 6391 N N . ILE B 2 223 ? 124.370 252.679 222.854 1.00 3.80 244 ILE 2n N 1
ATOM 6392 C CA . ILE B 2 223 ? 125.522 251.785 222.845 1.00 3.88 244 ILE 2n CA 1
ATOM 6393 C C . ILE B 2 223 ? 126.507 252.220 221.769 1.00 4.91 244 ILE 2n C 1
ATOM 6394 O O . ILE B 2 223 ? 127.727 252.138 221.953 1.00 4.24 244 ILE 2n O 1
ATOM 6399 N N . ALA B 2 224 ? 125.993 252.688 220.632 1.00 3.60 245 ALA 2n N 1
ATOM 6400 C CA . ALA B 2 224 ? 126.857 253.198 219.572 1.00 2.98 245 ALA 2n CA 1
ATOM 6401 C C . ALA B 2 224 ? 127.639 254.421 220.031 1.00 3.82 245 ALA 2n C 1
ATOM 6402 O O . ALA B 2 224 ? 128.832 254.549 219.734 1.00 3.83 245 ALA 2n O 1
ATOM 6404 N N . LYS B 2 225 ? 126.984 255.341 220.740 1.00 4.09 246 LYS 2n N 1
ATOM 6405 C CA . LYS B 2 225 ? 127.693 256.503 221.263 1.00 5.00 246 LYS 2n CA 1
ATOM 6406 C C . LYS B 2 225 ? 128.756 256.089 222.268 1.00 5.58 246 LYS 2n C 1
ATOM 6407 O O . LYS B 2 225 ? 129.877 256.609 222.251 1.00 5.92 246 LYS 2n O 1
ATOM 6413 N N . MET B 2 226 ? 128.422 255.150 223.153 1.00 5.49 247 MET 2n N 1
ATOM 6414 C CA . MET B 2 226 ? 129.368 254.725 224.177 1.00 6.10 247 MET 2n CA 1
ATOM 6415 C C . MET B 2 226 ? 130.585 254.047 223.563 1.00 4.51 247 MET 2n C 1
ATOM 6416 O O . MET B 2 226 ? 131.697 254.176 224.086 1.00 4.14 247 MET 2n O 1
ATOM 6421 N N . LYS B 2 227 ? 130.397 253.314 222.464 1.00 5.12 248 LYS 2n N 1
ATOM 6422 C CA . LYS B 2 227 ? 131.526 252.686 221.788 1.00 3.53 248 LYS 2n CA 1
ATOM 6423 C C . LYS B 2 227 ? 132.419 253.721 221.115 1.00 3.88 248 LYS 2n C 1
ATOM 6424 O O . LYS B 2 227 ? 133.645 253.569 221.092 1.00 5.91 248 LYS 2n O 1
ATOM 6430 N N . ALA B 2 228 ? 131.824 254.767 220.543 1.00 5.26 249 ALA 2n N 1
ATOM 6431 C CA . ALA B 2 228 ? 132.620 255.814 219.914 1.00 4.37 249 ALA 2n CA 1
ATOM 6432 C C . ALA B 2 228 ? 133.413 256.600 220.947 1.00 5.41 249 ALA 2n C 1
ATOM 6433 O O . ALA B 2 228 ? 134.585 256.922 220.726 1.00 5.86 249 ALA 2n O 1
ATOM 6435 N N . ALA B 2 229 ? 132.790 256.927 222.079 1.00 5.22 250 ALA 2n N 1
ATOM 6436 C CA . ALA B 2 229 ? 133.488 257.677 223.115 1.00 3.99 250 ALA 2n CA 1
ATOM 6437 C C . ALA B 2 229 ? 134.666 256.888 223.669 1.00 7.50 250 ALA 2n C 1
ATOM 6438 O O . ALA B 2 229 ? 135.750 257.443 223.881 1.00 7.31 250 ALA 2n O 1
ATOM 6440 N N . ILE B 2 230 ? 134.474 255.592 223.911 1.00 6.13 251 ILE 2n N 1
ATOM 6441 C CA . ILE B 2 230 ? 135.549 254.766 224.450 1.00 5.86 251 ILE 2n CA 1
ATOM 6442 C C . ILE B 2 230 ? 136.711 254.698 223.472 1.00 5.35 251 ILE 2n C 1
ATOM 6443 O O . ILE B 2 230 ? 137.878 254.822 223.860 1.00 4.78 251 ILE 2n O 1
ATOM 6448 N N . ALA B 2 231 ? 136.412 254.494 222.191 1.00 6.64 252 ALA 2n N 1
ATOM 6449 C CA . ALA B 2 231 ? 137.470 254.343 221.203 1.00 5.60 252 ALA 2n CA 1
ATOM 6450 C C . ALA B 2 231 ? 138.325 255.599 221.118 1.00 6.85 252 ALA 2n C 1
ATOM 6451 O O . ALA B 2 231 ? 139.550 255.517 220.979 1.00 8.11 252 ALA 2n O 1
ATOM 6453 N N . ALA B 2 232 ? 137.698 256.770 221.195 1.00 7.57 253 ALA 2n N 1
ATOM 6454 C CA . ALA B 2 232 ? 138.447 258.014 221.082 1.00 6.68 253 ALA 2n CA 1
ATOM 6455 C C . ALA B 2 232 ? 139.238 258.326 222.343 1.00 8.50 253 ALA 2n C 1
ATOM 6456 O O . ALA B 2 232 ? 140.298 258.956 222.263 1.00 15.66 253 ALA 2n O 1
ATOM 6458 N N . ALA B 2 233 ? 138.752 257.903 223.507 1.00 7.20 254 ALA 2n N 1
ATOM 6459 C CA . ALA B 2 233 ? 139.330 258.309 224.779 1.00 4.43 254 ALA 2n CA 1
ATOM 6460 C C . ALA B 2 233 ? 140.233 257.257 225.408 1.00 9.64 254 ALA 2n C 1
ATOM 6461 O O . ALA B 2 233 ? 140.727 257.477 226.516 1.00 15.33 254 ALA 2n O 1
ATOM 6463 N N . TYR B 2 234 ? 140.465 256.130 224.743 1.00 8.15 255 TYR 2n N 1
ATOM 6464 C CA . TYR B 2 234 ? 141.258 255.072 225.351 1.00 8.43 255 TYR 2n CA 1
ATOM 6465 C C . TYR B 2 234 ? 142.698 255.520 225.562 1.00 10.63 255 TYR 2n C 1
ATOM 6466 O O . TYR B 2 234 ? 143.286 256.200 224.717 1.00 13.15 255 TYR 2n O 1
ATOM 6475 N N . GLU B 2 235 ? 143.263 255.128 226.694 1.00 8.85 256 GLU 2n N 1
ATOM 6476 C CA . GLU B 2 235 ? 144.646 255.392 227.052 1.00 9.83 256 GLU 2n CA 1
ATOM 6477 C C . GLU B 2 235 ? 145.288 254.111 227.555 1.00 9.19 256 GLU 2n C 1
ATOM 6478 O O . GLU B 2 235 ? 144.598 253.210 228.043 1.00 11.00 256 GLU 2n O 1
ATOM 6484 N N . PRO B 2 236 ? 146.613 253.997 227.454 1.00 10.97 257 PRO 2n N 1
ATOM 6485 C CA . PRO B 2 236 ? 147.273 252.779 227.945 1.00 7.81 257 PRO 2n CA 1
ATOM 6486 C C . PRO B 2 236 ? 147.065 252.528 229.425 1.00 10.24 257 PRO 2n C 1
ATOM 6487 O O . PRO B 2 236 ? 147.121 251.373 229.862 1.00 14.74 257 PRO 2n O 1
ATOM 6491 N N . GLY B 2 237 ? 146.828 253.571 230.211 1.00 5.99 258 GLY 2n N 1
ATOM 6492 C CA . GLY B 2 237 ? 146.727 253.445 231.646 1.00 7.16 258 GLY 2n CA 1
ATOM 6493 C C . GLY B 2 237 ? 145.371 253.054 232.176 1.00 8.70 258 GLY 2n C 1
ATOM 6494 O O . GLY B 2 237 ? 145.181 253.016 233.393 1.00 10.29 258 GLY 2n O 1
ATOM 6495 N N . TRP B 2 238 ? 144.413 252.756 231.299 1.00 5.31 259 TRP 2n N 1
ATOM 6496 C CA . TRP B 2 238 ? 143.066 252.438 231.759 1.00 5.63 259 TRP 2n CA 1
ATOM 6497 C C . TRP B 2 238 ? 143.045 251.175 232.606 1.00 5.60 259 TRP 2n C 1
ATOM 6498 O O . TRP B 2 238 ? 142.309 251.095 233.596 1.00 6.81 259 TRP 2n O 1
ATOM 6509 N N . THR B 2 239 ? 143.839 250.172 232.235 1.00 5.69 260 THR 2n N 1
ATOM 6510 C CA . THR B 2 239 ? 143.840 248.924 232.990 1.00 5.16 260 THR 2n CA 1
ATOM 6511 C C . THR B 2 239 ? 144.258 249.159 234.434 1.00 5.22 260 THR 2n C 1
ATOM 6512 O O . THR B 2 239 ? 143.675 248.581 235.358 1.00 5.68 260 THR 2n O 1
ATOM 6516 N N . LYS B 2 240 ? 145.267 250.001 234.650 1.00 6.12 261 LYS 2n N 1
ATOM 6517 C CA . LYS B 2 240 ? 145.670 250.327 236.012 1.00 5.14 261 LYS 2n CA 1
ATOM 6518 C C . LYS B 2 240 ? 144.547 251.033 236.757 1.00 6.68 261 LYS 2n C 1
ATOM 6519 O O . LYS B 2 240 ? 144.362 250.824 237.961 1.00 8.03 261 LYS 2n O 1
ATOM 6525 N N . ILE B 2 241 ? 143.790 251.879 236.059 1.00 6.66 262 ILE 2n N 1
ATOM 6526 C CA . ILE B 2 241 ? 142.685 252.586 236.696 1.00 6.01 262 ILE 2n CA 1
ATOM 6527 C C . ILE B 2 241 ? 141.654 251.595 237.216 1.00 7.63 262 ILE 2n C 1
ATOM 6528 O O . ILE B 2 241 ? 141.156 251.727 238.340 1.00 12.10 262 ILE 2n O 1
ATOM 6533 N N . VAL B 2 242 ? 141.316 250.589 236.410 1.00 5.08 263 VAL 2n N 1
ATOM 6534 C CA . VAL B 2 242 ? 140.363 249.578 236.852 1.00 6.33 263 VAL 2n CA 1
ATOM 6535 C C . VAL B 2 242 ? 140.889 248.861 238.087 1.00 8.17 263 VAL 2n C 1
ATOM 6536 O O . VAL B 2 242 ? 140.144 248.600 239.037 1.00 12.26 263 VAL 2n O 1
ATOM 6540 N N . ALA B 2 243 ? 142.179 248.526 238.090 1.00 5.96 264 ALA 2n N 1
ATOM 6541 C CA . ALA B 2 243 ? 142.748 247.815 239.228 1.00 6.39 264 ALA 2n CA 1
ATOM 6542 C C . ALA B 2 243 ? 142.658 248.647 240.498 1.00 7.10 264 ALA 2n C 1
ATOM 6543 O O . ALA B 2 243 ? 142.311 248.128 241.565 1.00 11.97 264 ALA 2n O 1
ATOM 6545 N N . GLN B 2 244 ? 142.966 249.940 240.407 1.00 7.71 265 GLN 2n N 1
ATOM 6546 C CA . GLN B 2 244 ? 142.944 250.782 241.595 1.00 9.35 265 GLN 2n CA 1
ATOM 6547 C C . GLN B 2 244 ? 141.539 250.885 242.172 1.00 12.18 265 GLN 2n C 1
ATOM 6548 O O . GLN B 2 244 ? 141.357 250.847 243.394 1.00 15.62 265 GLN 2n O 1
ATOM 6554 N N . GLU B 2 245 ? 140.531 251.017 241.311 1.00 11.61 266 GLU 2n N 1
ATOM 6555 C CA . GLU B 2 245 ? 139.158 251.042 241.795 1.00 12.80 266 GLU 2n CA 1
ATOM 6556 C C . GLU B 2 245 ? 138.778 249.716 242.435 1.00 12.53 266 GLU 2n C 1
ATOM 6557 O O . GLU B 2 245 ? 138.046 249.684 243.431 1.00 17.70 266 GLU 2n O 1
ATOM 6563 N N . SER B 2 246 ? 139.266 248.608 241.878 1.00 11.66 267 SER 2n N 1
ATOM 6564 C CA . SER B 2 246 ? 138.999 247.305 242.475 1.00 14.33 267 SER 2n CA 1
ATOM 6565 C C . SER B 2 246 ? 139.552 247.228 243.889 1.00 15.65 267 SER 2n C 1
ATOM 6566 O O . SER B 2 246 ? 138.916 246.661 244.784 1.00 17.79 267 SER 2n O 1
ATOM 6569 N N . ILE B 2 247 ? 140.740 247.790 244.112 1.00 13.72 268 ILE 2n N 1
ATOM 6570 C CA . ILE B 2 247 ? 141.303 247.826 245.457 1.00 15.73 268 ILE 2n CA 1
ATOM 6571 C C . ILE B 2 247 ? 140.411 248.645 246.378 1.00 18.53 268 ILE 2n C 1
ATOM 6572 O O . ILE B 2 247 ? 140.273 248.341 247.569 1.00 22.71 268 ILE 2n O 1
ATOM 6577 N N . ALA B 2 248 ? 139.799 249.703 245.846 1.00 15.48 269 ALA 2n N 1
ATOM 6578 C CA . ALA B 2 248 ? 138.935 250.543 246.666 1.00 15.98 269 ALA 2n CA 1
ATOM 6579 C C . ALA B 2 248 ? 137.681 249.802 247.121 1.00 18.87 269 ALA 2n C 1
ATOM 6580 O O . ALA B 2 248 ? 137.102 250.153 248.155 1.00 23.33 269 ALA 2n O 1
ATOM 6582 N N . ASN B 2 249 ? 137.250 248.779 246.380 1.00 18.75 270 ASN 2n N 1
ATOM 6583 C CA . ASN B 2 249 ? 136.057 248.013 246.716 1.00 18.13 270 ASN 2n CA 1
ATOM 6584 C C . ASN B 2 249 ? 136.378 246.756 247.522 1.00 20.33 270 ASN 2n C 1
ATOM 6585 O O . ASN B 2 249 ? 135.551 245.840 247.583 1.00 24.23 270 ASN 2n O 1
ATOM 6590 N N . LYS B 2 250 ? 137.558 246.701 248.140 1.00 20.79 271 LYS 2n N 1
ATOM 6591 C CA . LYS B 2 250 ? 138.011 245.483 248.807 1.00 23.73 271 LYS 2n CA 1
ATOM 6592 C C . LYS B 2 250 ? 137.094 245.090 249.962 1.00 27.86 271 LYS 2n C 1
ATOM 6593 O O . LYS B 2 250 ? 136.860 243.898 250.195 1.00 36.14 271 LYS 2n O 1
ATOM 6599 N N . LYS B 2 251 ? 136.573 246.068 250.700 1.00 30.97 272 LYS 2n N 1
ATOM 6600 C CA . LYS B 2 251 ? 135.792 245.806 251.901 1.00 29.22 272 LYS 2n CA 1
ATOM 6601 C C . LYS B 2 251 ? 134.289 245.749 251.636 1.00 30.73 272 LYS 2n C 1
ATOM 6602 O O . LYS B 2 251 ? 133.504 245.693 252.586 1.00 34.15 272 LYS 2n O 1
ATOM 6608 N N . ARG B 2 252 ? 133.875 245.751 250.368 1.00 30.01 273 ARG 2n N 1
ATOM 6609 C CA . ARG B 2 252 ? 132.467 245.655 249.995 1.00 33.31 273 ARG 2n CA 1
ATOM 6610 C C . ARG B 2 252 ? 131.906 244.269 250.356 1.00 36.66 273 ARG 2n C 1
ATOM 6611 O O . ARG B 2 252 ? 132.653 243.302 250.532 1.00 44.03 273 ARG 2n O 1
ATOM 6619 N N . GLU B 2 253 ? 130.579 244.181 250.469 1.00 36.12 274 GLU 2n N 1
ATOM 6620 C CA . GLU B 2 253 ? 129.901 242.927 250.795 1.00 35.96 274 GLU 2n CA 1
ATOM 6621 C C . GLU B 2 253 ? 129.838 242.005 249.561 1.00 37.24 274 GLU 2n C 1
ATOM 6622 O O . GLU B 2 253 ? 130.274 242.366 248.466 1.00 43.59 274 GLU 2n O 1
ATOM 6628 N N . SER B 2 254 ? 129.294 240.794 249.741 1.00 38.12 275 SER 2n N 1
ATOM 6629 C CA . SER B 2 254 ? 129.279 239.751 248.701 1.00 35.65 275 SER 2n CA 1
ATOM 6630 C C . SER B 2 254 ? 128.135 239.915 247.702 1.00 37.29 275 SER 2n C 1
ATOM 6631 O O . SER B 2 254 ? 127.018 239.456 247.938 1.00 60.44 275 SER 2n O 1
ATOM 6634 N N . GLY B 2 255 ? 128.455 24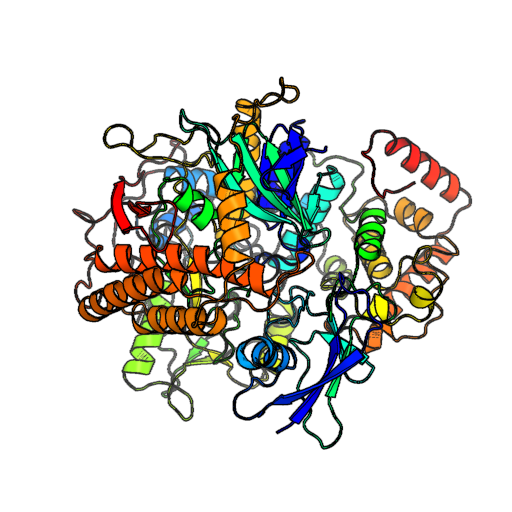0.456 246.536 1.00 27.01 276 GLY 2n N 1
ATOM 6635 C CA . GLY B 2 255 ? 127.484 240.763 245.497 1.00 21.48 276 GLY 2n CA 1
ATOM 6636 C C . GLY B 2 255 ? 128.231 241.363 244.322 1.00 22.42 276 GLY 2n C 1
ATOM 6637 O O . GLY B 2 255 ? 129.403 241.736 244.434 1.00 26.99 276 GLY 2n O 1
ATOM 6638 N N . MET B 2 256 ? 127.540 241.452 243.185 1.00 20.90 277 MET 2n N 1
ATOM 6639 C CA . MET B 2 256 ? 128.173 241.999 241.988 1.00 17.42 277 MET 2n CA 1
ATOM 6640 C C . MET B 2 256 ? 128.654 243.426 242.252 1.00 20.35 277 MET 2n C 1
ATOM 6641 O O . MET B 2 256 ? 127.949 244.229 242.867 1.00 23.27 277 MET 2n O 1
ATOM 6646 N N . MET B 2 257 ? 129.865 243.739 241.787 1.00 21.47 278 MET 2n N 1
ATOM 6647 C CA . MET B 2 257 ? 130.467 245.048 242.024 1.00 16.12 278 MET 2n CA 1
ATOM 6648 C C . MET B 2 257 ? 131.524 245.322 240.959 1.00 13.02 278 MET 2n C 1
ATOM 6649 O O . MET B 2 257 ? 131.933 244.427 240.215 1.00 16.17 278 MET 2n O 1
ATOM 6654 N N . TYR B 2 258 ? 131.969 246.580 240.902 1.00 14.98 279 TYR 2n N 1
ATOM 6655 C CA . TYR B 2 258 ? 133.083 246.959 240.037 1.00 16.07 279 TYR 2n CA 1
ATOM 6656 C C . TYR B 2 258 ? 134.344 246.233 240.495 1.00 16.78 279 TYR 2n C 1
ATOM 6657 O O . TYR B 2 258 ? 134.698 246.266 241.676 1.00 18.53 279 TYR 2n O 1
ATOM 6666 N N . ALA B 2 259 ? 135.020 245.569 239.559 1.00 16.35 280 ALA 2n N 1
ATOM 6667 C CA . ALA B 2 259 ? 136.230 244.812 239.876 1.00 23.16 280 ALA 2n CA 1
ATOM 6668 C C . ALA B 2 259 ? 137.058 244.575 238.619 1.00 19.90 280 ALA 2n C 1
ATOM 6669 O O . ALA B 2 259 ? 136.528 244.566 237.508 1.00 32.87 280 ALA 2n O 1
#

Foldseek 3Di:
DFDAFPRFTEAEAFFAEEEEALELQQLQLQLLLLVLQGGYEYEYQADSLPAQLQQAFFAAFACQCPPHHGDLLQVLLLLCLLLLNQFFSALSSLLSVCRNVLVVVLVVLPQQWDADPVGHFFFFFAFSHAHPSNPGGTDRGGRGRFRRRSSRSSVSSVSSCVVSVHHYDYSKAWQAFLADPVQATQFTWIAHQAPLHIYTYGHQAYEYEAFACQLLAPAAQHDPRHLLRVQLRCQLSFFKKWQLQQWFWAAFAFPPNNHDDDSSLVRQPKAKAWQVRDSQQCVALVSQRSSHARLRNQVSQVVCLVVVRADDPVSRWIWIQSQVPDPVCCCGRVVPNQVCCCPPPVDRNNPGTTTTHTHGYAGLMAFAAASLQFGARADPVRRRHGRSRYGYFASRYHNRSNNSGRTPNHRSSRSNSNSSSPSVVSCVVRPSDDDTGDRDPCGCNVVVVVLQCLLQAAFDDELVVLSVQSNHLCCVQSHQEHELVSLVVSLVVLLVSLLCLSRYGFDDNDRNNRVRSVSSSSVSSSSVSSNLNSVQLSVQQADGRSNAYPNHHHHDCPPRSWMKIWHWAHSRSSVTDIDIDTGHHNQAHPDPVHGGDDNDDNRD/DAKAWFWWDDLVVRPDIDTDIDDDDCVPFDFFQVRVQVVCLVPPNVQADAFDDDLPQQQLGQWWAWPHAIARRSPHGDDGDPDHIYIAEQALFPAPTGNHGDCVLLVQLLVALVLDADDPDDQDPPDDDDDDDPVLVVVLPLLPRQNPNCRQQSQQPLCNVVVNQENGLNSLSSLLSNLSRPRHDCNLLSLLQCPDCRHQVSRPQPQSSQVHRHVNGRSSVSSVVSVVVSVVPDDPCSVVSQVVVVVVCPPPDPGRYRD

Radius of gyration: 25.85 Å; Cα contacts (8 Å, |Δi|>4): 2071; chains: 2; bounding box: 75×68×66 Å

B-factor: mean 16.93, std 13.14, range [0.6, 88.94]

Nearest PDB structures (foldseek):
  8gym-assembly1_sa  TM=9.924E-01  e=2.453E-92  Tetrahymena thermophila SB210
  8gs8-assembly1_A  TM=9.782E-01  e=4.888E-92  Homo sapiens
  5c3j-assembly2_E  TM=9.801E-01  e=2.415E-88  Ascaris suum
  3vra-assembly1_A  TM=9.844E-01  e=3.370E-85  Ascaris suum
  2acz-assembly1_A  TM=9.420E-01  e=5.037E-70  Escherichia coli

Solvent-accessible surface area: 31004 Å² total; per-residue (Å²): 86,101,51,88,41,74,80,16,60,2,52,40,32,74,19,10,0,0,0,10,10,3,13,0,5,0,0,14,0,1,0,10,0,35,57,82,46,7,116,9,0,1,0,7,45,34,9,0,1,8,15,54,19,3,11,29,24,11,3,0,0,0,16,34,33,31,69,54,144,30,38,28,67,41,0,1,44,5,3,2,27,0,0,7,8,0,2,8,8,23,2,1,1,23,0,0,55,28,0,28,99,0,0,15,45,0,0,29,28,0,0,7,0,12,8,13,196,84,0,76,0,26,1,1,3,2,3,6,3,33,24,108,71,37,168,29,43,61,0,90,0,0,0,0,0,11,7,43,0,0,4,2,0,0,27,12,0,16,1,2,0,8,86,72,28,15,87,42,25,43,19,40,3,9,8,25,16,5,46,36,171,122,30,18,2,54,0,0,1,0,1,1,11,89,96,10,8,0,12,39,0,0,0,46,12,0,0,0,6,24,36,4,4,7,41,0,3,86,46,5,5,4,1,25,26,10,8,3,13,0,6,0,2,0,1,39,36,47,11,0,2,0,1,1,0,0,0,2,20,0,0,0,0,2,48,104,41,2,1,24,0,2,2,0,0,4,10,43,28,1,40,0,69,6,44,127,39,55,62,0,0,40,120,56,7,81,105,26,94,11,31,0,1,11,7,26,0,3,40,2,0,29,49,0,30,130,111,47,61,0,6,18,133,124,112,59,16,0,66,0,36,1,53,107,21,79,63,139,53,7,200,102,36,3,27,18,1,41,99,27,0,110,34,38,35,62,15,52,7,58,151,90,26,0,20,0,45,15,7,2,26,11,5,8,2,7,0,0,2,30,90,57,0,16,0,3,51,18,62,124,111,56,42,84,87,61,4,78,3,1,1,2,2,5,29,8,10,3,8,4,2,8,2,0,2,18,5,1,5,0,12,14,0,8,15,0,0,4,0,61,9,0,1,56,4,0,23,125,97,9,147,77,137,28,112,94,12,118,21,35,196,113,9,11,31,57,19,3,80,27,3,50,131,8,45,90,13,184,28,117,27,47,9,17,91,1,56,52,79,0,28,112,14,0,55,72,58,0,43,13,47,2,45,7,95,37,0,112,92,0,13,88,49,1,65,122,3,1,78,52,4,140,39,9,15,4,123,10,88,14,29,30,15,1,12,6,0,9,24,0,10,15,2,3,2,1,0,4,8,0,0,1,0,1,14,1,0,31,29,0,72,0,24,0,6,10,0,3,4,74,83,81,99,137,66,35,47,199,132,32,41,77,0,1,2,1,31,9,71,107,84,59,1,27,97,1,78,14,65,39,98,79,5,79,14,45,43,115,21,56,65,114,91,10,94,54,5,80,53,52,165,27,96,22,139,7,28,0,89,0,41,20,48,46,25,126,115,127,85,180,43,105,47,59,121,8,77,4,56,47,92,138,26,25,82,8,1,5,46,0,0,52,48,0,19,40,85,77,25,21,34,0,0,10,29,46,3,4,34,29,0,25,3,4,16,5,8,2,16,14,90,63,114,10,5,3,0,4,36,73,95,18,119,98,42,110,74,48,8,36,0,74,11,4,36,133,28,188,30,26,3,3,2,0,6,56,19,57,61,7,36,62,11,11,54,2,12,6,5,7,5,46,79,148,140,86,53,104,127,83,62,127,16,14,141,1,21,60,112,30,19,104,120,1,61,36,16,13,29,15,3,3,9,2,0,13,1,5,11,12,26,10,23,67,178,42,35,105,126,1,4,0,2,4,1,0,5,11,8,37,11,14,19,24,3,57,3,8,70,29,52,51,18,20,12,10,16,2,47,52,78,74,64,0,75,76,24,117,39,83,106,53,12,38,66,9,26,34,59,70,12,56,4,12,122,5,3,60,101,0,48,66,39,2,78,94,42,109,98,119,37,8,103,131,43,29,52,93,36,40,111,69,24,156,185,54,120,122,32,83,53,17,67